Protein AF-A0A3N4IL28-F1 (afdb_monomer)

Sequence (944 aa):
MSFSSTALREEGNKLYKKGNFKDAIFKYNAAISLDPADPAPVRTLSSAQFELGEYSACLATIDKALALEKDETKLPGLKLRKAKCHYHLRQFSEAKEVLEAPGAGDADAINMKKAIEQFGTTSIATNGDEKKQTLEAILRLPRFRSSLHPGSLEYFPRGHDDPRAAFDDETLEKLATTGKGDIDISVLYGGVGDGRHLFQQLSHINGFFTRRIEKHYKAQDAAKEEAAAKGLPEPETKDPYGTLDFYLAAQDAKSHAVARILIMLKLLDDLGLCLTPDKEESIEKRVTIATLCYVYLCDIMPPYCRERLDKAMKDLLDAAKDLEKSNFGLKFLEIDDQSKEAICEVLEWWLSNCKGMPVPGGEPSVELARGLPIDPNSKKVDEMLKILEGIEEENSLFEDTRMLFPFKSLMHEKEPALEALLEKTEGPKKKRKRLTELKTYASINWKVNPTLLQELDWYKFWNKRPSHSVSFLEQASKIFENGYKRYKPEFFFTRPESEWKKNPMESRWSMIQVILPWFSSMAGTLRIPDVDLTINLCVSDITAQLDRIQYTTDRKFDAIYLSNVPDYTGGHLTTVLHALPALKANSANSGTPGYALQNCLANPGAFKEGLPRFYTEYLVIPSEEKVKQYLGLVRSLPVSEKAMEEMQQSMGMPAWLAFTDPQKYIYSPPSLFGPALDKAGVTKWLYSLFFKIAMPTMRDMMHDVIHRVNQPCTLFHWIRVLIYIVEVQKFPPHWVGSVVDSILAGSLVTGCGPAVTAPMHILELKSRDTSPTNKWDLRPFLPELRVLLRKFSPVLPFTLIKQAQIPTEDNIAKWRLQMEFTDWSIGPNGNMLSLAFFRPEVGPKVWAKNGKWFMDYIKERAEFEEGDDVGRSIILGGFQWQLEKYSEEMLASRKRPGVAEWEMERDLMAKMKKEGWKMGIIRTDVYGLVSKVYQTAKVKEVTE

Radius of gyration: 32.7 Å; Cα contacts (8 Å, |Δi|>4): 1568; chains: 1; bounding box: 76×86×107 Å

Organism: NCBI:txid1160509

Secondary structure (DSSP, 8-state):
----HHHHHHHHHHHHHTT-HHHHHHHHHHHHHH-TT-HHHHHHHHHHHHHTT-HHHHHHHHHHHHHH---TTTHHHHHHHHHHHHHHTT-HHHHHHHHHSTT--SHHHHHHHHHHHHHTT-----SHHHHHHHHHHHHTS--BPPPS-TT-----SS--SPP--SS-HHHHHHHHHHSSS-EEEEEEEET-TT-HHHHHHHHHHHHHHHHHHHHHHHHHHHHHHHHHHTTPPPPP---S---EEEEEEEEES-HHHHHHHHHHHHHHHHHHHT-SGGGTT-HHHHHHHHHHHHHHH-SEE-HHHHHHHHHHHHHHHHHHH-GGGTTTT-TTEEE-HHHHHHHHHHHHHHHTTSTT-SSTTSS--HHHHHTSPBPTT-TTHHHHHHHSTT-HHHHHHHHHH--PPPPHHHHHHH-HHHHHHHS----HHHHHHHHHHHHHHHHHH-EE-GGG---HHHHHHHT-----B--HHHHHHHHHHHHHTTS-HHHH--S-TTTTTS-TTS----GGGTTHHHHHHHHHHTT-TT-EEEEEEEES-HHHHHHHHHHH----BSEEE-TTTHHHHTTHHHIIIIIGGGB-SS-TTTSS--EEEE---SSGGG-TT-HHHHHHHHT--S-HHHHHHHH-EEEE--HHHHHHHHHHHHTT--GGGGGGS-EEEEE-PPPTTSPPP-HHHHHHHHHHHHHHHHSPPP--TTT-SS------B-HHHHHHHHHHHHHTT---HHHHHHHHHHHHTSEEEES-----SSS--HHHHHHTTTSPPEEEE-GGGHHHHHHHHHHHGGG-SS--S-GGGSPPGGGEEEEEEEEEB---TT-SS---EEEEEE-TTT-GGGGSTT-HHHHHHHHH--PPPTT-SS-SEEEE---EEEEPPP-HHHHHH---EEEEEEEEEHHHHHHHHHTT-EEEEEETTTTEE-B--EEGGG-EE---

Solvent-accessible surface area (backbone atoms only — not comparable to full-atom values): 50576 Å² total; per-residue (Å²): 133,88,79,49,37,68,56,30,32,53,51,14,50,55,30,43,76,70,43,28,32,71,63,13,38,55,27,14,52,55,13,32,74,69,37,76,72,54,32,64,35,37,48,54,31,25,53,33,30,45,70,60,49,40,34,73,63,17,46,57,34,39,55,56,20,61,75,51,53,82,58,72,87,54,48,43,63,49,47,48,50,46,21,51,32,27,42,68,70,64,37,41,70,63,15,47,55,48,50,69,40,92,72,38,87,51,75,66,47,56,34,42,50,53,27,40,74,76,46,61,81,62,66,56,47,80,51,74,64,56,37,33,55,50,47,56,58,54,71,70,50,44,48,42,17,27,24,73,33,68,89,44,65,87,80,58,59,64,72,87,74,76,63,46,45,93,53,43,37,69,54,49,53,48,27,41,67,73,30,98,28,40,43,81,46,29,37,37,33,30,66,37,43,54,33,49,38,60,53,34,28,38,25,24,52,29,53,38,47,54,53,50,51,54,52,49,53,53,52,47,52,53,49,39,53,50,22,59,76,67,75,44,78,75,74,81,87,70,84,87,54,60,55,37,40,39,39,42,37,40,28,17,68,43,37,58,37,49,40,46,45,50,52,50,52,53,48,28,54,55,40,39,74,28,69,43,82,95,34,64,84,37,65,67,40,55,49,42,55,50,30,52,49,30,73,66,59,37,60,39,34,52,53,71,36,50,52,53,50,52,48,52,49,48,53,34,56,56,21,55,74,33,80,94,23,65,37,44,64,43,90,42,42,41,57,50,70,69,32,48,54,49,24,49,57,47,48,53,39,42,70,56,51,45,66,74,35,92,46,84,93,28,36,82,45,41,63,59,57,57,68,32,48,62,57,87,81,59,79,66,44,69,63,56,58,72,70,45,59,62,31,65,66,54,50,56,47,22,76,75,50,50,53,79,69,66,59,67,73,56,24,55,75,77,34,49,70,58,46,62,60,65,68,61,79,68,63,76,76,50,46,59,49,49,52,51,50,52,43,52,47,44,57,74,60,38,38,56,44,53,77,69,59,72,64,63,65,44,34,62,73,67,72,42,66,93,68,67,43,68,60,54,59,56,63,40,45,52,55,30,64,68,39,64,86,67,52,60,73,65,66,73,42,95,58,62,80,81,63,71,81,74,44,88,84,73,68,48,50,56,74,68,54,61,48,44,52,57,54,54,32,32,13,48,42,81,66,51,81,84,54,50,54,40,37,35,48,42,52,39,52,57,61,62,50,35,43,46,38,57,61,74,45,90,65,51,19,49,34,36,38,32,50,47,54,36,51,65,56,28,32,67,43,45,44,57,72,27,49,48,77,28,33,27,79,56,34,93,42,71,79,44,58,14,35,38,33,34,24,36,68,86,43,36,81,50,26,66,74,15,68,51,33,51,35,21,49,44,60,55,34,79,43,67,70,55,37,32,71,62,66,17,50,38,82,55,72,59,71,68,59,50,52,48,47,53,50,40,49,76,72,69,45,64,54,23,60,65,40,54,45,79,40,40,33,34,71,46,77,74,55,94,88,50,82,66,68,55,66,69,60,52,51,51,38,54,52,32,41,44,28,43,39,76,44,50,45,66,43,60,64,82,80,38,80,60,60,62,74,52,70,13,42,11,63,54,52,54,53,49,48,58,42,43,30,34,76,69,52,60,43,33,33,66,63,57,21,51,52,52,41,40,51,72,64,29,55,38,78,34,35,58,59,62,50,90,46,78,68,36,46,60,67,61,62,60,45,36,78,76,40,73,69,42,66,35,57,40,32,31,44,42,62,50,51,30,50,49,51,48,70,42,51,52,73,51,81,47,52,59,49,58,43,83,74,42,66,56,74,90,39,51,40,46,35,36,37,85,46,41,52,73,61,73,88,65,52,35,86,40,32,34,34,27,43,36,37,33,38,66,86,66,44,72,73,40,32,36,87,73,20,47,48,60,54,49,42,68,74,60,28,47,77,80,60,91,90,63,85,54,65,68,40,37,52,37,37,50,32,49,57,45,62,60,81,90,47,73,68,38,70,74,65,70,57,45,53,26,40,42,36,38,67,42,48,48,68,60,50,52,49,37,33,74,67,54,18,32,34,33,39,26,33,47,34,40,39,15,61,31,32,56,78,43,55,43,73,71,53,38,74,64,76,133

Mean predicted aligned error: 9.32 Å

pLDDT: mean 84.81, std 12.29, range [37.72, 98.56]

InterPro domains:
  IPR011990 Tetratricopeptide-like helical domain superfamily [G3DSA:1.25.40.10] (3-119)
  IPR011990 Tetratricopeptide-like helical domain superfamily [SSF48452] (6-100)
  IPR019734 Tetratricopeptide repeat [PS50005] (5-38)
  IPR019734 Tetratricopeptide repeat [SM00028] (5-38)
  IPR019734 Tetratricopeptide repeat [SM00028] (39-72)
  IPR052097 SET and MYND domain-containing protein [PTHR46165] (5-101)

Nearest PDB structures (foldseek):
  8gck-assembly1_B  TM=8.028E-01  e=1.889E-03  Homo sapiens
  6fd7-assembly1_A  TM=8.047E-01  e=1.585E-03  Homo sapiens
  6i57-assembly1_A  TM=8.376E-01  e=2.804E-03  Homo sapiens
  8fwd-assembly1_C  TM=8.259E-01  e=7.360E-03  synthetic construct
  5a31-assembly1_Y  TM=6.709E-01  e=5.914E-01  Homo sapiens

Foldseek 3Di:
DDQALVNLQVVLVVCVVVLNLLVSLVSLVVSCVRPVLDLSSLLSNLVSCVQLQVLVVSLVSLVSSVVNDPPPVCNLVSLLSNLVSCVFVLVLVSSLVSLPDPNNDDPLSVLSNVQCVVCNVPAFLPDQVSLLVLLVVLLPFFFWFAFPAQLQDDAFQADDDQAAEPAALVNVVQLCVQAPNEDAFAEEEFQCRNVSNVLSNLLRLLLNVVVVVVVLVVVQVVQQVVCVVVVHPRDDDDDSHHAAEYHYEYEHLALLNLLLVLLLVLLLLVLLVQVDPVNLPPLSNLLSLQLSLCLRAFFWDFPSSVVVSLVSLVLQLVLCVDPVSVQSVAPQEDEDPVSSVSSNVLSVCVNVQVAQALDVPRHDALVNSLPAAADPVLPPLVVVCVVFPACPVVLVLCNNQRDQDGDPVNCVVRPVVVVVLVPDDDDDVVVVVSSVVSNVCCRVGMGGNSSSDGDRLNCLVVVHDPHHHYRLSSSLVSQLVSPVVRDDVCLLPPDDPVVVPPDPVVSGDGSSSSCSSSSNSSSSSSVDPSHNHHYYYYNDRQLSVLSCCLSVHPAARLEYEHEQVLQQSQHVLSCLLRVQSRWACADSRNRDTRKYKYAHDQALLQQQVAPQLRCCQRQVDRDQLVCCLQRQKDWDDDPVLVVVLVVCVVVVHGNSVSRRDITIIHGHAADPPDDRDDLPVVLLSLVQVCLCALFPEAAPCLPCSNQNRARTGHCSSSLSSLLCRCVGRVNNQVSSQVSLLQLLVQKHWALHHHAHDGSGDSVVSVCSVVGHTDIAGNLQANFQVLVSCQSCVSPRSGDHSVCVSRDDPVQKFKKKDKWKFADDSRPSSHSFKKKKKFFPVCPQVCQAQAVNVVVCCVVVSQDDDPPDNRGGMHIGSTKDKAWDRDDPVCSVPVITIIMIMDMGGPVVLVVQLVRFMKMAMHGSNRSHGGIDIDTSVRMDTDDD

Structure (mmCIF, N/CA/C/O backbone):
data_AF-A0A3N4IL28-F1
#
_entry.id   AF-A0A3N4IL28-F1
#
loop_
_atom_site.group_PDB
_atom_site.id
_atom_site.type_symbol
_atom_site.label_atom_id
_atom_site.label_alt_id
_atom_site.label_comp_id
_atom_site.label_asym_id
_atom_site.label_entity_id
_atom_site.label_seq_id
_atom_site.pdbx_PDB_ins_code
_atom_site.Cartn_x
_atom_site.Cartn_y
_atom_site.Cartn_z
_atom_site.occupancy
_atom_site.B_iso_or_equiv
_atom_site.auth_seq_id
_atom_site.auth_comp_id
_atom_site.auth_asym_id
_atom_site.auth_atom_id
_atom_site.pdbx_PDB_model_num
ATOM 1 N N . MET A 1 1 ? 27.250 32.866 -39.210 1.00 44.38 1 MET A N 1
ATOM 2 C CA . MET A 1 1 ? 27.978 31.720 -39.797 1.00 44.38 1 MET A CA 1
ATOM 3 C C . MET A 1 1 ? 26.935 30.743 -40.315 1.00 44.38 1 MET A C 1
ATOM 5 O O . MET A 1 1 ? 26.088 30.355 -39.522 1.00 44.38 1 MET A O 1
ATOM 9 N N . SER A 1 2 ? 26.922 30.399 -41.607 1.00 55.69 2 SER A N 1
ATOM 10 C CA . SER A 1 2 ? 26.071 29.308 -42.101 1.00 55.69 2 SER A CA 1
ATOM 11 C C . SER A 1 2 ? 26.719 27.981 -41.711 1.00 55.69 2 SER A C 1
ATOM 13 O O . SER A 1 2 ? 27.831 27.687 -42.150 1.00 55.69 2 SER A O 1
ATOM 15 N N . PHE A 1 3 ? 26.068 27.201 -40.854 1.00 77.44 3 PHE A N 1
ATOM 16 C CA . PHE A 1 3 ? 26.538 25.855 -40.537 1.00 77.44 3 PHE A CA 1
ATOM 17 C C . PHE A 1 3 ? 26.330 24.952 -41.760 1.00 77.44 3 PHE A C 1
ATOM 19 O O . PHE A 1 3 ? 25.286 25.033 -42.400 1.00 77.44 3 PHE A O 1
ATOM 26 N N . SER A 1 4 ? 27.312 24.117 -42.107 1.00 90.62 4 SER A N 1
ATOM 27 C CA . SER A 1 4 ? 27.159 23.100 -43.156 1.00 90.62 4 SER A CA 1
ATOM 28 C C . SER A 1 4 ? 26.424 21.866 -42.616 1.00 90.62 4 SER A C 1
ATOM 30 O O . SER A 1 4 ? 26.460 21.607 -41.409 1.00 90.62 4 SER A O 1
ATOM 32 N N . SER A 1 5 ? 25.799 21.072 -43.498 1.00 92.38 5 SER A N 1
ATOM 33 C CA . SER A 1 5 ? 25.138 19.806 -43.120 1.00 92.38 5 SER A CA 1
ATOM 34 C C . SER A 1 5 ? 26.076 18.894 -42.310 1.00 92.38 5 SER A C 1
ATOM 36 O O . SER A 1 5 ? 25.732 18.435 -41.217 1.00 92.38 5 SER A O 1
ATOM 38 N N . THR A 1 6 ? 27.325 18.738 -42.766 1.00 92.88 6 THR A N 1
ATOM 39 C CA . THR A 1 6 ? 28.366 17.962 -42.074 1.00 92.88 6 THR A CA 1
ATOM 40 C C . THR A 1 6 ? 28.648 18.473 -40.662 1.00 92.88 6 THR A C 1
ATOM 42 O O . THR A 1 6 ? 28.703 17.670 -39.731 1.00 92.88 6 THR A O 1
ATOM 45 N N . ALA A 1 7 ? 28.782 19.791 -40.476 1.00 93.62 7 ALA A N 1
ATOM 46 C CA . ALA A 1 7 ? 29.068 20.376 -39.166 1.00 93.62 7 ALA A CA 1
ATOM 47 C C . ALA A 1 7 ? 27.919 20.145 -38.169 1.00 93.62 7 ALA A C 1
ATOM 49 O O . ALA A 1 7 ? 28.163 19.776 -37.018 1.00 93.62 7 ALA A O 1
ATOM 50 N N . LEU A 1 8 ? 26.665 20.290 -38.614 1.00 95.44 8 LEU A N 1
ATOM 51 C CA . LEU A 1 8 ? 25.485 20.008 -37.789 1.00 95.44 8 LEU A CA 1
ATOM 52 C C . LEU A 1 8 ? 25.380 18.523 -37.429 1.00 95.44 8 LEU A C 1
ATOM 54 O O . LEU A 1 8 ? 25.099 18.188 -36.277 1.00 95.44 8 LEU A O 1
ATOM 58 N N . ARG A 1 9 ? 25.669 17.618 -38.373 1.00 95.75 9 ARG A N 1
ATOM 59 C CA . ARG A 1 9 ? 25.720 16.173 -38.102 1.00 95.75 9 ARG A CA 1
ATOM 60 C C . ARG A 1 9 ? 26.802 15.828 -37.081 1.00 95.75 9 ARG A C 1
ATOM 62 O O . ARG A 1 9 ? 26.574 15.001 -36.203 1.00 95.75 9 ARG A O 1
ATOM 69 N N . GLU A 1 10 ? 27.979 16.439 -37.164 1.00 96.06 10 GLU A N 1
ATOM 70 C CA . GLU A 1 10 ? 29.050 16.231 -36.184 1.00 96.06 10 GLU A CA 1
ATOM 71 C C . GLU A 1 10 ? 28.690 16.760 -34.793 1.00 96.06 10 GLU A C 1
ATOM 73 O O . GLU A 1 10 ? 29.005 16.115 -33.790 1.00 96.06 10 GLU A O 1
ATOM 78 N N . GLU A 1 11 ? 27.995 17.895 -34.714 1.00 95.25 11 GLU A N 1
ATOM 79 C CA . GLU A 1 11 ? 27.442 18.406 -33.460 1.00 95.25 11 GLU A CA 1
ATOM 80 C C . GLU A 1 11 ? 26.394 17.442 -32.881 1.00 95.25 11 GLU A C 1
ATOM 82 O O . GLU A 1 11 ? 26.479 17.071 -31.707 1.00 95.25 11 GLU A O 1
ATOM 87 N N . GLY A 1 12 ? 25.483 16.943 -33.721 1.00 95.50 12 GLY A N 1
ATOM 88 C CA . GLY A 1 12 ? 24.528 15.895 -33.361 1.00 95.50 12 GLY A CA 1
ATOM 89 C C . GLY A 1 12 ? 25.218 14.627 -32.853 1.00 95.50 12 GLY A C 1
ATOM 90 O O . GLY A 1 12 ? 24.846 14.105 -31.807 1.00 95.50 12 GLY A O 1
ATOM 91 N N . ASN A 1 13 ? 26.298 14.180 -33.501 1.00 96.31 13 ASN A N 1
ATOM 92 C CA . ASN A 1 13 ? 27.082 13.021 -33.061 1.00 96.31 13 ASN A CA 1
ATOM 93 C C . ASN A 1 13 ? 27.732 13.245 -31.688 1.00 96.31 13 ASN A C 1
ATOM 95 O O . ASN A 1 13 ? 27.817 12.314 -30.884 1.00 96.31 13 ASN A O 1
ATOM 99 N N . LYS A 1 14 ? 28.203 14.466 -31.400 1.00 95.56 14 LYS A N 1
ATOM 100 C CA . LYS A 1 14 ? 28.734 14.823 -30.074 1.00 95.56 14 LYS A CA 1
ATOM 101 C C . LYS A 1 14 ? 27.635 14.760 -29.012 1.00 95.56 14 LYS A C 1
ATOM 103 O O . LYS A 1 14 ? 27.892 14.245 -27.928 1.00 95.56 14 LYS A O 1
ATOM 108 N N . LEU A 1 15 ? 26.432 15.244 -29.319 1.00 93.19 15 LEU A N 1
ATOM 109 C CA . LEU A 1 15 ? 25.269 15.174 -28.425 1.00 93.19 15 LEU A CA 1
ATOM 110 C C . LEU A 1 15 ? 24.801 13.728 -28.213 1.00 93.19 15 LEU A C 1
ATOM 112 O O . LEU A 1 15 ? 24.605 13.314 -27.073 1.00 93.19 15 LEU A O 1
ATOM 116 N N . TYR A 1 16 ? 24.744 12.930 -29.280 1.00 93.00 16 TYR A N 1
ATOM 117 C CA . TYR A 1 16 ? 24.416 11.505 -29.238 1.00 93.00 16 TYR A CA 1
ATOM 118 C C . TYR A 1 16 ? 25.377 10.730 -28.333 1.00 93.00 16 TYR A C 1
ATOM 120 O O . TYR A 1 16 ? 24.946 9.982 -27.462 1.00 93.00 16 TYR A O 1
ATOM 128 N N . LYS A 1 17 ? 26.691 10.951 -28.477 1.00 91.06 17 LYS A N 1
ATOM 129 C CA . LYS A 1 17 ? 27.711 10.324 -27.615 1.00 91.06 17 LYS A CA 1
ATOM 130 C C . LYS A 1 17 ? 27.589 10.731 -26.143 1.00 91.06 17 LYS A C 1
ATOM 132 O O . LYS A 1 17 ? 28.038 9.987 -25.280 1.00 91.06 17 LYS A O 1
ATOM 137 N N . LYS A 1 18 ? 26.990 11.890 -25.860 1.00 88.69 18 LYS A N 1
ATOM 138 C CA . LYS A 1 18 ? 26.669 12.356 -24.502 1.00 88.69 18 LYS A CA 1
ATOM 139 C C . LYS A 1 18 ? 25.315 11.840 -23.988 1.00 88.69 18 LYS A C 1
ATOM 141 O O . LYS A 1 18 ? 24.931 12.205 -22.885 1.00 88.69 18 LYS A O 1
ATOM 146 N N . GLY A 1 19 ? 24.576 11.049 -24.772 1.00 87.69 19 GLY A N 1
ATOM 147 C CA . GLY A 1 19 ? 23.227 10.577 -24.431 1.00 87.69 19 GLY A CA 1
ATOM 148 C C . GLY A 1 19 ? 22.125 11.630 -24.596 1.00 87.69 19 GLY A C 1
ATOM 149 O O . GLY A 1 19 ? 20.972 11.380 -24.255 1.00 87.69 19 GLY A O 1
ATOM 150 N N . ASN A 1 20 ? 22.442 12.811 -25.136 1.00 89.31 20 ASN A N 1
ATOM 151 C CA . ASN A 1 20 ? 21.458 13.861 -25.382 1.00 89.31 20 ASN A CA 1
ATOM 152 C C . ASN A 1 20 ? 20.797 13.663 -26.752 1.00 89.31 20 ASN A C 1
ATOM 154 O O . ASN A 1 20 ? 21.085 14.361 -27.726 1.00 89.31 20 ASN A O 1
ATOM 158 N N . PHE A 1 21 ? 19.942 12.645 -26.831 1.00 91.06 21 PHE A N 1
ATOM 159 C CA . PHE A 1 21 ? 19.324 12.228 -28.086 1.00 91.06 21 PHE A CA 1
ATOM 160 C C . PHE A 1 21 ? 18.321 13.251 -28.629 1.00 91.06 21 PHE A C 1
ATOM 162 O O . PHE A 1 21 ? 18.272 13.436 -29.840 1.00 91.06 21 PHE A O 1
ATOM 169 N N . LYS A 1 22 ? 17.579 13.962 -27.766 1.00 90.56 22 LYS A N 1
ATOM 170 C CA . LYS A 1 22 ? 16.611 14.995 -28.188 1.00 90.56 22 LYS A CA 1
ATOM 171 C C . LYS A 1 22 ? 17.297 16.136 -28.942 1.00 90.56 22 LYS A C 1
ATOM 173 O O . LYS A 1 22 ? 16.912 16.456 -30.066 1.00 90.56 22 LYS A O 1
ATOM 178 N N . ASP A 1 23 ? 18.372 16.684 -28.377 1.00 91.19 23 ASP A N 1
ATOM 179 C CA . ASP A 1 23 ? 19.120 17.751 -29.046 1.00 91.19 23 ASP A CA 1
ATOM 180 C C . ASP A 1 23 ? 19.878 17.218 -30.269 1.00 91.19 23 ASP A C 1
ATOM 182 O O . ASP A 1 23 ? 19.999 17.913 -31.280 1.00 91.19 23 ASP A O 1
ATOM 186 N N . ALA A 1 24 ? 20.348 15.964 -30.228 1.00 94.31 24 ALA A N 1
ATOM 187 C CA . ALA A 1 24 ? 20.945 15.322 -31.396 1.00 94.31 24 ALA A CA 1
ATOM 188 C C . ALA A 1 24 ? 19.945 15.222 -32.560 1.00 94.31 24 ALA A C 1
ATOM 190 O O . ALA A 1 24 ? 20.302 15.561 -33.686 1.00 94.31 24 ALA A O 1
ATOM 191 N N . ILE A 1 25 ? 18.692 14.830 -32.295 1.00 94.81 25 ILE A N 1
ATOM 192 C CA . ILE A 1 25 ? 17.605 14.791 -33.286 1.00 94.81 25 ILE A CA 1
ATOM 193 C C . ILE A 1 25 ? 17.388 16.173 -33.902 1.00 94.81 25 ILE A C 1
ATOM 195 O O . ILE A 1 25 ? 17.325 16.280 -35.126 1.00 94.81 25 ILE A O 1
ATOM 199 N N . PHE A 1 26 ? 17.342 17.235 -33.089 1.00 94.62 26 PHE A N 1
ATOM 200 C CA . PHE A 1 26 ? 17.210 18.603 -33.598 1.00 94.62 26 PHE A CA 1
ATOM 201 C C . PHE A 1 26 ? 18.343 18.959 -34.574 1.00 94.62 26 PHE A C 1
ATOM 203 O O . PHE A 1 26 ? 18.091 19.461 -35.671 1.00 94.62 26 PHE A O 1
ATOM 210 N N . LYS A 1 27 ? 19.594 18.634 -34.222 1.00 96.31 27 LYS A N 1
ATOM 211 C CA . LYS A 1 27 ? 20.761 18.877 -35.086 1.00 96.31 27 LYS A CA 1
ATOM 212 C C . LYS A 1 27 ? 20.756 18.023 -36.353 1.00 96.31 27 LYS A C 1
ATOM 214 O O . LYS A 1 27 ? 21.087 18.540 -37.419 1.00 96.31 27 LYS A O 1
ATOM 219 N N . TYR A 1 28 ? 20.357 16.754 -36.274 1.00 97.44 28 TYR A N 1
ATOM 220 C CA . TYR A 1 28 ? 20.246 15.895 -37.454 1.00 97.44 28 TYR A CA 1
ATOM 221 C C . TYR A 1 28 ? 19.147 16.366 -38.401 1.00 97.44 28 TYR A C 1
ATOM 223 O O . TYR A 1 28 ? 19.391 16.434 -39.600 1.00 97.44 28 TYR A O 1
ATOM 231 N N . ASN A 1 29 ? 17.981 16.764 -37.887 1.00 97.06 29 ASN A N 1
ATOM 232 C CA . ASN A 1 29 ? 16.918 17.344 -38.709 1.00 97.06 29 ASN A CA 1
ATOM 233 C C . ASN A 1 29 ? 17.386 18.625 -39.411 1.00 97.06 29 ASN A C 1
ATOM 235 O O . ASN A 1 29 ? 17.153 18.784 -40.605 1.00 97.06 29 ASN A O 1
ATOM 239 N N . ALA A 1 30 ? 18.117 19.498 -38.711 1.00 96.12 30 ALA A N 1
ATOM 240 C CA . ALA A 1 30 ? 18.703 20.687 -39.325 1.00 96.12 30 ALA A CA 1
ATOM 241 C C . ALA A 1 30 ? 19.731 20.341 -40.423 1.00 96.12 30 ALA A C 1
ATOM 243 O O . ALA A 1 30 ? 19.743 20.989 -41.466 1.00 96.12 30 ALA A O 1
ATOM 244 N N . ALA A 1 31 ? 20.552 19.300 -40.231 1.00 96.00 31 ALA A N 1
ATOM 245 C CA . ALA A 1 31 ? 21.474 18.809 -41.259 1.00 96.00 31 ALA A CA 1
ATOM 246 C C . ALA A 1 31 ? 20.731 18.257 -42.494 1.00 96.00 31 ALA A C 1
ATOM 248 O O . ALA A 1 31 ? 21.078 18.607 -43.620 1.00 96.00 31 ALA A O 1
ATOM 249 N N . ILE A 1 32 ? 19.669 17.467 -42.285 1.00 96.56 32 ILE A N 1
ATOM 250 C CA . ILE A 1 32 ? 18.814 16.918 -43.356 1.00 96.56 32 ILE A CA 1
ATOM 251 C C . ILE A 1 32 ? 18.155 18.040 -44.168 1.00 96.56 32 ILE A C 1
ATOM 253 O O . ILE A 1 32 ? 18.029 17.918 -45.381 1.00 96.56 32 ILE A O 1
ATOM 257 N N . SER A 1 33 ? 17.747 19.139 -43.528 1.00 96.00 33 SER A N 1
ATOM 258 C CA . SER A 1 33 ? 17.161 20.287 -44.233 1.00 96.00 33 SER A CA 1
ATOM 259 C C . SER A 1 33 ? 18.161 21.028 -45.127 1.00 96.00 33 SER A C 1
ATOM 261 O O . SER A 1 33 ? 17.742 21.673 -46.084 1.00 96.00 33 SER A O 1
ATOM 263 N N . LEU A 1 34 ? 19.464 20.956 -44.829 1.00 95.44 34 LEU A N 1
ATOM 264 C CA . LEU A 1 34 ? 20.514 21.574 -45.647 1.00 95.44 34 LEU A CA 1
ATOM 265 C C . LEU A 1 34 ? 20.965 20.685 -46.808 1.00 95.44 34 LEU A C 1
ATOM 267 O O . LEU A 1 34 ? 21.312 21.208 -47.863 1.00 95.44 34 LEU A O 1
ATOM 271 N N . ASP A 1 35 ? 20.977 19.367 -46.612 1.00 93.62 35 ASP A N 1
ATOM 272 C CA . ASP A 1 35 ? 21.262 18.390 -47.664 1.00 93.62 35 ASP A CA 1
ATOM 273 C C . ASP A 1 35 ? 20.320 17.178 -47.541 1.00 93.62 35 ASP A C 1
ATOM 275 O O . ASP A 1 35 ? 20.632 16.209 -46.841 1.00 93.62 35 ASP A O 1
ATOM 279 N N . PRO A 1 36 ? 19.150 17.216 -48.208 1.00 93.50 36 PRO A N 1
ATOM 280 C CA . PRO A 1 36 ? 18.171 16.133 -48.144 1.00 93.50 36 PRO A CA 1
ATOM 281 C C . PRO A 1 36 ? 18.606 14.835 -48.836 1.00 93.50 36 PRO A C 1
ATOM 283 O O . PRO A 1 36 ? 17.943 13.813 -48.641 1.00 93.50 36 PRO A O 1
ATOM 286 N N . ALA A 1 37 ? 19.656 14.880 -49.667 1.00 92.69 37 ALA A N 1
ATOM 287 C CA . ALA A 1 37 ? 20.142 13.743 -50.443 1.00 92.69 37 ALA A CA 1
ATOM 288 C C . ALA A 1 37 ? 21.254 12.962 -49.723 1.00 92.69 37 ALA A C 1
ATOM 290 O O . ALA A 1 37 ? 21.493 11.807 -50.078 1.00 92.69 37 ALA A O 1
ATOM 291 N N . ASP A 1 38 ? 21.908 13.549 -48.714 1.00 93.25 38 ASP A N 1
ATOM 292 C CA . ASP A 1 38 ? 22.907 12.855 -47.895 1.00 93.25 38 ASP A CA 1
ATOM 293 C C . ASP A 1 38 ? 22.234 11.812 -46.973 1.00 93.25 38 ASP A C 1
ATOM 295 O O . ASP A 1 38 ? 21.479 12.171 -46.059 1.00 93.25 38 ASP A O 1
ATOM 299 N N . PRO A 1 39 ? 22.516 10.502 -47.137 1.00 94.44 39 PRO A N 1
ATOM 300 C CA . PRO A 1 39 ? 21.962 9.477 -46.260 1.00 94.44 39 PRO A CA 1
ATOM 301 C C . PRO A 1 39 ? 22.545 9.530 -44.837 1.00 94.44 39 PRO A C 1
ATOM 303 O O . PRO A 1 39 ? 21.929 9.008 -43.906 1.00 94.44 39 PRO A O 1
ATOM 306 N N . ALA A 1 40 ? 23.718 10.138 -44.611 1.00 94.62 40 ALA A N 1
ATOM 307 C CA . ALA A 1 40 ? 24.414 10.054 -43.327 1.00 94.62 40 ALA A CA 1
ATOM 308 C C . ALA A 1 40 ? 23.656 10.704 -42.149 1.00 94.62 40 ALA A C 1
ATOM 310 O O . ALA A 1 40 ? 23.514 10.022 -41.127 1.00 94.62 40 ALA A O 1
ATOM 311 N N . PRO A 1 41 ? 23.134 11.945 -42.247 1.00 95.25 41 PRO A N 1
ATOM 312 C CA . PRO A 1 41 ? 22.271 12.538 -41.226 1.00 95.25 41 PRO A CA 1
ATOM 313 C C . PRO A 1 41 ? 20.995 11.728 -40.960 1.00 95.25 41 PRO A C 1
ATOM 315 O O . PRO A 1 41 ? 20.577 11.608 -39.808 1.00 95.25 41 PRO A O 1
ATOM 318 N N . VAL A 1 42 ? 20.405 11.127 -42.002 1.00 96.75 42 VAL A N 1
ATOM 319 C CA . VAL A 1 42 ? 19.185 10.305 -41.899 1.00 96.75 42 VAL A CA 1
ATOM 320 C C . VAL A 1 42 ? 19.473 9.004 -41.141 1.00 96.75 42 VAL A C 1
ATOM 322 O O . VAL A 1 42 ? 18.733 8.633 -40.228 1.00 96.75 42 VAL A O 1
ATOM 325 N N . ARG A 1 43 ? 20.609 8.345 -41.422 1.00 95.94 43 ARG A N 1
ATOM 326 C CA . ARG A 1 43 ? 21.061 7.174 -40.652 1.00 95.94 43 ARG A CA 1
ATOM 327 C C . ARG A 1 43 ? 21.253 7.513 -39.177 1.00 95.94 43 ARG A C 1
ATOM 329 O O . ARG A 1 43 ? 20.768 6.772 -38.322 1.00 95.94 43 ARG A O 1
ATOM 336 N N . THR A 1 44 ? 21.949 8.607 -38.861 1.00 96.44 44 THR A N 1
ATOM 337 C CA . THR A 1 44 ? 22.206 9.003 -37.466 1.00 96.44 44 THR A CA 1
ATOM 338 C C . THR A 1 44 ? 20.939 9.448 -36.738 1.00 96.44 44 THR A C 1
ATOM 340 O O . THR A 1 44 ? 20.797 9.141 -35.554 1.00 96.44 44 THR A O 1
ATOM 343 N N . LEU A 1 45 ? 19.988 10.074 -37.443 1.00 97.19 45 LEU A N 1
ATOM 344 C CA . LEU A 1 45 ? 18.655 10.371 -36.921 1.00 97.19 45 LEU A CA 1
ATOM 345 C C . LEU A 1 45 ? 17.919 9.088 -36.520 1.00 97.19 45 LEU A C 1
ATOM 347 O O . LEU A 1 45 ? 17.433 9.009 -35.394 1.00 97.19 45 LEU A O 1
ATOM 351 N N . SER A 1 46 ? 17.915 8.062 -37.384 1.00 97.25 46 SER A N 1
ATOM 352 C CA . SER A 1 46 ? 17.263 6.784 -37.059 1.00 97.25 46 SER A CA 1
ATOM 353 C C . SER A 1 46 ? 17.837 6.148 -35.789 1.00 97.25 46 SER A C 1
ATOM 355 O O . SER A 1 46 ? 17.089 5.637 -34.962 1.00 97.25 46 SER A O 1
ATOM 357 N N . SER A 1 47 ? 19.156 6.229 -35.581 1.00 95.75 47 SER A N 1
ATOM 358 C CA . SER A 1 47 ? 19.790 5.742 -34.352 1.00 95.75 47 SER A CA 1
ATOM 359 C C . SER A 1 47 ? 19.319 6.517 -33.119 1.00 95.75 47 SER A C 1
ATOM 361 O O . SER A 1 47 ? 19.038 5.909 -32.093 1.00 95.75 47 SER A O 1
ATOM 363 N N . ALA A 1 48 ? 19.215 7.847 -33.205 1.00 95.50 48 ALA A N 1
ATOM 364 C CA . ALA A 1 48 ? 18.782 8.682 -32.082 1.00 95.50 48 ALA A CA 1
ATOM 365 C C . ALA A 1 48 ? 17.307 8.468 -31.721 1.00 95.50 48 ALA A C 1
ATOM 367 O O . ALA A 1 48 ? 16.983 8.354 -30.542 1.00 95.50 48 ALA A O 1
ATOM 368 N N . GLN A 1 49 ? 16.436 8.343 -32.726 1.00 96.19 49 GLN A N 1
ATOM 369 C CA . GLN A 1 49 ? 15.021 8.011 -32.530 1.00 96.19 49 GLN A CA 1
ATOM 370 C C . GLN A 1 49 ? 14.853 6.625 -31.895 1.00 96.19 49 GLN A C 1
ATOM 372 O O . GLN A 1 49 ? 14.050 6.460 -30.980 1.00 96.19 49 GLN A O 1
ATOM 377 N N . PHE A 1 50 ? 15.655 5.640 -32.320 1.00 95.69 50 PHE A N 1
ATOM 378 C CA . PHE A 1 50 ? 15.655 4.312 -31.704 1.00 95.69 50 PHE A CA 1
ATOM 379 C C . PHE A 1 50 ? 16.049 4.362 -30.224 1.00 95.69 50 PHE A C 1
ATOM 381 O O . PHE A 1 50 ? 15.351 3.784 -29.395 1.00 95.69 50 PHE A O 1
ATOM 388 N N . GLU A 1 51 ? 17.125 5.078 -29.874 1.00 93.44 51 GLU A N 1
ATOM 389 C CA . GLU A 1 51 ? 17.566 5.198 -28.476 1.00 93.44 51 GLU A CA 1
ATOM 390 C C . GLU A 1 51 ? 16.537 5.911 -27.586 1.00 93.44 51 GLU A C 1
ATOM 392 O O . GLU A 1 51 ? 16.451 5.585 -26.406 1.00 93.44 51 GLU A O 1
ATOM 397 N N . LEU A 1 52 ? 15.711 6.815 -28.129 1.00 91.44 52 LEU A N 1
ATOM 398 C CA . LEU A 1 52 ? 14.577 7.410 -27.405 1.00 91.44 52 LEU A CA 1
ATOM 399 C C . LEU A 1 52 ? 13.336 6.508 -27.323 1.00 91.44 52 LEU A C 1
ATOM 401 O O . LEU A 1 52 ? 12.385 6.852 -26.627 1.00 91.44 52 LEU A O 1
ATOM 405 N N . GLY A 1 53 ? 13.327 5.357 -28.001 1.00 92.94 53 GLY A N 1
ATOM 406 C CA . GLY A 1 53 ? 12.155 4.483 -28.083 1.00 92.94 53 GLY A CA 1
ATOM 407 C C . GLY A 1 53 ? 11.064 4.990 -29.034 1.00 92.94 53 GLY A C 1
ATOM 408 O O . GLY A 1 53 ? 9.945 4.484 -29.004 1.00 92.94 53 GLY A O 1
ATOM 409 N N . GLU A 1 54 ? 11.369 5.957 -29.904 1.00 94.19 54 GLU A N 1
ATOM 410 C CA . GLU A 1 54 ? 10.452 6.490 -30.919 1.00 94.19 54 GLU A CA 1
ATOM 411 C C . GLU A 1 54 ? 10.379 5.546 -32.135 1.00 94.19 54 GLU A C 1
ATOM 413 O O . GLU A 1 54 ? 10.714 5.916 -33.261 1.00 94.19 54 GLU A O 1
ATOM 418 N N . TYR A 1 55 ? 9.983 4.288 -31.917 1.00 96.19 55 TYR A N 1
ATOM 419 C CA . TYR A 1 55 ? 10.116 3.215 -32.911 1.00 96.19 55 TYR A CA 1
ATOM 420 C C . TYR A 1 55 ? 9.363 3.490 -34.218 1.00 96.19 55 TYR A C 1
ATOM 422 O O . TYR A 1 55 ? 9.920 3.273 -35.290 1.00 96.19 55 TYR A O 1
ATOM 430 N N . SER A 1 56 ? 8.139 4.022 -34.158 1.00 96.25 56 SER A N 1
ATOM 431 C CA . SER A 1 56 ? 7.358 4.337 -35.364 1.00 96.25 56 SER A CA 1
ATOM 432 C C . SER A 1 56 ? 7.999 5.450 -36.200 1.00 96.25 56 SER A C 1
ATOM 434 O O . SER A 1 56 ? 8.071 5.344 -37.422 1.00 96.25 56 SER A O 1
ATOM 436 N N . ALA A 1 57 ? 8.526 6.496 -35.551 1.00 96.44 57 ALA A N 1
ATOM 437 C CA . ALA A 1 57 ? 9.266 7.556 -36.239 1.00 96.44 57 ALA A CA 1
ATOM 438 C C . ALA A 1 57 ? 10.601 7.032 -36.791 1.00 96.44 57 ALA A C 1
ATOM 440 O O . ALA A 1 57 ? 10.991 7.365 -37.909 1.00 96.44 57 ALA A O 1
ATOM 441 N N . CYS A 1 58 ? 11.270 6.159 -36.033 1.00 97.88 58 CYS A N 1
ATOM 442 C CA . CYS A 1 58 ? 12.492 5.488 -36.450 1.00 97.88 58 CYS A CA 1
ATOM 443 C C . CYS A 1 58 ? 12.275 4.655 -37.722 1.00 97.88 58 CYS A C 1
ATOM 445 O O . CYS A 1 58 ? 13.076 4.775 -38.644 1.00 97.88 58 CYS A O 1
ATOM 447 N N . LEU A 1 59 ? 11.189 3.875 -37.816 1.00 97.94 59 LEU A N 1
ATOM 448 C CA . LEU A 1 59 ? 10.845 3.089 -39.009 1.00 97.94 59 LEU A CA 1
ATOM 449 C C . LEU A 1 59 ? 10.741 3.967 -40.263 1.00 97.94 59 LEU A C 1
ATOM 451 O O . LEU A 1 59 ? 11.419 3.691 -41.252 1.00 97.94 59 LEU A O 1
ATOM 455 N N . ALA A 1 60 ? 9.987 5.067 -40.190 1.00 97.12 60 ALA A N 1
ATOM 456 C CA . ALA A 1 60 ? 9.853 6.006 -41.305 1.00 97.12 60 ALA A CA 1
ATOM 457 C C . ALA A 1 60 ? 11.211 6.601 -41.730 1.00 97.12 60 ALA A C 1
ATOM 459 O O . ALA A 1 60 ? 11.524 6.697 -42.920 1.00 97.12 60 ALA A O 1
ATOM 460 N N . THR A 1 61 ? 12.058 6.958 -40.760 1.00 97.69 61 THR A N 1
ATOM 461 C CA . THR A 1 61 ? 13.415 7.452 -41.029 1.00 97.69 61 THR A CA 1
ATOM 462 C C . THR A 1 61 ? 14.318 6.373 -41.630 1.00 97.69 61 THR A C 1
ATOM 464 O O . THR A 1 61 ? 15.131 6.681 -42.503 1.00 97.69 61 THR A O 1
ATOM 467 N N . ILE A 1 62 ? 14.197 5.114 -41.197 1.00 97.19 62 ILE A N 1
ATOM 468 C CA . ILE A 1 62 ? 14.962 3.992 -41.754 1.00 97.19 62 ILE A CA 1
ATOM 469 C C . ILE A 1 62 ? 14.575 3.752 -43.210 1.00 97.19 62 ILE A C 1
ATOM 471 O O . ILE A 1 62 ? 15.472 3.593 -44.034 1.00 97.19 62 ILE A O 1
ATOM 475 N N . ASP A 1 63 ? 13.287 3.774 -43.548 1.00 96.06 63 ASP A N 1
ATOM 476 C CA . ASP A 1 63 ? 12.835 3.590 -44.931 1.00 96.06 63 ASP A CA 1
ATOM 477 C C . ASP A 1 63 ? 13.378 4.698 -45.844 1.00 96.06 63 ASP A C 1
ATOM 479 O O . ASP A 1 63 ? 13.890 4.419 -46.931 1.00 96.06 63 ASP A O 1
ATOM 483 N N . LYS A 1 64 ? 13.399 5.949 -45.358 1.00 95.94 64 LYS A N 1
ATOM 484 C CA . LYS A 1 64 ? 14.068 7.057 -46.055 1.00 95.94 64 LYS A CA 1
ATOM 485 C C . LYS A 1 64 ? 15.576 6.821 -46.203 1.00 95.94 64 LYS A C 1
ATOM 487 O O . LYS A 1 64 ? 16.127 7.066 -47.273 1.00 95.94 64 LYS A O 1
ATOM 492 N N . ALA A 1 65 ? 16.253 6.352 -45.153 1.00 95.38 65 ALA A N 1
ATOM 493 C CA . ALA A 1 65 ? 17.685 6.064 -45.205 1.00 95.38 65 ALA A CA 1
ATOM 494 C C . ALA A 1 65 ? 18.008 4.939 -46.200 1.00 95.38 65 ALA A C 1
ATOM 496 O O . ALA A 1 65 ? 18.961 5.071 -46.959 1.00 95.38 65 ALA A O 1
ATOM 497 N N . LEU A 1 66 ? 17.212 3.866 -46.229 1.00 94.00 66 LEU A N 1
ATOM 498 C CA . LEU A 1 66 ? 17.376 2.740 -47.154 1.00 94.00 66 LEU A CA 1
ATOM 499 C C . LEU A 1 66 ? 17.169 3.153 -48.618 1.00 94.00 66 LEU A C 1
ATOM 501 O O . LEU A 1 66 ? 17.849 2.618 -49.485 1.00 94.00 66 LEU A O 1
ATOM 505 N N . ALA A 1 67 ? 16.281 4.113 -48.893 1.00 95.06 67 ALA A N 1
ATOM 506 C CA . ALA A 1 67 ? 16.073 4.641 -50.243 1.00 95.06 67 ALA A CA 1
ATOM 507 C C . ALA A 1 67 ? 17.238 5.517 -50.749 1.00 95.06 67 ALA A C 1
ATOM 509 O O . ALA A 1 67 ? 17.458 5.614 -51.955 1.00 95.06 67 ALA A O 1
ATOM 510 N N . LEU A 1 68 ? 17.971 6.171 -49.840 1.00 94.88 68 LEU A N 1
ATOM 511 C CA . LEU A 1 68 ? 19.094 7.062 -50.164 1.00 94.88 68 LEU A CA 1
ATOM 512 C C . LEU A 1 68 ? 20.460 6.356 -50.120 1.00 94.88 68 LEU A C 1
ATOM 514 O O . LEU A 1 68 ? 21.414 6.817 -50.749 1.00 94.88 68 LEU A O 1
ATOM 518 N N . GLU A 1 69 ? 20.578 5.272 -49.352 1.00 94.19 69 GLU A N 1
ATOM 519 C CA . GLU A 1 69 ? 21.843 4.585 -49.103 1.00 94.19 69 GLU A CA 1
ATOM 520 C C . GLU A 1 69 ? 22.309 3.764 -50.310 1.00 94.19 69 GLU A C 1
ATOM 522 O O . GLU A 1 69 ? 21.621 2.854 -50.767 1.00 94.19 69 GLU A O 1
ATOM 527 N N . LYS A 1 70 ? 23.528 4.049 -50.779 1.00 92.19 70 LYS A N 1
ATOM 528 C CA . LYS A 1 70 ? 24.196 3.300 -51.856 1.00 92.19 70 LYS A CA 1
ATOM 529 C C . LYS A 1 70 ? 25.363 2.450 -51.347 1.00 92.19 70 LYS A C 1
ATOM 531 O O . LYS A 1 70 ? 25.844 1.591 -52.078 1.00 92.19 70 LYS A O 1
ATOM 536 N N . ASP A 1 71 ? 25.834 2.691 -50.122 1.00 91.06 71 ASP A N 1
ATOM 537 C CA . ASP A 1 71 ? 26.902 1.914 -49.493 1.00 91.06 71 ASP A CA 1
ATOM 538 C C . ASP A 1 71 ? 26.330 0.622 -48.887 1.00 91.06 71 ASP A C 1
ATOM 540 O O . ASP A 1 71 ? 25.699 0.627 -47.823 1.00 91.06 71 ASP A O 1
ATOM 544 N N . GLU A 1 72 ? 26.585 -0.507 -49.554 1.00 87.81 72 GLU A N 1
ATOM 545 C CA . GLU A 1 72 ? 26.124 -1.834 -49.128 1.00 87.81 72 GLU A CA 1
ATOM 546 C C . GLU A 1 72 ? 26.572 -2.199 -47.704 1.00 87.81 72 GLU A C 1
ATOM 548 O O . GLU A 1 72 ? 25.871 -2.937 -47.010 1.00 87.81 72 GLU A O 1
ATOM 553 N N . THR A 1 73 ? 27.680 -1.632 -47.208 1.00 88.94 73 THR A N 1
ATOM 554 C CA . THR A 1 73 ? 28.177 -1.906 -45.849 1.00 88.94 73 THR A CA 1
ATOM 555 C C . THR A 1 73 ? 27.286 -1.317 -44.752 1.00 88.94 73 THR A C 1
ATOM 557 O O . THR A 1 73 ? 27.367 -1.739 -43.595 1.00 88.94 73 THR A O 1
ATOM 560 N N . LYS A 1 74 ? 26.423 -0.342 -45.075 1.00 88.94 74 LYS A N 1
ATOM 561 C CA . LYS A 1 74 ? 25.517 0.313 -44.113 1.00 88.94 74 LYS A CA 1
ATOM 562 C C . LYS A 1 74 ? 24.127 -0.314 -44.068 1.00 88.94 74 LYS A C 1
ATOM 564 O O . LYS A 1 74 ? 23.442 -0.182 -43.048 1.00 88.94 74 LYS A O 1
ATOM 569 N N . LEU A 1 75 ? 23.724 -1.022 -45.123 1.00 88.25 75 LEU A N 1
ATOM 570 C CA . LEU A 1 75 ? 22.396 -1.631 -45.242 1.00 88.25 75 LEU A CA 1
ATOM 571 C C . LEU A 1 75 ? 22.084 -2.657 -44.132 1.00 88.25 75 LEU A C 1
ATOM 573 O O . LEU A 1 75 ? 20.979 -2.585 -43.587 1.00 88.25 75 LEU A O 1
ATOM 577 N N . PRO A 1 76 ? 23.005 -3.558 -43.716 1.00 87.12 76 PRO A N 1
ATOM 578 C CA . PRO A 1 76 ? 22.724 -4.527 -42.652 1.00 87.12 76 PRO A CA 1
ATOM 579 C C . PRO A 1 76 ? 22.326 -3.873 -41.325 1.00 87.12 76 PRO A C 1
ATOM 581 O O . PRO A 1 76 ? 21.354 -4.282 -40.694 1.00 87.12 76 PRO A O 1
ATOM 584 N N . GLY A 1 77 ? 23.022 -2.802 -40.926 1.00 87.31 77 GLY A N 1
ATOM 585 C CA . GLY A 1 77 ? 22.732 -2.092 -39.678 1.00 87.31 77 GLY A CA 1
ATOM 586 C C . GLY A 1 77 ? 21.367 -1.395 -39.683 1.00 87.31 77 GLY A C 1
ATOM 587 O O . GLY A 1 77 ? 20.697 -1.349 -38.651 1.00 87.31 77 GLY A O 1
ATOM 588 N N . LEU A 1 78 ? 20.933 -0.881 -40.839 1.00 91.50 78 LEU A N 1
ATOM 589 C CA . LEU A 1 78 ? 19.600 -0.294 -41.012 1.00 91.50 78 LEU A CA 1
ATOM 590 C C . LEU A 1 78 ? 18.503 -1.364 -40.972 1.00 91.50 78 LEU A C 1
ATOM 592 O O . LEU A 1 78 ? 17.525 -1.193 -40.247 1.00 91.50 78 LEU A O 1
ATOM 596 N N . LYS A 1 79 ? 18.691 -2.489 -41.677 1.00 90.19 79 LYS A N 1
ATOM 597 C CA . LYS A 1 79 ? 17.754 -3.627 -41.661 1.00 90.19 79 LYS A CA 1
ATOM 598 C C . LYS A 1 79 ? 17.600 -4.218 -40.258 1.00 90.19 79 LYS A C 1
ATOM 600 O O . LYS A 1 79 ? 16.480 -4.415 -39.800 1.00 90.19 79 LYS A O 1
ATOM 605 N N . LEU A 1 80 ? 18.702 -4.414 -39.532 1.00 88.56 80 LEU A N 1
ATOM 606 C CA . LEU A 1 80 ? 18.650 -4.898 -38.152 1.00 88.56 80 LEU A CA 1
ATOM 607 C C . LEU A 1 80 ? 17.906 -3.919 -37.233 1.00 88.56 80 LEU A C 1
ATOM 609 O O . LEU A 1 80 ? 17.086 -4.342 -36.420 1.00 88.56 80 LEU A O 1
ATOM 613 N N . ARG A 1 81 ? 18.144 -2.606 -37.366 1.00 92.19 81 ARG A N 1
ATOM 614 C CA . ARG A 1 81 ? 17.396 -1.601 -36.593 1.00 92.19 81 ARG A CA 1
ATOM 615 C C . ARG A 1 81 ? 15.906 -1.618 -36.943 1.00 92.19 81 ARG A C 1
ATOM 617 O O . ARG A 1 81 ? 15.092 -1.494 -36.033 1.00 92.19 81 ARG A O 1
ATOM 624 N N . LYS A 1 82 ? 15.549 -1.826 -38.217 1.00 94.12 82 LYS A N 1
ATOM 625 C CA . LYS A 1 82 ? 14.156 -1.983 -38.667 1.00 94.12 82 LYS A CA 1
ATOM 626 C C . LYS A 1 82 ? 13.490 -3.184 -37.994 1.00 94.12 82 LYS A C 1
ATOM 628 O O . LYS A 1 82 ? 12.432 -3.025 -37.393 1.00 94.12 82 LYS A O 1
ATOM 633 N N . ALA A 1 83 ? 14.154 -4.342 -37.996 1.00 91.81 83 ALA A N 1
ATOM 634 C CA . ALA A 1 83 ? 13.684 -5.530 -37.285 1.00 91.81 83 ALA A CA 1
ATOM 635 C C . ALA A 1 83 ? 13.501 -5.273 -35.782 1.00 91.81 83 ALA A C 1
ATOM 637 O O . ALA A 1 83 ? 12.460 -5.617 -35.230 1.00 91.81 83 ALA A O 1
ATOM 638 N N . LYS A 1 84 ? 14.466 -4.611 -35.124 1.00 91.69 84 LYS A N 1
ATOM 639 C CA . LYS A 1 84 ? 14.363 -4.238 -33.702 1.00 91.69 84 LYS A CA 1
ATOM 640 C C . LYS A 1 84 ? 13.173 -3.308 -33.434 1.00 91.69 84 LYS A C 1
ATOM 642 O O . LYS A 1 84 ? 12.492 -3.482 -32.430 1.00 91.69 84 LYS A O 1
ATOM 647 N N . CYS A 1 85 ? 12.893 -2.347 -34.318 1.00 94.75 85 CYS A N 1
ATOM 648 C CA . CYS A 1 85 ? 11.721 -1.476 -34.186 1.00 94.75 85 CYS A CA 1
ATOM 649 C C . CYS A 1 85 ? 10.417 -2.273 -34.269 1.00 94.75 85 CYS A C 1
ATOM 651 O O . CYS A 1 85 ? 9.599 -2.162 -33.361 1.00 94.75 85 CYS A O 1
ATOM 653 N N . HIS A 1 86 ? 10.249 -3.109 -35.300 1.00 93.25 86 HIS A N 1
ATOM 654 C CA . HIS A 1 86 ? 9.080 -3.987 -35.416 1.00 93.25 86 HIS A CA 1
ATOM 655 C C . HIS A 1 86 ? 8.950 -4.911 -34.198 1.00 93.25 86 HIS A C 1
ATOM 657 O O . HIS A 1 86 ? 7.870 -5.031 -33.628 1.00 93.25 86 HIS A O 1
ATOM 663 N N . TYR A 1 87 ? 10.062 -5.481 -33.722 1.00 89.50 87 TYR A N 1
ATOM 664 C CA . TYR A 1 87 ? 10.086 -6.336 -32.538 1.00 89.50 87 TYR A CA 1
ATOM 665 C C . TYR A 1 87 ? 9.586 -5.611 -31.283 1.00 89.50 87 TYR A C 1
ATOM 667 O O . TYR A 1 87 ? 8.691 -6.106 -30.605 1.00 89.50 87 TYR A O 1
ATOM 675 N N . HIS A 1 88 ? 10.106 -4.416 -30.991 1.00 89.69 88 HIS A N 1
ATOM 676 C CA . HIS A 1 88 ? 9.681 -3.630 -29.828 1.00 89.69 88 HIS A CA 1
ATOM 677 C C . HIS A 1 88 ? 8.255 -3.077 -29.955 1.00 89.69 88 HIS A C 1
ATOM 679 O O . HIS A 1 88 ? 7.580 -2.909 -28.942 1.00 89.69 88 HIS A O 1
ATOM 685 N N . LEU A 1 89 ? 7.780 -2.852 -31.182 1.00 90.62 89 LEU A N 1
ATOM 686 C CA . LEU A 1 89 ? 6.374 -2.567 -31.484 1.00 90.62 89 LEU A CA 1
ATOM 687 C C . LEU A 1 89 ? 5.487 -3.823 -31.445 1.00 90.62 89 LEU A C 1
ATOM 689 O O . LEU A 1 89 ? 4.281 -3.710 -31.642 1.00 90.62 89 LEU A O 1
ATOM 693 N N . ARG A 1 90 ? 6.069 -5.006 -31.194 1.00 87.69 90 ARG A N 1
ATOM 694 C CA . ARG A 1 90 ? 5.406 -6.322 -31.206 1.00 87.69 90 ARG A CA 1
ATOM 695 C C . ARG A 1 90 ? 4.743 -6.668 -32.548 1.00 87.69 90 ARG A C 1
ATOM 697 O O . ARG A 1 90 ? 3.854 -7.509 -32.621 1.00 87.69 90 ARG A O 1
ATOM 704 N N . GLN A 1 91 ? 5.229 -6.057 -33.623 1.00 90.31 91 GLN A N 1
ATOM 705 C CA . GLN A 1 91 ? 4.929 -6.375 -35.018 1.00 90.31 91 GLN A CA 1
ATOM 706 C C . GLN A 1 91 ? 5.791 -7.575 -35.432 1.00 90.31 91 GLN A C 1
ATOM 708 O O . GLN A 1 91 ? 6.806 -7.447 -36.119 1.00 90.31 91 GLN A O 1
ATOM 713 N N . PHE A 1 92 ? 5.480 -8.746 -34.867 1.00 88.69 92 PHE A N 1
ATOM 714 C CA . PHE A 1 92 ? 6.358 -9.916 -34.938 1.00 88.69 92 PHE A CA 1
ATOM 715 C C . PHE A 1 92 ? 6.454 -10.523 -36.341 1.00 88.69 92 PHE A C 1
ATOM 717 O O . PHE A 1 92 ? 7.517 -11.028 -36.702 1.00 88.69 92 PHE A O 1
ATOM 724 N N . SER A 1 93 ? 5.386 -10.440 -37.136 1.00 88.75 93 SER A N 1
ATOM 725 C CA . SER A 1 93 ? 5.369 -10.907 -38.526 1.00 88.75 93 SER A CA 1
ATOM 726 C C . SER A 1 93 ? 6.349 -10.104 -39.383 1.00 88.75 93 SER A C 1
ATOM 728 O O . SER A 1 93 ? 7.209 -10.670 -40.054 1.00 88.75 93 SER A O 1
ATOM 730 N N . GLU A 1 94 ? 6.286 -8.781 -39.273 1.00 91.06 94 GLU A N 1
ATOM 731 C CA . GLU A 1 94 ? 7.149 -7.832 -39.969 1.00 91.06 94 GLU A CA 1
ATOM 732 C C . GLU A 1 94 ? 8.595 -7.938 -39.474 1.00 91.06 94 GLU A C 1
ATOM 734 O O . GLU A 1 94 ? 9.540 -7.930 -40.263 1.00 91.06 94 GLU A O 1
ATOM 739 N N . ALA A 1 95 ? 8.794 -8.097 -38.160 1.00 90.12 95 ALA A N 1
ATOM 740 C CA . ALA A 1 95 ? 10.118 -8.337 -37.596 1.00 90.12 95 ALA A CA 1
ATOM 741 C C . ALA A 1 95 ? 10.741 -9.619 -38.169 1.00 90.12 95 ALA A C 1
ATOM 743 O O . ALA A 1 95 ? 11.910 -9.607 -38.557 1.00 90.12 95 ALA A O 1
ATOM 744 N N . LYS A 1 96 ? 9.969 -10.711 -38.255 1.00 88.44 96 LYS A N 1
ATOM 745 C CA . LYS A 1 96 ? 10.428 -11.995 -38.795 1.00 88.44 96 LYS A CA 1
ATOM 746 C C . LYS A 1 96 ? 10.828 -11.882 -40.264 1.00 88.44 96 LYS A C 1
ATOM 748 O O . LYS A 1 96 ? 11.929 -12.308 -40.606 1.00 88.44 96 LYS A O 1
ATOM 753 N N . GLU A 1 97 ? 10.001 -11.243 -41.090 1.00 89.25 97 GLU A N 1
ATOM 754 C CA . GLU A 1 97 ? 10.290 -11.013 -42.512 1.00 89.25 97 GLU A CA 1
ATOM 755 C C . GLU A 1 97 ? 11.629 -10.280 -42.705 1.00 89.25 97 GLU A C 1
ATOM 757 O O . GLU A 1 97 ? 12.492 -10.716 -43.471 1.00 89.25 97 GLU A O 1
ATOM 762 N N . VAL A 1 98 ? 11.863 -9.206 -41.941 1.00 87.94 98 VAL A N 1
ATOM 763 C CA . VAL A 1 98 ? 13.119 -8.441 -42.021 1.00 87.94 98 VAL A CA 1
ATOM 764 C C . VAL A 1 98 ? 14.323 -9.269 -41.555 1.00 87.94 98 VAL A C 1
ATOM 766 O O . VAL A 1 98 ? 15.410 -9.143 -42.123 1.00 87.94 98 VAL A O 1
ATOM 769 N N . LEU A 1 99 ? 14.157 -10.116 -40.535 1.00 86.06 99 LEU A N 1
ATOM 770 C CA . LEU A 1 99 ? 15.226 -10.963 -39.996 1.00 86.06 99 LEU A CA 1
ATOM 771 C C . LEU A 1 99 ? 15.575 -12.150 -40.912 1.00 86.06 99 LEU A C 1
ATOM 773 O O . LEU A 1 99 ? 16.683 -12.687 -40.826 1.00 86.06 99 LEU A O 1
ATOM 777 N N . GLU A 1 100 ? 14.649 -12.611 -41.751 1.00 83.75 100 GLU A N 1
ATOM 778 C CA . GLU A 1 100 ? 14.863 -13.695 -42.722 1.00 83.75 100 GLU A CA 1
ATOM 779 C C . GLU A 1 100 ? 15.531 -13.222 -44.021 1.00 83.75 100 GLU A C 1
ATOM 781 O O . GLU A 1 100 ? 16.118 -14.033 -44.738 1.00 83.75 100 GLU A O 1
ATOM 786 N N . ALA A 1 101 ? 15.536 -11.913 -44.286 1.00 77.00 101 ALA A N 1
ATOM 787 C CA . ALA A 1 101 ? 16.206 -11.343 -45.447 1.00 77.00 101 ALA A C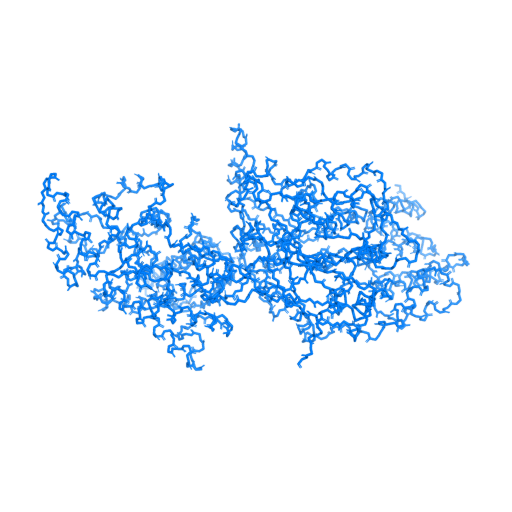A 1
ATOM 788 C C . ALA A 1 101 ? 17.744 -11.568 -45.426 1.00 77.00 101 ALA A C 1
ATOM 790 O O . ALA A 1 101 ? 18.377 -11.497 -44.364 1.00 77.00 101 ALA A O 1
ATOM 791 N N . PRO A 1 102 ? 18.395 -11.768 -46.594 1.00 65.31 102 PRO A N 1
ATOM 792 C CA . PRO A 1 102 ? 19.847 -11.936 -46.681 1.00 65.31 102 PRO A CA 1
ATOM 793 C C . PRO A 1 102 ? 20.621 -10.759 -46.058 1.00 65.31 102 PRO A C 1
ATOM 795 O O . PRO A 1 102 ? 20.337 -9.591 -46.346 1.00 65.31 102 PRO A O 1
ATOM 798 N N . GLY A 1 103 ? 21.627 -11.073 -45.229 1.00 61.25 103 GLY A N 1
ATOM 799 C CA . GLY A 1 103 ? 22.529 -10.092 -44.604 1.00 61.25 103 GLY A CA 1
ATOM 800 C C . GLY A 1 103 ? 22.203 -9.675 -43.159 1.00 61.25 103 GLY A C 1
ATOM 801 O O . GLY A 1 103 ? 22.845 -8.758 -42.656 1.00 61.25 103 GLY A O 1
ATOM 802 N N . ALA A 1 104 ? 21.252 -10.327 -42.477 1.00 54.59 104 ALA A N 1
ATOM 803 C CA . ALA A 1 104 ? 20.813 -10.000 -41.106 1.00 54.59 104 ALA A CA 1
ATOM 804 C C . ALA A 1 104 ? 21.376 -10.932 -39.997 1.00 54.59 104 ALA A C 1
ATOM 806 O O . ALA A 1 104 ? 20.709 -11.189 -39.000 1.00 54.59 104 ALA A O 1
ATOM 807 N N . GLY A 1 105 ? 22.573 -11.500 -40.175 1.00 57.03 105 GLY A N 1
ATOM 808 C CA . GLY A 1 105 ? 23.082 -12.600 -39.340 1.00 57.03 105 GLY A CA 1
ATOM 809 C C . GLY A 1 105 ? 23.977 -12.193 -38.167 1.00 57.03 105 GLY A C 1
ATOM 810 O O . GLY A 1 105 ? 25.173 -12.468 -38.213 1.00 57.03 105 GLY A O 1
ATOM 811 N N . ASP A 1 106 ? 23.421 -11.601 -37.107 1.00 69.00 106 ASP A N 1
ATOM 812 C CA . ASP A 1 106 ? 24.101 -11.502 -35.805 1.00 69.00 106 ASP A CA 1
ATOM 813 C C . ASP A 1 106 ? 23.385 -12.309 -34.701 1.00 69.00 106 ASP A C 1
ATOM 815 O O . ASP A 1 106 ? 22.313 -12.888 -34.905 1.00 69.00 106 ASP A O 1
ATOM 819 N N . ALA A 1 107 ? 24.010 -12.411 -33.523 1.00 73.25 107 ALA A N 1
ATOM 820 C CA . ALA A 1 107 ? 23.471 -13.184 -32.401 1.00 73.25 107 ALA A CA 1
ATOM 821 C C . ALA A 1 107 ? 22.125 -12.634 -31.889 1.00 73.25 107 ALA A C 1
ATOM 823 O O . ALA A 1 107 ? 21.269 -13.411 -31.457 1.00 73.25 107 ALA A O 1
ATOM 824 N N . ASP A 1 108 ? 21.914 -11.316 -31.969 1.00 69.50 108 ASP A N 1
ATOM 825 C CA . ASP A 1 108 ? 20.654 -10.673 -31.590 1.00 69.50 108 ASP A CA 1
ATOM 826 C C . ASP A 1 108 ? 19.527 -11.104 -32.533 1.00 69.50 108 ASP A C 1
ATOM 828 O O . ASP A 1 108 ? 18.437 -11.439 -32.070 1.00 69.50 108 ASP A O 1
ATOM 832 N N . ALA A 1 109 ? 19.785 -11.151 -33.842 1.00 78.12 109 ALA A N 1
ATOM 833 C CA . ALA A 1 109 ? 18.819 -11.598 -34.839 1.00 78.12 109 ALA A CA 1
ATOM 834 C C . ALA A 1 109 ? 18.362 -13.044 -34.604 1.00 78.12 109 ALA A C 1
ATOM 836 O O . ALA A 1 109 ? 17.167 -13.330 -34.675 1.00 78.12 109 ALA A O 1
ATOM 837 N N . ILE A 1 110 ? 19.287 -13.950 -34.268 1.00 80.50 110 ILE A N 1
ATOM 838 C CA . ILE A 1 110 ? 18.962 -15.351 -33.951 1.00 80.50 110 ILE A CA 1
ATOM 839 C C . ILE A 1 110 ? 18.078 -15.435 -32.703 1.00 80.50 110 ILE A C 1
ATOM 841 O O . ILE A 1 110 ? 17.078 -16.154 -32.700 1.00 80.50 110 ILE A O 1
ATOM 845 N N . ASN A 1 111 ? 18.426 -14.702 -31.645 1.00 80.06 111 ASN A N 1
ATOM 846 C CA . ASN A 1 111 ? 17.652 -14.731 -30.407 1.00 80.06 111 ASN A CA 1
ATOM 847 C C . ASN A 1 111 ? 16.268 -14.085 -30.579 1.00 80.06 111 ASN A C 1
ATOM 849 O O . ASN A 1 111 ? 15.290 -14.626 -30.072 1.00 80.06 111 ASN A O 1
ATOM 853 N N . MET A 1 112 ? 16.156 -12.994 -31.348 1.00 82.88 112 MET A N 1
ATOM 854 C CA . MET A 1 112 ? 14.864 -12.387 -31.687 1.00 82.88 112 MET A CA 1
ATOM 855 C C . MET A 1 112 ? 13.978 -13.344 -32.489 1.00 82.88 112 MET A C 1
ATOM 857 O O . MET A 1 112 ? 12.798 -13.456 -32.177 1.00 82.88 112 MET A O 1
ATOM 861 N N . LYS A 1 113 ? 14.527 -14.087 -33.464 1.00 83.25 113 LYS A N 1
ATOM 862 C CA . LYS A 1 113 ? 13.765 -15.120 -34.192 1.00 83.25 113 LYS A CA 1
ATOM 863 C C . LYS A 1 113 ? 13.206 -16.182 -33.247 1.00 83.25 113 LYS A C 1
ATOM 865 O O . LYS A 1 113 ? 12.009 -16.443 -33.279 1.00 83.25 113 LYS A O 1
ATOM 870 N N . LYS A 1 114 ? 14.044 -16.722 -32.355 1.00 80.19 114 LYS A N 1
ATOM 871 C CA . LYS A 1 114 ? 13.611 -17.701 -31.343 1.00 80.19 114 LYS A CA 1
ATOM 872 C C . LYS A 1 114 ? 12.520 -17.141 -30.428 1.00 80.19 114 LYS A C 1
ATOM 874 O O . LYS A 1 114 ? 11.549 -17.831 -30.137 1.00 80.19 114 LYS A O 1
ATOM 879 N N . ALA A 1 115 ? 12.663 -15.890 -29.990 1.00 80.31 115 ALA A N 1
ATOM 880 C CA . ALA A 1 115 ? 11.662 -15.233 -29.156 1.00 80.31 115 ALA A CA 1
ATOM 881 C C . ALA A 1 115 ? 10.323 -15.048 -29.900 1.00 80.31 115 ALA A C 1
ATOM 883 O O . ALA A 1 115 ? 9.267 -15.335 -29.337 1.00 80.31 115 ALA A O 1
ATOM 884 N N . ILE A 1 116 ? 10.364 -14.656 -31.182 1.00 83.69 116 ILE A N 1
ATOM 885 C CA . ILE A 1 116 ? 9.178 -14.565 -32.050 1.00 83.69 116 ILE A CA 1
ATOM 886 C C . ILE A 1 116 ? 8.504 -15.934 -32.210 1.00 83.69 116 ILE A C 1
ATOM 888 O O . ILE A 1 116 ? 7.285 -16.024 -32.111 1.00 83.69 116 ILE A O 1
ATOM 892 N N . GLU A 1 117 ? 9.264 -17.003 -32.444 1.00 78.31 117 GLU A N 1
ATOM 893 C CA . GLU A 1 117 ? 8.712 -18.355 -32.619 1.00 78.31 117 GLU A CA 1
ATOM 894 C C . GLU A 1 117 ? 7.982 -18.862 -31.370 1.00 78.31 117 GLU A C 1
ATOM 896 O O . GLU A 1 117 ? 6.956 -19.528 -31.485 1.00 78.31 117 GLU A O 1
ATOM 901 N N . GLN A 1 118 ? 8.483 -18.527 -30.180 1.00 68.44 118 GLN A N 1
ATOM 902 C CA . GLN A 1 118 ? 7.932 -19.017 -28.920 1.00 68.44 118 GLN A CA 1
ATOM 903 C C . GLN A 1 118 ? 6.738 -18.197 -28.406 1.00 68.44 118 GLN A C 1
ATOM 905 O O . GLN A 1 118 ? 5.814 -18.766 -27.829 1.00 68.44 118 GLN A O 1
ATOM 910 N N . PHE A 1 119 ? 6.745 -16.872 -28.590 1.00 64.56 119 PHE A N 1
ATOM 911 C CA . PHE A 1 119 ? 5.741 -15.975 -27.999 1.00 64.56 119 PHE A CA 1
ATOM 912 C C . PHE A 1 119 ? 5.073 -15.027 -29.001 1.00 64.56 119 PHE A C 1
ATOM 914 O O . PHE A 1 119 ? 4.249 -14.213 -28.592 1.00 64.56 119 PHE A O 1
ATOM 921 N N . GLY A 1 120 ? 5.346 -15.140 -30.305 1.00 61.16 120 GLY A N 1
ATOM 922 C CA . GLY A 1 120 ? 4.688 -14.332 -31.340 1.00 61.16 120 GLY A CA 1
ATOM 923 C C . GLY A 1 120 ? 3.161 -14.480 -31.361 1.00 61.16 120 GLY A C 1
ATOM 924 O O . GLY A 1 120 ? 2.466 -13.599 -31.855 1.00 61.16 120 GLY A O 1
ATOM 925 N N . THR A 1 121 ? 2.642 -15.562 -30.773 1.00 56.25 121 THR A N 1
ATOM 926 C CA . THR A 1 121 ? 1.212 -15.851 -30.575 1.00 56.25 121 THR A CA 1
ATOM 927 C C . THR A 1 121 ? 0.684 -15.469 -29.190 1.00 56.25 121 THR A C 1
ATOM 929 O O . THR A 1 121 ? -0.514 -15.593 -28.943 1.00 56.25 121 THR A O 1
ATOM 932 N N . THR A 1 122 ? 1.541 -15.022 -28.263 1.00 61.16 122 THR A N 1
ATOM 933 C CA . THR A 1 122 ? 1.096 -14.565 -26.939 1.00 61.16 122 THR A CA 1
ATOM 934 C C . THR A 1 122 ? 0.370 -13.246 -27.109 1.00 61.16 122 THR A C 1
ATOM 936 O O . THR A 1 122 ? 0.994 -12.194 -27.266 1.00 61.16 122 THR A O 1
ATOM 939 N N . SER A 1 123 ? -0.960 -13.327 -27.104 1.00 53.56 123 SER A N 1
ATOM 940 C CA . SER A 1 123 ? -1.823 -12.158 -27.157 1.00 53.56 123 SER A CA 1
ATOM 941 C C . SER A 1 123 ? -1.474 -11.238 -25.991 1.00 53.56 123 SER A C 1
ATOM 943 O O . SER A 1 123 ? -1.468 -11.654 -24.831 1.00 53.56 123 SER A O 1
ATOM 945 N N . ILE A 1 124 ? -1.153 -9.982 -26.298 1.00 61.69 124 ILE A N 1
ATOM 946 C CA . ILE A 1 124 ? -1.235 -8.924 -25.293 1.00 61.69 124 ILE A CA 1
ATOM 947 C C . ILE A 1 124 ? -2.702 -8.871 -24.886 1.00 61.69 124 ILE A C 1
ATOM 949 O O . ILE A 1 124 ? -3.583 -9.046 -25.729 1.00 61.69 124 ILE A O 1
ATOM 953 N N . ALA A 1 125 ? -2.975 -8.591 -23.622 1.00 58.19 125 ALA A N 1
ATOM 954 C CA . ALA A 1 125 ? -4.318 -8.196 -23.254 1.00 58.19 125 ALA A CA 1
ATOM 955 C C . ALA A 1 125 ? -4.649 -6.869 -23.971 1.00 58.19 125 ALA A C 1
ATOM 957 O O . ALA A 1 125 ? -4.195 -5.796 -23.564 1.00 58.19 125 ALA A O 1
ATOM 958 N N . THR A 1 126 ? -5.320 -6.966 -25.122 1.00 49.06 126 THR A N 1
ATOM 959 C CA . THR A 1 126 ? -5.506 -5.855 -26.074 1.00 49.06 126 THR A CA 1
ATOM 960 C C . THR A 1 126 ? -6.818 -5.120 -25.845 1.00 49.06 126 THR A C 1
ATOM 962 O O . THR A 1 126 ? -6.897 -3.924 -26.125 1.00 49.06 126 THR A O 1
ATOM 965 N N . ASN A 1 127 ? -7.828 -5.804 -25.303 1.00 59.94 127 ASN A N 1
ATOM 966 C CA . ASN A 1 127 ? -9.064 -5.189 -24.832 1.00 59.94 127 ASN A CA 1
ATOM 967 C C . ASN A 1 127 ? -8.996 -4.917 -23.314 1.00 59.94 127 ASN A C 1
ATOM 969 O O . ASN A 1 127 ? -8.181 -5.493 -22.587 1.00 59.94 127 ASN A O 1
ATOM 973 N N . GLY A 1 128 ? -9.821 -3.978 -22.839 1.00 65.56 128 GLY A N 1
ATOM 974 C CA . GLY A 1 128 ? -9.797 -3.523 -21.444 1.00 65.56 128 GLY A CA 1
ATOM 975 C C . GLY A 1 128 ? -10.085 -4.634 -20.428 1.00 65.56 128 GLY A C 1
ATOM 976 O O . GLY A 1 128 ? -9.448 -4.671 -19.375 1.00 65.56 128 GLY A O 1
ATOM 977 N N . ASP A 1 129 ? -10.973 -5.571 -20.769 1.00 69.81 129 ASP A N 1
ATOM 978 C CA . ASP A 1 129 ? -11.429 -6.631 -19.864 1.00 69.81 129 ASP A CA 1
ATOM 979 C C . ASP A 1 129 ? -10.382 -7.733 -19.662 1.00 69.81 129 ASP A C 1
ATOM 981 O O . ASP A 1 129 ? -10.091 -8.098 -18.522 1.00 69.81 129 ASP A O 1
ATOM 985 N N . GLU A 1 130 ? -9.735 -8.217 -20.728 1.00 70.56 130 GLU A N 1
ATOM 986 C CA . GLU A 1 130 ? -8.622 -9.177 -20.621 1.00 70.56 130 GLU A CA 1
ATOM 987 C C . GLU A 1 130 ? -7.461 -8.590 -19.815 1.00 70.56 130 GLU A C 1
ATOM 989 O O . GLU A 1 130 ? -6.803 -9.288 -19.032 1.00 70.56 130 GLU A O 1
ATOM 994 N N . LYS A 1 131 ? -7.211 -7.284 -19.980 1.00 71.19 131 LYS A N 1
ATOM 995 C CA . LYS A 1 131 ? -6.139 -6.591 -19.261 1.00 71.19 131 LYS A CA 1
ATOM 996 C C . LYS A 1 131 ? -6.477 -6.524 -17.781 1.00 71.19 131 LYS A C 1
ATOM 998 O O . LYS A 1 131 ? -5.622 -6.840 -16.955 1.00 71.19 131 LYS A O 1
ATOM 1003 N N . LYS A 1 132 ? -7.725 -6.190 -17.452 1.00 72.75 132 LYS A N 1
ATOM 1004 C CA . LYS A 1 132 ? -8.238 -6.174 -16.082 1.00 72.75 132 LYS A CA 1
ATOM 1005 C C . LYS A 1 132 ? -8.146 -7.552 -15.420 1.00 72.75 132 LYS A C 1
ATOM 1007 O O . LYS A 1 132 ? -7.571 -7.646 -14.341 1.00 72.75 132 LYS A O 1
ATOM 1012 N N . GLN A 1 133 ? -8.596 -8.619 -16.082 1.00 78.50 133 GLN A N 1
ATOM 1013 C CA . GLN A 1 133 ? -8.512 -9.991 -15.557 1.00 78.50 133 GLN A CA 1
ATOM 1014 C C . GLN A 1 133 ? -7.063 -10.440 -15.321 1.00 78.50 133 GLN A C 1
ATOM 1016 O O . GLN A 1 133 ? -6.736 -10.996 -14.270 1.00 78.50 133 GLN A O 1
ATOM 1021 N N . THR A 1 134 ? -6.168 -10.151 -16.272 1.00 80.62 134 THR A N 1
ATOM 1022 C CA . THR A 1 134 ? -4.736 -10.447 -16.124 1.00 80.62 134 THR A CA 1
ATOM 1023 C C . THR A 1 134 ? -4.145 -9.711 -14.923 1.00 80.62 134 THR A C 1
ATOM 1025 O O . THR A 1 134 ? -3.405 -10.292 -14.128 1.00 80.62 134 THR A O 1
ATOM 1028 N N . LEU A 1 135 ? -4.475 -8.427 -14.772 1.00 77.94 135 LEU A N 1
ATOM 1029 C CA . LEU A 1 135 ? -4.008 -7.618 -13.654 1.00 77.94 135 LEU A CA 1
ATOM 1030 C C . LEU A 1 135 ? -4.549 -8.155 -12.330 1.00 77.94 135 LEU A C 1
ATOM 1032 O O . LEU A 1 135 ? -3.764 -8.339 -11.408 1.00 77.94 135 LEU A O 1
ATOM 1036 N N . GLU A 1 136 ? -5.831 -8.504 -12.240 1.00 80.69 136 GLU A N 1
ATOM 1037 C CA . GLU A 1 136 ? -6.414 -9.120 -11.043 1.00 80.69 136 GLU A CA 1
ATOM 1038 C C . GLU A 1 136 ? -5.686 -10.409 -10.631 1.00 80.69 136 GLU A C 1
ATOM 1040 O O . GLU A 1 136 ? -5.409 -10.598 -9.445 1.00 80.69 136 GLU A O 1
ATOM 1045 N N . ALA A 1 137 ? -5.305 -11.262 -11.587 1.00 84.44 137 ALA A N 1
ATOM 1046 C CA . ALA A 1 137 ? -4.499 -12.451 -11.307 1.00 84.44 137 ALA A CA 1
ATOM 1047 C C . ALA A 1 137 ? -3.103 -12.089 -10.764 1.00 84.44 137 ALA A C 1
ATOM 1049 O O . ALA A 1 137 ? -2.654 -12.667 -9.773 1.00 84.44 137 ALA A O 1
ATOM 1050 N N . ILE A 1 138 ? -2.440 -11.090 -11.356 1.00 87.62 138 ILE A N 1
ATOM 1051 C CA . ILE A 1 138 ? -1.147 -10.572 -10.884 1.00 87.62 138 ILE A CA 1
ATOM 1052 C C . ILE A 1 138 ? -1.258 -10.016 -9.457 1.00 87.62 138 ILE A C 1
ATOM 1054 O O . ILE A 1 138 ? -0.360 -10.236 -8.645 1.00 87.62 138 ILE A O 1
ATOM 1058 N N . LEU A 1 139 ? -2.354 -9.332 -9.114 1.00 84.06 139 LEU A N 1
ATOM 1059 C CA . LEU A 1 139 ? -2.554 -8.744 -7.784 1.00 84.06 139 LEU A CA 1
ATOM 1060 C C . LEU A 1 139 ? -2.705 -9.783 -6.662 1.00 84.06 139 LEU A C 1
ATOM 1062 O O . LEU A 1 139 ? -2.519 -9.435 -5.492 1.00 84.06 139 LEU A O 1
ATOM 1066 N N . ARG A 1 140 ? -2.994 -11.046 -7.000 1.00 84.69 140 ARG A N 1
ATOM 1067 C CA . ARG A 1 140 ? -3.042 -12.171 -6.048 1.00 84.69 140 ARG A CA 1
ATOM 1068 C C . ARG A 1 140 ? -1.661 -12.754 -5.733 1.00 84.69 140 ARG A C 1
ATOM 1070 O O . ARG A 1 140 ? -1.533 -13.533 -4.786 1.00 84.69 140 ARG A O 1
ATOM 1077 N N . LEU A 1 141 ? -0.629 -12.395 -6.502 1.00 89.31 141 LEU A N 1
ATOM 1078 C CA . LEU A 1 141 ? 0.733 -12.871 -6.271 1.00 89.31 141 LEU A CA 1
ATOM 1079 C C . LEU A 1 141 ? 1.310 -12.295 -4.962 1.00 89.31 141 LEU A C 1
ATOM 1081 O O . LEU A 1 141 ? 0.996 -11.160 -4.588 1.00 89.31 141 LEU A O 1
ATOM 1085 N N . PRO A 1 142 ? 2.196 -13.031 -4.262 1.00 89.50 142 PRO A N 1
ATOM 1086 C CA . PRO A 1 142 ? 2.847 -12.532 -3.053 1.00 89.50 142 PRO A CA 1
ATOM 1087 C C . PRO A 1 142 ? 3.739 -11.307 -3.321 1.00 89.50 142 PRO A C 1
ATOM 1089 O O . PRO A 1 142 ? 4.878 -11.411 -3.787 1.00 89.50 142 PRO A O 1
ATOM 1092 N N . ARG A 1 143 ? 3.220 -10.124 -2.985 1.00 89.56 143 ARG A N 1
ATOM 1093 C CA . ARG A 1 143 ? 3.923 -8.837 -3.117 1.00 89.56 143 ARG A CA 1
ATOM 1094 C C . ARG A 1 143 ? 5.005 -8.637 -2.048 1.00 89.56 143 ARG A C 1
ATOM 1096 O O . ARG A 1 143 ? 6.094 -8.142 -2.342 1.00 89.56 143 ARG A O 1
ATOM 1103 N N . PHE A 1 144 ? 4.725 -9.049 -0.814 1.00 92.19 144 PHE A N 1
ATOM 1104 C CA . PHE A 1 144 ? 5.646 -8.953 0.316 1.00 92.19 144 PHE A CA 1
ATOM 1105 C C . PHE A 1 144 ? 6.132 -10.336 0.731 1.00 92.19 144 PHE A C 1
ATOM 1107 O O . PHE A 1 144 ? 5.415 -11.327 0.597 1.00 92.19 144 PHE A O 1
ATOM 1114 N N . ARG A 1 145 ? 7.340 -10.387 1.293 1.00 93.12 145 ARG A N 1
ATOM 1115 C CA . ARG A 1 145 ? 7.815 -11.543 2.049 1.00 93.12 145 ARG A CA 1
ATOM 1116 C C . ARG A 1 145 ? 6.807 -11.862 3.139 1.00 93.12 145 ARG A C 1
ATOM 1118 O O . ARG A 1 145 ? 6.319 -10.959 3.819 1.00 93.12 145 ARG A O 1
ATOM 1125 N N . SER A 1 146 ? 6.533 -13.142 3.335 1.00 90.44 146 SER A N 1
ATOM 1126 C CA . SER A 1 146 ? 5.661 -13.575 4.421 1.00 90.44 146 SER A CA 1
ATOM 1127 C C . SER A 1 146 ? 6.261 -13.217 5.788 1.00 90.44 146 SER A C 1
ATOM 1129 O O . SER A 1 146 ? 7.484 -13.157 5.956 1.00 90.44 146 SER A O 1
ATOM 1131 N N . SER A 1 147 ? 5.397 -12.980 6.772 1.00 87.12 147 SER A N 1
ATOM 1132 C CA . SER A 1 147 ? 5.772 -12.950 8.187 1.00 87.12 147 SER A CA 1
ATOM 1133 C C . SER A 1 147 ? 5.417 -14.279 8.855 1.00 87.12 147 SER A C 1
ATOM 1135 O O . SER A 1 147 ? 4.784 -15.138 8.243 1.00 87.12 147 SER A O 1
ATOM 1137 N N . LEU A 1 148 ? 5.829 -14.478 10.110 1.00 80.94 148 LEU A N 1
ATOM 1138 C CA . LEU A 1 148 ? 5.525 -15.710 10.849 1.00 80.94 148 LEU A CA 1
ATOM 1139 C C . LEU A 1 148 ? 4.015 -15.940 11.022 1.00 80.94 148 LEU A C 1
ATOM 1141 O O . LEU A 1 148 ? 3.563 -17.084 11.056 1.00 80.94 148 LEU A O 1
ATOM 1145 N N . HIS A 1 149 ? 3.248 -14.857 11.149 1.00 78.12 149 HIS A N 1
ATOM 1146 C CA . HIS A 1 149 ? 1.807 -14.910 11.360 1.00 78.12 149 HIS A CA 1
ATOM 1147 C C . HIS A 1 149 ? 1.114 -13.724 10.671 1.00 78.12 149 HIS A C 1
ATOM 1149 O O . HIS A 1 149 ? 0.707 -12.772 11.342 1.00 78.12 149 HIS A O 1
ATOM 1155 N N . PRO A 1 150 ? 0.958 -13.767 9.337 1.00 68.69 150 PRO A N 1
ATOM 1156 C CA . PRO A 1 150 ? 0.469 -12.628 8.557 1.00 68.69 150 PRO A CA 1
ATOM 1157 C C . PRO A 1 150 ? -0.944 -12.170 8.957 1.00 68.69 150 PRO A C 1
ATOM 1159 O O . PRO A 1 150 ? -1.257 -10.995 8.815 1.00 68.69 150 PRO A O 1
ATOM 1162 N N . GLY A 1 151 ? -1.770 -13.056 9.532 1.00 67.38 151 GLY A N 1
ATOM 1163 C CA . GLY A 1 151 ? -3.112 -12.712 10.028 1.00 67.38 151 GLY A CA 1
ATOM 1164 C C . GLY A 1 151 ? -3.173 -12.014 11.398 1.00 67.38 151 GLY A C 1
ATOM 1165 O O . GLY A 1 151 ? -4.214 -11.464 11.736 1.00 67.38 151 GLY A O 1
ATOM 1166 N N . SER A 1 152 ? -2.081 -11.982 12.177 1.00 70.44 152 SER A N 1
ATOM 1167 C CA . SER A 1 152 ? -2.082 -11.478 13.571 1.00 70.44 152 SER A CA 1
ATOM 1168 C C . SER A 1 152 ? -1.225 -10.225 13.725 1.00 70.44 152 SER A C 1
ATOM 1170 O O . SER A 1 152 ? -0.314 -10.169 14.553 1.00 70.44 152 SER A O 1
ATOM 1172 N N . LEU A 1 153 ? -1.505 -9.208 12.907 1.00 75.12 153 LEU A N 1
ATOM 1173 C CA . LEU A 1 153 ? -0.969 -7.856 13.104 1.00 75.12 153 LEU A CA 1
ATOM 1174 C C . LEU A 1 153 ? -1.454 -7.264 14.449 1.00 75.12 153 LEU A C 1
ATOM 1176 O O . LEU A 1 153 ? -2.419 -7.740 15.045 1.00 75.12 153 LEU A O 1
ATOM 1180 N N . GLU A 1 154 ? -0.786 -6.245 14.971 1.00 74.00 154 GLU A N 1
ATOM 1181 C CA . GLU A 1 154 ? -1.236 -5.562 16.192 1.00 74.00 154 GLU A CA 1
ATOM 1182 C C . GLU A 1 154 ? -2.385 -4.592 15.875 1.00 74.00 154 GLU A C 1
ATOM 1184 O O . GLU A 1 154 ? -2.418 -4.004 14.794 1.00 74.00 154 GLU A O 1
ATOM 1189 N N . TYR A 1 155 ? -3.352 -4.463 16.784 1.00 80.19 155 TYR A N 1
ATOM 1190 C CA . TYR A 1 155 ? -4.462 -3.520 16.654 1.00 80.19 155 TYR A CA 1
ATOM 1191 C C . TYR A 1 155 ? -4.266 -2.373 17.643 1.00 80.19 155 TYR A C 1
ATOM 1193 O O . TYR A 1 155 ? -4.220 -2.591 18.853 1.00 80.19 155 TYR A O 1
ATOM 1201 N N . PHE A 1 156 ? -4.183 -1.149 17.129 1.00 78.81 156 PHE A N 1
ATOM 1202 C CA . PHE A 1 156 ? -4.090 0.061 17.940 1.00 78.81 156 PHE A CA 1
ATOM 1203 C C . PHE A 1 156 ? -5.434 0.798 17.889 1.00 78.81 156 PHE A C 1
ATOM 1205 O O . PHE A 1 156 ? -5.664 1.588 16.975 1.00 78.81 156 PHE A O 1
ATOM 1212 N N . PRO A 1 157 ? -6.350 0.566 18.850 1.00 81.69 157 PRO A N 1
ATOM 1213 C CA . PRO A 1 157 ? -7.682 1.171 18.828 1.00 81.69 157 PRO A CA 1
ATOM 1214 C C . PRO A 1 157 ? -7.667 2.683 19.088 1.00 81.69 157 PRO A C 1
ATOM 1216 O O . PRO A 1 157 ? -8.706 3.330 19.014 1.00 81.69 157 PRO A O 1
ATOM 1219 N N . ARG A 1 158 ? -6.526 3.270 19.452 1.00 83.81 158 ARG A N 1
ATOM 1220 C CA . ARG A 1 158 ? -6.379 4.709 19.678 1.00 83.81 158 ARG A CA 1
ATOM 1221 C C . ARG A 1 158 ? -5.104 5.159 18.984 1.00 83.81 158 ARG A C 1
ATOM 1223 O O . ARG A 1 158 ? -4.025 4.681 19.325 1.00 83.81 158 ARG A O 1
ATOM 1230 N N . GLY A 1 159 ? -5.239 6.046 18.009 1.00 77.88 159 GLY A N 1
ATOM 1231 C CA . GLY A 1 159 ? -4.099 6.631 17.316 1.00 77.88 159 GLY A CA 1
ATOM 1232 C C . GLY A 1 159 ? -3.287 7.565 18.221 1.00 77.88 159 GLY A C 1
ATOM 1233 O O . GLY A 1 159 ? -3.728 7.994 19.292 1.00 77.88 159 GLY A O 1
ATOM 1234 N N . HIS A 1 160 ? -2.091 7.913 17.764 1.00 74.62 160 HIS A N 1
ATOM 1235 C CA . HIS A 1 160 ? -1.216 8.897 18.411 1.00 74.62 160 HIS A CA 1
ATOM 1236 C C . HIS A 1 160 ? -1.147 10.227 17.643 1.00 74.62 160 HIS A C 1
ATOM 1238 O O . HIS A 1 160 ? -0.750 11.244 18.214 1.00 74.62 160 HIS A O 1
ATOM 1244 N N . ASP A 1 161 ? -1.561 10.245 16.373 1.00 77.69 161 ASP A N 1
ATOM 1245 C CA . ASP A 1 161 ? -1.407 11.391 15.468 1.00 77.69 161 ASP A CA 1
ATOM 1246 C C . ASP A 1 161 ? -2.353 12.549 15.798 1.00 77.69 161 ASP A C 1
ATOM 1248 O O . ASP A 1 161 ? -3.438 12.355 16.336 1.00 77.69 161 ASP A O 1
ATOM 1252 N N . ASP A 1 162 ? -1.987 13.779 15.459 1.00 79.69 162 ASP A N 1
ATOM 1253 C CA . ASP A 1 162 ? -2.942 14.885 15.565 1.00 79.69 162 ASP A CA 1
ATOM 1254 C C . ASP A 1 162 ? -4.016 14.733 14.470 1.00 79.69 162 ASP A C 1
ATOM 1256 O O . ASP A 1 162 ? -3.655 14.523 13.308 1.00 79.69 162 ASP A O 1
ATOM 1260 N N . PRO A 1 163 ? -5.324 14.829 14.784 1.00 85.50 163 PRO A N 1
ATOM 1261 C CA . PRO A 1 163 ? -6.367 14.758 13.768 1.00 85.50 163 PRO A CA 1
ATOM 1262 C C . PRO A 1 163 ? -6.177 15.887 12.750 1.00 85.50 163 PRO A C 1
ATOM 1264 O O . PRO A 1 163 ? -5.982 17.045 13.111 1.00 85.50 163 PRO A O 1
ATOM 1267 N N . ARG A 1 164 ? -6.222 15.548 11.461 1.00 85.56 164 ARG A N 1
ATOM 1268 C CA . ARG A 1 164 ? -5.992 16.482 10.344 1.00 85.56 164 ARG A CA 1
ATOM 1269 C C . ARG A 1 164 ? -6.935 16.160 9.194 1.00 85.56 164 ARG A C 1
ATOM 1271 O O . ARG A 1 164 ? -7.056 14.989 8.842 1.00 85.56 164 ARG A O 1
ATOM 1278 N N . ALA A 1 165 ? -7.548 17.189 8.614 1.00 88.62 165 ALA A N 1
ATOM 1279 C CA . ALA A 1 165 ? -8.262 17.092 7.345 1.00 88.62 165 ALA A CA 1
ATOM 1280 C C . ALA A 1 165 ? -7.283 17.202 6.163 1.00 88.62 165 ALA A C 1
ATOM 1282 O O . ALA A 1 165 ? -6.230 17.832 6.279 1.00 88.62 165 ALA A O 1
ATOM 1283 N N . ALA A 1 166 ? -7.642 16.592 5.035 1.00 88.94 166 ALA A N 1
ATOM 1284 C CA . ALA A 1 166 ? -6.966 16.772 3.749 1.00 88.94 166 ALA A CA 1
ATOM 1285 C C . ALA A 1 166 ? -7.235 18.151 3.160 1.00 88.94 166 ALA A C 1
ATOM 1287 O O . ALA A 1 166 ? -6.337 18.783 2.599 1.00 88.94 166 ALA A O 1
ATOM 1288 N N . PHE A 1 167 ? -8.467 18.613 3.343 1.00 87.81 167 PHE A N 1
ATOM 1289 C CA . PHE A 1 167 ? -8.942 19.916 2.926 1.00 87.81 167 PHE A CA 1
ATOM 1290 C C . PHE A 1 167 ? -9.677 20.531 4.109 1.00 87.81 167 PHE A C 1
ATOM 1292 O O . PHE A 1 167 ? -10.763 20.080 4.480 1.00 87.81 167 PHE A O 1
ATOM 1299 N N . ASP A 1 168 ? -9.040 21.514 4.742 1.00 86.44 168 ASP A N 1
ATOM 1300 C CA . ASP A 1 168 ? -9.684 22.310 5.779 1.00 86.44 168 ASP A CA 1
ATOM 1301 C C . ASP A 1 168 ? -10.729 23.256 5.173 1.00 86.44 168 ASP A C 1
ATOM 1303 O O . ASP A 1 168 ? -10.826 23.429 3.956 1.00 86.44 168 ASP A O 1
ATOM 1307 N N . ASP A 1 169 ? -11.534 23.876 6.031 1.00 81.44 169 ASP A N 1
ATOM 1308 C CA . ASP A 1 169 ? -12.656 24.674 5.561 1.00 81.44 169 ASP A CA 1
ATOM 1309 C C . ASP A 1 169 ? -12.216 25.901 4.736 1.00 81.44 169 ASP A C 1
ATOM 1311 O O . ASP A 1 169 ? -12.957 26.348 3.864 1.00 81.44 169 ASP A O 1
ATOM 1315 N N . GLU A 1 170 ? -11.047 26.484 5.036 1.00 79.38 170 GLU A N 1
ATOM 1316 C CA . GLU A 1 170 ? -10.511 27.634 4.294 1.00 79.38 170 GLU A CA 1
ATOM 1317 C C . GLU A 1 170 ? -10.080 27.204 2.892 1.00 79.38 170 GLU A C 1
ATOM 1319 O O . GLU A 1 170 ? -10.338 27.905 1.912 1.00 79.38 170 GLU A O 1
ATOM 1324 N N . THR A 1 171 ? -9.456 26.033 2.786 1.00 83.00 171 THR A N 1
ATOM 1325 C CA . THR A 1 171 ? -9.096 25.430 1.507 1.00 83.00 171 THR A CA 1
ATOM 1326 C C . THR A 1 171 ? -10.351 25.123 0.700 1.00 83.00 171 THR A C 1
ATOM 1328 O O . THR A 1 171 ? -10.414 25.521 -0.458 1.00 83.00 171 THR A O 1
ATOM 1331 N N . LEU A 1 172 ? -11.376 24.510 1.300 1.00 83.00 172 LEU A N 1
ATOM 1332 C CA . LEU A 1 172 ? -12.656 24.249 0.629 1.00 83.00 172 LEU A CA 1
ATOM 1333 C C . LEU A 1 172 ? -13.323 25.543 0.129 1.00 83.00 172 LEU A C 1
ATOM 1335 O O . LEU A 1 172 ? -13.764 25.595 -1.016 1.00 83.00 172 LEU A O 1
ATOM 1339 N N . GLU A 1 173 ? -13.324 26.615 0.928 1.00 79.00 173 GLU A N 1
ATOM 1340 C CA . GLU A 1 173 ? -13.871 27.919 0.515 1.00 79.00 173 GLU A CA 1
ATOM 1341 C C . GLU A 1 173 ? -13.077 28.549 -0.637 1.00 79.00 173 GLU A C 1
ATOM 1343 O O . GLU A 1 173 ? -13.664 29.110 -1.567 1.00 79.00 173 GLU A O 1
ATOM 1348 N N . LYS A 1 174 ? -11.745 28.419 -0.633 1.00 78.81 174 LYS A N 1
ATOM 1349 C CA . LYS A 1 174 ? -10.911 28.843 -1.767 1.00 78.81 174 LYS A CA 1
ATOM 1350 C C . LYS A 1 174 ? -11.268 28.064 -3.031 1.00 78.81 174 LYS A C 1
ATOM 1352 O O . LYS A 1 174 ? -11.547 28.691 -4.044 1.00 78.81 174 LYS A O 1
ATOM 1357 N N . LEU A 1 175 ? -11.346 26.734 -2.963 1.00 77.12 175 LEU A N 1
ATOM 1358 C CA . LEU A 1 175 ? -11.716 25.889 -4.109 1.00 77.12 175 LEU A CA 1
ATOM 1359 C C . LEU A 1 175 ? -13.086 26.271 -4.677 1.00 77.12 175 LEU A C 1
ATOM 1361 O O . LEU A 1 175 ? -13.233 26.458 -5.884 1.00 77.12 175 LEU A O 1
ATOM 1365 N N . ALA A 1 176 ? -14.062 26.476 -3.794 1.00 73.06 176 ALA A N 1
ATOM 1366 C CA . ALA A 1 176 ? -15.423 26.829 -4.170 1.00 73.06 176 ALA A CA 1
ATOM 1367 C C . ALA A 1 176 ? -15.549 28.230 -4.794 1.00 73.06 176 ALA A C 1
ATOM 1369 O O . ALA A 1 176 ? -16.527 28.505 -5.485 1.00 73.06 176 ALA A O 1
ATOM 1370 N N . THR A 1 177 ? -14.605 29.138 -4.518 1.00 70.38 177 THR A N 1
ATOM 1371 C CA . THR A 1 177 ? -14.593 30.507 -5.066 1.00 70.38 177 THR A CA 1
ATOM 1372 C C . THR A 1 177 ? -13.735 30.641 -6.321 1.00 70.38 177 THR A C 1
ATOM 1374 O O . THR A 1 177 ? -14.019 31.501 -7.152 1.00 70.38 177 THR A O 1
ATOM 1377 N N . THR A 1 178 ? -12.705 29.805 -6.485 1.00 64.81 178 THR A N 1
ATOM 1378 C CA . THR A 1 178 ? -11.843 29.794 -7.678 1.00 64.81 178 THR A CA 1
ATOM 1379 C C . THR A 1 178 ? -12.359 28.881 -8.794 1.00 64.81 178 THR A C 1
ATOM 1381 O O . THR A 1 178 ? -11.985 29.080 -9.950 1.00 64.81 178 THR A O 1
ATOM 1384 N N . GLY A 1 179 ? -13.191 27.885 -8.471 1.00 58.59 179 GLY A N 1
ATOM 1385 C CA . GLY A 1 179 ? -13.836 26.985 -9.432 1.00 58.59 179 GLY A CA 1
ATOM 1386 C C . GLY A 1 179 ? -15.125 27.553 -10.044 1.00 58.59 179 GLY A C 1
ATOM 1387 O O . GLY A 1 179 ? -15.573 28.645 -9.705 1.00 58.59 179 GLY A O 1
ATOM 1388 N N . LYS A 1 180 ? -15.776 26.782 -10.928 1.00 59.59 180 LYS A N 1
ATOM 1389 C CA . LYS A 1 180 ? -17.123 27.099 -11.461 1.00 59.59 180 LYS A CA 1
ATOM 1390 C C . LYS A 1 180 ? -18.248 26.974 -10.412 1.00 59.59 180 LYS A C 1
ATOM 1392 O O . LYS A 1 180 ? -19.410 27.139 -10.766 1.00 59.59 180 LYS A O 1
ATOM 1397 N N . GLY A 1 181 ? -17.908 26.694 -9.152 1.00 60.44 181 GLY A N 1
ATOM 1398 C CA . GLY A 1 181 ? -18.836 26.393 -8.061 1.00 60.44 181 GLY A CA 1
ATOM 1399 C C . GLY A 1 181 ? -18.854 24.915 -7.659 1.00 60.44 181 GLY A C 1
ATOM 1400 O O . GLY A 1 181 ? -19.219 24.630 -6.528 1.00 60.44 181 GLY A O 1
ATOM 1401 N N . ASP A 1 182 ? -18.397 24.010 -8.530 1.00 71.50 182 ASP A N 1
ATOM 1402 C CA . ASP A 1 182 ? -18.368 22.564 -8.272 1.00 71.50 182 ASP A CA 1
ATOM 1403 C C . ASP A 1 182 ? -17.164 22.140 -7.403 1.00 71.50 182 ASP A C 1
ATOM 1405 O O . ASP A 1 182 ? -16.061 22.681 -7.539 1.00 71.50 182 ASP A O 1
ATOM 1409 N N . ILE A 1 183 ? -17.361 21.146 -6.533 1.00 77.75 183 ILE A N 1
ATOM 1410 C CA . ILE A 1 183 ? -16.315 20.467 -5.755 1.00 77.75 183 ILE A CA 1
ATOM 1411 C C . ILE A 1 183 ? -16.426 18.964 -6.017 1.00 77.75 183 ILE A C 1
ATOM 1413 O O . ILE A 1 183 ? -17.464 18.367 -5.785 1.00 77.75 183 ILE A O 1
ATOM 1417 N N . ASP A 1 184 ? -15.322 18.357 -6.439 1.00 85.50 184 ASP A N 1
ATOM 1418 C CA . ASP A 1 184 ? -15.101 16.905 -6.503 1.00 85.50 184 ASP A CA 1
ATOM 1419 C C . ASP A 1 184 ? -13.785 16.630 -5.776 1.00 85.50 184 ASP A C 1
ATOM 1421 O O . ASP A 1 184 ? -12.703 16.979 -6.272 1.00 85.50 184 ASP A O 1
ATOM 1425 N N . ILE A 1 185 ? -13.890 16.060 -4.576 1.00 89.50 185 ILE A N 1
ATOM 1426 C CA . ILE A 1 185 ? -12.748 15.721 -3.730 1.00 89.50 185 ILE A CA 1
ATOM 1427 C C . ILE A 1 185 ? -12.779 14.233 -3.415 1.00 89.50 185 ILE A C 1
ATOM 1429 O O . ILE A 1 185 ? -13.686 13.723 -2.762 1.00 89.50 185 ILE A O 1
ATOM 1433 N N . SER A 1 186 ? -11.709 13.549 -3.808 1.00 93.62 186 SER A N 1
ATOM 1434 C CA . SER A 1 186 ? -11.479 12.150 -3.466 1.00 93.62 186 SER A CA 1
ATOM 1435 C C . SER A 1 186 ? -10.284 12.030 -2.521 1.00 93.62 186 SER A C 1
ATOM 1437 O O . SER A 1 186 ? -9.162 12.398 -2.878 1.00 93.62 186 SER A O 1
ATOM 1439 N N . VAL A 1 187 ? -10.494 11.474 -1.327 1.00 95.69 187 VAL A N 1
ATOM 1440 C CA . VAL A 1 187 ? -9.443 11.241 -0.323 1.00 95.69 187 VAL A CA 1
ATOM 1441 C C . VAL A 1 187 ? -9.391 9.769 0.051 1.00 95.69 187 VAL A C 1
ATOM 1443 O O . VAL A 1 187 ? -10.425 9.138 0.254 1.00 95.69 187 VAL A O 1
ATOM 1446 N N . LEU A 1 188 ? -8.183 9.226 0.175 1.00 97.19 188 LEU A N 1
ATOM 1447 C CA . LEU A 1 188 ? -7.953 7.885 0.696 1.00 97.19 188 LEU A CA 1
ATOM 1448 C C . LEU A 1 188 ? -7.150 7.948 1.999 1.00 97.19 188 LEU A C 1
ATOM 1450 O O . LEU A 1 188 ? -6.087 8.565 2.049 1.00 97.19 188 LEU A O 1
ATOM 1454 N N . TYR A 1 189 ? -7.624 7.255 3.031 1.00 96.25 189 TYR A N 1
ATOM 1455 C CA . TYR A 1 189 ? -6.961 7.048 4.316 1.00 96.25 189 TYR A CA 1
ATOM 1456 C C . TYR A 1 189 ? -6.518 5.589 4.435 1.00 96.25 189 TYR A C 1
ATOM 1458 O O . TYR A 1 189 ? -7.336 4.711 4.700 1.00 96.25 189 TYR A O 1
ATOM 1466 N N . GLY A 1 190 ? -5.230 5.334 4.220 1.00 93.94 190 GLY A N 1
ATOM 1467 C CA . GLY A 1 190 ? -4.616 4.020 4.355 1.00 93.94 190 GLY A CA 1
ATOM 1468 C C . GLY A 1 190 ? -3.996 3.811 5.731 1.00 93.94 190 GLY A C 1
ATOM 1469 O O . GLY A 1 190 ? -3.309 4.694 6.243 1.00 93.94 190 GLY A O 1
ATOM 1470 N N . GLY A 1 191 ? -4.240 2.644 6.332 1.00 90.12 191 GLY A N 1
ATOM 1471 C CA . GLY A 1 191 ? -3.910 2.409 7.743 1.00 90.12 191 GLY A CA 1
ATOM 1472 C C . GLY A 1 191 ? -4.707 3.342 8.657 1.00 90.12 191 GLY A C 1
ATOM 1473 O O . GLY A 1 191 ? -4.141 4.022 9.510 1.00 90.12 191 GLY A O 1
ATOM 1474 N N . VAL A 1 192 ? -6.015 3.444 8.403 1.00 91.50 192 VAL A N 1
ATOM 1475 C CA . VAL A 1 192 ? -6.898 4.465 8.984 1.00 91.50 192 VAL A CA 1
ATOM 1476 C C . VAL A 1 192 ? -6.988 4.415 10.518 1.00 91.50 192 VAL A C 1
ATOM 1478 O O . VAL A 1 192 ? -7.311 5.433 11.139 1.00 91.50 192 VAL A O 1
ATOM 1481 N N . GLY A 1 193 ? -6.693 3.268 11.143 1.00 91.44 193 GLY A N 1
ATOM 1482 C CA . GLY A 1 193 ? -6.645 3.131 12.596 1.00 91.44 193 GLY A CA 1
ATOM 1483 C C . GLY A 1 193 ? -7.981 3.466 13.260 1.00 91.44 193 GLY A C 1
ATOM 1484 O O . GLY A 1 193 ? -8.993 2.812 13.020 1.00 91.44 193 GLY A O 1
ATOM 1485 N N . ASP A 1 194 ? -8.001 4.491 14.113 1.00 91.00 194 ASP A N 1
ATOM 1486 C CA . ASP A 1 194 ? -9.223 4.934 14.791 1.00 91.00 194 ASP A CA 1
ATOM 1487 C C . ASP A 1 194 ? -10.080 5.920 13.987 1.00 91.00 194 ASP A C 1
ATOM 1489 O O . ASP A 1 194 ? -11.100 6.379 14.491 1.00 91.00 194 ASP A O 1
ATOM 1493 N N . GLY A 1 195 ? -9.704 6.243 12.748 1.00 93.62 195 GLY A N 1
ATOM 1494 C CA . GLY A 1 195 ? -10.496 7.111 11.881 1.00 93.62 195 GLY A CA 1
ATOM 1495 C C . GLY A 1 195 ? -10.342 8.603 12.148 1.00 93.62 195 GLY A C 1
ATOM 1496 O O . GLY A 1 195 ? -11.019 9.387 11.490 1.00 93.62 195 GLY A O 1
ATOM 1497 N N . ARG A 1 196 ? -9.447 9.043 13.044 1.00 91.19 196 ARG A N 1
ATOM 1498 C CA . ARG A 1 196 ? -9.345 10.463 13.439 1.00 91.19 196 ARG A CA 1
ATOM 1499 C C . ARG A 1 196 ? -9.203 11.447 12.274 1.00 91.19 196 ARG A C 1
ATOM 1501 O O . ARG A 1 196 ? -9.772 12.531 12.337 1.00 91.19 196 ARG A O 1
ATOM 1508 N N . HIS A 1 197 ? -8.483 11.089 11.210 1.00 92.31 197 HIS A N 1
ATOM 1509 C CA . HIS A 1 197 ? -8.320 11.944 10.027 1.00 92.31 197 HIS A CA 1
ATOM 1510 C C . HIS A 1 197 ? -9.583 11.995 9.156 1.00 92.31 197 HIS A C 1
ATOM 1512 O O . HIS A 1 197 ? -9.981 13.076 8.725 1.00 92.31 197 HIS A O 1
ATOM 1518 N N . LEU A 1 198 ? -10.246 10.849 8.961 1.00 95.50 198 LEU A N 1
ATOM 1519 C CA . LEU A 1 198 ? -11.546 10.752 8.290 1.00 95.50 198 LEU A CA 1
ATOM 1520 C C . LEU A 1 198 ? -12.596 11.588 9.034 1.00 95.50 198 LEU A C 1
ATOM 1522 O O . LEU A 1 198 ? -13.257 12.442 8.452 1.00 95.50 198 LEU A O 1
ATOM 1526 N N . PHE A 1 199 ? -12.700 11.382 10.345 1.00 94.94 199 PHE A N 1
ATOM 1527 C CA . PHE A 1 199 ? -13.605 12.102 11.234 1.00 94.94 199 PHE A CA 1
ATOM 1528 C C . PHE A 1 199 ? -13.313 13.607 11.261 1.00 94.94 199 PHE A C 1
ATOM 1530 O O . PHE A 1 199 ? -14.228 14.430 11.177 1.00 94.94 199 PHE A O 1
ATOM 1537 N N . GLN A 1 200 ? -12.035 13.993 11.262 1.00 92.06 200 GLN A N 1
ATOM 1538 C CA . GLN A 1 200 ? -11.654 15.394 11.126 1.00 92.06 200 GLN A CA 1
ATOM 1539 C C . GLN A 1 200 ? -12.123 15.969 9.782 1.00 92.06 200 GLN A C 1
ATOM 1541 O O . GLN A 1 200 ? -12.711 17.048 9.771 1.00 92.06 200 GLN A O 1
ATOM 1546 N N . GLN A 1 201 ? -11.942 15.258 8.666 1.00 93.31 201 GLN A N 1
ATOM 1547 C CA . GLN A 1 201 ? -12.422 15.708 7.356 1.00 93.31 201 GLN A CA 1
ATOM 1548 C C . GLN A 1 201 ? -13.943 15.876 7.316 1.00 93.31 201 GLN A C 1
ATOM 1550 O O . GLN A 1 201 ? -14.406 16.920 6.861 1.00 93.31 201 GLN A O 1
ATOM 1555 N N . LEU A 1 202 ? -14.712 14.916 7.846 1.00 93.94 202 LEU A N 1
ATOM 1556 C CA . LEU A 1 202 ? -16.170 15.041 7.964 1.00 93.94 202 LEU A CA 1
ATOM 1557 C C . LEU A 1 202 ? -16.546 16.298 8.738 1.00 93.94 202 LEU A C 1
ATOM 1559 O O . LEU A 1 202 ? -17.379 17.080 8.281 1.00 93.94 202 LEU A O 1
ATOM 1563 N N . SER A 1 203 ? -15.886 16.537 9.872 1.00 90.44 203 SER A N 1
ATOM 1564 C CA . SER A 1 203 ? -16.102 17.758 10.630 1.00 90.44 203 SER A CA 1
ATOM 1565 C C . SER A 1 203 ? -15.827 18.997 9.771 1.00 90.44 203 SER A C 1
ATOM 1567 O O . SER A 1 203 ? -16.673 19.885 9.748 1.00 90.44 203 SER A O 1
ATOM 1569 N N . HIS A 1 204 ? -14.693 19.082 9.065 1.00 88.81 204 HIS A N 1
ATOM 1570 C CA . HIS A 1 204 ? -14.334 20.244 8.234 1.00 88.81 204 HIS A CA 1
ATOM 1571 C C . HIS A 1 204 ? -15.333 20.513 7.099 1.00 88.81 204 HIS A C 1
ATOM 1573 O O . HIS A 1 204 ? -15.713 21.664 6.875 1.00 88.81 204 HIS A O 1
ATOM 1579 N N . ILE A 1 205 ? -15.852 19.458 6.467 1.00 88.81 205 ILE A N 1
ATOM 1580 C CA . ILE A 1 205 ? -16.925 19.566 5.471 1.00 88.81 205 ILE A CA 1
ATOM 1581 C C . ILE A 1 205 ? -18.122 20.322 6.078 1.00 88.81 205 ILE A C 1
ATOM 1583 O O . ILE A 1 205 ? -18.518 21.366 5.561 1.00 88.81 205 ILE A O 1
ATOM 1587 N N . ASN A 1 206 ? -18.623 19.908 7.245 1.00 86.75 206 ASN A N 1
ATOM 1588 C CA . ASN A 1 206 ? -19.747 20.589 7.900 1.00 86.75 206 ASN A CA 1
ATOM 1589 C C . ASN A 1 206 ? -19.457 22.050 8.293 1.00 86.75 206 ASN A C 1
ATOM 1591 O O . ASN A 1 206 ? -20.350 22.896 8.238 1.00 86.75 206 ASN A O 1
ATOM 1595 N N . GLY A 1 207 ? -18.212 22.384 8.650 1.00 82.56 207 GLY A N 1
ATOM 1596 C CA . GLY A 1 207 ? -17.819 23.766 8.958 1.00 82.56 207 GLY A CA 1
ATOM 1597 C C . GLY A 1 207 ? -17.837 24.683 7.749 1.00 82.56 207 GLY A C 1
ATOM 1598 O O . GLY A 1 207 ? -18.330 25.809 7.841 1.00 82.56 207 GLY A O 1
ATOM 1599 N N . PHE A 1 208 ? -17.314 24.186 6.629 1.00 83.31 208 PHE A N 1
ATOM 1600 C CA . PHE A 1 208 ? -17.394 24.855 5.337 1.00 83.31 208 PHE A CA 1
ATOM 1601 C C . PHE A 1 208 ? -18.859 25.140 4.971 1.00 83.31 208 PHE A C 1
ATOM 1603 O O . PHE A 1 208 ? -19.224 26.298 4.755 1.00 83.31 208 PHE A O 1
ATOM 1610 N N . PHE A 1 209 ? -19.721 24.122 5.029 1.00 79.31 209 PHE A N 1
ATOM 1611 C CA . PHE A 1 209 ? -21.133 24.262 4.671 1.00 79.31 209 PHE A CA 1
ATOM 1612 C C . PHE A 1 209 ? -21.912 25.188 5.593 1.00 79.31 209 PHE A C 1
ATOM 1614 O O . PHE A 1 209 ? -22.574 26.103 5.109 1.00 79.31 209 PHE A O 1
ATOM 1621 N N . THR A 1 210 ? -21.794 25.014 6.911 1.00 77.12 210 THR A N 1
ATOM 1622 C CA . THR A 1 210 ? -22.501 25.861 7.884 1.00 77.12 210 THR A CA 1
ATOM 1623 C C . THR A 1 210 ? -22.207 27.343 7.640 1.00 77.12 210 THR A C 1
ATOM 1625 O O . THR A 1 210 ? -23.123 28.161 7.608 1.00 77.12 210 THR A O 1
ATOM 1628 N N . ARG A 1 211 ? -20.941 27.713 7.392 1.00 76.25 211 ARG A N 1
ATOM 1629 C CA . ARG A 1 211 ? -20.580 29.118 7.138 1.00 76.25 211 ARG A CA 1
ATOM 1630 C C . ARG A 1 211 ? -21.059 29.631 5.787 1.00 76.25 211 ARG A C 1
ATOM 1632 O O . ARG A 1 211 ? -21.447 30.797 5.696 1.00 76.25 211 ARG A O 1
ATOM 1639 N N . ARG A 1 212 ? -21.045 28.791 4.751 1.00 75.44 212 ARG A N 1
ATOM 1640 C CA . ARG A 1 212 ? -21.530 29.163 3.417 1.00 75.44 212 ARG A CA 1
ATOM 1641 C C . ARG A 1 212 ? -23.046 29.357 3.412 1.00 75.44 212 ARG A C 1
ATOM 1643 O O . ARG A 1 212 ? -23.505 30.377 2.906 1.00 75.44 212 ARG A O 1
ATOM 1650 N N . ILE A 1 213 ? -23.787 28.458 4.062 1.00 72.38 213 ILE A N 1
ATOM 1651 C CA . ILE A 1 213 ? -25.232 28.560 4.310 1.00 72.38 213 ILE A CA 1
ATOM 1652 C C . ILE A 1 213 ? -25.550 29.845 5.084 1.00 72.38 213 ILE A C 1
ATOM 1654 O O . ILE A 1 213 ? -26.350 30.654 4.617 1.00 72.38 213 ILE A O 1
ATOM 1658 N N . GLU A 1 214 ? -24.881 30.088 6.221 1.00 71.31 214 GLU A N 1
ATOM 1659 C CA . GLU A 1 214 ? -25.078 31.311 7.017 1.00 71.31 214 GLU A CA 1
ATOM 1660 C C . GLU A 1 214 ? -24.827 32.581 6.183 1.00 71.31 214 GLU A C 1
ATOM 1662 O O . GLU A 1 214 ? -25.578 33.550 6.289 1.00 71.31 214 GLU A O 1
ATOM 1667 N N . LYS A 1 215 ? -23.778 32.596 5.351 1.00 74.94 215 LYS A N 1
ATOM 1668 C CA . LYS A 1 215 ? -23.437 33.740 4.492 1.00 74.94 215 LYS A CA 1
ATOM 1669 C C . LYS A 1 215 ? -24.443 33.927 3.355 1.00 74.94 215 LYS A C 1
ATOM 1671 O O . LYS A 1 215 ? -24.801 35.066 3.067 1.00 74.94 215 LYS A O 1
ATOM 1676 N N . HIS A 1 216 ? -24.889 32.839 2.727 1.00 72.12 216 HIS A N 1
ATOM 1677 C CA . HIS A 1 216 ? -25.859 32.875 1.636 1.00 72.12 216 HIS A CA 1
ATOM 1678 C C . HIS A 1 216 ? -27.218 33.390 2.113 1.00 72.12 216 HIS A C 1
ATOM 1680 O O . HIS A 1 216 ? -27.703 34.371 1.558 1.00 72.12 216 HIS A O 1
ATOM 1686 N N . TYR A 1 217 ? -27.783 32.812 3.179 1.00 67.88 217 TYR A N 1
ATOM 1687 C CA . TYR A 1 217 ? -29.078 33.254 3.705 1.00 67.88 217 TYR A CA 1
ATOM 1688 C C . TYR A 1 217 ? -29.026 34.688 4.240 1.00 67.88 217 TYR A C 1
ATOM 1690 O O . TYR A 1 217 ? -29.913 35.469 3.927 1.00 67.88 217 TYR A O 1
ATOM 1698 N N . LYS A 1 218 ? -27.944 35.106 4.919 1.00 77.25 218 LYS A N 1
ATOM 1699 C CA . LYS A 1 218 ? -27.777 36.519 5.319 1.00 77.25 218 LYS A CA 1
ATOM 1700 C C . LYS A 1 218 ? -27.731 37.475 4.127 1.00 77.25 218 LYS A C 1
ATOM 1702 O O . LYS A 1 218 ? -28.299 38.560 4.193 1.00 77.25 218 LYS A O 1
ATOM 1707 N N . ALA A 1 219 ? -27.035 37.101 3.052 1.00 76.00 219 ALA A N 1
ATOM 1708 C CA . ALA A 1 219 ? -26.990 37.907 1.835 1.00 76.00 219 ALA A CA 1
ATOM 1709 C C . ALA A 1 219 ? -28.354 37.941 1.131 1.00 76.00 219 ALA A C 1
ATOM 1711 O O . ALA A 1 219 ? -28.737 38.977 0.592 1.00 76.00 219 ALA A O 1
ATOM 1712 N N . GLN A 1 220 ? -29.091 36.830 1.164 1.00 74.62 220 GLN A N 1
ATOM 1713 C CA . GLN A 1 220 ? -30.433 36.736 0.608 1.00 74.62 220 GLN A CA 1
ATOM 1714 C C . GLN A 1 220 ? -31.432 37.582 1.403 1.00 74.62 220 GLN A C 1
ATOM 1716 O O . GLN A 1 220 ? -32.157 38.358 0.794 1.00 74.62 220 GLN A O 1
ATOM 1721 N N . ASP A 1 221 ? -31.442 37.493 2.733 1.00 79.31 221 ASP A N 1
ATOM 1722 C CA . ASP A 1 221 ? -32.312 38.295 3.600 1.00 79.31 221 ASP A CA 1
ATOM 1723 C C . ASP A 1 221 ? -32.050 39.792 3.399 1.00 79.31 221 ASP A C 1
ATOM 1725 O O . ASP A 1 221 ? -32.986 40.554 3.166 1.00 79.31 221 ASP A O 1
ATOM 1729 N N . ALA A 1 222 ? -30.778 40.202 3.347 1.00 81.75 222 ALA A N 1
ATOM 1730 C CA . ALA A 1 222 ? -30.408 41.582 3.037 1.00 81.75 222 ALA A CA 1
ATOM 1731 C C . ALA A 1 222 ? -30.886 42.020 1.637 1.00 81.75 222 ALA A C 1
ATOM 1733 O O . ALA A 1 222 ? -31.387 43.132 1.472 1.00 81.75 222 ALA A O 1
ATOM 1734 N N . ALA A 1 223 ? -30.778 41.149 0.627 1.00 80.44 223 ALA A N 1
ATOM 1735 C CA . ALA A 1 223 ? -31.257 41.434 -0.725 1.00 80.44 223 ALA A CA 1
ATOM 1736 C C . ALA A 1 223 ? -32.794 41.501 -0.807 1.00 80.44 223 ALA A C 1
ATOM 1738 O O . ALA A 1 223 ? -33.329 42.313 -1.562 1.00 80.44 223 ALA A O 1
ATOM 1739 N N . LYS A 1 224 ? -33.512 40.682 -0.027 1.00 83.38 224 LYS A N 1
ATOM 1740 C CA . LYS A 1 224 ? -34.977 40.727 0.100 1.00 83.38 224 LYS A CA 1
ATOM 1741 C C . LYS A 1 224 ? -35.434 42.007 0.791 1.00 83.38 224 LYS A C 1
ATOM 1743 O O . LYS A 1 224 ? -36.357 42.653 0.302 1.00 83.38 224 LYS A O 1
ATOM 1748 N N . GLU A 1 225 ? -34.771 42.403 1.877 1.00 84.88 225 GLU A N 1
ATOM 1749 C CA . GLU A 1 225 ? -35.026 43.672 2.567 1.00 84.88 225 GLU A CA 1
ATOM 1750 C C . GLU A 1 225 ? -34.777 44.871 1.642 1.00 84.88 225 GLU A C 1
ATOM 1752 O O . GLU A 1 225 ? -35.596 45.789 1.578 1.00 84.88 225 GLU A O 1
ATOM 1757 N N . GLU A 1 226 ? -33.693 44.848 0.861 1.00 85.50 226 GLU A N 1
ATOM 1758 C CA . GLU A 1 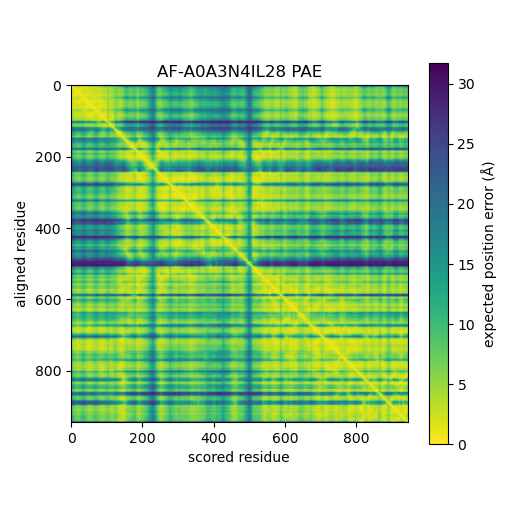226 ? -33.380 45.897 -0.111 1.00 85.50 226 GLU A CA 1
ATOM 1759 C C . GLU A 1 226 ? -34.387 45.940 -1.273 1.00 85.50 226 GLU A C 1
ATOM 1761 O O . GLU A 1 226 ? -34.818 47.025 -1.677 1.00 85.50 226 GLU A O 1
ATOM 1766 N N . ALA A 1 227 ? -34.796 44.781 -1.801 1.00 83.56 227 ALA A N 1
ATOM 1767 C CA . ALA A 1 227 ? -35.821 44.690 -2.839 1.00 83.56 227 ALA A CA 1
ATOM 1768 C C . ALA A 1 227 ? -37.174 45.213 -2.332 1.00 83.56 227 ALA A C 1
ATOM 1770 O O . ALA A 1 227 ? -37.798 46.037 -3.004 1.00 83.56 227 ALA A O 1
ATOM 1771 N N . ALA A 1 228 ? -37.573 44.832 -1.113 1.00 84.69 228 ALA A N 1
ATOM 1772 C CA . ALA A 1 228 ? -38.778 45.329 -0.455 1.00 84.69 228 ALA A CA 1
ATOM 1773 C C . ALA A 1 228 ? -38.725 46.850 -0.233 1.00 84.69 228 ALA A C 1
ATOM 1775 O O . ALA A 1 228 ? -39.688 47.551 -0.547 1.00 84.69 228 ALA A O 1
ATOM 1776 N N . ALA A 1 229 ? -37.586 47.384 0.219 1.00 85.19 229 ALA A N 1
ATOM 1777 C CA . ALA A 1 229 ? -37.387 48.822 0.409 1.00 85.19 229 ALA A CA 1
ATOM 1778 C C . ALA A 1 229 ? -37.455 49.624 -0.906 1.00 85.19 229 ALA A C 1
ATOM 1780 O O . ALA A 1 229 ? -37.809 50.803 -0.891 1.00 85.19 229 ALA A O 1
ATOM 1781 N N . LYS A 1 230 ? -37.135 48.998 -2.047 1.00 89.31 230 LYS A N 1
ATOM 1782 C CA . LYS A 1 230 ? -37.161 49.616 -3.385 1.00 89.31 230 LYS A CA 1
ATOM 1783 C C . LYS A 1 230 ? -38.416 49.288 -4.203 1.00 89.31 230 LYS A C 1
ATOM 1785 O O . LYS A 1 230 ? -38.513 49.738 -5.343 1.00 89.31 230 LYS A O 1
ATOM 1790 N N . GLY A 1 231 ? -39.364 48.520 -3.657 1.00 84.50 231 GLY A N 1
ATOM 1791 C CA . GLY A 1 231 ? -40.560 48.067 -4.381 1.00 84.50 231 GLY A CA 1
ATOM 1792 C C . GLY A 1 231 ? -40.254 47.152 -5.574 1.00 84.50 231 GLY A C 1
ATOM 1793 O O . GLY A 1 231 ? -41.019 47.117 -6.537 1.00 84.50 231 GLY A O 1
ATOM 1794 N N . LEU A 1 232 ? -39.116 46.456 -5.542 1.00 86.62 232 LEU A N 1
ATOM 1795 C CA . LEU A 1 232 ? -38.696 45.505 -6.567 1.00 86.62 232 LEU A CA 1
ATOM 1796 C C . LEU A 1 232 ? -39.232 44.100 -6.241 1.00 86.62 232 LEU A C 1
ATOM 1798 O O . LEU A 1 232 ? -39.427 43.780 -5.067 1.00 86.62 232 LEU A O 1
ATOM 1802 N N . PRO A 1 233 ? -39.467 43.248 -7.257 1.00 79.56 233 PRO A N 1
ATOM 1803 C CA . PRO A 1 233 ? -39.810 41.849 -7.031 1.00 79.56 233 PRO A CA 1
ATOM 1804 C C . PRO A 1 233 ? -38.701 41.125 -6.260 1.00 79.56 233 PRO A C 1
ATOM 1806 O O . PRO A 1 233 ? -37.519 41.454 -6.386 1.00 79.56 233 PRO A O 1
ATOM 1809 N N . GLU A 1 234 ? -39.105 40.139 -5.461 1.00 79.38 234 GLU A N 1
ATOM 1810 C CA . GLU A 1 234 ? -38.192 39.349 -4.639 1.00 79.38 234 GLU A CA 1
ATOM 1811 C C . GLU A 1 234 ? -37.153 38.639 -5.530 1.00 79.38 234 GLU A C 1
ATOM 1813 O O . GLU A 1 234 ? -37.530 38.040 -6.544 1.00 79.38 234 GLU A O 1
ATOM 1818 N N . PRO A 1 235 ? -35.848 38.725 -5.211 1.00 75.12 235 PRO A N 1
ATOM 1819 C CA . PRO A 1 235 ? -34.810 38.118 -6.036 1.00 75.12 235 PRO A CA 1
ATOM 1820 C C . PRO A 1 235 ? -34.938 36.588 -6.067 1.00 75.12 235 PRO A C 1
ATOM 1822 O O . PRO A 1 235 ? -35.170 35.955 -5.037 1.00 75.12 235 PRO A O 1
ATOM 1825 N N . GLU A 1 236 ? -34.747 35.992 -7.251 1.00 68.88 236 GLU A N 1
ATOM 1826 C CA . GLU A 1 236 ? -34.752 34.535 -7.432 1.00 68.88 236 GLU A CA 1
ATOM 1827 C C . GLU A 1 236 ? -33.698 33.853 -6.550 1.00 68.88 236 GLU A C 1
ATOM 1829 O O . GLU A 1 236 ? -32.518 34.223 -6.550 1.00 68.88 236 GLU A O 1
ATOM 1834 N N . THR A 1 237 ? -34.114 32.802 -5.842 1.00 61.97 237 THR A N 1
ATOM 1835 C CA . THR A 1 237 ? -33.221 31.941 -5.064 1.00 61.97 237 THR A CA 1
ATOM 1836 C C . THR A 1 237 ? -32.419 31.060 -6.017 1.00 61.97 237 THR A C 1
ATOM 1838 O O . THR A 1 237 ? -32.919 30.053 -6.515 1.00 61.97 237 THR A O 1
ATOM 1841 N N . LYS A 1 238 ? -31.172 31.440 -6.305 1.00 58.56 238 LYS A N 1
ATOM 1842 C CA . LYS A 1 238 ? -30.232 30.556 -7.003 1.00 58.56 238 LYS A CA 1
ATOM 1843 C C . LYS A 1 238 ? -29.540 29.651 -6.001 1.00 58.56 238 LYS A C 1
ATOM 1845 O O . LYS A 1 238 ? -29.069 30.138 -4.977 1.00 58.56 238 LYS A O 1
ATOM 1850 N N . ASP A 1 239 ? -29.431 28.375 -6.349 1.00 58.22 239 ASP A N 1
ATOM 1851 C CA . ASP A 1 239 ? -28.594 27.424 -5.632 1.00 58.22 239 ASP A CA 1
ATOM 1852 C C . ASP A 1 239 ? -27.127 27.917 -5.633 1.00 58.22 239 ASP A C 1
ATOM 1854 O O . ASP A 1 239 ? -26.532 28.079 -6.706 1.00 58.22 239 ASP A O 1
ATOM 1858 N N . PRO A 1 240 ? -26.537 28.227 -4.464 1.00 58.00 240 PRO A N 1
ATOM 1859 C CA . PRO A 1 240 ? -25.156 28.694 -4.366 1.00 58.00 240 PRO A CA 1
ATOM 1860 C C . PRO A 1 240 ? -24.117 27.557 -4.374 1.00 58.00 240 PRO A C 1
ATOM 1862 O O . PRO A 1 240 ? -22.920 27.842 -4.192 1.00 58.00 240 PRO A O 1
ATOM 1865 N N . TYR A 1 241 ? -24.548 26.296 -4.490 1.00 59.38 241 TYR A N 1
ATOM 1866 C CA . TYR A 1 241 ? -23.740 25.132 -4.131 1.00 59.38 241 TYR A CA 1
ATOM 1867 C C . TYR A 1 241 ? -23.099 24.402 -5.312 1.00 59.38 241 TYR A C 1
ATOM 1869 O O . TYR A 1 241 ? -22.072 23.772 -5.092 1.00 59.38 241 TYR A O 1
ATOM 1877 N N . GLY A 1 242 ? -23.580 24.545 -6.552 1.00 64.12 242 GLY A N 1
ATOM 1878 C CA . GLY A 1 242 ? -23.043 23.733 -7.657 1.00 64.12 242 GLY A CA 1
ATOM 1879 C C . GLY A 1 242 ? -23.149 22.229 -7.353 1.00 64.12 242 GLY A C 1
ATOM 1880 O O . GLY A 1 242 ? -23.936 21.818 -6.506 1.00 64.12 242 GLY A O 1
ATOM 1881 N N . THR A 1 243 ? -22.366 21.390 -8.029 1.00 67.94 243 THR A N 1
ATOM 1882 C CA . THR A 1 243 ? -22.251 19.958 -7.691 1.00 67.94 243 THR A CA 1
ATOM 1883 C C . THR A 1 243 ? -21.136 19.721 -6.675 1.00 67.94 243 THR A C 1
ATOM 1885 O O . THR A 1 243 ? -20.000 20.139 -6.893 1.00 67.94 243 THR A O 1
ATOM 1888 N N . LEU A 1 244 ? -21.457 19.066 -5.553 1.00 76.81 244 LEU A N 1
ATOM 1889 C CA . LEU A 1 244 ? -20.541 18.841 -4.429 1.00 76.81 244 LEU A CA 1
ATOM 1890 C C . LEU A 1 244 ? -20.447 17.344 -4.116 1.00 76.81 244 LEU A C 1
ATOM 1892 O O . LEU A 1 244 ? -21.341 16.785 -3.484 1.00 76.81 244 LEU A O 1
ATOM 1896 N N . ASP A 1 245 ? -19.356 16.725 -4.559 1.00 87.44 245 ASP A N 1
ATOM 1897 C CA . ASP A 1 245 ? -19.056 15.298 -4.434 1.00 87.44 245 ASP A CA 1
ATOM 1898 C C . ASP A 1 245 ? -17.808 15.086 -3.560 1.00 87.44 245 ASP A C 1
ATOM 1900 O O . ASP A 1 245 ? -16.709 15.592 -3.834 1.00 87.44 245 ASP A O 1
ATOM 1904 N N . PHE A 1 246 ? -17.991 14.344 -2.471 1.00 92.19 246 PHE A N 1
ATOM 1905 C CA . PHE A 1 246 ? -16.936 13.919 -1.566 1.00 92.19 246 PHE A CA 1
ATOM 1906 C C . PHE A 1 246 ? -16.870 12.396 -1.515 1.00 92.19 246 PHE A C 1
ATOM 1908 O O . PHE A 1 246 ? -17.733 11.733 -0.939 1.00 92.19 246 PHE A O 1
ATOM 1915 N N . TYR A 1 247 ? -15.758 11.844 -1.994 1.00 94.75 247 TYR A N 1
ATOM 1916 C CA . TYR A 1 247 ? -15.452 10.424 -1.873 1.00 94.75 247 TYR A CA 1
ATOM 1917 C C . TYR A 1 247 ? -14.323 10.199 -0.863 1.00 94.75 247 TYR A C 1
ATOM 1919 O O . TYR A 1 247 ? -13.169 10.565 -1.097 1.00 94.75 247 TYR A O 1
ATOM 1927 N N . LEU A 1 248 ? -14.637 9.571 0.267 1.00 97.19 248 LEU A N 1
ATOM 1928 C CA . LEU A 1 248 ? -13.708 9.306 1.364 1.00 97.19 248 LEU A CA 1
ATOM 1929 C C . LEU A 1 248 ? -13.507 7.794 1.523 1.00 97.19 248 LEU A C 1
ATOM 1931 O O . LEU A 1 248 ? -14.338 7.101 2.103 1.00 97.19 248 LEU A O 1
ATOM 1935 N N . ALA A 1 249 ? -12.387 7.265 1.039 1.00 96.75 249 ALA A N 1
ATOM 1936 C CA . ALA A 1 249 ? -12.016 5.870 1.252 1.00 96.75 249 ALA A CA 1
ATOM 1937 C C . ALA A 1 249 ? -11.213 5.711 2.545 1.00 96.75 249 ALA A C 1
ATOM 1939 O O . ALA A 1 249 ? -10.219 6.402 2.747 1.00 96.75 249 ALA A O 1
ATOM 1940 N N . ALA A 1 250 ? -11.601 4.777 3.403 1.00 96.69 250 ALA A N 1
ATOM 1941 C CA . ALA A 1 250 ? -10.898 4.417 4.624 1.00 96.69 250 ALA A CA 1
ATOM 1942 C C . ALA A 1 250 ? -10.577 2.922 4.619 1.00 96.69 250 ALA A C 1
ATOM 1944 O O . ALA A 1 250 ? -11.465 2.069 4.559 1.00 96.69 250 ALA A O 1
ATOM 1945 N N . GLN A 1 251 ? -9.286 2.613 4.686 1.00 94.88 251 GLN A N 1
ATOM 1946 C CA . GLN A 1 251 ? -8.772 1.258 4.611 1.00 94.88 251 GLN A CA 1
ATOM 1947 C C . GLN A 1 251 ? -7.883 0.936 5.802 1.00 94.88 251 GLN A C 1
ATOM 1949 O O . GLN A 1 251 ? -7.022 1.724 6.201 1.00 94.88 251 GLN A O 1
ATOM 1954 N N . ASP A 1 252 ? -8.046 -0.278 6.318 1.00 94.06 252 ASP A N 1
ATOM 1955 C CA . ASP A 1 252 ? -7.114 -0.875 7.265 1.00 94.06 252 ASP A CA 1
ATOM 1956 C C . ASP A 1 252 ? -6.902 -2.360 6.957 1.00 94.06 252 ASP A C 1
ATOM 1958 O O . ASP A 1 252 ? -7.802 -3.038 6.464 1.00 94.06 252 ASP A O 1
ATOM 1962 N N . ALA A 1 253 ? -5.719 -2.887 7.280 1.00 90.25 253 ALA A N 1
ATOM 1963 C CA . ALA A 1 253 ? -5.476 -4.328 7.222 1.00 90.25 253 ALA A CA 1
ATOM 1964 C C . ALA A 1 253 ? -6.210 -5.069 8.354 1.00 90.25 253 ALA A C 1
ATOM 1966 O O . ALA A 1 253 ? -6.356 -6.292 8.309 1.00 90.25 253 ALA A O 1
ATOM 1967 N N . LYS A 1 254 ? -6.669 -4.341 9.382 1.00 90.69 254 LYS A N 1
ATOM 1968 C CA . LYS A 1 254 ? -7.428 -4.869 10.511 1.00 90.69 254 LYS A CA 1
ATOM 1969 C C . LYS A 1 254 ? -8.924 -4.645 10.360 1.00 90.69 254 LYS A C 1
ATOM 1971 O O . LYS A 1 254 ? -9.415 -3.528 10.507 1.00 90.69 254 LYS A O 1
ATOM 1976 N N . SER A 1 255 ? -9.667 -5.746 10.255 1.00 93.50 255 SER A N 1
ATOM 1977 C CA . SER A 1 255 ? -11.134 -5.742 10.335 1.00 93.50 255 SER A CA 1
ATOM 1978 C C . SER A 1 255 ? -11.657 -5.045 11.596 1.00 93.50 255 SER A C 1
ATOM 1980 O O . SER A 1 255 ? -12.646 -4.329 11.523 1.00 93.50 255 SER A O 1
ATOM 1982 N N . HIS A 1 256 ? -10.956 -5.161 12.729 1.00 93.94 256 HIS A N 1
ATOM 1983 C CA . HIS A 1 256 ? -11.320 -4.506 13.992 1.00 93.94 256 HIS A CA 1
ATOM 1984 C C . HIS A 1 256 ? -11.279 -2.971 13.912 1.00 93.94 256 HIS A C 1
ATOM 1986 O O . HIS A 1 256 ? -12.141 -2.300 14.479 1.00 93.94 256 HIS A O 1
ATOM 1992 N N . ALA A 1 257 ? -10.315 -2.399 13.183 1.00 93.88 257 ALA A N 1
ATOM 1993 C CA . ALA A 1 257 ? -10.245 -0.955 12.958 1.00 93.88 257 ALA A CA 1
ATOM 1994 C C . ALA A 1 257 ? -11.451 -0.477 12.141 1.00 93.88 257 ALA A C 1
ATOM 1996 O O . ALA A 1 257 ? -12.181 0.422 12.563 1.00 93.88 257 ALA A O 1
ATOM 1997 N N . VAL A 1 258 ? -11.720 -1.156 11.024 1.00 96.25 258 VAL A N 1
ATOM 1998 C CA . VAL A 1 258 ? -12.812 -0.809 10.106 1.00 96.25 258 VAL A CA 1
ATOM 1999 C C . VAL A 1 258 ? -14.188 -1.028 10.749 1.00 96.25 258 VAL A C 1
ATOM 2001 O O . VAL A 1 258 ? -15.050 -0.156 10.656 1.00 96.25 258 VAL A O 1
ATOM 2004 N N . ALA A 1 259 ? -14.387 -2.130 11.480 1.00 97.12 259 ALA A N 1
ATOM 2005 C CA . ALA A 1 259 ? -15.619 -2.413 12.218 1.00 97.12 259 ALA A CA 1
ATOM 2006 C C . ALA A 1 259 ? -15.926 -1.326 13.258 1.00 97.12 259 ALA A C 1
ATOM 2008 O O . ALA A 1 259 ? -17.074 -0.906 13.411 1.00 97.12 259 ALA A O 1
ATOM 2009 N N . ARG A 1 260 ? -14.900 -0.813 13.949 1.00 96.81 260 ARG A N 1
ATOM 2010 C CA . ARG A 1 260 ? -15.074 0.287 14.900 1.00 96.81 260 ARG A CA 1
ATOM 2011 C C . ARG A 1 260 ? -15.459 1.592 14.207 1.00 96.81 260 ARG A C 1
ATOM 2013 O O . ARG A 1 260 ? -16.340 2.289 14.705 1.00 96.81 260 ARG A O 1
ATOM 2020 N N . ILE A 1 261 ? -14.858 1.909 13.059 1.00 97.44 261 ILE A N 1
ATOM 2021 C CA . ILE A 1 261 ? -15.252 3.074 12.249 1.00 97.44 261 ILE A CA 1
ATOM 2022 C C . ILE A 1 261 ? -16.708 2.940 11.792 1.00 97.44 261 ILE A C 1
ATOM 2024 O O . ILE A 1 261 ? -17.466 3.897 11.926 1.00 97.44 261 ILE A O 1
ATOM 2028 N N . LEU A 1 262 ? -17.133 1.755 11.343 1.00 98.38 262 LEU A N 1
ATOM 2029 C CA . LEU A 1 262 ? -18.525 1.489 10.968 1.00 98.38 262 LEU A CA 1
ATOM 2030 C C . LEU A 1 262 ? -19.498 1.740 12.133 1.00 98.38 262 LEU A C 1
ATOM 2032 O O . LEU A 1 262 ? -20.516 2.405 11.946 1.00 98.38 262 LEU A O 1
ATOM 2036 N N . ILE A 1 263 ? -19.173 1.270 13.344 1.00 98.31 263 ILE A N 1
ATOM 2037 C CA . ILE A 1 263 ? -19.971 1.544 14.553 1.00 98.31 263 ILE A CA 1
ATOM 2038 C C . ILE A 1 263 ? -20.063 3.052 14.812 1.00 98.31 263 ILE A C 1
ATOM 2040 O O . ILE A 1 263 ? -21.150 3.565 15.079 1.00 98.31 263 ILE A O 1
ATOM 2044 N N . MET A 1 264 ? -18.943 3.772 14.716 1.00 97.69 264 MET A N 1
ATOM 2045 C CA . MET A 1 264 ? -18.924 5.225 14.901 1.00 97.69 264 MET A CA 1
ATOM 2046 C C . MET A 1 264 ? -19.794 5.937 13.857 1.00 97.69 264 MET A C 1
ATOM 2048 O O . MET A 1 264 ? -20.590 6.793 14.230 1.00 97.69 264 MET A O 1
ATOM 2052 N N . LEU A 1 265 ? -19.712 5.553 12.579 1.00 98.06 265 LEU A N 1
ATOM 2053 C CA . LEU A 1 265 ? -20.554 6.104 11.509 1.00 98.06 265 LEU A CA 1
ATOM 2054 C C . LEU A 1 265 ? -22.042 5.825 11.747 1.00 98.06 265 LEU A C 1
ATOM 2056 O O . LEU A 1 265 ? -22.857 6.728 11.581 1.00 98.06 265 LEU A O 1
ATOM 2060 N N . LYS A 1 266 ? -22.401 4.620 12.206 1.00 97.69 266 LYS A N 1
ATOM 2061 C CA . LYS A 1 266 ? -23.785 4.282 12.573 1.00 97.69 266 LYS A CA 1
ATOM 2062 C C . LYS A 1 266 ? -24.304 5.153 13.717 1.00 97.69 266 LYS A C 1
ATOM 2064 O O . LYS A 1 266 ? -25.424 5.652 13.652 1.00 97.69 266 LYS A O 1
ATOM 2069 N N . LEU A 1 267 ? -23.500 5.342 14.763 1.00 97.62 267 LEU A N 1
ATOM 2070 C CA . LEU A 1 267 ? -23.868 6.182 15.905 1.00 97.62 267 LEU A CA 1
ATOM 2071 C C . LEU A 1 267 ? -23.942 7.673 15.530 1.00 97.62 267 LEU A C 1
ATOM 2073 O O . LEU A 1 267 ? -24.786 8.386 16.068 1.00 97.62 267 LEU A O 1
ATOM 2077 N N . LEU A 1 268 ? -23.099 8.142 14.604 1.00 96.88 268 LEU A N 1
ATOM 2078 C CA . LEU A 1 268 ? -23.165 9.496 14.044 1.00 96.88 268 LEU A CA 1
ATOM 2079 C C . LEU A 1 268 ? -24.416 9.701 13.180 1.00 96.88 268 LEU A C 1
ATOM 2081 O O . LEU A 1 268 ? -25.064 10.739 13.295 1.00 96.88 268 LEU A O 1
ATOM 2085 N N . ASP A 1 269 ? -24.782 8.715 12.359 1.00 95.44 269 ASP A N 1
ATOM 2086 C CA . ASP A 1 269 ? -26.010 8.736 11.557 1.00 95.44 269 ASP A CA 1
ATOM 2087 C C . ASP A 1 269 ? -27.256 8.822 12.456 1.00 95.44 269 ASP A C 1
ATOM 2089 O O . ASP A 1 269 ? -28.133 9.668 12.240 1.00 95.44 269 ASP A O 1
ATOM 2093 N N . ASP A 1 270 ? -27.276 8.027 13.532 1.00 93.94 270 ASP A N 1
ATOM 2094 C CA . ASP A 1 270 ? -28.328 8.067 14.549 1.00 93.94 270 ASP A CA 1
ATOM 2095 C C . ASP A 1 270 ? -28.364 9.415 15.284 1.00 93.94 270 ASP A C 1
ATOM 2097 O O . ASP A 1 270 ? -29.438 9.979 15.488 1.00 93.94 270 ASP A O 1
ATOM 2101 N N . LEU A 1 271 ? -27.200 9.974 15.642 1.00 92.12 271 LEU A N 1
ATOM 2102 C CA . LEU A 1 271 ? -27.117 11.302 16.252 1.00 92.12 271 LEU A CA 1
ATOM 2103 C C . LEU A 1 271 ? -27.690 12.375 15.320 1.00 92.12 271 LEU A C 1
ATOM 2105 O O . LEU A 1 271 ? -28.432 13.240 15.782 1.00 92.12 271 LEU A O 1
ATOM 2109 N N . GLY A 1 272 ? -27.403 12.294 14.018 1.00 89.06 272 GLY A N 1
ATOM 2110 C CA . GLY A 1 272 ? -27.936 13.207 13.007 1.00 89.06 272 GLY A CA 1
ATOM 2111 C C . GLY A 1 272 ? -29.468 13.230 12.965 1.00 89.06 272 GLY A C 1
ATOM 2112 O O . GLY A 1 272 ? -30.054 14.291 12.769 1.00 89.06 272 GLY A O 1
ATOM 2113 N N . LEU A 1 273 ? -30.139 12.098 13.228 1.00 86.56 273 LEU A N 1
ATOM 2114 C CA . LEU A 1 273 ? -31.610 12.020 13.331 1.00 86.56 273 LEU A CA 1
ATOM 2115 C C . LEU A 1 273 ? -32.176 12.706 14.586 1.00 86.56 273 LEU A C 1
ATOM 2117 O O . LEU A 1 273 ? -33.378 12.970 14.659 1.00 86.56 273 LEU A O 1
ATOM 2121 N N . CYS A 1 274 ? -31.330 12.980 15.578 1.00 82.25 274 CYS A N 1
ATOM 2122 C CA . CYS A 1 274 ? -31.692 13.648 16.825 1.00 82.25 274 CYS A CA 1
ATOM 2123 C C . CYS A 1 274 ? -31.322 15.142 16.847 1.00 82.25 274 CYS A C 1
ATOM 2125 O O . CYS A 1 274 ? -31.598 15.809 17.845 1.00 82.25 274 CYS A O 1
ATOM 2127 N N . LEU A 1 275 ? -30.691 15.680 15.794 1.00 74.62 275 LEU A N 1
ATOM 2128 C CA . LEU A 1 275 ? -30.307 17.099 15.711 1.00 74.62 275 LEU A CA 1
ATOM 2129 C C . LEU A 1 275 ? -31.469 18.035 15.321 1.00 74.62 275 LEU A C 1
ATOM 2131 O O . LEU A 1 275 ? -31.263 19.237 15.196 1.00 74.62 275 LEU A O 1
ATOM 2135 N N . THR A 1 276 ? -32.687 17.516 15.156 1.00 71.12 276 THR A N 1
ATOM 2136 C CA . THR A 1 276 ? -33.884 18.329 14.895 1.00 71.12 276 THR A CA 1
ATOM 2137 C C . THR A 1 276 ? -34.295 19.136 16.138 1.00 71.12 276 THR A C 1
ATOM 2139 O O . THR A 1 276 ? -34.197 18.587 17.241 1.00 71.12 276 THR A O 1
ATOM 2142 N N . PRO A 1 277 ? -34.839 20.363 15.992 1.00 62.91 277 PRO A N 1
ATOM 2143 C CA . PRO A 1 277 ? -35.271 21.200 17.123 1.00 62.91 277 PRO A CA 1
ATOM 2144 C C . PRO A 1 277 ? -36.172 20.462 18.130 1.00 62.91 277 PRO A C 1
ATOM 2146 O O . PRO A 1 277 ? -35.960 20.531 19.336 1.00 62.91 277 PRO A O 1
ATOM 2149 N N . ASP A 1 278 ? -37.098 19.632 17.644 1.00 61.28 278 ASP A N 1
ATOM 2150 C CA . ASP A 1 278 ? -38.060 18.891 18.480 1.00 61.28 278 ASP A CA 1
ATOM 2151 C C . ASP A 1 278 ? -37.422 17.800 19.360 1.00 61.28 278 ASP A C 1
ATOM 2153 O O . ASP A 1 278 ? -38.017 17.326 20.328 1.00 61.28 278 ASP A O 1
ATOM 2157 N N . LYS A 1 279 ? -36.208 17.359 19.010 1.00 62.09 279 LYS A N 1
ATOM 2158 C CA . LYS A 1 279 ? -35.461 16.297 19.704 1.00 62.09 279 LYS A CA 1
ATOM 2159 C C . LYS A 1 279 ? -34.205 16.823 20.390 1.00 62.09 279 LYS A C 1
ATOM 2161 O O . LYS A 1 279 ? -33.426 16.026 20.927 1.00 62.09 279 LYS A O 1
ATOM 2166 N N . GLU A 1 280 ? -34.018 18.140 20.403 1.00 57.34 280 GLU A N 1
ATOM 2167 C CA . GLU A 1 280 ? -32.784 18.791 20.827 1.00 57.34 280 GLU A CA 1
ATOM 2168 C C . GLU A 1 280 ? -32.412 18.478 22.285 1.00 57.34 280 GLU A C 1
ATOM 2170 O O . GLU A 1 280 ? -31.225 18.318 22.592 1.00 57.34 280 GLU A O 1
ATOM 2175 N N . GLU A 1 281 ? -33.416 18.279 23.144 1.00 66.06 281 GLU A N 1
ATOM 2176 C CA . GLU A 1 281 ? -33.263 17.922 24.559 1.00 66.06 281 GLU A CA 1
ATOM 2177 C C . GLU A 1 281 ? -33.493 16.433 24.869 1.00 66.06 281 GLU A C 1
ATOM 2179 O O . GLU A 1 281 ? -33.448 16.032 26.034 1.00 66.06 281 GLU A O 1
ATOM 2184 N N . SER A 1 282 ? -33.711 15.591 23.855 1.00 78.25 282 SER A N 1
ATOM 2185 C CA . SER A 1 282 ? -34.061 14.185 24.073 1.00 78.25 282 SER A CA 1
ATOM 2186 C C . SER A 1 282 ? -32.964 13.403 24.808 1.00 78.25 282 SER A C 1
ATOM 2188 O O . SER A 1 282 ? -31.760 13.547 24.567 1.00 78.25 282 SER A O 1
ATOM 2190 N N . ILE A 1 283 ? -33.395 12.506 25.696 1.00 81.44 283 ILE A N 1
ATOM 2191 C CA . ILE A 1 283 ? -32.512 11.581 26.421 1.00 81.44 283 ILE A CA 1
ATOM 2192 C C . ILE A 1 283 ? -31.761 10.676 25.438 1.00 81.44 283 ILE A C 1
ATOM 2194 O O . ILE A 1 283 ? -30.579 10.402 25.628 1.00 81.44 283 ILE A O 1
ATOM 2198 N N . GLU A 1 284 ? -32.413 10.275 24.346 1.00 84.50 284 GLU A N 1
ATOM 2199 C CA . GLU A 1 284 ? -31.825 9.457 23.281 1.00 84.50 284 GLU A CA 1
ATOM 2200 C C . GLU A 1 284 ? -30.607 10.127 22.625 1.00 84.50 284 GLU A C 1
ATOM 2202 O O . GLU A 1 284 ? -29.570 9.479 22.442 1.00 84.50 284 GLU A O 1
ATOM 2207 N N . LYS A 1 285 ? -30.684 11.437 22.349 1.00 84.75 285 LYS A N 1
ATOM 2208 C CA . LYS A 1 285 ? -29.546 12.229 21.859 1.00 84.75 285 LYS A CA 1
ATOM 2209 C C . LYS A 1 285 ? -28.383 12.182 22.848 1.00 84.75 285 LYS A C 1
ATOM 2211 O O . LYS A 1 285 ? -27.253 11.891 22.460 1.00 84.75 285 LYS A O 1
ATOM 2216 N N . ARG A 1 286 ? -28.656 12.418 24.138 1.00 85.06 286 ARG A N 1
ATOM 2217 C CA . ARG A 1 286 ? -27.632 12.424 25.202 1.00 85.06 286 ARG A CA 1
ATOM 2218 C C . ARG A 1 286 ? -26.988 11.048 25.381 1.00 85.06 286 ARG A C 1
ATOM 2220 O O . ARG A 1 286 ? -25.768 10.974 25.499 1.00 85.06 286 ARG A O 1
ATOM 2227 N N . VAL A 1 287 ? -27.776 9.971 25.330 1.00 91.38 287 VAL A N 1
ATOM 2228 C CA . VAL A 1 287 ? -27.283 8.583 25.352 1.00 91.38 287 VAL A CA 1
ATOM 2229 C C . VAL A 1 287 ? -26.410 8.290 24.133 1.00 91.38 287 VAL A C 1
ATOM 2231 O O . VAL A 1 287 ? -25.344 7.695 24.281 1.00 91.38 287 VAL A O 1
ATOM 2234 N N . THR A 1 288 ? -26.817 8.720 22.937 1.00 92.12 288 THR A N 1
ATOM 2235 C CA . THR A 1 288 ? -26.059 8.471 21.700 1.00 92.12 288 THR A CA 1
ATOM 2236 C C . THR A 1 288 ? -24.717 9.209 21.708 1.00 92.12 288 THR A C 1
ATOM 2238 O O . THR A 1 288 ? -23.687 8.591 21.439 1.00 92.12 288 THR A O 1
ATOM 2241 N N . ILE A 1 289 ? -24.693 10.484 22.117 1.00 88.38 289 ILE A N 1
ATOM 2242 C CA . ILE A 1 289 ? -23.447 11.255 22.289 1.00 88.38 289 ILE A CA 1
ATOM 2243 C C . ILE A 1 289 ? -22.545 10.606 23.340 1.00 88.38 289 ILE A C 1
ATOM 2245 O O . ILE A 1 289 ? -21.355 10.418 23.098 1.00 88.38 289 ILE A O 1
ATOM 2249 N N . ALA A 1 290 ? -23.101 10.231 24.495 1.00 91.12 290 ALA A N 1
ATOM 2250 C CA . ALA A 1 290 ? -22.332 9.557 25.531 1.00 91.12 290 ALA A CA 1
ATOM 2251 C C . ALA A 1 290 ? -21.715 8.257 24.987 1.00 91.12 290 ALA A C 1
ATOM 2253 O O . ALA A 1 290 ? -20.519 8.028 25.150 1.00 91.12 290 ALA A O 1
ATOM 2254 N N . THR A 1 291 ? -22.499 7.452 24.265 1.00 95.75 291 THR A N 1
ATOM 2255 C CA . THR A 1 291 ? -22.039 6.197 23.650 1.00 95.75 291 THR A CA 1
ATOM 2256 C C . THR A 1 291 ? -20.885 6.436 22.670 1.00 95.75 291 THR A C 1
ATOM 2258 O O . THR A 1 291 ? -19.886 5.727 22.759 1.00 95.75 291 THR A O 1
ATOM 2261 N N . LEU A 1 292 ? -20.958 7.460 21.807 1.00 95.06 292 LEU A N 1
ATOM 2262 C CA . LEU A 1 292 ? -19.850 7.863 20.922 1.00 95.06 292 LEU A CA 1
ATOM 2263 C C . LEU A 1 292 ? -18.564 8.149 21.714 1.00 95.06 292 LEU A C 1
ATOM 2265 O O . LEU A 1 292 ? -17.506 7.615 21.379 1.00 95.06 292 LEU A O 1
ATOM 2269 N N . CYS A 1 293 ? -18.655 8.926 22.799 1.00 92.06 293 CYS A N 1
ATOM 2270 C CA . CYS A 1 293 ? -17.508 9.228 23.659 1.00 92.06 293 CYS A CA 1
ATOM 2271 C C . CYS A 1 293 ? -16.910 7.962 24.287 1.00 92.06 293 CYS A C 1
ATOM 2273 O O . CYS A 1 293 ? -15.694 7.766 24.233 1.00 92.06 293 CYS A O 1
ATOM 2275 N N . TYR A 1 294 ? -17.748 7.085 24.850 1.00 94.56 294 TYR A N 1
ATOM 2276 C CA . TYR A 1 294 ? -17.270 5.865 25.501 1.00 94.56 294 TYR A CA 1
ATOM 2277 C C . TYR A 1 294 ? -16.638 4.887 24.506 1.00 94.56 294 TYR A C 1
ATOM 2279 O O . TYR A 1 294 ? -15.569 4.347 24.789 1.00 94.56 294 TYR A O 1
ATOM 2287 N N . VAL A 1 295 ? -17.252 4.689 23.335 1.00 95.19 295 VAL A N 1
ATOM 2288 C CA . VAL A 1 295 ? -16.717 3.817 22.277 1.00 95.19 295 VAL A CA 1
ATOM 2289 C C . VAL A 1 295 ? -15.372 4.343 21.773 1.00 95.19 295 VAL A C 1
ATOM 2291 O O . VAL A 1 295 ? -14.429 3.563 21.598 1.00 95.19 295 VAL A O 1
ATOM 2294 N N . TYR A 1 296 ? -15.256 5.661 21.581 1.00 92.06 296 TYR A N 1
ATOM 2295 C CA . TYR A 1 296 ? -14.065 6.287 21.012 1.00 92.06 296 TYR A CA 1
ATOM 2296 C C . TYR A 1 296 ? -12.899 6.421 22.012 1.00 92.06 296 TYR A C 1
ATOM 2298 O O . TYR A 1 296 ? -11.751 6.164 21.643 1.00 92.06 296 TYR A O 1
ATOM 2306 N N . LEU A 1 297 ? -13.159 6.766 23.280 1.00 88.50 297 LEU A N 1
ATOM 2307 C CA . LEU A 1 297 ? -12.108 7.185 24.225 1.00 88.50 297 LEU A CA 1
ATOM 2308 C C . LEU A 1 297 ? -11.991 6.361 25.513 1.00 88.50 297 LEU A C 1
ATOM 2310 O O . LEU A 1 297 ? -10.974 6.484 26.193 1.00 88.50 297 LEU A O 1
ATOM 2314 N N . CYS A 1 298 ? -12.971 5.527 25.875 1.00 91.56 298 CYS A N 1
ATOM 2315 C CA . CYS A 1 298 ? -13.027 4.931 27.218 1.00 91.56 298 CYS A CA 1
ATOM 2316 C C . CYS A 1 298 ? -12.894 3.406 27.220 1.00 91.56 298 CYS A C 1
ATOM 2318 O O . CYS A 1 298 ? -13.388 2.725 26.324 1.00 91.56 298 CYS A O 1
ATOM 2320 N N . ASP A 1 299 ? -12.254 2.865 28.265 1.00 92.12 299 ASP A N 1
ATOM 2321 C CA . ASP A 1 299 ? -12.073 1.414 28.454 1.00 92.12 299 ASP A CA 1
ATOM 2322 C C . ASP A 1 299 ? -13.321 0.716 28.999 1.00 92.12 299 ASP A C 1
ATOM 2324 O O . ASP A 1 299 ? -13.547 -0.470 28.757 1.00 92.12 299 ASP A O 1
ATOM 2328 N N . ILE A 1 300 ? -14.115 1.456 29.767 1.00 95.12 300 ILE A N 1
ATOM 2329 C CA . ILE A 1 300 ? -15.341 0.995 30.407 1.00 95.12 300 ILE A CA 1
ATOM 2330 C C . ILE A 1 300 ? -16.463 1.992 30.132 1.00 95.12 300 ILE A C 1
ATOM 2332 O O . ILE A 1 300 ? -16.210 3.164 29.845 1.00 95.12 300 ILE A O 1
ATOM 2336 N N . MET A 1 301 ? -17.701 1.522 30.216 1.00 96.56 301 MET A N 1
ATOM 2337 C CA . MET A 1 301 ? -18.889 2.316 29.930 1.00 96.56 301 MET A CA 1
ATOM 2338 C C . MET A 1 301 ? -20.075 1.924 30.823 1.00 96.56 301 MET A C 1
ATOM 2340 O O . MET A 1 301 ? -20.150 0.774 31.273 1.00 96.56 301 MET A O 1
ATOM 2344 N N . PRO A 1 302 ? -21.024 2.848 31.049 1.00 96.88 302 PRO A N 1
ATOM 2345 C CA . PRO A 1 302 ? -22.293 2.548 31.704 1.00 96.88 302 PRO A CA 1
ATOM 2346 C C . PRO A 1 302 ? -23.120 1.474 30.968 1.00 96.88 302 PRO A C 1
ATOM 2348 O O . PRO A 1 302 ? -23.024 1.373 29.738 1.00 96.88 302 PRO A O 1
ATOM 2351 N N . PRO A 1 303 ? -23.991 0.717 31.666 1.00 96.00 303 PRO A N 1
ATOM 2352 C CA . PRO A 1 303 ? -24.876 -0.284 31.061 1.00 96.00 303 PRO A CA 1
ATOM 2353 C C . PRO A 1 303 ? -25.705 0.231 29.892 1.00 96.00 303 PRO A C 1
ATOM 2355 O O . PRO A 1 303 ? -25.738 -0.407 28.849 1.00 96.00 303 PRO A O 1
ATOM 2358 N N . TYR A 1 304 ? -26.310 1.411 30.023 1.00 95.56 304 TYR A N 1
ATOM 2359 C CA . TYR A 1 304 ? -27.166 1.967 28.974 1.00 95.56 304 TYR A CA 1
ATOM 2360 C C . TYR A 1 304 ? -26.371 2.334 27.705 1.00 95.56 304 TYR A C 1
ATOM 2362 O O . TYR A 1 304 ? -26.882 2.202 26.594 1.00 95.56 304 TYR A O 1
ATOM 2370 N N . CYS A 1 305 ? -25.102 2.742 27.842 1.00 96.94 305 CYS A N 1
ATOM 2371 C CA . CYS A 1 305 ? -24.199 2.934 26.702 1.00 96.94 305 CYS A CA 1
ATOM 2372 C C . CYS A 1 305 ? -23.828 1.590 26.068 1.00 96.94 305 CYS A C 1
ATOM 2374 O O . CYS A 1 305 ? -23.775 1.482 24.843 1.00 96.94 305 CYS A O 1
ATOM 2376 N N . ARG A 1 306 ? -23.608 0.551 26.886 1.00 97.19 306 ARG A N 1
ATOM 2377 C CA . ARG A 1 306 ? -23.336 -0.801 26.387 1.00 97.19 306 ARG A CA 1
ATOM 2378 C C . ARG A 1 306 ? -24.531 -1.372 25.626 1.00 97.19 306 ARG A C 1
ATOM 2380 O O . ARG A 1 306 ? -24.348 -1.892 24.533 1.00 97.19 306 ARG A O 1
ATOM 2387 N N . GLU A 1 307 ? -25.742 -1.220 26.151 1.00 97.62 307 GLU A N 1
ATOM 2388 C CA . GLU A 1 307 ? -26.982 -1.619 25.477 1.00 97.62 307 GLU A CA 1
ATOM 2389 C C . GLU A 1 307 ? -27.156 -0.884 24.145 1.00 97.62 307 GLU A C 1
ATOM 2391 O O . GLU A 1 307 ? -27.513 -1.493 23.135 1.00 97.62 307 GLU A O 1
ATOM 2396 N N . ARG A 1 308 ? -26.847 0.419 24.114 1.00 97.56 308 ARG A N 1
ATOM 2397 C CA . ARG A 1 308 ? -26.900 1.225 22.892 1.00 97.56 308 ARG A CA 1
ATOM 2398 C C . ARG A 1 308 ? -25.882 0.775 21.841 1.00 97.56 308 ARG A C 1
ATOM 2400 O O . ARG A 1 308 ? -26.229 0.728 20.657 1.00 97.56 308 ARG A O 1
ATOM 2407 N N . LEU A 1 309 ? -24.661 0.444 22.265 1.00 98.44 309 LEU A N 1
ATOM 2408 C CA . LEU A 1 309 ? -23.608 -0.127 21.422 1.00 98.44 309 LEU A CA 1
ATOM 2409 C C . LEU A 1 309 ? -24.018 -1.504 20.878 1.00 98.44 309 LEU A C 1
ATOM 2411 O O . LEU A 1 309 ? -23.950 -1.729 19.672 1.00 98.44 309 LEU A O 1
ATOM 2415 N N . ASP A 1 310 ? -24.500 -2.400 21.740 1.00 98.50 310 ASP A N 1
ATOM 2416 C CA . ASP A 1 310 ? -24.961 -3.734 21.341 1.00 98.50 310 ASP A CA 1
ATOM 2417 C C . ASP A 1 310 ? -26.129 -3.641 20.352 1.00 98.50 310 ASP A C 1
ATOM 2419 O O . ASP A 1 310 ? -26.177 -4.396 19.380 1.00 98.50 310 ASP A O 1
ATOM 2423 N N . LYS A 1 311 ? -27.053 -2.691 20.554 1.00 98.19 311 LYS A N 1
ATOM 2424 C CA . LYS A 1 311 ? -28.125 -2.413 19.594 1.00 98.19 311 LYS A CA 1
ATOM 2425 C C . LYS A 1 311 ? -27.561 -1.963 18.244 1.00 98.19 311 LYS A C 1
ATOM 2427 O O . LYS A 1 311 ? -27.979 -2.497 17.226 1.00 98.19 311 LYS A O 1
ATOM 2432 N N . ALA A 1 312 ? -26.604 -1.032 18.224 1.00 98.25 312 ALA A N 1
ATOM 2433 C CA . ALA A 1 312 ? -25.992 -0.572 16.976 1.00 98.25 312 ALA A CA 1
ATOM 2434 C C . ALA A 1 312 ? -25.320 -1.725 16.208 1.00 98.25 312 ALA A C 1
ATOM 2436 O O . ALA A 1 312 ? -25.519 -1.847 15.004 1.00 98.25 312 ALA A O 1
ATOM 2437 N N . MET A 1 313 ? -24.583 -2.605 16.897 1.00 98.56 313 MET A N 1
ATOM 2438 C CA . MET A 1 313 ? -23.956 -3.778 16.272 1.00 98.56 313 MET A CA 1
ATOM 2439 C C . MET A 1 313 ? -24.988 -4.776 15.731 1.00 98.56 313 MET A C 1
ATOM 2441 O O . MET A 1 313 ? -24.807 -5.298 14.634 1.00 98.56 313 MET A O 1
ATOM 2445 N N . LYS A 1 314 ? -26.084 -5.020 16.461 1.00 98.31 314 LYS A N 1
ATOM 2446 C CA . LYS A 1 314 ? -27.187 -5.880 15.997 1.00 98.31 314 LYS A CA 1
ATOM 2447 C C . LYS A 1 314 ? -27.884 -5.302 14.769 1.00 98.31 314 LYS A C 1
ATOM 2449 O O . LYS A 1 314 ? -28.033 -6.015 13.788 1.00 98.31 314 LYS A O 1
ATOM 2454 N N . ASP A 1 315 ? -28.223 -4.012 14.793 1.00 97.38 315 ASP A N 1
ATOM 2455 C CA . ASP A 1 315 ? -28.848 -3.329 13.654 1.00 97.38 315 ASP A CA 1
ATOM 2456 C C . ASP A 1 315 ? -27.958 -3.431 12.396 1.00 97.38 315 ASP A C 1
ATOM 2458 O O . ASP A 1 315 ? -28.457 -3.685 11.301 1.00 97.38 315 ASP A O 1
ATOM 2462 N N . LEU A 1 316 ? -26.636 -3.272 12.554 1.00 98.00 316 LEU A N 1
ATOM 2463 C CA . LEU A 1 316 ? -25.659 -3.443 11.473 1.00 98.00 316 LEU A CA 1
ATOM 2464 C C . LEU A 1 316 ? -25.645 -4.888 10.944 1.00 98.00 316 LEU A C 1
ATOM 2466 O O . LEU A 1 316 ? -25.730 -5.097 9.737 1.00 98.00 316 LEU A O 1
ATOM 2470 N N . LEU A 1 317 ? -25.571 -5.891 11.823 1.00 97.38 317 LEU A N 1
ATOM 2471 C CA . LEU A 1 317 ? -25.591 -7.306 11.429 1.00 97.38 317 LEU A CA 1
ATOM 2472 C C . LEU A 1 317 ? -26.895 -7.712 10.734 1.00 97.38 317 LEU A C 1
ATOM 2474 O O . LEU A 1 317 ? -26.869 -8.500 9.789 1.00 97.38 317 LEU A O 1
ATOM 2478 N N . ASP A 1 318 ? -28.028 -7.182 11.184 1.00 95.88 318 ASP A N 1
ATOM 2479 C CA . ASP A 1 318 ? -29.324 -7.442 10.564 1.00 95.88 318 ASP A CA 1
ATOM 2480 C C . ASP A 1 318 ? -29.405 -6.789 9.181 1.00 95.88 318 ASP A C 1
ATOM 2482 O O . ASP A 1 318 ? -29.823 -7.435 8.221 1.00 95.88 318 ASP A O 1
ATOM 2486 N N . ALA A 1 319 ? -28.918 -5.552 9.040 1.00 95.50 319 ALA A N 1
ATOM 2487 C CA . ALA A 1 319 ? -28.827 -4.888 7.743 1.00 95.50 319 ALA A CA 1
ATOM 2488 C C . ALA A 1 319 ? -27.853 -5.594 6.785 1.00 95.50 319 ALA A C 1
ATOM 2490 O O . ALA A 1 319 ? -28.122 -5.666 5.592 1.00 95.50 319 ALA A O 1
ATOM 2491 N N . ALA A 1 320 ? -26.761 -6.182 7.283 1.00 93.69 320 ALA A N 1
ATOM 2492 C CA . ALA A 1 320 ? -25.810 -6.929 6.460 1.00 93.69 320 ALA A CA 1
ATOM 2493 C C . ALA A 1 320 ? -26.430 -8.166 5.779 1.00 93.69 320 ALA A C 1
ATOM 2495 O O . ALA A 1 320 ? -25.959 -8.580 4.718 1.00 93.69 320 ALA A O 1
ATOM 2496 N N . LYS A 1 321 ? -27.481 -8.757 6.359 1.00 89.31 321 LYS A N 1
ATOM 2497 C CA . LYS A 1 321 ? -28.185 -9.924 5.794 1.00 89.31 321 LYS A CA 1
ATOM 2498 C C . LYS A 1 321 ? -29.213 -9.548 4.727 1.00 89.31 321 LYS A C 1
ATOM 2500 O O . LYS A 1 321 ? -29.652 -10.411 3.972 1.00 89.31 321 LYS A O 1
ATOM 2505 N N . ASP A 1 322 ? -29.608 -8.283 4.684 1.00 85.94 322 ASP A N 1
ATOM 2506 C CA . ASP A 1 322 ? -30.623 -7.759 3.781 1.00 85.94 322 ASP A CA 1
ATOM 2507 C C . ASP A 1 322 ? -29.963 -7.312 2.465 1.00 85.94 322 ASP A C 1
ATOM 2509 O O . ASP A 1 322 ? -29.126 -6.407 2.444 1.00 85.94 322 ASP A O 1
ATOM 2513 N N . LEU A 1 323 ? -30.318 -7.972 1.356 1.00 73.94 323 LEU A N 1
ATOM 2514 C CA . LEU A 1 323 ? -29.760 -7.682 0.029 1.00 73.94 323 LEU A CA 1
ATOM 2515 C C . LEU A 1 323 ? -30.103 -6.263 -0.448 1.00 73.94 323 LEU A C 1
ATOM 2517 O O . LEU A 1 323 ? -29.312 -5.671 -1.179 1.00 73.94 323 LEU A O 1
ATOM 2521 N N . GLU A 1 324 ? -31.229 -5.692 -0.004 1.00 74.62 324 GLU A N 1
ATOM 2522 C CA . GLU A 1 324 ? -31.605 -4.305 -0.312 1.00 74.62 324 GLU A CA 1
ATOM 2523 C C . GLU A 1 324 ? -30.809 -3.287 0.525 1.00 74.62 324 GLU A C 1
ATOM 2525 O O . GLU A 1 324 ? -30.781 -2.098 0.207 1.00 74.62 324 GLU A O 1
ATOM 2530 N N . LYS A 1 325 ? -30.118 -3.742 1.581 1.00 76.31 325 LYS A N 1
ATOM 2531 C CA . LYS A 1 325 ? -29.278 -2.932 2.479 1.00 76.31 325 LYS A CA 1
ATOM 2532 C C . LYS A 1 325 ? -27.819 -3.380 2.436 1.00 76.31 325 LYS A C 1
ATOM 2534 O O . LYS A 1 325 ? -27.155 -3.450 3.473 1.00 76.31 325 LYS A O 1
ATOM 2539 N N . SER A 1 326 ? -27.305 -3.631 1.231 1.00 75.19 326 SER A N 1
ATOM 2540 C CA . SER A 1 326 ? -25.963 -4.183 0.984 1.00 75.19 326 SER A CA 1
ATOM 2541 C C . SER A 1 326 ? -24.838 -3.487 1.767 1.00 75.19 326 SER A C 1
ATOM 2543 O O . SER A 1 326 ? -23.915 -4.165 2.217 1.00 75.19 326 SER A O 1
ATOM 2545 N N . ASN A 1 327 ? -24.970 -2.180 2.024 1.00 90.88 327 ASN A N 1
ATOM 2546 C CA . ASN A 1 327 ? -24.020 -1.346 2.764 1.00 90.88 327 ASN A CA 1
ATOM 2547 C C . ASN A 1 327 ? -24.449 -1.095 4.223 1.00 90.88 327 ASN A C 1
ATOM 2549 O O . ASN A 1 327 ? -24.495 0.046 4.686 1.00 90.88 327 ASN A O 1
ATOM 2553 N N . PHE A 1 328 ? -24.824 -2.150 4.953 1.00 95.31 328 PHE A N 1
ATOM 2554 C CA . PHE A 1 328 ? -25.235 -2.072 6.367 1.00 95.31 328 PHE A CA 1
ATOM 2555 C C . PHE A 1 328 ? -26.395 -1.085 6.642 1.00 95.31 328 PHE A C 1
ATOM 2557 O O . PHE A 1 328 ? -26.565 -0.596 7.760 1.00 95.31 328 PHE A O 1
ATOM 2564 N N . GLY A 1 329 ? -27.206 -0.782 5.624 1.00 93.06 329 GLY A N 1
ATOM 2565 C CA . GLY A 1 329 ? -28.328 0.159 5.719 1.00 93.06 329 GLY A CA 1
ATOM 2566 C C . GLY A 1 329 ? -27.943 1.642 5.812 1.00 93.06 329 GLY A C 1
ATOM 2567 O O . GLY A 1 329 ? -28.819 2.464 6.080 1.00 93.06 329 GLY A O 1
ATOM 2568 N N . LEU A 1 330 ? -26.675 2.003 5.588 1.00 94.50 330 LEU A N 1
ATOM 2569 C CA . LEU A 1 330 ? -26.202 3.391 5.586 1.00 94.50 330 LEU A CA 1
ATOM 2570 C C . LEU A 1 330 ? -26.092 3.916 4.148 1.00 94.50 330 LEU A C 1
ATOM 2572 O O . LEU A 1 330 ? -25.353 3.366 3.338 1.00 94.50 330 LEU A O 1
ATOM 2576 N N . LYS A 1 331 ? -26.813 5.001 3.830 1.00 92.06 331 LYS A N 1
ATOM 2577 C CA . LYS A 1 331 ? -26.923 5.528 2.452 1.00 92.06 331 LYS A CA 1
ATOM 2578 C C . LYS A 1 331 ? -25.606 6.044 1.871 1.00 92.06 331 LYS A C 1
ATOM 2580 O O . LYS A 1 331 ? -25.390 5.918 0.678 1.00 92.06 331 LYS A O 1
ATOM 2585 N N . PHE A 1 332 ? -24.762 6.627 2.716 1.00 93.88 332 PHE A N 1
ATOM 2586 C CA . PHE A 1 332 ? -23.471 7.200 2.332 1.00 93.88 332 PHE A CA 1
ATOM 2587 C C . PHE A 1 332 ? -22.336 6.164 2.338 1.00 93.88 332 PHE A C 1
ATOM 2589 O O . PHE A 1 332 ? -21.187 6.530 2.124 1.00 93.88 332 PHE A O 1
ATOM 2596 N N . LEU A 1 333 ? -22.602 4.900 2.686 1.00 96.69 333 LEU A N 1
ATOM 2597 C CA . LEU A 1 333 ? -21.564 3.886 2.857 1.00 96.69 333 LEU A CA 1
ATOM 2598 C C . LEU A 1 333 ? -21.425 3.035 1.593 1.00 96.69 333 LEU A C 1
ATOM 2600 O O . LEU A 1 333 ? -22.424 2.592 1.038 1.00 96.69 333 LEU A O 1
ATOM 2604 N N . GLU A 1 334 ? -20.189 2.714 1.223 1.00 95.44 334 GLU A N 1
ATOM 2605 C CA . GLU A 1 334 ? -19.842 1.645 0.288 1.00 95.44 334 GLU A CA 1
ATOM 2606 C C . GLU A 1 334 ? -18.909 0.636 0.963 1.00 95.44 334 GLU A C 1
ATOM 2608 O O . GLU A 1 334 ? -17.963 1.014 1.660 1.00 95.44 334 GLU A O 1
ATOM 2613 N N . ILE A 1 335 ? -19.149 -0.656 0.742 1.00 94.31 335 ILE A N 1
ATOM 2614 C CA . ILE A 1 335 ? -18.286 -1.724 1.249 1.00 94.31 335 ILE A CA 1
ATOM 2615 C C . ILE A 1 335 ? -18.346 -2.954 0.341 1.00 94.31 335 ILE A C 1
ATOM 2617 O O . ILE A 1 335 ? -19.407 -3.307 -0.168 1.00 94.31 335 ILE A O 1
ATOM 2621 N N . ASP A 1 336 ? -17.202 -3.605 0.125 1.00 91.56 336 ASP A N 1
ATOM 2622 C CA . ASP A 1 336 ? -17.135 -4.854 -0.635 1.00 91.56 336 ASP A CA 1
ATOM 2623 C C . ASP A 1 336 ? -17.473 -6.084 0.229 1.00 91.56 336 ASP A C 1
ATOM 2625 O O . ASP A 1 336 ? -17.334 -6.060 1.455 1.00 91.56 336 ASP A O 1
ATOM 2629 N N . ASP A 1 337 ? -17.883 -7.179 -0.415 1.00 91.62 337 ASP A N 1
ATOM 2630 C CA . ASP A 1 337 ? -18.363 -8.388 0.268 1.00 91.62 337 ASP A CA 1
ATOM 2631 C C . ASP A 1 337 ? -17.322 -9.025 1.200 1.00 91.62 337 ASP A C 1
ATOM 2633 O O . ASP A 1 337 ? -17.670 -9.474 2.292 1.00 91.62 337 ASP A O 1
ATOM 2637 N N . GLN A 1 338 ? -16.041 -9.020 0.813 1.00 91.81 338 GLN A N 1
ATOM 2638 C CA . GLN A 1 338 ? -14.971 -9.591 1.634 1.00 91.81 338 GLN A CA 1
ATOM 2639 C C . GLN A 1 338 ? -14.769 -8.764 2.909 1.00 91.81 338 GLN A C 1
ATOM 2641 O O . GLN A 1 338 ? -14.661 -9.310 4.009 1.00 91.81 338 GLN A O 1
ATOM 2646 N N . SER A 1 339 ? -14.748 -7.436 2.772 1.00 95.12 339 SER A N 1
ATOM 2647 C CA . SER A 1 339 ? -14.675 -6.522 3.914 1.00 95.12 339 SER A CA 1
ATOM 2648 C C . SER A 1 339 ? -15.893 -6.660 4.827 1.00 95.12 339 SER A C 1
ATOM 2650 O O . SER A 1 339 ? -15.752 -6.670 6.050 1.00 95.12 339 SER A O 1
ATOM 2652 N N . LYS A 1 340 ? -17.086 -6.801 4.244 1.00 95.38 340 LYS A N 1
ATOM 2653 C CA . LYS A 1 340 ? -18.344 -6.992 4.969 1.00 95.38 340 LYS A CA 1
ATOM 2654 C C . LYS A 1 340 ? -18.327 -8.270 5.808 1.00 95.38 340 LYS A C 1
ATOM 2656 O O . LYS A 1 340 ? -18.628 -8.195 6.997 1.00 95.38 340 LYS A O 1
ATOM 2661 N N . GLU A 1 341 ? -17.930 -9.405 5.232 1.00 94.94 341 GLU A N 1
ATOM 2662 C CA . GLU A 1 341 ? -17.808 -10.683 5.949 1.00 94.94 341 GLU A CA 1
ATOM 2663 C C . GLU A 1 341 ? -16.836 -10.564 7.133 1.00 94.94 341 GLU A C 1
ATOM 2665 O O . GLU A 1 341 ? -17.197 -10.867 8.271 1.00 94.94 341 GLU A O 1
ATOM 2670 N N . ALA A 1 342 ? -15.645 -10.005 6.894 1.00 94.00 342 ALA A N 1
ATOM 2671 C CA . ALA A 1 342 ? -14.632 -9.819 7.932 1.00 94.00 342 ALA A CA 1
ATOM 2672 C C . ALA A 1 342 ? -15.096 -8.892 9.072 1.00 94.00 342 ALA A C 1
ATOM 2674 O O . ALA A 1 342 ? -14.709 -9.084 10.225 1.00 94.00 342 ALA A O 1
ATOM 2675 N N . ILE A 1 343 ? -15.908 -7.874 8.773 1.00 96.38 343 ILE A N 1
ATOM 2676 C CA . ILE A 1 343 ? -16.496 -6.992 9.790 1.00 96.38 343 ILE A CA 1
ATOM 2677 C C . ILE A 1 343 ? -17.583 -7.720 10.581 1.00 96.38 343 ILE A C 1
ATOM 2679 O O . ILE A 1 343 ? -17.612 -7.594 11.805 1.00 96.38 343 ILE A O 1
ATOM 2683 N N . CYS A 1 344 ? -18.454 -8.490 9.922 1.00 96.75 344 CYS A N 1
ATOM 2684 C CA . CYS A 1 344 ? -19.502 -9.258 10.595 1.00 96.75 344 CYS A CA 1
ATOM 2685 C C . CYS A 1 344 ? -18.919 -10.206 11.654 1.00 96.75 344 CYS A C 1
ATOM 2687 O O . CYS A 1 344 ? -19.406 -10.198 12.785 1.00 96.75 344 CYS A O 1
ATOM 2689 N N . GLU A 1 345 ? -17.829 -10.919 11.345 1.00 95.06 345 GLU A N 1
ATOM 2690 C CA . GLU A 1 345 ? -17.134 -11.781 12.315 1.00 95.06 345 GLU A CA 1
ATOM 2691 C C . GLU A 1 345 ? -16.680 -11.010 13.570 1.00 95.06 345 GLU A C 1
ATOM 2693 O O . GLU A 1 345 ? -16.816 -11.490 14.699 1.00 95.06 345 GLU A O 1
ATOM 2698 N N . VAL A 1 346 ? -16.171 -9.784 13.394 1.00 95.88 346 VAL A N 1
ATOM 2699 C CA . VAL A 1 346 ? -15.743 -8.926 14.511 1.00 95.88 346 VAL A CA 1
ATOM 2700 C C . VAL A 1 346 ? -16.937 -8.479 15.354 1.00 95.88 346 VAL A C 1
ATOM 2702 O O . VAL A 1 346 ? -16.884 -8.564 16.584 1.00 95.88 346 VAL A O 1
ATOM 2705 N N . LEU A 1 347 ? -18.016 -8.017 14.714 1.00 97.81 347 LEU A N 1
ATOM 2706 C CA . LEU A 1 347 ? -19.222 -7.557 15.409 1.00 97.81 347 LEU A CA 1
ATOM 2707 C C . LEU A 1 347 ? -19.849 -8.683 16.243 1.00 97.81 347 LEU A C 1
ATOM 2709 O O . LEU A 1 347 ? -20.215 -8.466 17.400 1.00 97.81 347 LEU A O 1
ATOM 2713 N N . GLU A 1 348 ? -19.931 -9.894 15.689 1.00 96.94 348 GLU A N 1
ATOM 2714 C CA . GLU A 1 348 ? -20.429 -11.079 16.395 1.00 96.94 348 GLU A CA 1
ATOM 2715 C C . GLU A 1 348 ? -19.550 -11.437 17.599 1.00 96.94 348 GLU A C 1
ATOM 2717 O O . GLU A 1 348 ? -20.058 -11.711 18.693 1.00 96.94 348 GLU A O 1
ATOM 2722 N N . TRP A 1 349 ? -18.226 -11.375 17.442 1.00 94.69 349 TRP A N 1
ATOM 2723 C CA . TRP A 1 349 ? -17.306 -11.659 18.538 1.00 94.69 349 TRP A CA 1
ATOM 2724 C C . TRP A 1 349 ? -17.395 -10.618 19.666 1.00 94.69 349 TRP A C 1
ATOM 2726 O O . TRP A 1 349 ? -17.460 -10.995 20.842 1.00 94.69 349 TRP A O 1
ATOM 2736 N N . TRP A 1 350 ? -17.491 -9.324 19.350 1.00 96.31 350 TRP A N 1
ATOM 2737 C CA . TRP A 1 350 ? -17.706 -8.273 20.354 1.00 96.31 350 TRP A CA 1
ATOM 2738 C C . TRP A 1 350 ? -19.063 -8.397 21.064 1.00 96.31 350 TRP A C 1
ATOM 2740 O O . TRP A 1 350 ? -19.133 -8.221 22.287 1.00 96.31 350 TRP A O 1
ATOM 2750 N N . LEU A 1 351 ? -20.125 -8.778 20.344 1.00 96.81 351 LEU A N 1
ATOM 2751 C CA . LEU A 1 351 ? -21.439 -9.087 20.926 1.00 96.81 351 LEU A CA 1
ATOM 2752 C C . LEU A 1 351 ? -21.398 -10.298 21.866 1.00 96.81 351 LEU A C 1
ATOM 2754 O O . LEU A 1 351 ? -22.119 -10.321 22.861 1.00 96.81 351 LEU A O 1
ATOM 2758 N N . SER A 1 352 ? -20.515 -11.266 21.608 1.00 94.38 352 SER A N 1
ATOM 2759 C CA . SER A 1 352 ? -20.273 -12.408 22.503 1.00 94.38 352 SER A CA 1
ATOM 2760 C C . SER A 1 352 ? -19.494 -12.053 23.780 1.00 94.38 352 SER A C 1
ATOM 2762 O O . SER A 1 352 ? -19.099 -12.949 24.522 1.00 94.38 352 SER A O 1
ATOM 2764 N N . ASN A 1 353 ? -19.239 -10.761 24.022 1.00 90.75 353 ASN A N 1
ATOM 2765 C CA . ASN A 1 353 ? -18.358 -10.263 25.077 1.00 90.75 353 ASN A CA 1
ATOM 2766 C C . ASN A 1 353 ? -16.926 -10.816 24.964 1.00 90.75 353 ASN A C 1
ATOM 2768 O O . ASN A 1 353 ? -16.275 -11.105 25.966 1.00 90.75 353 ASN A O 1
ATOM 2772 N N . CYS A 1 354 ? -16.430 -10.964 23.732 1.00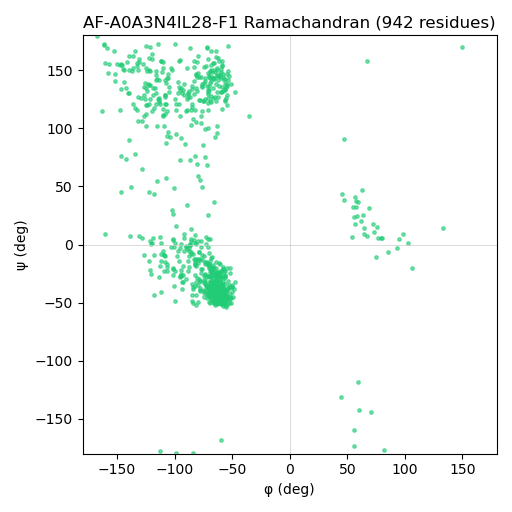 91.50 354 CYS A N 1
ATOM 2773 C CA . CYS A 1 354 ? -15.078 -11.444 23.450 1.00 91.50 354 CYS A CA 1
ATOM 2774 C C . CYS A 1 354 ? -14.789 -12.824 24.072 1.00 91.50 354 CYS A C 1
ATOM 2776 O O . CYS A 1 354 ? -13.707 -13.067 24.616 1.00 91.50 354 CYS A O 1
ATOM 2778 N N . LYS A 1 355 ? -15.766 -13.737 24.020 1.00 88.62 355 LYS A N 1
ATOM 2779 C CA . LYS A 1 355 ? -15.670 -15.059 24.645 1.00 88.62 355 LYS A CA 1
ATOM 2780 C C . LYS A 1 355 ? -14.423 -15.823 24.187 1.00 88.62 355 LYS A C 1
ATOM 2782 O O . LYS A 1 355 ? -14.102 -15.880 22.998 1.00 88.62 355 LYS A O 1
ATOM 2787 N N . GLY A 1 356 ? -13.746 -16.456 25.145 1.00 84.62 356 GLY A N 1
ATOM 2788 C CA . GLY A 1 356 ? -12.574 -17.303 24.910 1.00 84.62 356 GLY A CA 1
ATOM 2789 C C . GLY A 1 356 ? -11.229 -16.593 25.075 1.00 84.62 356 GLY A C 1
ATOM 2790 O O . GLY A 1 356 ? -10.198 -17.217 24.821 1.00 84.62 356 GLY A O 1
ATOM 2791 N N . MET A 1 357 ? -11.215 -15.326 25.506 1.00 84.44 357 MET A N 1
ATOM 2792 C CA . MET A 1 357 ? -9.987 -14.579 25.793 1.00 84.44 357 MET A CA 1
ATOM 2793 C C . MET A 1 357 ? -9.111 -15.260 26.866 1.00 84.44 357 MET A C 1
ATOM 2795 O O . MET A 1 357 ? -9.642 -15.831 27.820 1.00 84.44 357 MET A O 1
ATOM 2799 N N . PRO A 1 358 ? -7.766 -15.150 26.784 1.00 79.81 358 PRO A N 1
ATOM 2800 C CA . PRO A 1 358 ? -6.829 -15.749 27.744 1.00 79.81 358 PRO A CA 1
ATOM 2801 C C . PRO A 1 358 ? -6.721 -14.941 29.057 1.00 79.81 358 PRO A C 1
ATOM 2803 O O . PRO A 1 358 ? -5.645 -14.518 29.501 1.00 79.81 358 PRO A O 1
ATOM 2806 N N . VAL A 1 359 ? -7.867 -14.717 29.695 1.00 80.38 359 VAL A N 1
ATOM 2807 C CA . VAL A 1 359 ? -8.043 -13.998 30.962 1.00 80.38 359 VAL A CA 1
ATOM 2808 C C . VAL A 1 359 ? -8.838 -14.869 31.946 1.00 80.38 359 VAL A C 1
ATOM 2810 O O . VAL A 1 359 ? -9.560 -15.770 31.513 1.00 80.38 359 VAL A O 1
ATOM 2813 N N . PRO A 1 360 ? -8.707 -14.662 33.272 1.00 76.62 360 PRO A N 1
ATOM 2814 C CA . PRO A 1 360 ? -9.492 -15.413 34.252 1.00 76.62 360 PRO A CA 1
ATOM 2815 C C . PRO A 1 360 ? -10.996 -15.307 33.964 1.00 76.62 360 PRO A C 1
ATOM 2817 O O . PRO A 1 360 ? -11.504 -14.207 33.787 1.00 76.62 360 PRO A O 1
ATOM 2820 N N . GLY A 1 361 ? -11.694 -16.443 33.899 1.00 79.00 361 GLY A N 1
ATOM 2821 C CA . GLY A 1 361 ? -13.123 -16.494 33.558 1.00 79.00 361 GLY A CA 1
ATOM 2822 C C . GLY A 1 361 ? -13.440 -16.523 32.056 1.00 79.00 361 GLY A C 1
ATOM 2823 O O . GLY A 1 361 ? -14.589 -16.752 31.703 1.00 79.00 361 GLY A O 1
ATOM 2824 N N . GLY A 1 362 ? -12.446 -16.365 31.172 1.00 82.19 362 GLY A N 1
ATOM 2825 C CA . GLY A 1 362 ? -12.614 -16.486 29.716 1.00 82.19 362 GLY A CA 1
ATOM 2826 C C . GLY A 1 362 ? -13.212 -15.261 29.013 1.00 82.19 362 GLY A C 1
ATOM 2827 O O . GLY A 1 362 ? -13.453 -15.323 27.806 1.00 82.19 362 GLY A O 1
ATOM 2828 N N . GLU A 1 363 ? -13.430 -14.162 29.741 1.00 85.94 363 GLU A N 1
ATOM 2829 C CA . GLU A 1 363 ? -14.044 -12.916 29.263 1.00 85.94 363 GLU A CA 1
ATOM 2830 C C . GLU A 1 363 ? -13.390 -11.687 29.935 1.00 85.94 363 GLU A C 1
ATOM 2832 O O . GLU A 1 363 ? -12.916 -11.787 31.073 1.00 85.94 363 GLU A O 1
ATOM 2837 N N . PRO A 1 364 ? -13.330 -10.520 29.266 1.00 88.06 364 PRO A N 1
ATOM 2838 C CA . PRO A 1 364 ? -12.768 -9.301 29.842 1.00 88.06 364 PRO A CA 1
ATOM 2839 C C . PRO A 1 364 ? -13.653 -8.745 30.971 1.00 88.06 364 PRO A C 1
ATOM 2841 O O . PRO A 1 364 ? -14.880 -8.761 30.884 1.00 88.06 364 PRO A O 1
ATOM 2844 N N . SER A 1 365 ? -13.028 -8.191 32.018 1.00 90.56 365 SER A N 1
ATOM 2845 C CA . SER A 1 365 ? -13.727 -7.607 33.173 1.00 90.56 365 SER A CA 1
ATOM 2846 C C . SER A 1 365 ? -13.365 -6.137 33.405 1.00 90.56 365 SER A C 1
ATOM 2848 O O . SER A 1 365 ? -12.326 -5.648 32.949 1.00 90.56 365 SER A O 1
ATOM 2850 N N . VAL A 1 366 ? -14.218 -5.420 34.143 1.00 92.69 366 VAL A N 1
ATOM 2851 C CA . VAL A 1 366 ? -13.974 -4.018 34.520 1.00 92.69 366 VAL A CA 1
ATOM 2852 C C . VAL A 1 366 ? -12.725 -3.895 35.395 1.00 92.69 366 VAL A C 1
ATOM 2854 O O . VAL A 1 366 ? -11.961 -2.943 35.248 1.00 92.69 366 VAL A O 1
ATOM 2857 N N . GLU A 1 367 ? -12.461 -4.871 36.264 1.00 90.00 367 GLU A N 1
ATOM 2858 C CA . GLU A 1 367 ? -11.243 -4.932 37.080 1.00 90.00 367 GLU A CA 1
ATOM 2859 C C . GLU A 1 367 ? -9.997 -5.017 36.205 1.00 90.00 367 GLU A C 1
ATOM 2861 O O . GLU A 1 367 ? -9.022 -4.315 36.470 1.00 90.00 367 GLU A O 1
ATOM 2866 N N . LEU A 1 368 ? -10.038 -5.846 35.155 1.00 87.81 368 LEU A N 1
ATOM 2867 C CA . LEU A 1 368 ? -8.932 -5.974 34.214 1.00 87.81 368 LEU A CA 1
ATOM 2868 C C . LEU A 1 368 ? -8.673 -4.646 33.499 1.00 87.81 368 LEU A C 1
ATOM 2870 O O . LEU A 1 368 ? -7.539 -4.178 33.504 1.00 87.81 368 LEU A O 1
ATOM 2874 N N . ALA A 1 369 ? -9.715 -4.025 32.937 1.00 88.19 369 ALA A N 1
ATOM 2875 C CA . ALA A 1 369 ? -9.605 -2.749 32.228 1.00 88.19 369 ALA A CA 1
ATOM 2876 C C . ALA A 1 369 ? -9.058 -1.629 33.131 1.00 88.19 369 ALA A C 1
ATOM 2878 O O . ALA A 1 369 ? -8.168 -0.876 32.741 1.00 88.19 369 ALA A O 1
ATOM 2879 N N . ARG A 1 370 ? -9.534 -1.558 34.379 1.00 89.38 370 ARG A N 1
ATOM 2880 C CA . ARG A 1 370 ? -9.080 -0.576 35.375 1.00 89.38 370 ARG A CA 1
ATOM 2881 C C . ARG A 1 370 ? -7.658 -0.822 35.871 1.00 89.38 370 ARG A C 1
ATOM 2883 O O . ARG A 1 370 ? -7.002 0.121 36.301 1.00 89.38 370 ARG A O 1
ATOM 2890 N N . GLY A 1 371 ? -7.203 -2.072 35.838 1.00 86.12 371 GLY A N 1
ATOM 2891 C CA . GLY A 1 371 ? -5.846 -2.460 36.214 1.00 86.12 371 GLY A CA 1
ATOM 2892 C C . GLY A 1 371 ? -4.785 -2.120 35.166 1.00 86.12 371 GLY A C 1
ATOM 2893 O O . GLY A 1 371 ? -3.598 -2.251 35.463 1.00 86.12 371 GLY A O 1
ATOM 2894 N N . LEU A 1 372 ? -5.179 -1.692 33.961 1.00 85.88 372 LEU A N 1
ATOM 2895 C CA . LEU A 1 372 ? -4.233 -1.316 32.914 1.00 85.88 372 LEU A CA 1
ATOM 2896 C C . LEU A 1 372 ? -3.532 0.008 33.271 1.00 85.88 372 LEU A C 1
ATOM 2898 O O . LEU A 1 372 ? -4.213 0.970 33.640 1.00 85.88 372 LEU A O 1
ATOM 2902 N N . PRO A 1 373 ? -2.198 0.104 33.148 1.00 84.38 373 PRO A N 1
ATOM 2903 C CA . PRO A 1 373 ? -1.482 1.367 33.307 1.00 84.38 373 PRO A CA 1
ATOM 2904 C C . PRO A 1 373 ? -1.891 2.383 32.227 1.00 84.38 373 PRO A C 1
ATOM 2906 O O . PRO A 1 373 ? -2.166 2.009 31.085 1.00 84.38 373 PRO A O 1
ATOM 2909 N N . ILE A 1 374 ? -1.937 3.670 32.592 1.00 79.75 374 ILE A N 1
ATOM 2910 C CA . ILE A 1 374 ? -1.991 4.787 31.629 1.00 79.75 374 ILE A CA 1
ATOM 2911 C C . ILE A 1 374 ? -0.594 4.979 31.053 1.00 79.75 374 ILE A C 1
ATOM 2913 O O . ILE A 1 374 ? 0.376 4.933 31.812 1.00 79.75 374 ILE A O 1
ATOM 2917 N N . ASP A 1 375 ? -0.489 5.210 29.746 1.00 72.00 375 ASP A N 1
ATOM 2918 C CA . ASP A 1 375 ? 0.784 5.567 29.118 1.00 72.00 375 ASP A CA 1
ATOM 2919 C C . ASP A 1 375 ? 1.417 6.807 29.803 1.00 72.00 375 ASP A C 1
ATOM 2921 O O . ASP A 1 375 ? 0.814 7.888 29.820 1.00 72.00 375 ASP A O 1
ATOM 2925 N N . PRO A 1 376 ? 2.633 6.690 30.374 1.00 59.38 376 PRO A N 1
ATOM 2926 C CA . PRO A 1 376 ? 3.306 7.789 31.066 1.00 59.38 376 PRO A CA 1
ATOM 2927 C C . PRO A 1 376 ? 3.745 8.941 30.144 1.00 59.38 376 PRO A C 1
ATOM 2929 O O . PRO A 1 376 ? 4.133 9.999 30.644 1.00 59.38 376 PRO A O 1
ATOM 2932 N N . ASN A 1 377 ? 3.694 8.781 28.816 1.00 57.19 377 ASN A N 1
ATOM 2933 C CA . ASN A 1 377 ? 4.040 9.835 27.856 1.00 57.19 377 ASN A CA 1
ATOM 2934 C C . ASN A 1 377 ? 2.952 10.911 27.674 1.00 57.19 377 ASN A C 1
ATOM 2936 O O . ASN A 1 377 ? 3.172 11.856 26.917 1.00 57.19 377 ASN A O 1
ATOM 2940 N N . SER A 1 378 ? 1.844 10.834 28.422 1.00 56.53 378 SER A N 1
ATOM 2941 C CA . SER A 1 378 ? 0.674 11.736 28.397 1.00 56.53 378 SER A CA 1
ATOM 2942 C C . SER A 1 378 ? 0.939 13.196 28.858 1.00 56.53 378 SER A C 1
ATOM 2944 O O . SER A 1 378 ? 0.102 13.822 29.505 1.00 56.53 378 SER A O 1
ATOM 2946 N N . LYS A 1 379 ? 2.103 13.790 28.559 1.00 51.44 379 LYS A N 1
ATOM 2947 C CA . LYS A 1 379 ? 2.615 15.059 29.131 1.00 51.44 379 LYS A CA 1
ATOM 2948 C C . LYS A 1 379 ? 1.902 16.354 28.689 1.00 51.44 379 LYS A C 1
ATOM 2950 O O . LYS A 1 379 ? 2.361 17.432 29.050 1.00 51.44 379 LYS A O 1
ATOM 2955 N N . LYS A 1 380 ? 0.814 16.293 27.910 1.00 54.50 380 LYS A N 1
ATOM 2956 C CA . LYS A 1 380 ? 0.124 17.484 27.353 1.00 54.50 380 LYS A CA 1
ATOM 2957 C C . LYS A 1 380 ? -1.165 17.904 28.080 1.00 54.50 380 LYS A C 1
ATOM 2959 O O . LYS A 1 380 ? -1.819 18.846 27.650 1.00 54.50 380 LYS A O 1
ATOM 2964 N N . VAL A 1 381 ? -1.542 17.245 29.177 1.00 61.50 381 VAL A N 1
ATOM 2965 C CA . VAL A 1 381 ? -2.807 17.539 29.886 1.00 61.50 381 VAL A CA 1
ATOM 2966 C C . VAL A 1 381 ? -2.808 18.935 30.546 1.00 61.50 381 VAL A C 1
ATOM 2968 O O . VAL A 1 381 ? -3.854 19.577 30.630 1.00 61.50 381 VAL A O 1
ATOM 2971 N N . ASP A 1 382 ? -1.636 19.457 30.926 1.00 60.41 382 ASP A N 1
ATOM 2972 C CA . ASP A 1 382 ? -1.493 20.702 31.698 1.00 60.41 382 ASP A CA 1
ATOM 2973 C C . ASP A 1 382 ? -2.010 21.969 30.997 1.00 60.41 382 ASP A C 1
ATOM 2975 O O . ASP A 1 382 ? -2.386 22.923 31.672 1.00 60.41 382 ASP A O 1
ATOM 2979 N N . GLU A 1 383 ? -2.010 22.035 29.662 1.00 61.31 383 GLU A N 1
ATOM 2980 C CA . GLU A 1 383 ? -2.501 23.222 28.942 1.00 61.31 383 GLU A CA 1
ATOM 2981 C C . GLU A 1 383 ? -4.028 23.278 28.893 1.00 61.31 383 GLU A C 1
ATOM 2983 O O . GLU A 1 383 ? -4.606 24.338 29.122 1.00 61.31 383 GLU A O 1
ATOM 2988 N N . MET A 1 384 ? -4.695 22.138 28.703 1.00 65.06 384 MET A N 1
ATOM 2989 C CA . MET A 1 384 ? -6.157 22.053 28.763 1.00 65.06 384 MET A CA 1
ATOM 2990 C C . MET A 1 384 ? -6.705 22.374 30.153 1.00 65.06 384 MET A C 1
ATOM 2992 O O . MET A 1 384 ? -7.687 23.108 30.261 1.00 65.06 384 MET A O 1
ATOM 2996 N N . LEU A 1 385 ? -6.061 21.862 31.209 1.00 62.91 385 LEU A N 1
ATOM 2997 C CA . LEU A 1 385 ? -6.452 22.145 32.595 1.00 62.91 385 LEU A CA 1
ATOM 2998 C C . LEU A 1 385 ? -6.317 23.638 32.945 1.00 62.91 385 LEU A C 1
ATOM 3000 O O . LEU A 1 385 ? -7.015 24.120 33.825 1.00 62.91 385 LEU A O 1
ATOM 3004 N N . LYS A 1 386 ? -5.465 24.396 32.240 1.00 64.38 386 LYS A N 1
ATOM 3005 C CA . LYS A 1 386 ? -5.381 25.861 32.399 1.00 64.38 386 LYS A CA 1
ATOM 3006 C C . LYS A 1 386 ? -6.526 26.610 31.712 1.00 64.38 386 LYS A C 1
ATOM 3008 O O . LYS A 1 386 ? -6.792 27.749 32.080 1.00 64.38 386 LYS A O 1
ATOM 3013 N N . ILE A 1 387 ? -7.142 26.017 30.685 1.00 63.28 387 ILE A N 1
ATOM 3014 C CA . ILE A 1 387 ? -8.188 26.651 29.865 1.00 63.28 387 ILE A CA 1
ATOM 3015 C C . ILE A 1 387 ? -9.585 26.313 30.399 1.00 63.28 387 ILE A C 1
ATOM 3017 O O . ILE A 1 387 ? -10.472 27.164 30.378 1.00 63.28 387 ILE A O 1
ATOM 3021 N N . LEU A 1 388 ? -9.793 25.079 30.866 1.00 68.50 388 LEU A N 1
ATOM 3022 C CA . LEU A 1 388 ? -11.093 24.578 31.304 1.00 68.50 388 LEU A CA 1
ATOM 3023 C C . LEU A 1 388 ? -11.151 24.498 32.831 1.00 68.50 388 LEU A C 1
ATOM 3025 O O . LEU A 1 388 ? -10.709 23.524 33.432 1.00 68.50 388 LEU A O 1
ATOM 3029 N N . GLU A 1 389 ? -11.721 25.522 33.460 1.00 66.75 389 GLU A N 1
ATOM 3030 C CA . GLU A 1 389 ? -11.884 25.557 34.914 1.00 66.75 389 GLU A CA 1
ATOM 3031 C C . GLU A 1 389 ? -12.871 24.468 35.388 1.00 66.75 389 GLU A C 1
ATOM 3033 O O . GLU A 1 389 ? -14.019 24.392 34.929 1.00 66.75 389 GLU A O 1
ATOM 3038 N N . GLY A 1 390 ? -12.439 23.627 36.334 1.00 67.00 390 GLY A N 1
ATOM 3039 C CA . GLY A 1 390 ? -13.307 22.696 37.059 1.00 67.00 390 GLY A CA 1
ATOM 3040 C C . GLY A 1 390 ? -13.259 21.227 36.627 1.00 67.00 390 GLY A C 1
ATOM 3041 O O . GLY A 1 390 ? -13.967 20.428 37.243 1.00 67.00 390 GLY A O 1
ATOM 3042 N N . ILE A 1 391 ? -12.432 20.851 35.641 1.00 76.81 391 ILE A N 1
ATOM 3043 C CA . ILE A 1 391 ? -12.254 19.447 35.201 1.00 76.81 391 ILE A CA 1
ATOM 3044 C C . ILE A 1 391 ? -11.108 18.711 35.912 1.00 76.81 391 ILE A C 1
ATOM 3046 O O . ILE A 1 391 ? -10.946 17.508 35.723 1.00 76.81 391 ILE A O 1
ATOM 3050 N N . GLU A 1 392 ? -10.310 19.385 36.743 1.00 80.19 392 GLU A N 1
ATOM 3051 C CA . GLU A 1 392 ? -9.133 18.806 37.407 1.00 80.19 392 GLU A CA 1
ATOM 3052 C C . GLU A 1 392 ? -9.514 17.649 38.339 1.00 80.19 392 GLU A C 1
ATOM 3054 O O . GLU A 1 392 ? -8.862 16.601 38.359 1.00 80.19 392 GLU A O 1
ATOM 3059 N N . GLU A 1 393 ? -10.591 17.828 39.111 1.00 79.81 393 GLU A N 1
ATOM 3060 C CA . GLU A 1 393 ? -11.106 16.783 39.998 1.00 79.81 393 GLU A CA 1
ATOM 3061 C C . GLU A 1 393 ? -11.645 15.597 39.191 1.00 79.81 393 GLU A C 1
ATOM 3063 O O . GLU A 1 393 ? -11.385 14.447 39.550 1.00 79.81 393 GLU A O 1
ATOM 3068 N N . GLU A 1 394 ? -12.349 15.868 38.090 1.00 83.75 394 GLU A N 1
ATOM 3069 C CA . GLU A 1 394 ? -12.880 14.830 37.207 1.00 83.75 394 GLU A CA 1
ATOM 3070 C C . GLU A 1 394 ? -11.754 14.024 36.551 1.00 83.75 394 GLU A C 1
ATOM 3072 O O . GLU A 1 394 ? -11.802 12.796 36.580 1.00 83.75 394 GLU A O 1
ATOM 3077 N N . ASN A 1 395 ? -10.695 14.680 36.060 1.00 85.25 395 ASN A N 1
ATOM 3078 C CA . ASN A 1 395 ? -9.551 13.994 35.458 1.00 85.25 395 ASN A CA 1
ATOM 3079 C C . ASN A 1 395 ? -8.812 13.125 36.476 1.00 85.25 395 ASN A C 1
ATOM 3081 O O . ASN A 1 395 ? -8.523 11.963 36.199 1.00 85.25 395 ASN A O 1
ATOM 3085 N N . SER A 1 396 ? -8.571 13.645 37.684 1.00 84.44 396 SER A N 1
ATOM 3086 C CA . SER A 1 396 ? -7.962 12.856 38.761 1.00 84.44 396 SER A CA 1
ATOM 3087 C C . SER A 1 396 ? -8.801 11.619 39.098 1.00 84.44 396 SER A C 1
ATOM 3089 O O . SER A 1 396 ? -8.254 10.533 39.290 1.00 84.44 396 SER A O 1
ATOM 3091 N N . LEU A 1 397 ? -10.131 11.752 39.142 1.00 87.75 397 LEU A N 1
ATOM 3092 C CA . LEU A 1 397 ? -11.021 10.614 39.359 1.00 87.75 397 LEU A CA 1
ATOM 3093 C C . LEU A 1 397 ? -11.010 9.645 38.171 1.00 87.75 397 LEU A C 1
ATOM 3095 O O . LEU A 1 397 ? -11.019 8.435 38.400 1.00 87.75 397 LEU A O 1
ATOM 3099 N N . PHE A 1 398 ? -10.956 10.133 36.931 1.00 88.88 398 PHE A N 1
ATOM 3100 C CA . PHE A 1 398 ? -10.839 9.296 35.737 1.00 88.88 398 PHE A CA 1
ATOM 3101 C C . PHE A 1 398 ? -9.548 8.471 35.757 1.00 88.88 398 PHE A C 1
ATOM 3103 O O . PHE A 1 398 ? -9.602 7.261 35.544 1.00 88.88 398 PHE A O 1
ATOM 3110 N N . GLU A 1 399 ? -8.400 9.076 36.061 1.00 85.56 399 GLU A N 1
ATOM 3111 C CA . GLU A 1 399 ? -7.115 8.369 36.123 1.00 85.56 399 GLU A CA 1
ATOM 3112 C C . GLU A 1 399 ? -7.131 7.247 37.172 1.00 85.56 399 GLU A C 1
ATOM 3114 O O . GLU A 1 399 ? -6.645 6.143 36.917 1.00 85.56 399 GLU A O 1
ATOM 3119 N N . ASP A 1 400 ? -7.774 7.485 38.320 1.00 86.19 400 ASP A N 1
ATOM 3120 C CA . ASP A 1 400 ? -7.861 6.498 39.395 1.00 86.19 400 ASP A CA 1
ATOM 3121 C C . ASP A 1 400 ? -8.934 5.416 39.175 1.00 86.19 400 ASP A C 1
ATOM 3123 O O . ASP A 1 400 ? -8.776 4.279 39.639 1.00 86.19 400 ASP A O 1
ATOM 3127 N N . THR A 1 401 ? -10.072 5.757 38.561 1.00 89.88 401 THR A N 1
ATOM 3128 C CA . THR A 1 401 ? -11.264 4.883 38.485 1.00 89.88 401 THR A CA 1
ATOM 3129 C C . THR A 1 401 ? -11.544 4.328 37.094 1.00 89.88 401 THR A C 1
ATOM 3131 O O . THR A 1 401 ? -12.192 3.287 36.996 1.00 89.88 401 THR A O 1
ATOM 3134 N N . ARG A 1 402 ? -11.043 4.990 36.047 1.00 90.31 402 ARG A N 1
ATOM 3135 C CA . ARG A 1 402 ? -11.399 4.849 34.621 1.00 90.31 402 ARG A CA 1
ATOM 3136 C C . ARG A 1 402 ? -12.826 5.240 34.263 1.00 90.31 402 ARG A C 1
ATOM 3138 O O . ARG A 1 402 ? -13.293 4.934 33.169 1.00 90.31 402 ARG A O 1
ATOM 3145 N N . MET A 1 403 ? -13.520 5.922 35.168 1.00 92.06 403 MET A N 1
ATOM 3146 C CA . MET A 1 403 ? -14.872 6.404 34.929 1.00 92.06 403 MET A CA 1
ATOM 3147 C C . MET A 1 403 ? -14.830 7.804 34.321 1.00 92.06 403 MET A C 1
ATOM 3149 O O . MET A 1 403 ? -14.397 8.744 34.978 1.00 92.06 403 MET A O 1
ATOM 3153 N N . LEU A 1 404 ? -15.298 7.944 33.078 1.00 91.44 404 LEU A N 1
ATOM 3154 C CA . LEU A 1 404 ? -15.697 9.242 32.526 1.00 91.44 404 LEU A CA 1
ATOM 3155 C C . LEU A 1 404 ? -17.142 9.489 32.955 1.00 91.44 404 LEU A C 1
ATOM 3157 O O . LEU A 1 404 ? -18.006 8.675 32.616 1.00 91.44 404 LEU A O 1
ATOM 3161 N N . PHE A 1 405 ? -17.424 10.546 33.717 1.00 88.94 405 PHE A N 1
ATOM 3162 C CA . PHE A 1 405 ? -18.770 10.730 34.254 1.00 88.94 405 PHE A CA 1
ATOM 3163 C C . PHE A 1 405 ? -19.751 11.200 33.164 1.00 88.94 405 PHE A C 1
ATOM 3165 O O . PHE A 1 405 ? -19.397 12.029 32.324 1.00 88.94 405 PHE A O 1
ATOM 3172 N N . PRO A 1 406 ? -20.990 10.668 33.140 1.00 84.62 406 PRO A N 1
ATOM 3173 C CA . PRO A 1 406 ? -22.017 11.143 32.218 1.00 84.62 406 PRO A CA 1
ATOM 3174 C C . PRO A 1 406 ? -22.409 12.600 32.484 1.00 84.62 406 PRO A C 1
ATOM 3176 O O . PRO A 1 406 ? -22.179 13.133 33.571 1.00 84.62 406 PRO A O 1
ATOM 3179 N N . PHE A 1 407 ? -23.121 13.215 31.534 1.00 78.69 407 PHE A N 1
ATOM 3180 C CA . PHE A 1 407 ? -23.804 14.491 31.774 1.00 78.69 407 PHE A CA 1
ATOM 3181 C C . PHE A 1 407 ? -24.657 14.408 33.044 1.00 78.69 407 PHE A C 1
ATOM 3183 O O . PHE A 1 407 ? -25.363 13.419 33.224 1.00 78.69 407 PHE A O 1
ATOM 3190 N N . LYS A 1 408 ? -24.663 15.454 33.882 1.00 77.00 408 LYS A N 1
ATOM 3191 C CA . LYS A 1 408 ? -25.416 15.471 35.154 1.00 77.00 408 LYS A CA 1
ATOM 3192 C C . LYS A 1 408 ? -26.870 15.020 34.990 1.00 77.00 408 LYS A C 1
ATOM 3194 O O . LYS A 1 408 ? -27.342 14.172 35.726 1.00 77.00 408 LYS A O 1
ATOM 3199 N N . SER A 1 409 ? -27.551 15.518 33.964 1.00 77.56 409 SER A N 1
ATOM 3200 C CA . SER A 1 409 ? -28.928 15.131 33.641 1.00 77.56 409 SER A CA 1
ATOM 3201 C C . SER A 1 409 ? -29.090 13.650 33.284 1.00 77.56 409 SER A C 1
ATOM 3203 O O . SER A 1 409 ? -30.051 13.018 33.705 1.00 77.56 409 SER A O 1
ATOM 3205 N N . LEU A 1 410 ? -28.146 13.087 32.529 1.00 83.62 410 LEU A N 1
ATOM 3206 C CA . LEU A 1 410 ? -28.155 11.672 32.167 1.00 83.62 410 LEU A CA 1
ATOM 3207 C C . LEU A 1 410 ? -27.788 10.790 33.365 1.00 83.62 410 LEU A C 1
ATOM 3209 O O . LEU A 1 410 ? -28.340 9.707 33.531 1.00 83.62 410 LEU A O 1
ATOM 3213 N N . MET A 1 411 ? -26.879 11.269 34.213 1.00 85.94 411 MET A N 1
ATOM 3214 C CA . MET A 1 411 ? -26.495 10.619 35.458 1.00 85.94 411 MET A CA 1
ATOM 3215 C C . MET A 1 411 ? -27.663 10.574 36.443 1.00 85.94 411 MET A C 1
ATOM 3217 O O . MET A 1 411 ? -27.937 9.511 36.984 1.00 85.94 411 MET A O 1
ATOM 3221 N N . HIS A 1 412 ? -28.394 11.678 36.601 1.00 85.00 412 HIS A N 1
ATOM 3222 C CA . HIS A 1 412 ? -29.587 11.749 37.442 1.00 85.00 412 HIS A CA 1
ATOM 3223 C C . HIS A 1 412 ? -30.635 10.703 37.051 1.00 85.00 412 HIS A C 1
ATOM 3225 O O . HIS A 1 412 ? -31.201 10.016 37.898 1.00 85.00 412 HIS A O 1
ATOM 3231 N N . GLU A 1 413 ? -30.866 10.543 35.748 1.00 87.31 413 GLU A N 1
ATOM 3232 C CA . GLU A 1 413 ? -31.897 9.639 35.247 1.00 87.31 413 GLU A CA 1
ATOM 3233 C C . GLU A 1 413 ? -31.453 8.170 35.192 1.00 87.31 413 GLU A C 1
ATOM 3235 O O . GLU A 1 413 ? -32.227 7.274 35.529 1.00 87.31 413 GLU A O 1
ATOM 3240 N N . LYS A 1 414 ? -30.228 7.895 34.726 1.00 91.81 414 LYS A N 1
ATOM 3241 C CA . LYS A 1 414 ? -29.758 6.526 34.442 1.00 91.81 414 LYS A CA 1
ATOM 3242 C C . LYS A 1 414 ? -28.849 5.949 35.522 1.00 91.81 414 LYS A C 1
ATOM 3244 O O . LYS A 1 414 ? -28.704 4.734 35.598 1.00 91.81 414 LYS A O 1
ATOM 3249 N N . GLU A 1 415 ? -28.231 6.791 36.343 1.00 92.69 415 GLU A N 1
ATOM 3250 C CA . GLU A 1 415 ? -27.213 6.411 37.331 1.00 92.69 415 GLU A CA 1
ATOM 3251 C C . GLU A 1 415 ? -27.411 7.146 38.686 1.00 92.69 415 GLU A C 1
ATOM 3253 O O . GLU A 1 415 ? -26.446 7.685 39.237 1.00 92.69 415 GLU A O 1
ATOM 3258 N N . PRO A 1 416 ? -28.622 7.171 39.287 1.00 92.38 416 PRO A N 1
ATOM 3259 C CA . PRO A 1 416 ? -28.891 7.960 40.501 1.00 92.38 416 PRO A CA 1
ATOM 3260 C C . PRO A 1 416 ? -28.025 7.543 41.705 1.00 92.38 416 PRO A C 1
ATOM 3262 O O . PRO A 1 416 ? -27.691 8.354 42.567 1.00 92.38 416 PRO A O 1
ATOM 3265 N N . ALA A 1 417 ? -27.606 6.274 41.760 1.00 91.62 417 ALA A N 1
ATOM 3266 C CA . ALA A 1 417 ? -26.681 5.785 42.780 1.00 91.62 417 ALA A CA 1
ATOM 3267 C C . ALA A 1 417 ? -25.259 6.357 42.616 1.00 91.62 417 ALA A C 1
ATOM 3269 O O . ALA A 1 417 ? -24.590 6.621 43.618 1.00 91.62 417 ALA A O 1
ATOM 3270 N N . LEU A 1 418 ? -24.805 6.566 41.374 1.00 91.06 418 LEU A N 1
ATOM 3271 C CA . LEU A 1 418 ? -23.535 7.230 41.080 1.00 91.06 418 LEU A CA 1
ATOM 3272 C C . LEU A 1 418 ? -23.604 8.717 41.431 1.00 91.06 418 LEU A C 1
ATOM 3274 O O . LEU A 1 418 ? -22.674 9.231 42.050 1.00 91.06 418 LEU A O 1
ATOM 3278 N N . GLU A 1 419 ? -24.708 9.387 41.095 1.00 87.62 419 GLU A N 1
ATOM 3279 C CA . GLU A 1 419 ? -24.923 10.794 41.450 1.00 87.62 419 GLU A CA 1
ATOM 3280 C C . GLU A 1 419 ? -24.838 10.989 42.973 1.00 87.62 419 GLU A C 1
ATOM 3282 O O . GLU A 1 419 ? -24.005 11.758 43.456 1.00 87.62 419 GLU A O 1
ATOM 3287 N N . ALA A 1 420 ? -25.565 10.175 43.746 1.00 87.62 420 ALA A N 1
ATOM 3288 C CA . ALA A 1 420 ? -25.516 10.202 45.210 1.00 87.62 420 ALA A CA 1
ATOM 3289 C C . ALA A 1 420 ? -24.120 9.885 45.795 1.00 87.62 420 ALA A C 1
ATOM 3291 O O . ALA A 1 420 ? -23.787 10.317 46.902 1.00 87.62 420 ALA A O 1
ATOM 3292 N N . LEU A 1 421 ? -23.284 9.112 45.090 1.00 87.12 421 LEU A N 1
ATOM 3293 C CA . LEU A 1 421 ? -21.887 8.859 45.472 1.00 87.12 421 LEU A CA 1
ATOM 3294 C C . LEU A 1 421 ? -20.981 10.072 45.215 1.00 87.12 421 LEU A C 1
ATOM 3296 O O . LEU A 1 421 ? -20.021 10.282 45.962 1.00 87.12 421 LEU A O 1
ATOM 3300 N N . LEU A 1 422 ? -21.264 10.861 44.176 1.00 81.75 422 LEU A N 1
ATOM 3301 C CA . LEU A 1 422 ? -20.490 12.049 43.815 1.00 81.75 422 LEU A CA 1
ATOM 3302 C C . LEU A 1 422 ? -20.867 13.281 44.649 1.00 81.75 422 LEU A C 1
ATOM 3304 O O . LEU A 1 422 ? -19.976 14.070 44.953 1.00 81.75 422 LEU A O 1
ATOM 3308 N N . GLU A 1 423 ? -22.128 13.417 45.070 1.00 78.31 423 GLU A N 1
ATOM 3309 C CA . GLU A 1 423 ? -22.619 14.548 45.883 1.00 78.31 423 GLU A CA 1
ATOM 3310 C C . GLU A 1 423 ? -22.106 14.557 47.331 1.00 78.31 423 GLU A C 1
ATOM 3312 O O . GLU A 1 423 ? -22.143 15.588 48.009 1.00 78.31 423 GLU A O 1
ATOM 3317 N N . LYS A 1 424 ? -21.579 13.428 47.817 1.00 73.50 424 LYS A N 1
ATOM 3318 C CA . LYS A 1 424 ? -20.910 13.351 49.121 1.00 73.50 424 LYS A CA 1
ATOM 3319 C C . LYS A 1 424 ? -19.632 14.207 49.097 1.00 73.50 424 LYS A C 1
ATOM 3321 O O . LYS A 1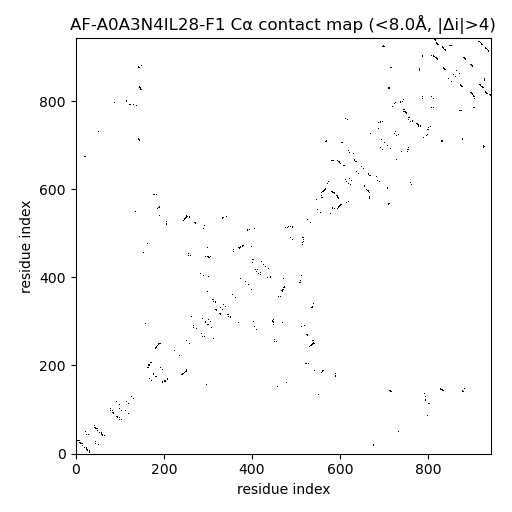 424 ? -18.559 13.728 48.728 1.00 73.50 424 LYS A O 1
ATOM 3326 N N . THR A 1 425 ? -19.731 15.473 49.505 1.00 56.75 425 THR A N 1
ATOM 3327 C CA . THR A 1 425 ? -18.567 16.332 49.790 1.00 56.75 425 THR A CA 1
ATOM 3328 C C . THR A 1 425 ? -17.759 15.761 50.959 1.00 56.75 425 THR A C 1
ATOM 3330 O O . THR A 1 425 ? -18.341 15.076 51.793 1.00 56.75 425 THR A O 1
ATOM 3333 N N . GLU A 1 426 ? -16.434 16.025 51.011 1.00 60.09 426 GLU A N 1
ATOM 3334 C CA . GLU A 1 426 ? -15.605 16.267 52.226 1.00 60.09 426 GLU A CA 1
ATOM 3335 C C . GLU A 1 426 ? -14.114 15.831 52.114 1.00 60.09 426 GLU A C 1
ATOM 3337 O O . GLU A 1 426 ? -13.692 15.147 51.185 1.00 60.09 426 GLU A O 1
ATOM 3342 N N . GLY A 1 427 ? -13.317 16.237 53.121 1.00 56.66 427 GLY A N 1
ATOM 3343 C CA . GLY A 1 427 ? -11.850 16.161 53.242 1.00 56.66 427 GLY A CA 1
ATOM 3344 C C . GLY A 1 427 ? -11.130 14.786 53.188 1.00 56.66 427 GLY A C 1
ATOM 3345 O O . GLY A 1 427 ? -11.701 13.755 52.831 1.00 56.66 427 GLY A O 1
ATOM 3346 N N . PRO A 1 428 ? -9.825 14.726 53.548 1.00 57.78 428 PRO A N 1
ATOM 3347 C CA . PRO A 1 428 ? -8.874 13.727 53.027 1.00 57.78 428 PRO A CA 1
ATOM 3348 C C . PRO A 1 428 ? -9.221 12.245 53.269 1.00 57.78 428 PRO A C 1
ATOM 3350 O O . PRO A 1 428 ? -9.079 11.417 52.369 1.00 57.78 428 PRO A O 1
ATOM 3353 N N . LYS A 1 429 ? -9.701 11.878 54.470 1.00 61.03 429 LYS A N 1
ATOM 3354 C CA . LYS A 1 429 ? -10.094 10.486 54.787 1.00 61.03 429 LYS A CA 1
ATOM 3355 C C . LYS A 1 429 ? -11.341 10.041 54.013 1.00 61.03 429 LYS A C 1
ATOM 3357 O O . LYS A 1 429 ? -11.460 8.865 53.673 1.00 61.03 429 LYS A O 1
ATOM 3362 N N . LYS A 1 430 ? -12.250 10.974 53.716 1.00 70.31 430 LYS A N 1
ATOM 3363 C CA . LYS A 1 430 ? -13.483 10.717 52.963 1.00 70.31 430 LYS A CA 1
ATOM 3364 C C . LYS A 1 430 ? -13.198 10.616 51.459 1.00 70.31 430 LYS A C 1
ATOM 3366 O O . LYS A 1 430 ? -13.778 9.747 50.818 1.00 70.31 430 LYS A O 1
ATOM 3371 N N . LYS A 1 431 ? -12.187 11.332 50.938 1.00 74.06 431 LYS A N 1
ATOM 3372 C CA . LYS A 1 431 ? -11.692 11.183 49.551 1.00 74.06 431 LYS A CA 1
ATOM 3373 C C . LYS A 1 431 ? -11.232 9.752 49.221 1.00 74.06 431 LYS A C 1
ATOM 3375 O O . LYS A 1 431 ? -11.664 9.188 48.221 1.00 74.06 431 LYS A O 1
ATOM 3380 N N . ARG A 1 432 ? -10.426 9.112 50.083 1.00 81.50 432 ARG A N 1
ATOM 3381 C CA . ARG A 1 432 ? -9.981 7.711 49.875 1.00 81.50 432 ARG A CA 1
ATOM 3382 C C . ARG A 1 432 ? -11.143 6.710 49.923 1.00 81.50 432 ARG A C 1
ATOM 3384 O O . ARG A 1 432 ? -11.168 5.752 49.149 1.00 81.50 432 ARG A O 1
ATOM 3391 N N . LYS A 1 433 ? -12.101 6.935 50.829 1.00 85.00 433 LYS A N 1
ATOM 3392 C CA . LYS A 1 433 ? -13.316 6.118 50.935 1.00 85.00 433 LYS A CA 1
ATOM 3393 C C . LYS A 1 433 ? -14.173 6.252 49.673 1.00 85.00 433 LYS A C 1
ATOM 3395 O O . LYS A 1 433 ? -14.474 5.232 49.067 1.00 85.00 433 LYS A O 1
ATOM 3400 N N . ARG A 1 434 ? -14.454 7.485 49.230 1.00 84.56 434 ARG A N 1
ATOM 3401 C CA . ARG A 1 434 ? -15.178 7.791 47.983 1.00 84.56 434 ARG A CA 1
ATOM 3402 C C . ARG A 1 434 ? -14.531 7.108 46.784 1.00 84.56 434 ARG A C 1
ATOM 3404 O O . ARG A 1 434 ? -15.219 6.444 46.024 1.00 84.56 434 ARG A O 1
ATOM 3411 N N . LEU A 1 435 ? -13.204 7.184 46.660 1.00 88.50 435 LEU A N 1
ATOM 3412 C CA . LEU A 1 435 ? -12.496 6.506 45.577 1.00 88.50 435 LEU A CA 1
ATOM 3413 C C . LEU A 1 435 ? -12.716 4.987 45.600 1.00 88.50 435 LEU A C 1
ATOM 3415 O O . LEU A 1 435 ? -12.948 4.377 44.563 1.00 88.50 435 LEU A O 1
ATOM 3419 N N . THR A 1 436 ? -12.663 4.374 46.781 1.00 90.50 436 THR A N 1
ATOM 3420 C CA . THR A 1 436 ? -12.916 2.934 46.935 1.00 90.50 436 THR A CA 1
ATOM 3421 C C . THR A 1 436 ? -14.361 2.585 46.567 1.00 90.50 436 THR A C 1
ATOM 3423 O O . THR A 1 436 ? -14.585 1.616 45.850 1.00 90.50 436 THR A O 1
ATOM 3426 N N . GLU A 1 437 ? -15.333 3.395 46.997 1.00 92.19 437 GLU A N 1
ATOM 3427 C CA . GLU A 1 437 ? -16.752 3.219 46.662 1.00 92.19 437 GLU A CA 1
ATOM 3428 C C . GLU A 1 437 ? -17.008 3.353 45.151 1.00 92.19 437 GLU A C 1
ATOM 3430 O O . GLU A 1 437 ? -17.695 2.506 44.588 1.00 92.19 437 GLU A O 1
ATOM 3435 N N . LEU A 1 438 ? -16.399 4.335 44.475 1.00 92.75 438 LEU A N 1
ATOM 3436 C CA . LEU A 1 438 ? -16.492 4.506 43.017 1.00 92.75 438 LEU A CA 1
ATOM 3437 C C . LEU A 1 438 ? -15.889 3.319 42.259 1.00 92.75 438 LEU A C 1
ATOM 3439 O O . LEU A 1 438 ? -16.484 2.807 41.314 1.00 92.75 438 LEU A O 1
ATOM 3443 N N . LYS A 1 439 ? -14.728 2.828 42.706 1.00 93.44 439 LYS A N 1
ATOM 3444 C CA . LYS A 1 439 ? -14.091 1.630 42.144 1.00 93.44 439 LYS A CA 1
ATOM 3445 C C . LYS A 1 439 ? -15.008 0.410 42.254 1.00 93.44 439 LYS A C 1
ATOM 3447 O O . LYS A 1 439 ? -15.199 -0.300 41.270 1.00 93.44 439 LYS A O 1
ATOM 3452 N N . THR A 1 440 ? -15.595 0.187 43.427 1.00 94.69 440 THR A N 1
ATOM 3453 C CA . THR A 1 440 ? -16.560 -0.899 43.649 1.00 94.69 440 THR A CA 1
ATOM 3454 C C . THR A 1 440 ? -17.813 -0.719 42.794 1.00 94.69 440 THR A C 1
ATOM 3456 O O . THR A 1 440 ? -18.284 -1.681 42.192 1.00 94.69 440 THR A O 1
ATOM 3459 N N . TYR A 1 441 ? -18.324 0.510 42.689 1.00 95.12 441 TYR A N 1
ATOM 3460 C CA . TYR A 1 441 ? -19.484 0.827 41.864 1.00 95.12 441 TYR A CA 1
ATOM 3461 C C . TYR A 1 441 ? -19.247 0.474 40.393 1.00 95.12 441 TYR A C 1
ATOM 3463 O O . TYR A 1 441 ? -20.062 -0.235 39.807 1.00 95.12 441 TYR A O 1
ATOM 3471 N N . ALA A 1 442 ? -18.125 0.914 39.814 1.00 94.94 442 ALA A N 1
ATOM 3472 C CA . ALA A 1 442 ? -17.768 0.599 38.433 1.00 94.94 442 ALA A CA 1
ATOM 3473 C C . ALA A 1 442 ? -17.667 -0.914 38.207 1.00 94.94 442 ALA A C 1
ATOM 3475 O O . ALA A 1 442 ? -18.224 -1.429 37.246 1.00 94.94 442 ALA A O 1
ATOM 3476 N N . SER A 1 443 ? -16.995 -1.627 39.113 1.00 94.00 443 SER A N 1
ATOM 3477 C CA . SER A 1 443 ? -16.824 -3.083 39.051 1.00 94.00 443 SER A CA 1
ATOM 3478 C C . SER A 1 443 ? -18.141 -3.861 39.010 1.00 94.00 443 SER A C 1
ATOM 3480 O O . SER A 1 443 ? -18.241 -4.871 38.321 1.00 94.00 443 SER A O 1
ATOM 3482 N N . ILE A 1 444 ? -19.157 -3.395 39.738 1.00 94.62 444 ILE A N 1
ATOM 3483 C CA . ILE A 1 444 ? -20.458 -4.071 39.809 1.00 94.62 444 ILE A CA 1
ATOM 3484 C C . ILE A 1 444 ? -21.357 -3.668 38.639 1.00 94.62 444 ILE A C 1
ATOM 3486 O O . ILE A 1 444 ? -22.028 -4.516 38.051 1.00 94.62 444 ILE A O 1
ATOM 3490 N N . ASN A 1 445 ? -21.393 -2.373 38.318 1.00 95.56 445 ASN A N 1
ATOM 3491 C CA . ASN A 1 445 ? -22.428 -1.820 37.453 1.00 95.56 445 ASN A CA 1
ATOM 3492 C C . ASN A 1 445 ? -21.958 -1.605 36.016 1.00 95.56 445 ASN A C 1
ATOM 3494 O O . ASN A 1 445 ? -22.749 -1.783 35.102 1.00 95.56 445 ASN A O 1
ATOM 3498 N N . TRP A 1 446 ? -20.704 -1.225 35.777 1.00 96.94 446 TRP A N 1
ATOM 3499 C CA . TRP A 1 446 ? -20.248 -0.851 34.436 1.00 96.94 446 TRP A CA 1
ATOM 3500 C C . TRP A 1 446 ? -19.778 -2.057 33.619 1.00 96.94 446 TRP A C 1
ATOM 3502 O O . TRP A 1 446 ? -19.652 -3.177 34.115 1.00 96.94 446 TRP A O 1
ATOM 3512 N N . LYS A 1 447 ? -19.559 -1.835 32.321 1.00 96.25 447 LYS A N 1
ATOM 3513 C CA . LYS A 1 447 ? -19.170 -2.861 31.347 1.00 96.25 447 LYS A CA 1
ATOM 3514 C C . LYS A 1 447 ? -17.885 -2.467 30.634 1.00 96.25 447 LYS A C 1
ATOM 3516 O O . LYS A 1 447 ? -17.591 -1.285 30.479 1.00 96.25 447 LYS A O 1
ATOM 3521 N N . VAL A 1 448 ? -17.125 -3.461 30.185 1.00 94.62 448 VAL A N 1
ATOM 3522 C CA . VAL A 1 448 ? -15.944 -3.239 29.340 1.00 94.62 448 VAL A CA 1
ATOM 3523 C C . VAL A 1 448 ? -16.387 -2.772 27.958 1.00 94.62 448 VAL A C 1
ATOM 3525 O O . VAL A 1 448 ? -17.405 -3.241 27.442 1.00 94.62 448 VAL A O 1
ATOM 3528 N N . ASN A 1 449 ? -15.608 -1.871 27.364 1.00 95.25 449 ASN A N 1
ATOM 3529 C CA . ASN A 1 449 ? -15.700 -1.524 25.957 1.00 95.25 449 ASN A CA 1
ATOM 3530 C C . ASN A 1 449 ? -15.046 -2.627 25.099 1.00 95.25 449 ASN A C 1
ATOM 3532 O O . ASN A 1 449 ? -13.814 -2.700 25.051 1.00 95.25 449 ASN A O 1
ATOM 3536 N N . PRO A 1 450 ? -15.825 -3.491 24.417 1.00 94.06 450 PRO A N 1
ATOM 3537 C CA . PRO A 1 450 ? -15.250 -4.587 23.646 1.00 94.06 450 PRO A CA 1
ATOM 3538 C C . PRO A 1 450 ? -14.504 -4.086 22.402 1.00 94.06 450 PRO A C 1
ATOM 3540 O O . PRO A 1 450 ? -13.574 -4.749 21.955 1.00 94.06 450 PRO A O 1
ATOM 3543 N N . THR A 1 451 ? -14.828 -2.890 21.886 1.00 94.19 451 THR A N 1
ATOM 3544 C CA . THR A 1 451 ? -14.272 -2.377 20.621 1.00 94.19 451 THR A CA 1
ATOM 3545 C C . THR A 1 451 ? -12.798 -1.975 20.709 1.00 94.19 451 THR A C 1
ATOM 3547 O O . THR A 1 451 ? -12.226 -1.509 19.732 1.00 94.19 451 THR A O 1
ATOM 3550 N N . LEU A 1 452 ? -12.182 -2.074 21.888 1.00 90.69 452 LEU A N 1
ATOM 3551 C CA . LEU A 1 452 ? -10.749 -1.836 22.094 1.00 90.69 452 LEU A CA 1
ATOM 3552 C C . LEU A 1 452 ? -9.926 -3.129 22.043 1.00 90.69 452 LEU A C 1
ATOM 3554 O O . LEU A 1 452 ? -8.708 -3.096 22.203 1.00 90.69 452 LEU A O 1
ATOM 3558 N N . LEU A 1 453 ? -10.594 -4.270 21.881 1.00 88.75 453 LEU A N 1
ATOM 3559 C CA . LEU A 1 453 ? -9.987 -5.591 21.877 1.00 88.75 453 LEU A CA 1
ATOM 3560 C C . LEU A 1 453 ? -9.849 -6.110 20.445 1.00 88.75 453 LEU A C 1
ATOM 3562 O O . LEU A 1 453 ? -10.655 -5.780 19.576 1.00 88.75 453 LEU A O 1
ATOM 3566 N N . GLN A 1 454 ? -8.832 -6.940 20.226 1.00 86.31 454 GLN A N 1
ATOM 3567 C CA . GLN A 1 454 ? -8.496 -7.529 18.924 1.00 86.31 454 GLN A CA 1
ATOM 3568 C C . GLN A 1 454 ? -8.699 -9.043 18.871 1.00 86.31 454 GLN A C 1
ATOM 3570 O O . GLN A 1 454 ? -9.105 -9.643 19.862 1.00 86.31 454 GLN A O 1
ATOM 3575 N N . GLU A 1 455 ? -8.369 -9.678 17.745 1.00 83.25 455 GLU A N 1
ATOM 3576 C CA . GLU A 1 455 ? -8.657 -11.090 17.526 1.00 83.25 455 GLU A CA 1
ATOM 3577 C C . GLU A 1 455 ? -8.044 -12.017 18.587 1.00 83.25 455 GLU A C 1
ATOM 3579 O O . GLU A 1 455 ? -6.920 -11.835 19.070 1.00 83.25 455 GLU A O 1
ATOM 3584 N N . LEU A 1 456 ? -8.786 -13.076 18.910 1.00 81.94 456 LEU A N 1
ATOM 3585 C CA . LEU A 1 456 ? -8.393 -14.052 19.919 1.00 81.94 456 LEU A CA 1
ATOM 3586 C C . LEU A 1 456 ? -7.035 -14.708 19.619 1.00 81.94 456 LEU A C 1
ATOM 3588 O O . LEU A 1 456 ? -6.238 -14.938 20.534 1.00 81.94 456 LEU A O 1
ATOM 3592 N N . ASP A 1 457 ? -6.768 -14.989 18.344 1.00 78.12 457 ASP A N 1
ATOM 3593 C CA . ASP A 1 457 ? -5.530 -15.629 17.905 1.00 78.12 457 ASP A CA 1
ATOM 3594 C C . ASP A 1 457 ? -4.299 -14.782 18.231 1.00 78.12 457 ASP A C 1
ATOM 3596 O O . ASP A 1 457 ? -3.278 -15.341 18.629 1.00 78.12 457 ASP A O 1
ATOM 3600 N N . TRP A 1 458 ? -4.388 -13.449 18.187 1.00 79.50 458 TRP A N 1
ATOM 3601 C CA . TRP A 1 458 ? -3.277 -12.582 18.582 1.00 79.50 458 TRP A CA 1
ATOM 3602 C C . TRP A 1 458 ? -2.960 -12.692 20.075 1.00 79.50 458 TRP A C 1
ATOM 3604 O O . TRP A 1 458 ? -1.795 -12.856 20.455 1.00 79.50 458 TRP A O 1
ATOM 3614 N N . TYR A 1 459 ? -3.983 -12.656 20.938 1.00 79.75 459 TYR A N 1
ATOM 3615 C CA . TYR A 1 459 ? -3.778 -12.781 22.385 1.00 79.75 459 TYR A CA 1
ATOM 3616 C C . TYR A 1 459 ? -3.199 -14.154 22.743 1.00 79.75 459 TYR A C 1
ATOM 3618 O O . TYR A 1 459 ? -2.258 -14.241 23.537 1.00 79.75 459 TYR A O 1
ATOM 3626 N N . LYS A 1 460 ? -3.716 -15.222 22.121 1.00 75.94 460 LYS A N 1
ATOM 3627 C CA . LYS A 1 460 ? -3.217 -16.593 22.302 1.00 75.94 460 LYS A CA 1
ATOM 3628 C C . LYS A 1 460 ? -1.786 -16.754 21.797 1.00 75.94 460 LYS A C 1
ATOM 3630 O O . LYS A 1 460 ? -0.961 -17.318 22.514 1.00 75.94 460 LYS A O 1
ATOM 3635 N N . PHE A 1 461 ? -1.482 -16.237 20.604 1.00 71.44 461 PHE A N 1
ATOM 3636 C CA . PHE A 1 461 ? -0.159 -16.312 19.979 1.00 71.44 461 PHE A CA 1
ATOM 3637 C C . PHE A 1 461 ? 0.926 -15.792 20.915 1.00 71.44 461 PHE A C 1
ATOM 3639 O O . PHE A 1 461 ? 1.938 -16.453 21.153 1.00 71.44 461 PHE A O 1
ATOM 3646 N N . TRP A 1 462 ? 0.701 -14.601 21.463 1.00 69.19 462 TRP A N 1
ATOM 3647 C CA . TRP A 1 462 ? 1.678 -13.927 22.302 1.00 69.19 462 TRP A CA 1
ATOM 3648 C C . TRP A 1 462 ? 1.598 -14.308 23.774 1.00 69.19 462 TRP A C 1
ATOM 3650 O O . TRP A 1 462 ? 2.420 -13.835 24.561 1.00 69.19 462 TRP A O 1
ATOM 3660 N N . ASN A 1 463 ? 0.596 -15.104 24.158 1.00 71.62 463 ASN A N 1
ATOM 3661 C CA . ASN A 1 463 ? 0.191 -15.262 25.551 1.00 71.62 463 ASN A CA 1
ATOM 3662 C C . ASN A 1 463 ? 0.056 -13.887 26.249 1.00 71.62 463 ASN A C 1
ATOM 3664 O O . ASN A 1 463 ? 0.487 -13.696 27.388 1.00 71.62 463 ASN A O 1
ATOM 3668 N N . LYS A 1 464 ? -0.468 -12.897 25.511 1.00 71.31 464 LYS A N 1
ATOM 3669 C CA . LYS A 1 464 ? -0.629 -11.508 25.954 1.00 71.31 464 LYS A CA 1
ATOM 3670 C C . LYS A 1 464 ? -2.032 -11.289 26.500 1.00 71.31 464 LYS A C 1
ATOM 3672 O O . LYS A 1 464 ? -2.986 -11.986 26.165 1.00 71.31 464 LYS A O 1
ATOM 3677 N N . ARG A 1 465 ? -2.148 -10.246 27.311 1.00 73.75 465 ARG A N 1
ATOM 3678 C CA . ARG A 1 465 ? -3.410 -9.628 27.724 1.00 73.75 465 ARG A CA 1
ATOM 3679 C C . ARG A 1 465 ? -3.398 -8.171 27.257 1.00 73.75 465 ARG A C 1
ATOM 3681 O O . ARG A 1 465 ? -2.312 -7.668 26.949 1.00 73.75 465 ARG A O 1
ATOM 3688 N N . PRO A 1 466 ? -4.554 -7.486 27.214 1.00 75.94 466 PRO A N 1
ATOM 3689 C CA . PRO A 1 466 ? -4.567 -6.029 27.134 1.00 75.94 466 PRO A CA 1
ATOM 3690 C C . PRO A 1 466 ? -3.594 -5.468 28.175 1.00 75.94 466 PRO A C 1
ATOM 3692 O O . PRO A 1 466 ? -3.568 -5.956 29.306 1.00 75.94 466 PRO A O 1
ATOM 3695 N N . SER A 1 467 ? -2.726 -4.544 27.770 1.00 69.50 467 SER A N 1
ATOM 3696 C CA . SER A 1 467 ? -1.548 -4.181 28.568 1.00 69.50 467 SER A CA 1
ATOM 3697 C C . SER A 1 467 ? -1.487 -2.711 28.951 1.00 69.50 467 SER A C 1
ATOM 3699 O O . SER A 1 467 ? -0.826 -2.396 29.932 1.00 69.50 467 SER A O 1
ATOM 3701 N N . HIS A 1 468 ? -2.172 -1.828 28.223 1.00 75.38 468 HIS A N 1
ATOM 3702 C CA . HIS A 1 468 ? -2.140 -0.387 28.460 1.00 75.38 468 HIS A CA 1
ATOM 3703 C C . HIS A 1 468 ? -3.491 0.245 28.128 1.00 75.38 468 HIS A C 1
ATOM 3705 O O . HIS A 1 468 ? -4.263 -0.279 27.325 1.00 75.38 468 HIS A O 1
ATOM 3711 N N . SER A 1 469 ? -3.744 1.386 28.754 1.00 81.44 469 SER A N 1
ATOM 3712 C CA . SER A 1 469 ? -4.829 2.311 28.450 1.00 81.44 469 SER A CA 1
ATOM 3713 C C . SER A 1 469 ? -4.235 3.704 28.197 1.00 81.44 469 SER A C 1
ATOM 3715 O O . SER A 1 469 ? -3.048 3.942 28.415 1.00 81.44 469 SER A O 1
ATOM 3717 N N . VAL A 1 470 ? -5.061 4.630 27.723 1.00 78.50 470 VAL A N 1
ATOM 3718 C CA . VAL A 1 470 ? -4.676 5.995 27.347 1.00 78.50 470 VAL A CA 1
ATOM 3719 C C . VAL A 1 470 ? -5.502 6.987 28.159 1.00 78.50 470 VAL A C 1
ATOM 3721 O O . VAL A 1 470 ? -6.634 6.675 28.540 1.00 78.50 470 VAL A O 1
ATOM 3724 N N . SER A 1 471 ? -4.945 8.164 28.443 1.00 82.81 471 SER A N 1
ATOM 3725 C CA . SER A 1 471 ? -5.683 9.238 29.111 1.00 82.81 471 SER A CA 1
ATOM 3726 C C . SER A 1 471 ? -6.782 9.795 28.197 1.00 82.81 471 SER A C 1
ATOM 3728 O O . SER A 1 471 ? -6.581 9.957 26.992 1.00 82.81 471 SER A O 1
ATOM 3730 N N . PHE A 1 472 ? -7.950 10.113 28.765 1.00 86.25 472 PHE A N 1
ATOM 3731 C CA . PHE A 1 472 ? -9.035 10.746 28.012 1.00 86.25 472 PHE A CA 1
ATOM 3732 C C . PHE A 1 472 ? -8.621 12.137 27.518 1.00 86.25 472 PHE A C 1
ATOM 3734 O O . PHE A 1 472 ? -8.774 12.432 26.334 1.00 86.25 472 PHE A O 1
ATOM 3741 N N . LEU A 1 473 ? -8.082 12.984 28.408 1.00 80.88 473 LEU A N 1
ATOM 3742 C CA . LEU A 1 473 ? -7.742 14.368 28.060 1.00 80.88 473 LEU A CA 1
ATOM 3743 C C . LEU A 1 473 ? -6.618 14.445 27.034 1.00 80.88 473 LEU A C 1
ATOM 3745 O O . LEU A 1 473 ? -6.639 15.339 26.203 1.00 80.88 473 LEU A O 1
ATOM 3749 N N . GLU A 1 474 ? -5.676 13.504 27.039 1.00 78.62 474 GLU A N 1
ATOM 3750 C CA . GLU A 1 474 ? -4.618 13.455 26.026 1.00 78.62 474 GLU A CA 1
ATOM 3751 C C . GLU A 1 474 ? -5.180 13.275 24.607 1.00 78.62 474 GLU A C 1
ATOM 3753 O O . GLU A 1 474 ? -4.730 13.923 23.663 1.00 78.62 474 GLU A O 1
ATOM 3758 N N . GLN A 1 475 ? -6.175 12.401 24.447 1.00 78.94 475 GLN A N 1
ATOM 3759 C CA . GLN A 1 475 ? -6.804 12.162 23.149 1.00 78.94 475 GLN A CA 1
ATOM 3760 C C . GLN A 1 475 ? -7.797 13.275 22.790 1.00 78.94 475 GLN A C 1
ATOM 3762 O O . GLN A 1 475 ? -7.892 13.680 21.631 1.00 78.94 475 GLN A O 1
ATOM 3767 N N . ALA A 1 476 ? -8.526 13.792 23.783 1.00 81.38 476 ALA A N 1
ATOM 3768 C CA . ALA A 1 476 ? -9.511 14.846 23.586 1.00 81.38 476 ALA A CA 1
ATOM 3769 C C . ALA A 1 476 ? -8.874 16.222 23.331 1.00 81.38 476 ALA A C 1
ATOM 3771 O O . ALA A 1 476 ? -9.452 17.008 22.584 1.00 81.38 476 ALA A O 1
ATOM 3772 N N . SER A 1 477 ? -7.693 16.517 23.887 1.00 75.38 477 SER A N 1
ATOM 3773 C CA . SER A 1 477 ? -7.042 17.830 23.764 1.00 75.38 477 SER A CA 1
ATOM 3774 C C . SER A 1 477 ? -6.729 18.198 22.329 1.00 75.38 477 SER A C 1
ATOM 3776 O O . SER A 1 477 ? -7.082 19.284 21.882 1.00 75.38 477 SER A O 1
ATOM 3778 N N . LYS A 1 478 ? -6.168 17.261 21.567 1.00 73.94 478 LYS A N 1
ATOM 3779 C CA . LYS A 1 478 ? -5.836 17.460 20.153 1.00 73.94 478 LYS A CA 1
ATOM 3780 C C . LYS A 1 478 ? -7.082 17.744 19.308 1.00 73.94 478 LYS A C 1
ATOM 3782 O O . LYS A 1 478 ? -7.052 18.551 18.383 1.00 73.94 478 LYS A O 1
ATOM 3787 N N . ILE A 1 479 ? -8.195 17.087 19.636 1.00 78.44 479 ILE A N 1
ATOM 3788 C CA . ILE A 1 479 ? -9.491 17.316 18.985 1.00 78.44 479 ILE A CA 1
ATOM 3789 C C . ILE A 1 479 ? -10.049 18.687 19.390 1.00 78.44 479 ILE A C 1
ATOM 3791 O O . ILE A 1 479 ? -10.523 19.442 18.538 1.00 78.44 479 ILE A O 1
ATOM 3795 N N . PHE A 1 480 ? -9.957 19.024 20.677 1.00 75.69 480 PHE A N 1
ATOM 3796 C CA . PHE A 1 480 ? -10.412 20.293 21.227 1.00 75.69 480 PHE A CA 1
ATOM 3797 C C . PHE A 1 480 ? -9.640 21.477 20.647 1.00 75.69 480 PHE A C 1
ATOM 3799 O O . PHE A 1 480 ? -10.270 22.422 20.199 1.00 75.69 480 PHE A O 1
ATOM 3806 N N . GLU A 1 481 ? -8.311 21.432 20.574 1.00 70.19 481 GLU A N 1
ATOM 3807 C CA . GLU A 1 481 ? -7.482 22.506 20.007 1.00 70.19 481 GLU A CA 1
ATOM 3808 C C . GLU A 1 481 ? -7.856 22.821 18.550 1.00 70.19 481 GLU A C 1
ATOM 3810 O O . GLU A 1 481 ? -7.984 23.992 18.178 1.00 70.19 481 GLU A O 1
ATOM 3815 N N . ASN A 1 482 ? -8.107 21.783 17.744 1.00 70.00 482 ASN A N 1
ATOM 3816 C CA . ASN A 1 482 ? -8.593 21.927 16.370 1.00 70.00 482 ASN A CA 1
ATOM 3817 C C . ASN A 1 482 ? -10.016 22.509 16.300 1.00 70.00 482 ASN A C 1
ATOM 3819 O O . ASN A 1 482 ? -10.351 23.224 15.354 1.00 70.00 482 ASN A O 1
ATOM 3823 N N . GLY A 1 483 ? -10.867 22.196 17.280 1.00 67.06 483 GLY A N 1
ATOM 3824 C CA . GLY A 1 483 ? -12.255 22.650 17.341 1.00 67.06 483 GLY A CA 1
ATOM 3825 C C . GLY A 1 483 ? -12.450 24.040 17.952 1.00 67.06 483 GLY A C 1
ATOM 3826 O O . GLY A 1 483 ? -13.277 24.808 17.472 1.00 67.06 483 GLY A O 1
ATOM 3827 N N . TYR A 1 484 ? -11.695 24.393 18.991 1.00 63.69 484 TYR A N 1
ATOM 3828 C CA . TYR A 1 484 ? -11.898 25.581 19.829 1.00 63.69 484 TYR A CA 1
ATOM 3829 C C . TYR A 1 484 ? -11.755 26.890 19.054 1.00 63.69 484 TYR A C 1
ATOM 3831 O O . TYR A 1 484 ? -12.510 27.830 19.271 1.00 63.69 484 TYR A O 1
ATOM 3839 N N . LYS A 1 485 ? -10.835 26.941 18.087 1.00 62.53 485 LYS A N 1
ATOM 3840 C CA . LYS A 1 485 ? -10.680 28.107 17.202 1.00 62.53 485 LYS A CA 1
ATOM 3841 C C . LYS A 1 485 ? -11.796 28.228 16.156 1.00 62.53 485 LYS A C 1
ATOM 3843 O O . LYS A 1 485 ? -11.901 29.262 15.505 1.00 62.53 485 LYS A O 1
ATOM 3848 N N . ARG A 1 486 ? -12.571 27.161 15.943 1.00 66.25 486 ARG A N 1
ATOM 3849 C CA . ARG A 1 486 ? -13.460 26.987 14.787 1.00 66.25 486 ARG A CA 1
ATOM 3850 C C . ARG A 1 486 ? -14.938 27.031 15.152 1.00 66.25 486 ARG A C 1
ATOM 3852 O O . ARG A 1 486 ? -15.728 27.593 14.395 1.00 66.25 486 ARG A O 1
ATOM 3859 N N . TYR A 1 487 ? -15.324 26.414 16.261 1.00 63.69 487 TYR A N 1
ATOM 3860 C CA . TYR A 1 487 ? -16.704 26.439 16.725 1.00 63.69 487 TYR A CA 1
ATOM 3861 C C . TYR A 1 487 ? -16.961 27.725 17.500 1.00 63.69 487 TYR A C 1
ATOM 3863 O O . TYR A 1 487 ? -16.106 28.178 18.263 1.00 63.69 487 TYR A O 1
ATOM 3871 N N . LYS A 1 488 ? -18.145 28.317 17.305 1.00 55.12 488 LYS A N 1
ATOM 3872 C CA . LYS A 1 488 ? -18.551 29.457 18.128 1.00 55.12 488 LYS A CA 1
ATOM 3873 C C . LYS A 1 488 ? -18.584 29.000 19.598 1.00 55.12 488 LYS A C 1
ATOM 3875 O O . LYS A 1 488 ? -18.949 27.843 19.832 1.00 55.12 488 LYS A O 1
ATOM 3880 N N . PRO A 1 489 ? -18.203 29.840 20.576 1.00 50.78 489 PRO A N 1
ATOM 3881 C CA . PRO A 1 489 ? -18.189 29.446 21.982 1.00 50.78 489 PRO A CA 1
ATOM 3882 C C . PRO A 1 489 ? -19.499 28.761 22.414 1.00 50.78 489 PRO A C 1
ATOM 3884 O O . PRO A 1 489 ? -19.458 27.732 23.080 1.00 50.78 489 PRO A O 1
ATOM 3887 N N . GLU A 1 490 ? -20.647 29.226 21.911 1.00 50.53 490 GLU A N 1
ATOM 3888 C CA . GLU A 1 490 ? -22.000 28.700 22.153 1.00 50.53 490 GLU A CA 1
ATOM 3889 C C . GLU A 1 490 ? -22.169 27.210 21.812 1.00 50.53 490 GLU A C 1
ATOM 3891 O O . GLU A 1 490 ? -22.958 26.531 22.458 1.00 50.53 490 GLU A O 1
ATOM 3896 N N . PHE A 1 491 ? -21.391 26.651 20.877 1.00 52.16 491 PHE A N 1
ATOM 3897 C CA . PHE A 1 491 ? -21.408 25.211 20.571 1.00 52.16 491 PHE A CA 1
ATOM 3898 C C . PHE A 1 491 ? -20.796 24.345 21.675 1.00 52.16 491 PHE A C 1
ATOM 3900 O O . PHE A 1 491 ? -21.156 23.176 21.814 1.00 52.16 491 PHE A O 1
ATOM 3907 N N . PHE A 1 492 ? -19.873 24.900 22.459 1.00 51.28 492 PHE A N 1
ATOM 3908 C CA . PHE A 1 492 ? -19.368 24.246 23.664 1.00 51.28 492 PHE A CA 1
ATOM 3909 C C . PHE A 1 492 ? -20.342 24.388 24.839 1.00 51.28 492 PHE A C 1
ATOM 3911 O O . PHE A 1 492 ? -20.224 23.687 25.845 1.00 51.28 492 PHE A O 1
ATOM 3918 N N . PHE A 1 493 ? -21.325 25.276 24.708 1.00 47.38 493 PHE A N 1
ATOM 3919 C CA . PHE A 1 493 ? -22.242 25.652 25.762 1.00 47.38 493 PHE A CA 1
ATOM 3920 C C . PHE A 1 493 ? -23.621 25.056 25.489 1.00 47.38 493 PHE A C 1
ATOM 3922 O O . PHE A 1 493 ? -24.514 25.693 24.950 1.00 47.38 493 PHE A O 1
ATOM 3929 N N . THR A 1 494 ? -23.848 23.823 25.943 1.00 44.19 494 THR A N 1
ATOM 3930 C CA . THR A 1 494 ? -25.181 23.190 25.916 1.00 44.19 494 THR A CA 1
ATOM 3931 C C . THR A 1 494 ? -26.161 23.802 26.933 1.00 44.19 494 THR A C 1
ATOM 3933 O O . THR A 1 494 ? -27.045 23.101 27.420 1.00 44.19 494 THR A O 1
ATOM 3936 N N . ARG A 1 495 ? -25.975 25.065 27.339 1.00 47.88 495 ARG A N 1
ATOM 3937 C CA . ARG A 1 495 ? -26.821 25.755 28.317 1.00 47.88 495 ARG A CA 1
ATOM 3938 C C . ARG A 1 495 ? -27.316 27.084 27.749 1.00 47.88 495 ARG A C 1
ATOM 3940 O O . ARG A 1 495 ? -26.478 27.887 27.330 1.00 47.88 495 ARG A O 1
ATOM 3947 N N . PRO A 1 496 ? -28.632 27.357 27.793 1.00 42.62 496 PRO A N 1
ATOM 3948 C CA . PRO A 1 496 ? -29.174 28.676 27.490 1.00 42.62 496 PRO A CA 1
ATOM 3949 C C . PRO A 1 496 ? -28.482 29.760 28.327 1.00 42.62 496 PRO A C 1
ATOM 3951 O O . PRO A 1 496 ? -28.177 29.541 29.500 1.00 42.62 496 PRO A O 1
ATOM 3954 N N . GLU A 1 497 ? -28.284 30.956 27.765 1.00 40.00 497 GLU A N 1
ATOM 3955 C CA . GLU A 1 497 ? -27.638 32.109 28.427 1.00 40.00 497 GLU A CA 1
ATOM 3956 C C . GLU A 1 497 ? -28.262 32.454 29.804 1.00 40.00 497 GLU A C 1
ATOM 3958 O O . GLU A 1 497 ? -27.609 32.994 30.700 1.00 40.00 497 GLU A O 1
ATOM 3963 N N . SER A 1 498 ? -29.528 32.082 30.014 1.00 43.72 498 SER A N 1
ATOM 3964 C CA . SER A 1 498 ? -30.271 32.243 31.268 1.00 43.72 498 SER A CA 1
ATOM 3965 C C . SER A 1 498 ? -29.775 31.361 32.427 1.00 43.72 498 SER A C 1
ATOM 3967 O O . SER A 1 498 ? -29.994 31.715 33.590 1.00 43.72 498 SER A O 1
ATOM 3969 N N . GLU A 1 499 ? -29.087 30.251 32.149 1.00 40.91 499 GLU A N 1
ATOM 3970 C CA . GLU A 1 499 ? -28.546 29.330 33.161 1.00 40.91 499 GLU A CA 1
ATOM 3971 C C . GLU A 1 499 ? -27.143 29.722 33.645 1.00 40.91 499 GLU A C 1
ATOM 3973 O O . GLU A 1 499 ? -26.733 29.343 34.741 1.00 40.91 499 GLU A O 1
ATOM 3978 N N . TRP A 1 500 ? -26.425 30.549 32.882 1.00 43.25 500 TRP A N 1
ATOM 3979 C CA . TRP A 1 500 ? -25.071 31.009 33.215 1.00 43.25 500 TRP A CA 1
ATOM 3980 C C . TRP A 1 500 ? -25.011 31.879 34.467 1.00 43.25 500 TRP A C 1
ATOM 3982 O O . TRP A 1 500 ? -24.010 31.905 35.177 1.00 43.25 500 TRP A O 1
ATOM 3992 N N . LYS A 1 501 ? -26.087 32.621 34.741 1.00 39.22 501 LYS A N 1
ATOM 3993 C CA . LYS A 1 501 ? -26.094 33.682 35.756 1.00 39.22 501 LYS A CA 1
ATOM 3994 C C . LYS A 1 501 ? -26.501 33.207 37.153 1.00 39.22 501 LYS A C 1
ATOM 3996 O O . LYS A 1 501 ? -26.527 34.029 38.065 1.00 39.22 501 LYS A O 1
ATOM 4001 N N . LYS A 1 502 ? -26.847 31.925 37.345 1.00 39.44 502 LYS A N 1
ATOM 4002 C CA . LYS A 1 502 ? -27.488 31.465 38.592 1.00 39.44 502 LYS A CA 1
ATOM 4003 C C . LYS A 1 502 ? -26.567 30.790 39.615 1.00 39.44 502 LYS A C 1
ATOM 4005 O O . LYS A 1 502 ? -26.924 30.834 40.789 1.00 39.44 502 LYS A O 1
ATOM 4010 N N . ASN A 1 503 ? -25.403 30.230 39.256 1.00 39.97 503 ASN A N 1
ATOM 4011 C CA . ASN A 1 503 ? -24.504 29.639 40.264 1.00 39.97 503 ASN A CA 1
ATOM 4012 C C . ASN A 1 503 ? -23.043 29.408 39.779 1.00 39.97 503 ASN A C 1
ATOM 4014 O O . ASN A 1 503 ? -22.821 28.535 38.940 1.00 39.97 503 ASN A O 1
ATOM 4018 N N . PRO A 1 504 ? -22.022 30.092 40.340 1.00 38.53 504 PRO A N 1
ATOM 4019 C CA . PRO A 1 504 ? -20.605 29.900 39.983 1.00 38.53 504 PRO A CA 1
ATOM 4020 C C . PRO A 1 504 ? -20.000 28.542 40.391 1.00 38.53 504 PRO A C 1
ATOM 4022 O O . PRO A 1 504 ? -18.895 28.212 39.982 1.00 38.53 504 PRO A O 1
ATOM 4025 N N . MET A 1 505 ? -20.680 27.733 41.215 1.00 37.72 505 MET A N 1
ATOM 4026 C CA . MET A 1 505 ? -20.260 26.340 41.464 1.00 37.72 505 MET A CA 1
ATOM 4027 C C . MET A 1 505 ? -20.858 25.345 40.453 1.00 37.72 505 MET A C 1
ATOM 4029 O O . MET A 1 505 ? -20.353 24.231 40.339 1.00 37.72 505 MET A O 1
ATOM 4033 N N . GLU A 1 506 ? -21.879 25.741 39.681 1.00 43.81 506 GLU A N 1
ATOM 4034 C CA . GLU A 1 506 ? -22.450 24.949 38.576 1.00 43.81 506 GLU A CA 1
ATOM 4035 C C . GLU A 1 506 ? -21.849 25.306 37.206 1.00 43.81 506 GLU A C 1
ATOM 4037 O O . GLU A 1 506 ? -22.236 24.708 36.202 1.00 43.81 506 GLU A O 1
ATOM 4042 N N . SER A 1 507 ? -20.907 26.254 37.153 1.00 45.25 507 SER A N 1
ATOM 4043 C CA . SER A 1 507 ? -20.206 26.720 35.947 1.00 45.25 507 SER A CA 1
ATOM 4044 C C . SER A 1 507 ? -18.969 25.887 35.576 1.00 45.25 507 SER A C 1
ATOM 4046 O O . SER A 1 507 ? -18.159 26.328 34.767 1.00 45.25 507 SER A O 1
ATOM 4048 N N . ARG A 1 508 ? -18.792 24.704 36.180 1.00 57.16 508 ARG A N 1
ATOM 4049 C CA . ARG A 1 508 ? -17.652 23.815 35.912 1.00 57.16 508 ARG A CA 1
ATOM 4050 C C . ARG A 1 508 ? -17.886 22.996 34.647 1.00 57.16 508 ARG A C 1
ATOM 4052 O O . ARG A 1 508 ? -18.966 22.432 34.465 1.00 57.16 508 ARG A O 1
ATOM 4059 N N . TRP A 1 509 ? -16.864 22.917 33.802 1.00 65.31 509 TRP A N 1
ATOM 4060 C CA . TRP A 1 509 ? -16.846 22.025 32.644 1.00 65.31 509 TRP A CA 1
ATOM 4061 C C . TRP A 1 509 ? -16.868 20.561 33.093 1.00 65.31 509 TRP A C 1
ATOM 4063 O O . TRP A 1 509 ? -16.313 20.230 34.139 1.00 65.31 509 TRP A O 1
ATOM 4073 N N . SER A 1 510 ? -17.472 19.682 32.289 1.00 76.25 510 SER A N 1
ATOM 4074 C CA . SER A 1 510 ? -17.247 18.236 32.393 1.00 76.25 510 SER A CA 1
ATOM 4075 C C . SER A 1 510 ? -16.393 17.740 31.230 1.00 76.25 510 SER A C 1
ATOM 4077 O O . SER A 1 510 ? -16.548 18.184 30.089 1.00 76.25 510 SER A O 1
ATOM 4079 N N . MET A 1 511 ? -15.518 16.773 31.498 1.00 82.12 511 MET A N 1
ATOM 4080 C CA . MET A 1 511 ? -14.629 16.159 30.513 1.00 82.12 511 MET A CA 1
ATOM 4081 C C . MET A 1 511 ? -15.383 15.629 29.288 1.00 82.12 511 MET A C 1
ATOM 4083 O O . MET A 1 511 ? -14.914 15.795 28.163 1.00 82.12 511 MET A O 1
ATOM 4087 N N . ILE A 1 512 ? -16.579 15.055 29.461 1.00 82.94 512 ILE A N 1
ATOM 4088 C CA . ILE A 1 512 ? -17.365 14.512 28.340 1.00 82.94 512 ILE A CA 1
ATOM 4089 C C . ILE A 1 512 ? -17.833 15.598 27.351 1.00 82.94 512 ILE A C 1
ATOM 4091 O O . ILE A 1 512 ? -18.066 15.303 26.179 1.00 82.94 512 ILE A O 1
ATOM 4095 N N . GLN A 1 513 ? -17.933 16.861 27.787 1.00 78.75 513 GLN A N 1
ATOM 4096 C CA . GLN A 1 513 ? -18.363 17.982 26.941 1.00 78.75 513 GLN A CA 1
ATOM 4097 C C . GLN A 1 513 ? -17.260 18.471 25.991 1.00 78.75 513 GLN A C 1
ATOM 4099 O O . GLN A 1 513 ? -17.573 19.054 24.956 1.00 78.75 513 GLN A O 1
ATOM 4104 N N . VAL A 1 514 ? -15.987 18.190 26.292 1.00 78.12 514 VAL A N 1
ATOM 4105 C CA . VAL A 1 514 ? -14.819 18.658 25.520 1.00 78.12 514 VAL A CA 1
ATOM 4106 C C . VAL A 1 514 ? -14.876 18.225 24.051 1.00 78.12 514 VAL A C 1
ATOM 4108 O O . VAL A 1 514 ? -14.510 18.988 23.161 1.00 78.12 514 VAL A O 1
ATOM 4111 N N . ILE A 1 515 ? -15.344 17.003 23.787 1.00 80.38 515 ILE A N 1
ATOM 4112 C CA . ILE A 1 515 ? -15.351 16.400 22.445 1.00 80.38 515 ILE A CA 1
ATOM 4113 C C . ILE A 1 515 ? -16.704 16.522 21.726 1.00 80.38 515 ILE A C 1
ATOM 4115 O O . ILE A 1 515 ? -16.804 16.258 20.528 1.00 80.38 515 ILE A O 1
ATOM 4119 N N . LEU A 1 516 ? -17.756 16.948 22.430 1.00 81.44 516 LEU A N 1
ATOM 4120 C CA . LEU A 1 516 ? -19.125 16.970 21.909 1.00 81.44 516 LEU A CA 1
ATOM 4121 C C . LEU A 1 516 ? -19.271 17.764 20.598 1.00 81.44 516 LEU A C 1
ATOM 4123 O O . LEU A 1 516 ? -19.878 17.224 19.668 1.00 81.44 516 LEU A O 1
ATOM 4127 N N . PRO A 1 517 ? -18.703 18.981 20.449 1.00 79.38 517 PRO A N 1
ATOM 4128 C CA . PRO A 1 517 ? -18.846 19.749 19.209 1.00 79.38 517 PRO A CA 1
ATOM 4129 C C . PRO A 1 517 ? -18.275 19.028 17.989 1.00 79.38 517 PRO A C 1
ATOM 4131 O O . PRO A 1 517 ? -18.786 19.178 16.882 1.00 79.38 517 PRO A O 1
ATOM 4134 N N . TRP A 1 518 ? -17.243 18.206 18.188 1.00 85.50 518 TRP A N 1
ATOM 4135 C CA . TRP A 1 518 ? -16.647 17.423 17.115 1.00 85.50 518 TRP A CA 1
ATOM 4136 C C . TRP A 1 518 ? -17.615 16.355 16.600 1.00 85.50 518 TRP A C 1
ATOM 4138 O O . TRP A 1 518 ? -17.870 16.309 15.397 1.00 85.50 518 TRP A O 1
ATOM 4148 N N . PHE A 1 519 ? -18.227 15.567 17.494 1.00 89.62 519 PHE A N 1
ATOM 4149 C CA . PHE A 1 519 ? -19.231 14.563 17.114 1.00 89.62 519 PHE A CA 1
ATOM 4150 C C . PHE A 1 519 ? -20.481 15.182 16.491 1.00 89.62 519 PHE A C 1
ATOM 4152 O O . PHE A 1 519 ? -20.934 14.712 15.448 1.00 89.62 519 PHE A O 1
ATOM 4159 N N . SER A 1 520 ? -21.002 16.263 17.074 1.00 85.44 520 SER A N 1
ATOM 4160 C CA . SER A 1 520 ? -22.161 16.972 16.522 1.00 85.44 520 SER A CA 1
ATOM 4161 C C . SER A 1 520 ? -21.877 17.524 15.124 1.00 85.44 520 SER A C 1
ATOM 4163 O O . SER A 1 520 ? -22.721 17.401 14.241 1.00 85.44 520 SER A O 1
ATOM 4165 N N . SER A 1 521 ? -20.678 18.074 14.899 1.00 86.12 521 SER A N 1
ATOM 4166 C CA . SER A 1 521 ? -20.266 18.566 13.580 1.00 86.12 521 SER A CA 1
ATOM 4167 C C . SER A 1 521 ? -20.248 17.445 12.538 1.00 86.12 521 SER A C 1
ATOM 4169 O O . SER A 1 521 ? -20.802 17.609 11.458 1.00 86.12 521 SER A O 1
ATOM 4171 N N . MET A 1 522 ? -19.680 16.282 12.876 1.00 91.50 522 MET A N 1
ATOM 4172 C CA . MET A 1 522 ? -19.640 15.127 11.969 1.00 91.50 522 MET A CA 1
ATOM 4173 C C . MET A 1 522 ? -21.024 14.545 11.673 1.00 91.50 522 MET A C 1
ATOM 4175 O O . MET A 1 522 ? -21.298 14.170 10.537 1.00 91.50 522 MET A O 1
ATOM 4179 N N . ALA A 1 523 ? -21.898 14.470 12.679 1.00 91.81 523 ALA A N 1
ATOM 4180 C CA . ALA A 1 523 ? -23.274 14.018 12.492 1.00 91.81 523 ALA A CA 1
ATOM 4181 C C . ALA A 1 523 ? -24.063 14.972 11.579 1.00 91.81 523 ALA A C 1
ATOM 4183 O O . ALA A 1 523 ? -24.862 14.514 10.763 1.00 91.81 523 ALA A O 1
ATOM 4184 N N . GLY A 1 524 ? -23.795 16.282 11.673 1.00 87.44 524 GLY A N 1
ATOM 4185 C CA . GLY A 1 524 ? -24.327 17.292 10.757 1.00 87.44 524 GLY A CA 1
ATOM 4186 C C . GLY A 1 524 ? -23.914 17.048 9.304 1.00 87.44 524 GLY A C 1
ATOM 4187 O O . GLY A 1 524 ? -24.761 17.123 8.417 1.00 87.44 524 GLY A O 1
ATOM 4188 N N . THR A 1 525 ? -22.659 16.648 9.063 1.00 89.56 525 THR A N 1
ATOM 4189 C CA . THR A 1 525 ? -22.141 16.329 7.719 1.00 89.56 525 THR A CA 1
ATOM 4190 C C . THR A 1 525 ? -22.979 15.283 6.989 1.00 89.56 525 THR A C 1
ATOM 4192 O O . THR A 1 525 ? -23.242 15.427 5.802 1.00 89.56 525 THR A O 1
ATOM 4195 N N . LEU A 1 526 ? -23.441 14.249 7.699 1.00 91.06 526 LEU A N 1
ATOM 4196 C CA . LEU A 1 526 ? -24.216 13.134 7.131 1.00 91.06 526 LEU A CA 1
ATOM 4197 C C . LEU A 1 526 ? -25.665 13.515 6.759 1.00 91.06 526 LEU A C 1
ATOM 4199 O O . LEU A 1 526 ? -26.457 12.654 6.360 1.00 91.06 526 LEU A O 1
ATOM 4203 N N . ARG A 1 527 ? -26.047 14.780 6.969 1.00 85.25 527 ARG A N 1
ATOM 4204 C CA . ARG A 1 527 ? -27.404 15.311 6.788 1.00 85.25 527 ARG A CA 1
ATOM 4205 C C . ARG A 1 527 ? -27.442 16.596 5.961 1.00 85.25 527 ARG A C 1
ATOM 4207 O O . ARG A 1 527 ? -28.506 17.204 5.874 1.00 85.25 527 ARG A O 1
ATOM 4214 N N . ILE A 1 528 ? -26.320 17.019 5.376 1.00 80.75 528 ILE A N 1
ATOM 4215 C CA . ILE A 1 528 ? -26.287 18.220 4.538 1.00 80.75 528 ILE A CA 1
ATOM 4216 C C . ILE A 1 528 ? -27.091 17.936 3.258 1.00 80.75 528 ILE A C 1
ATOM 4218 O O . ILE A 1 528 ? -26.779 16.966 2.565 1.00 80.75 528 ILE A O 1
ATOM 4222 N N . PRO A 1 529 ? -28.134 18.729 2.949 1.00 74.31 529 PRO A N 1
ATOM 4223 C CA . PRO A 1 529 ? -28.853 18.604 1.686 1.00 74.31 529 PRO A CA 1
ATOM 4224 C C . PRO A 1 529 ? -27.916 18.854 0.503 1.00 74.31 529 PRO A C 1
ATOM 4226 O O . PRO A 1 529 ? -27.005 19.672 0.608 1.00 74.31 529 PRO A O 1
ATOM 4229 N N . ASP A 1 530 ? -28.157 18.162 -0.609 1.00 70.75 530 ASP A N 1
ATOM 4230 C CA . ASP A 1 530 ? -27.482 18.420 -1.890 1.00 70.75 530 ASP A CA 1
ATOM 4231 C C . ASP A 1 530 ? -25.946 18.220 -1.872 1.00 70.75 530 ASP A C 1
ATOM 4233 O O . ASP A 1 530 ? -25.233 18.708 -2.747 1.00 70.75 530 ASP A O 1
ATOM 4237 N N . VAL A 1 531 ? -25.433 17.455 -0.897 1.00 80.31 531 VAL A N 1
ATOM 4238 C CA . VAL A 1 531 ? -24.045 16.966 -0.850 1.00 80.31 531 VAL A CA 1
ATOM 4239 C C . VAL A 1 531 ? -24.026 15.474 -1.132 1.00 80.31 531 VAL A C 1
ATOM 4241 O O . VAL A 1 531 ? -24.615 14.694 -0.380 1.00 80.31 531 VAL A O 1
ATOM 4244 N N . ASP A 1 532 ? -23.308 15.074 -2.179 1.00 87.88 532 ASP A N 1
ATOM 4245 C CA . ASP A 1 532 ? -23.020 13.668 -2.430 1.00 87.88 532 ASP A CA 1
ATOM 4246 C C . ASP A 1 532 ? -21.799 13.262 -1.596 1.00 87.88 532 ASP A C 1
ATOM 4248 O O . ASP A 1 532 ? -20.678 13.722 -1.818 1.00 87.88 532 ASP A O 1
ATOM 4252 N N . LEU A 1 533 ? -22.034 12.467 -0.554 1.00 93.00 533 LEU A N 1
ATOM 4253 C CA . LEU A 1 533 ? -20.993 11.959 0.329 1.00 93.00 533 LEU A CA 1
ATOM 4254 C C . LEU A 1 533 ? -20.966 10.441 0.231 1.00 93.00 533 LEU A C 1
ATOM 4256 O O . LEU A 1 533 ? -21.894 9.764 0.674 1.00 93.00 533 LEU A O 1
ATOM 4260 N N . THR A 1 534 ? -19.840 9.918 -0.240 1.00 96.12 534 THR A N 1
ATOM 4261 C CA . THR A 1 534 ? -19.547 8.489 -0.242 1.00 96.12 534 THR A CA 1
ATOM 4262 C C . THR A 1 534 ? -18.383 8.191 0.695 1.00 96.12 534 THR A C 1
ATOM 4264 O O . THR A 1 534 ? -17.287 8.732 0.549 1.00 96.12 534 THR A O 1
ATOM 4267 N N . ILE A 1 535 ? -18.597 7.294 1.653 1.00 97.69 535 ILE A N 1
ATOM 4268 C CA . ILE A 1 535 ? -17.574 6.746 2.540 1.00 97.69 535 ILE A CA 1
ATOM 4269 C C . ILE A 1 535 ? -17.364 5.280 2.168 1.00 97.69 535 ILE A C 1
ATOM 4271 O O . ILE A 1 535 ? -18.233 4.445 2.401 1.00 97.69 535 ILE A O 1
ATOM 4275 N N . ASN A 1 536 ? -16.198 4.955 1.618 1.00 96.62 536 ASN A N 1
ATOM 4276 C CA . ASN A 1 536 ? -15.839 3.588 1.255 1.00 96.62 536 ASN A CA 1
ATOM 4277 C C . ASN A 1 536 ? -15.007 2.947 2.375 1.00 96.62 536 ASN A C 1
ATOM 4279 O O . ASN A 1 536 ? -13.942 3.461 2.713 1.00 96.62 536 ASN A O 1
ATOM 4283 N N . LEU A 1 537 ? -15.471 1.838 2.952 1.00 97.56 537 LEU A N 1
ATOM 4284 C CA . LEU A 1 537 ? -14.734 1.080 3.969 1.00 97.56 537 LEU A CA 1
ATOM 4285 C C . LEU A 1 537 ? -14.148 -0.202 3.372 1.00 97.56 537 LEU A C 1
ATOM 4287 O O . LEU A 1 537 ? -14.866 -0.969 2.733 1.00 97.56 537 LEU A O 1
ATOM 4291 N N . CYS A 1 538 ? -12.860 -0.465 3.617 1.00 95.44 538 CYS A N 1
ATOM 4292 C CA . CYS A 1 538 ? -12.173 -1.631 3.056 1.00 95.44 538 CYS A CA 1
ATOM 4293 C C . CYS A 1 538 ? -11.212 -2.304 4.053 1.00 95.44 538 CYS A C 1
ATOM 4295 O O . CYS A 1 538 ? -10.356 -1.651 4.654 1.00 95.44 538 CYS A O 1
ATOM 4297 N N . VAL A 1 539 ? -11.323 -3.629 4.189 1.00 94.31 539 VAL A N 1
ATOM 4298 C CA . VAL A 1 539 ? -10.402 -4.494 4.936 1.00 94.31 539 VAL A CA 1
ATOM 4299 C C . VAL A 1 539 ? -9.430 -5.144 3.950 1.00 94.31 539 VAL A C 1
ATOM 4301 O O . VAL A 1 539 ? -9.717 -6.162 3.330 1.00 94.31 539 VAL A O 1
ATOM 4304 N N . SER A 1 540 ? -8.261 -4.539 3.786 1.00 90.44 540 SER A N 1
ATOM 4305 C CA . SER A 1 540 ? -7.204 -4.981 2.863 1.00 90.44 540 SER A CA 1
ATOM 4306 C C . SER A 1 540 ? -5.878 -4.398 3.333 1.00 90.44 540 SER A C 1
ATOM 4308 O O . SER A 1 540 ? -5.894 -3.506 4.163 1.00 90.44 540 SER A O 1
ATOM 4310 N N . ASP A 1 541 ? -4.720 -4.810 2.817 1.00 88.75 541 ASP A N 1
ATOM 4311 C CA . ASP A 1 541 ? -3.540 -3.942 2.914 1.00 88.75 541 ASP A CA 1
ATOM 4312 C C . ASP A 1 541 ? -3.649 -2.766 1.923 1.00 88.75 541 ASP A C 1
ATOM 4314 O O . ASP A 1 541 ? -4.299 -2.880 0.875 1.00 88.75 541 ASP A O 1
ATOM 4318 N N . ILE A 1 542 ? -3.008 -1.637 2.247 1.00 91.75 542 ILE A N 1
ATOM 4319 C CA . ILE A 1 542 ? -3.127 -0.405 1.456 1.00 91.75 542 ILE A CA 1
ATOM 4320 C C . ILE A 1 542 ? -2.563 -0.554 0.041 1.00 91.75 542 ILE A C 1
ATOM 4322 O O . ILE A 1 542 ? -3.100 0.003 -0.914 1.00 91.75 542 ILE A O 1
ATOM 4326 N N . THR A 1 543 ? -1.486 -1.324 -0.127 1.00 90.94 543 THR A N 1
ATOM 4327 C CA . THR A 1 543 ? -0.854 -1.478 -1.442 1.00 90.94 543 THR A CA 1
ATOM 4328 C C . THR A 1 543 ? -1.724 -2.317 -2.370 1.00 90.94 543 THR A C 1
ATOM 4330 O O . THR A 1 543 ? -1.835 -1.995 -3.552 1.00 90.94 543 THR A O 1
ATOM 4333 N N . ALA A 1 544 ? -2.404 -3.339 -1.838 1.00 89.12 544 ALA A N 1
ATOM 4334 C CA . ALA A 1 544 ? -3.391 -4.121 -2.572 1.00 89.12 544 ALA A CA 1
ATOM 4335 C C . ALA A 1 544 ? -4.608 -3.294 -2.966 1.00 89.12 544 ALA A C 1
ATOM 4337 O O . ALA A 1 544 ? -5.049 -3.385 -4.113 1.00 89.12 544 ALA A O 1
ATOM 4338 N N . GLN A 1 545 ? -5.113 -2.454 -2.062 1.00 90.44 545 GLN A N 1
ATOM 4339 C CA . GLN A 1 545 ? -6.245 -1.591 -2.374 1.00 90.44 545 GLN A CA 1
ATOM 4340 C C . GLN A 1 545 ? -5.883 -0.563 -3.456 1.00 90.44 545 GLN A C 1
ATOM 4342 O O . GLN A 1 545 ? -6.617 -0.428 -4.433 1.00 90.44 545 GLN A O 1
ATOM 4347 N N . LEU A 1 546 ? -4.741 0.119 -3.327 1.00 92.88 546 LEU A N 1
ATOM 4348 C CA . LEU A 1 546 ? -4.279 1.105 -4.310 1.00 92.88 546 LEU A CA 1
ATOM 4349 C C . LEU A 1 546 ? -4.046 0.484 -5.688 1.00 92.88 546 LEU A C 1
ATOM 4351 O O . LEU A 1 546 ? -4.468 1.054 -6.691 1.00 92.88 546 LEU A O 1
ATOM 4355 N N . ASP A 1 547 ? -3.444 -0.705 -5.743 1.00 88.75 547 ASP A N 1
ATOM 4356 C CA . ASP A 1 547 ? -3.313 -1.449 -6.993 1.00 88.75 547 ASP A CA 1
ATOM 4357 C C . ASP A 1 547 ? -4.681 -1.797 -7.590 1.00 88.75 547 ASP A C 1
ATOM 4359 O O . ASP A 1 547 ? -4.922 -1.560 -8.773 1.00 88.75 547 ASP A O 1
ATOM 4363 N N . ARG A 1 548 ? -5.601 -2.344 -6.785 1.00 85.69 548 ARG A N 1
ATOM 4364 C CA . ARG A 1 548 ? -6.952 -2.679 -7.251 1.00 85.69 548 ARG A CA 1
ATOM 4365 C C . ARG A 1 548 ? -7.625 -1.441 -7.831 1.00 85.69 548 ARG A C 1
ATOM 4367 O O . ARG A 1 548 ? -8.142 -1.512 -8.941 1.00 85.69 548 ARG A O 1
ATOM 4374 N N . ILE A 1 549 ? -7.566 -0.307 -7.139 1.00 86.62 549 ILE A N 1
ATOM 4375 C CA . ILE A 1 549 ? -8.125 0.957 -7.627 1.00 86.62 549 ILE A CA 1
ATOM 4376 C C . ILE A 1 549 ? -7.467 1.361 -8.949 1.00 86.62 549 ILE A C 1
ATOM 4378 O O . ILE A 1 549 ? -8.181 1.625 -9.910 1.00 86.62 549 ILE A O 1
ATOM 4382 N N . GLN A 1 550 ? -6.134 1.337 -9.025 1.00 84.88 550 GLN A N 1
ATOM 4383 C CA . GLN A 1 550 ? -5.376 1.724 -10.216 1.00 84.88 550 GLN A CA 1
ATOM 4384 C C . GLN A 1 550 ? -5.718 0.889 -11.460 1.00 84.88 550 GLN A C 1
ATOM 4386 O O . GLN A 1 550 ? -5.652 1.418 -12.569 1.00 84.88 550 GLN A O 1
ATOM 4391 N N . TYR A 1 551 ? -6.023 -0.401 -11.296 1.00 80.81 551 TYR A N 1
ATOM 4392 C CA . TYR A 1 551 ? -6.175 -1.333 -12.419 1.00 80.81 551 TYR A CA 1
ATOM 4393 C C . TYR A 1 551 ? -7.607 -1.746 -12.729 1.00 80.81 551 TYR A C 1
ATOM 4395 O O . TYR A 1 551 ? -7.879 -2.191 -13.842 1.00 80.81 551 TYR A O 1
ATOM 4403 N N . THR A 1 552 ? -8.511 -1.650 -11.757 1.00 80.62 552 THR A N 1
ATOM 4404 C CA . THR A 1 552 ? -9.893 -2.128 -11.907 1.00 80.62 552 THR A CA 1
ATOM 4405 C C . THR A 1 552 ? -10.912 -0.997 -11.989 1.00 80.62 552 THR A C 1
ATOM 4407 O O . THR A 1 552 ? -12.070 -1.274 -12.316 1.00 80.62 552 THR A O 1
ATOM 4410 N N . THR A 1 553 ? -10.485 0.245 -11.726 1.00 84.06 553 THR A N 1
ATOM 4411 C CA . THR A 1 553 ? -11.322 1.450 -11.707 1.00 84.06 553 THR A CA 1
ATOM 4412 C C . THR A 1 553 ? -10.597 2.635 -12.355 1.00 84.06 553 THR A C 1
ATOM 4414 O O . THR A 1 553 ? -9.371 2.642 -12.439 1.00 84.06 553 THR A O 1
ATOM 4417 N N . ASP A 1 554 ? -11.341 3.677 -12.728 1.00 85.25 554 ASP A N 1
ATOM 4418 C CA . ASP A 1 554 ? -10.778 4.948 -13.210 1.00 85.25 554 ASP A CA 1
ATOM 4419 C C . ASP A 1 554 ? -10.561 5.980 -12.087 1.00 85.25 554 ASP A C 1
ATOM 4421 O O . ASP A 1 554 ? -10.191 7.130 -12.340 1.00 85.25 554 ASP A O 1
ATOM 4425 N N . ARG A 1 555 ? -10.784 5.592 -10.823 1.00 89.25 555 ARG A N 1
ATOM 4426 C CA . ARG A 1 555 ? -10.765 6.525 -9.694 1.00 89.25 555 ARG A CA 1
ATOM 4427 C C . ARG A 1 555 ? -9.348 7.034 -9.412 1.00 89.25 555 ARG A C 1
ATOM 4429 O O . ARG A 1 555 ? -8.371 6.281 -9.418 1.00 89.25 555 ARG A O 1
ATOM 4436 N N . LYS A 1 556 ? -9.250 8.333 -9.121 1.00 92.44 556 LYS A N 1
ATOM 4437 C CA . LYS A 1 556 ? -8.027 9.033 -8.706 1.00 92.44 556 LYS A CA 1
ATOM 4438 C C . LYS A 1 556 ? -8.306 9.901 -7.486 1.00 92.44 556 LYS A C 1
ATOM 4440 O O . LYS A 1 556 ? -9.428 10.359 -7.300 1.00 92.44 556 LYS A O 1
ATOM 4445 N N . PHE A 1 557 ? -7.275 10.160 -6.691 1.00 94.06 557 PHE A N 1
ATOM 4446 C CA . PHE A 1 557 ? -7.391 10.872 -5.422 1.00 94.06 557 PHE A CA 1
ATOM 4447 C C . PHE A 1 557 ? -6.684 12.224 -5.446 1.00 94.06 557 PHE A C 1
ATOM 4449 O O . PHE A 1 557 ? -5.590 12.368 -5.996 1.00 94.06 557 PHE A O 1
ATOM 4456 N N . ASP A 1 558 ? -7.301 13.208 -4.804 1.00 93.19 558 ASP A N 1
ATOM 4457 C CA . ASP A 1 558 ? -6.694 14.497 -4.494 1.00 93.19 558 ASP A CA 1
ATOM 4458 C C . ASP A 1 558 ? -5.691 14.361 -3.334 1.00 93.19 558 ASP A C 1
ATOM 4460 O O . ASP A 1 558 ? -4.655 15.029 -3.328 1.00 93.19 558 ASP A O 1
ATOM 4464 N N . ALA A 1 559 ? -5.957 13.456 -2.384 1.00 94.06 559 ALA A N 1
ATOM 4465 C CA . ALA A 1 559 ? -5.048 13.156 -1.281 1.00 94.06 559 ALA A CA 1
ATOM 4466 C C . ALA A 1 559 ? -5.054 11.669 -0.887 1.00 94.06 559 ALA A C 1
ATOM 4468 O O . ALA A 1 559 ? -6.108 11.040 -0.802 1.00 94.06 559 ALA A O 1
ATOM 4469 N N . ILE A 1 560 ? -3.874 11.120 -0.591 1.00 96.06 560 ILE A N 1
ATOM 4470 C CA . ILE A 1 560 ? -3.691 9.765 -0.049 1.00 96.06 560 ILE A CA 1
ATOM 4471 C C . ILE A 1 560 ? -2.888 9.859 1.250 1.00 96.06 560 ILE A C 1
ATOM 4473 O O . ILE A 1 560 ? -1.751 10.318 1.243 1.00 96.06 560 ILE A O 1
ATOM 4477 N N . TYR A 1 561 ? -3.448 9.407 2.364 1.00 94.44 561 TYR A N 1
ATOM 4478 C CA . TYR A 1 561 ? -2.797 9.369 3.672 1.00 94.44 561 TYR A CA 1
ATOM 4479 C C . TYR A 1 561 ? -2.285 7.958 3.937 1.00 94.44 561 TYR A C 1
ATOM 4481 O O . TYR A 1 561 ? -3.060 7.014 3.870 1.00 94.44 561 TYR A O 1
ATOM 4489 N N . LEU A 1 562 ? -0.997 7.814 4.239 1.00 92.38 562 LEU A N 1
ATOM 4490 C CA . LEU A 1 562 ? -0.359 6.519 4.495 1.00 92.38 562 LEU A CA 1
ATOM 4491 C C . LEU A 1 562 ? 0.213 6.396 5.914 1.00 92.38 562 LEU A C 1
ATOM 4493 O O . LEU A 1 562 ? 0.657 5.313 6.283 1.00 92.38 562 LEU A O 1
ATOM 4497 N N . SER A 1 563 ? 0.246 7.488 6.693 1.00 88.06 563 SER A N 1
ATOM 4498 C CA . SER A 1 563 ? 0.912 7.542 8.007 1.00 88.06 563 SER A CA 1
ATOM 4499 C C . SER A 1 563 ? 2.305 6.876 7.941 1.00 88.06 563 SER A C 1
ATOM 4501 O O . SER A 1 563 ? 3.069 7.147 7.005 1.00 88.06 563 SER A O 1
ATOM 4503 N N . ASN A 1 564 ? 2.621 5.987 8.883 1.00 88.12 564 ASN A N 1
ATOM 4504 C CA . ASN A 1 564 ? 3.861 5.217 8.947 1.00 88.12 564 ASN A CA 1
ATOM 4505 C C . ASN A 1 564 ? 3.787 3.848 8.244 1.00 88.12 564 ASN A C 1
ATOM 4507 O O . ASN A 1 564 ? 4.730 3.065 8.353 1.00 88.12 564 ASN A O 1
ATOM 4511 N N . VAL A 1 565 ? 2.716 3.536 7.499 1.00 89.88 565 VAL A N 1
ATOM 4512 C CA . VAL A 1 565 ? 2.592 2.273 6.741 1.00 89.88 565 VAL A CA 1
ATOM 4513 C C . VAL A 1 565 ? 3.784 2.015 5.801 1.00 89.88 565 VAL A C 1
ATOM 4515 O O . VAL A 1 565 ? 4.240 0.866 5.700 1.00 89.88 565 VAL A O 1
ATOM 4518 N N . PRO A 1 566 ? 4.364 3.034 5.134 1.00 91.56 566 PRO A N 1
ATOM 4519 C CA . PRO A 1 566 ? 5.562 2.848 4.321 1.00 91.56 566 PRO A CA 1
ATOM 4520 C C . PRO A 1 566 ? 6.758 2.274 5.096 1.00 91.56 566 PRO A C 1
ATOM 4522 O O . PRO A 1 566 ? 7.504 1.484 4.518 1.00 91.56 566 PRO A O 1
ATOM 4525 N N . ASP A 1 567 ? 6.918 2.549 6.398 1.00 87.31 567 ASP A N 1
ATOM 4526 C CA . ASP A 1 567 ? 8.065 2.075 7.200 1.00 87.31 567 ASP A CA 1
ATOM 4527 C C . ASP A 1 567 ? 8.223 0.547 7.195 1.00 87.31 567 ASP A C 1
ATOM 4529 O O . ASP A 1 567 ? 9.333 0.026 7.329 1.00 87.31 567 ASP A O 1
ATOM 4533 N N . TYR A 1 568 ? 7.117 -0.183 7.034 1.00 85.12 568 TYR A N 1
ATOM 4534 C CA . TYR A 1 568 ? 7.097 -1.645 7.047 1.00 85.12 568 TYR A CA 1
ATOM 4535 C C . TYR A 1 568 ? 6.589 -2.281 5.751 1.00 85.12 568 TYR A C 1
ATOM 4537 O O . TYR A 1 568 ? 6.585 -3.508 5.661 1.00 85.12 568 TYR A O 1
ATOM 4545 N N . THR A 1 569 ? 6.245 -1.484 4.732 1.00 89.44 569 THR A N 1
ATOM 4546 C CA . THR A 1 569 ? 5.838 -1.977 3.401 1.00 89.44 569 THR A CA 1
ATOM 4547 C C . THR A 1 569 ? 6.870 -1.720 2.301 1.00 89.44 569 THR A C 1
ATOM 4549 O O . THR A 1 569 ? 6.763 -2.318 1.241 1.00 89.44 569 THR A O 1
ATOM 4552 N N . GLY A 1 570 ? 7.930 -0.942 2.543 1.00 91.00 570 GLY A N 1
ATOM 4553 C CA . GLY A 1 570 ? 9.014 -0.738 1.561 1.00 91.00 570 GLY A CA 1
ATOM 4554 C C . GLY A 1 570 ? 9.436 0.717 1.350 1.00 91.00 570 GLY A C 1
ATOM 4555 O O . GLY A 1 570 ? 10.137 1.021 0.384 1.00 91.00 570 GLY A O 1
ATOM 4556 N N . GLY A 1 571 ? 9.020 1.612 2.243 1.00 92.25 571 GLY A N 1
ATOM 4557 C CA . GLY A 1 571 ? 9.322 3.036 2.237 1.00 92.25 571 GLY A CA 1
ATOM 4558 C C . GLY A 1 571 ? 8.817 3.730 0.980 1.00 92.25 571 GLY A C 1
ATOM 4559 O O . GLY A 1 571 ? 7.773 3.393 0.430 1.00 92.25 571 GLY A O 1
ATOM 4560 N N . HIS A 1 572 ? 9.592 4.689 0.475 1.00 94.19 572 HIS A N 1
ATOM 4561 C CA . HIS A 1 572 ? 9.222 5.442 -0.727 1.00 94.19 572 HIS A CA 1
ATOM 4562 C C . HIS A 1 572 ? 9.001 4.568 -1.966 1.00 94.19 572 HIS A C 1
ATOM 4564 O O . HIS A 1 572 ? 8.333 5.022 -2.892 1.00 94.19 572 HIS A O 1
ATOM 4570 N N . LEU A 1 573 ? 9.535 3.341 -2.011 1.00 96.50 573 LEU A N 1
ATOM 4571 C CA . LEU A 1 573 ? 9.337 2.451 -3.153 1.00 96.50 573 LEU A CA 1
ATOM 4572 C C . LEU A 1 573 ? 7.857 2.095 -3.334 1.00 96.50 573 LEU A C 1
ATOM 4574 O O . LEU A 1 573 ? 7.343 2.198 -4.445 1.00 96.50 573 LEU A O 1
ATOM 4578 N N . THR A 1 574 ? 7.153 1.725 -2.261 1.00 94.50 574 THR A N 1
ATOM 4579 C CA . THR A 1 574 ? 5.719 1.411 -2.345 1.00 94.50 574 THR A CA 1
ATOM 4580 C C . THR A 1 574 ? 4.882 2.659 -2.591 1.00 94.50 574 THR A C 1
ATOM 4582 O O . THR A 1 574 ? 3.941 2.618 -3.382 1.00 94.50 574 THR A O 1
ATOM 4585 N N . THR A 1 575 ? 5.268 3.799 -2.020 1.00 95.38 575 THR A N 1
ATOM 4586 C CA . THR A 1 575 ? 4.619 5.091 -2.291 1.00 95.38 575 THR A CA 1
ATOM 4587 C C . THR A 1 575 ? 4.675 5.444 -3.777 1.00 95.38 575 THR A C 1
ATOM 4589 O O . THR A 1 575 ? 3.660 5.815 -4.364 1.00 95.38 575 THR A O 1
ATOM 4592 N N . VAL A 1 576 ? 5.831 5.255 -4.420 1.00 96.50 576 VAL A N 1
ATOM 4593 C CA . VAL A 1 576 ? 6.007 5.477 -5.863 1.00 96.50 576 VAL A CA 1
ATOM 4594 C C . VAL A 1 576 ? 5.188 4.502 -6.703 1.00 96.50 576 VAL A C 1
ATOM 4596 O O . VAL A 1 576 ? 4.605 4.908 -7.703 1.00 96.50 576 VAL A O 1
ATOM 4599 N N . LEU A 1 577 ? 5.154 3.224 -6.329 1.00 95.19 577 LEU A N 1
ATOM 4600 C CA . LEU A 1 577 ? 4.530 2.188 -7.152 1.00 95.19 577 LEU A CA 1
ATOM 4601 C C . LEU A 1 577 ? 3.009 2.124 -7.034 1.00 95.19 577 LEU A C 1
ATOM 4603 O O . LEU A 1 577 ? 2.374 1.694 -7.997 1.00 95.19 577 LEU A O 1
ATOM 4607 N N . HIS A 1 578 ? 2.453 2.508 -5.882 1.00 93.81 578 HIS A N 1
ATOM 4608 C CA . HIS A 1 578 ? 1.039 2.304 -5.562 1.00 93.81 578 HIS A CA 1
ATOM 4609 C C . HIS A 1 578 ? 0.285 3.621 -5.342 1.00 93.81 578 HIS A C 1
ATOM 4611 O O . HIS A 1 578 ? -0.813 3.786 -5.861 1.00 93.81 578 HIS A O 1
ATOM 4617 N N . ALA A 1 579 ? 0.858 4.583 -4.609 1.00 95.31 579 ALA A N 1
ATOM 4618 C CA . ALA A 1 579 ? 0.147 5.821 -4.277 1.00 95.31 579 ALA A CA 1
ATOM 4619 C C . ALA A 1 579 ? 0.244 6.863 -5.397 1.00 95.31 579 ALA A C 1
ATOM 4621 O O . ALA A 1 579 ? -0.776 7.377 -5.843 1.00 95.31 579 ALA A O 1
ATOM 4622 N N . LEU A 1 580 ? 1.452 7.146 -5.898 1.00 94.12 580 LEU A N 1
ATOM 4623 C CA . LEU A 1 580 ? 1.675 8.177 -6.923 1.00 94.12 580 LEU A CA 1
ATOM 4624 C C . LEU A 1 580 ? 0.801 7.999 -8.184 1.00 94.12 580 LEU A C 1
ATOM 4626 O O . LEU A 1 580 ? 0.184 8.977 -8.604 1.00 94.12 580 LEU A O 1
ATOM 4630 N N . PRO A 1 581 ? 0.678 6.791 -8.775 1.00 91.75 581 PRO A N 1
ATOM 4631 C CA . PRO A 1 581 ? -0.181 6.567 -9.938 1.00 91.75 581 PRO A CA 1
ATOM 4632 C C . PRO A 1 581 ? -1.677 6.747 -9.666 1.00 91.75 581 PRO A C 1
ATOM 4634 O O . PRO A 1 581 ? -2.447 6.910 -10.613 1.00 91.75 581 PRO A O 1
ATOM 4637 N N . ALA A 1 582 ? -2.104 6.670 -8.405 1.00 93.75 582 ALA A N 1
ATOM 4638 C CA . ALA A 1 582 ? -3.494 6.831 -7.992 1.00 93.75 582 ALA A CA 1
ATOM 4639 C C . ALA A 1 582 ? -3.871 8.301 -7.725 1.00 93.75 582 ALA A C 1
ATOM 4641 O O . ALA A 1 582 ? -5.037 8.586 -7.462 1.00 93.75 582 ALA A O 1
ATOM 4642 N N . LEU A 1 583 ? -2.928 9.243 -7.828 1.00 93.44 583 LEU A N 1
ATOM 4643 C CA . LEU A 1 583 ? -3.186 10.671 -7.634 1.00 93.44 583 LEU A CA 1
ATOM 4644 C C . LEU A 1 583 ? -3.776 11.329 -8.890 1.00 93.44 583 LEU A C 1
ATOM 4646 O O . LEU A 1 583 ? -3.422 10.987 -10.022 1.00 93.44 583 LEU A O 1
ATOM 4650 N N . LYS A 1 584 ? -4.651 12.322 -8.695 1.00 89.81 584 LYS A N 1
ATOM 4651 C CA . LYS A 1 584 ? -5.104 13.219 -9.768 1.00 89.81 584 LYS A CA 1
ATOM 4652 C C . LYS A 1 584 ? -3.903 14.041 -10.262 1.00 89.81 584 LYS A C 1
ATOM 4654 O O . LYS A 1 584 ? -3.218 14.688 -9.469 1.00 89.81 584 LYS A O 1
ATOM 4659 N N . ALA A 1 585 ? -3.646 14.023 -11.574 1.00 82.31 585 ALA A N 1
ATOM 4660 C CA . ALA A 1 585 ? -2.513 14.739 -12.177 1.00 82.31 585 ALA A CA 1
ATOM 4661 C C . ALA A 1 585 ? -2.604 16.257 -11.950 1.00 82.31 585 ALA A C 1
ATOM 4663 O O . ALA A 1 585 ? -1.608 16.887 -11.616 1.00 82.31 585 ALA A O 1
ATOM 4664 N N . ASN A 1 586 ? -3.813 16.804 -12.080 1.00 73.12 586 ASN A N 1
ATOM 4665 C CA . ASN A 1 586 ? -4.211 18.130 -11.624 1.00 73.12 586 ASN A CA 1
ATOM 4666 C C . ASN A 1 586 ? -5.616 17.985 -11.036 1.00 73.12 586 ASN A C 1
ATOM 4668 O O . ASN A 1 586 ? -6.480 17.398 -11.692 1.00 73.12 586 ASN A O 1
ATOM 4672 N N . SER A 1 587 ? -5.860 18.502 -9.834 1.00 62.62 587 SER A N 1
ATOM 4673 C CA . SER A 1 587 ? -7.235 18.631 -9.356 1.00 62.62 587 SER A CA 1
ATOM 4674 C C . SER A 1 587 ? -7.939 19.700 -10.192 1.00 62.62 587 SER A C 1
ATOM 4676 O O . SER A 1 587 ? -7.424 20.815 -10.332 1.00 62.62 587 SER A O 1
ATOM 4678 N N . ALA A 1 588 ? -9.105 19.368 -10.753 1.00 51.75 588 ALA A N 1
ATOM 4679 C CA . ALA A 1 588 ? -9.911 20.297 -11.548 1.00 51.75 588 ALA A CA 1
ATOM 4680 C C . ALA A 1 588 ? -10.305 21.562 -10.756 1.00 51.75 588 ALA A C 1
ATOM 4682 O O . ALA A 1 588 ? -10.566 22.601 -11.359 1.00 51.75 588 ALA A O 1
ATOM 4683 N N . ASN A 1 589 ? -10.278 21.484 -9.420 1.00 52.00 589 ASN A N 1
ATOM 4684 C CA . ASN A 1 589 ? -10.805 22.508 -8.520 1.00 52.00 589 ASN A CA 1
ATOM 4685 C C . ASN A 1 589 ? -9.718 23.413 -7.913 1.00 52.00 589 ASN A C 1
ATOM 4687 O O . ASN A 1 589 ? -10.002 24.559 -7.573 1.00 52.00 589 ASN A O 1
ATOM 4691 N N . SER A 1 590 ? -8.470 22.935 -7.788 1.00 56.03 590 SER A N 1
ATOM 4692 C CA . SER A 1 590 ? -7.383 23.669 -7.111 1.00 56.03 590 SER A CA 1
ATOM 4693 C C . SER A 1 590 ? -6.255 24.141 -8.028 1.00 56.03 590 SER A C 1
ATOM 4695 O O . SER A 1 590 ? -5.443 24.973 -7.623 1.00 56.03 590 SER A O 1
ATOM 4697 N N . GLY A 1 591 ? -6.132 23.564 -9.230 1.00 63.38 591 GLY A N 1
ATOM 4698 C CA . GLY A 1 591 ? -4.950 23.753 -10.076 1.00 63.38 591 GLY A CA 1
ATOM 4699 C C . GLY A 1 591 ? -3.652 23.191 -9.472 1.00 63.38 591 GLY A C 1
ATOM 4700 O O . GLY A 1 591 ? -2.577 23.434 -10.018 1.00 63.38 591 GLY A O 1
ATOM 4701 N N . THR A 1 592 ? -3.729 22.440 -8.366 1.00 69.62 592 THR A N 1
ATOM 4702 C CA . THR A 1 592 ? -2.592 21.755 -7.735 1.00 69.62 592 THR A CA 1
ATOM 4703 C C . THR A 1 592 ? -2.654 20.249 -8.001 1.00 69.62 592 THR A C 1
ATOM 4705 O O . THR A 1 592 ? -3.746 19.677 -8.063 1.00 69.62 592 THR A O 1
ATOM 4708 N N . PRO A 1 593 ? -1.502 19.573 -8.139 1.00 84.56 593 PRO A N 1
ATOM 4709 C CA . PRO A 1 593 ? -1.462 18.119 -8.248 1.00 84.56 593 PRO A CA 1
ATOM 4710 C C . PRO A 1 593 ? -1.935 17.465 -6.945 1.00 84.56 593 PRO A C 1
ATOM 4712 O O . PRO A 1 593 ? -1.740 18.022 -5.858 1.00 84.56 593 PRO A O 1
ATOM 4715 N N . GLY A 1 594 ? -2.528 16.273 -7.054 1.00 91.56 594 GLY A N 1
ATOM 4716 C CA . GLY A 1 594 ? -2.815 15.444 -5.887 1.00 91.56 594 GLY A CA 1
ATOM 4717 C C . GLY A 1 594 ? -1.530 15.053 -5.150 1.00 91.56 594 GLY A C 1
ATOM 4718 O O . GLY A 1 594 ? -0.436 15.073 -5.727 1.00 91.56 594 GLY A O 1
ATOM 4719 N N . TYR A 1 595 ? -1.648 14.696 -3.871 1.00 94.00 595 TYR A N 1
ATOM 4720 C CA . TYR A 1 595 ? -0.491 14.389 -3.025 1.00 94.00 595 TYR A CA 1
ATOM 4721 C C . TYR A 1 595 ? -0.676 13.140 -2.154 1.00 94.00 595 TYR A C 1
ATOM 4723 O O . TYR A 1 595 ? -1.778 12.799 -1.731 1.00 94.00 595 TYR A O 1
ATOM 4731 N N . ALA A 1 596 ? 0.435 12.479 -1.837 1.00 95.00 596 ALA A N 1
ATOM 4732 C CA . ALA A 1 596 ? 0.515 11.427 -0.831 1.00 95.00 596 ALA A CA 1
ATOM 4733 C C . ALA A 1 596 ? 1.197 11.956 0.441 1.00 95.00 596 ALA A C 1
ATOM 4735 O O . ALA A 1 596 ? 2.223 12.631 0.361 1.00 95.00 596 ALA A O 1
ATOM 4736 N N . LEU A 1 597 ? 0.643 11.644 1.610 1.00 92.69 597 LEU A N 1
ATOM 4737 C CA . LEU A 1 597 ? 1.172 11.982 2.928 1.00 92.69 597 LEU A CA 1
ATOM 4738 C C . LEU A 1 597 ? 1.705 10.734 3.626 1.00 92.69 597 LEU A C 1
ATOM 4740 O O . LEU A 1 597 ? 0.990 9.745 3.759 1.00 92.69 597 LEU A O 1
ATOM 4744 N N . GLN A 1 598 ? 2.936 10.805 4.121 1.00 91.38 598 GLN A N 1
ATOM 4745 C CA . GLN A 1 598 ? 3.563 9.731 4.898 1.00 91.38 598 GLN A CA 1
ATOM 4746 C C . GLN A 1 598 ? 4.564 10.295 5.908 1.00 91.38 598 GLN A C 1
ATOM 4748 O O . GLN A 1 598 ? 5.139 11.355 5.672 1.00 91.38 598 GLN A O 1
ATOM 4753 N N . ASN A 1 599 ? 4.834 9.577 6.990 1.00 88.44 599 ASN A N 1
ATOM 4754 C CA . ASN A 1 599 ? 5.891 9.887 7.954 1.00 88.44 599 ASN A CA 1
ATOM 4755 C C . ASN A 1 599 ? 6.687 8.629 8.321 1.00 88.44 599 ASN A C 1
ATOM 4757 O O . ASN A 1 599 ? 6.293 7.511 8.000 1.00 88.44 599 ASN A O 1
ATOM 4761 N N . CYS A 1 600 ? 7.835 8.826 8.966 1.00 87.75 600 CYS A N 1
ATOM 4762 C CA . CYS A 1 600 ? 8.651 7.756 9.520 1.00 87.75 600 CYS A CA 1
ATOM 4763 C C . CYS A 1 600 ? 8.582 7.803 11.045 1.00 87.75 600 CYS A C 1
ATOM 4765 O O . CYS A 1 600 ? 9.127 8.713 11.670 1.00 87.75 600 CYS A O 1
ATOM 4767 N N . LEU A 1 601 ? 7.923 6.814 11.643 1.00 84.50 601 LEU A N 1
ATOM 4768 C CA . LEU A 1 601 ? 7.731 6.723 13.093 1.00 84.50 601 LEU A CA 1
ATOM 4769 C C . LEU A 1 601 ? 8.331 5.450 13.683 1.00 84.50 601 LEU A C 1
ATOM 4771 O O . LEU A 1 601 ? 8.700 5.443 14.854 1.00 84.50 601 LEU A O 1
ATOM 4775 N N . ALA A 1 602 ? 8.474 4.387 12.889 1.00 80.19 602 ALA A N 1
ATOM 4776 C CA . ALA A 1 602 ? 8.971 3.115 13.393 1.00 80.19 602 ALA A CA 1
ATOM 4777 C C . ALA A 1 602 ? 10.467 3.178 13.729 1.00 80.19 602 ALA A C 1
ATOM 4779 O O . ALA A 1 602 ? 10.884 2.655 14.757 1.00 80.19 602 ALA A O 1
ATOM 4780 N N . ASN A 1 603 ? 11.283 3.804 12.867 1.00 81.12 603 ASN A N 1
ATOM 4781 C CA . ASN A 1 603 ? 12.745 3.829 13.023 1.00 81.12 603 ASN A CA 1
ATOM 4782 C C . ASN A 1 603 ? 13.414 5.127 12.527 1.00 81.12 603 ASN A C 1
ATOM 4784 O O . ASN A 1 603 ? 14.441 5.050 11.844 1.00 81.12 603 ASN A O 1
ATOM 4788 N N . PRO A 1 604 ? 12.895 6.328 12.842 1.00 83.00 604 PRO A N 1
ATOM 4789 C CA . PRO A 1 604 ? 13.447 7.566 12.290 1.00 83.00 604 PRO A CA 1
ATOM 4790 C C . PRO A 1 604 ? 14.924 7.764 12.674 1.00 83.00 604 PRO A C 1
ATOM 4792 O O . PRO A 1 604 ? 15.733 8.180 11.844 1.00 83.00 604 PRO A O 1
ATOM 4795 N N . GLY A 1 605 ? 15.321 7.340 13.881 1.00 83.00 605 GLY A N 1
ATOM 4796 C CA . GLY A 1 605 ? 16.708 7.397 14.360 1.00 83.00 605 GLY A CA 1
ATOM 4797 C C . GLY A 1 605 ? 17.722 6.591 13.534 1.00 83.00 605 GLY A C 1
ATOM 4798 O O . GLY A 1 605 ? 18.923 6.862 13.619 1.00 83.00 605 GLY A O 1
ATOM 4799 N N . ALA A 1 606 ? 17.267 5.652 12.696 1.00 84.62 606 ALA A N 1
ATOM 4800 C CA . ALA A 1 606 ? 18.129 4.896 11.790 1.00 84.62 606 ALA A CA 1
ATOM 4801 C C . ALA A 1 606 ? 18.624 5.729 10.589 1.00 84.62 606 ALA A C 1
ATOM 4803 O O . ALA A 1 606 ? 19.599 5.354 9.934 1.00 84.62 606 ALA A O 1
ATOM 4804 N N . PHE A 1 607 ? 17.982 6.867 10.303 1.00 87.44 607 PHE A N 1
ATOM 4805 C CA . PHE A 1 607 ? 18.223 7.693 9.118 1.00 87.44 607 PHE A CA 1
ATOM 4806 C C . PHE A 1 607 ? 18.963 8.992 9.464 1.00 87.44 607 PHE A C 1
ATOM 4808 O O . PHE A 1 607 ? 18.484 10.087 9.189 1.00 87.44 607 PHE A O 1
ATOM 4815 N N . LYS A 1 608 ? 20.148 8.885 10.076 1.00 83.94 608 LYS A N 1
ATOM 4816 C CA . LYS A 1 608 ? 20.916 10.031 10.609 1.00 83.94 608 LYS A CA 1
ATOM 4817 C C . LYS A 1 608 ? 21.113 11.182 9.618 1.00 83.94 608 LYS A C 1
ATOM 4819 O O . LYS A 1 608 ? 21.054 12.338 10.024 1.00 83.94 608 LYS A O 1
ATOM 4824 N N . GLU A 1 609 ? 21.306 10.876 8.338 1.00 85.31 609 GLU A N 1
ATOM 4825 C CA . GLU A 1 609 ? 21.521 11.864 7.277 1.00 85.31 609 GLU A CA 1
ATOM 4826 C C . GLU A 1 609 ? 20.219 12.428 6.672 1.00 85.31 609 GLU A C 1
ATOM 4828 O O . GLU A 1 609 ? 20.281 13.186 5.709 1.00 85.31 609 GLU A O 1
ATOM 4833 N N . GLY A 1 610 ? 19.044 12.076 7.205 1.00 86.88 610 GLY A N 1
ATOM 4834 C CA . GLY A 1 610 ? 17.745 12.556 6.727 1.00 86.88 610 GLY A CA 1
ATOM 4835 C C . GLY A 1 610 ? 17.352 11.976 5.364 1.00 86.88 610 GLY A C 1
ATOM 4836 O O . GLY A 1 610 ? 17.641 10.817 5.056 1.00 86.88 610 GLY A O 1
ATOM 4837 N N . LEU A 1 611 ? 16.683 12.779 4.528 1.00 87.25 611 LEU A N 1
ATOM 4838 C CA . LEU A 1 611 ? 16.093 12.349 3.249 1.00 87.25 611 LEU A CA 1
ATOM 4839 C C . LEU A 1 611 ? 17.049 11.598 2.301 1.00 87.25 611 LEU A C 1
ATOM 4841 O O . LEU A 1 611 ? 16.642 10.564 1.764 1.00 87.25 611 LEU A O 1
ATOM 4845 N N . PRO A 1 612 ? 18.323 12.011 2.120 1.00 88.44 612 PRO A N 1
ATOM 4846 C CA . PRO A 1 612 ? 19.272 11.246 1.312 1.00 88.44 612 PRO A CA 1
ATOM 4847 C C . PRO A 1 612 ? 19.438 9.795 1.782 1.00 88.44 612 PRO A C 1
ATOM 4849 O O . PRO A 1 612 ? 19.614 8.893 0.956 1.00 88.44 612 PRO A O 1
ATOM 4852 N N . ARG A 1 613 ? 19.353 9.541 3.097 1.00 88.31 613 ARG A N 1
ATOM 4853 C CA . ARG A 1 613 ? 19.439 8.189 3.659 1.00 88.31 613 ARG A CA 1
ATOM 4854 C C . ARG A 1 613 ? 18.190 7.371 3.369 1.00 88.31 613 ARG A C 1
ATOM 4856 O O . ARG A 1 613 ? 18.323 6.205 3.004 1.00 88.31 613 ARG A O 1
ATOM 4863 N N . PHE A 1 614 ? 17.008 7.980 3.471 1.00 90.06 614 PHE A N 1
ATOM 4864 C CA . PHE A 1 614 ? 15.741 7.348 3.093 1.00 90.06 614 PHE A CA 1
ATOM 4865 C C . PHE A 1 614 ? 15.751 6.910 1.625 1.00 90.06 614 PHE A C 1
ATOM 4867 O O . PHE A 1 614 ? 15.494 5.744 1.323 1.00 90.06 614 PHE A O 1
ATOM 4874 N N . TYR A 1 615 ? 16.117 7.814 0.711 1.00 93.00 615 TYR A N 1
ATOM 4875 C CA . TYR A 1 615 ? 16.187 7.503 -0.718 1.00 93.00 615 TYR A CA 1
ATOM 4876 C C . TYR A 1 615 ? 17.254 6.456 -1.042 1.00 93.00 615 TYR A C 1
ATOM 4878 O O . TYR A 1 615 ? 17.008 5.562 -1.851 1.00 93.00 615 TYR A O 1
ATOM 4886 N N . THR A 1 616 ? 18.411 6.497 -0.378 1.00 92.88 616 THR A N 1
ATOM 4887 C CA . THR A 1 616 ? 19.440 5.468 -0.577 1.00 92.88 616 THR A CA 1
ATOM 4888 C C . THR A 1 616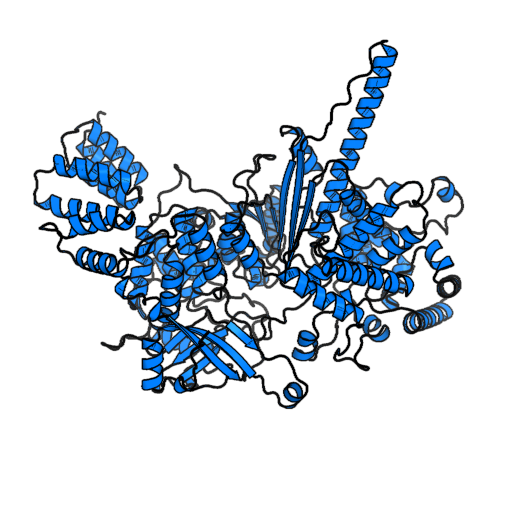 ? 18.953 4.094 -0.107 1.00 92.88 616 THR A C 1
ATOM 4890 O O . THR A 1 616 ? 19.163 3.104 -0.802 1.00 92.88 616 THR A O 1
ATOM 4893 N N . GLU A 1 617 ? 18.277 4.018 1.041 1.00 92.44 617 GLU A N 1
ATOM 4894 C CA . GLU A 1 617 ? 17.801 2.752 1.601 1.00 92.44 617 GLU A CA 1
ATOM 4895 C C . GLU A 1 617 ? 16.661 2.125 0.792 1.00 92.44 617 GLU A C 1
ATOM 4897 O O . GLU A 1 617 ? 16.736 0.938 0.466 1.00 92.44 617 GLU A O 1
ATOM 4902 N N . TYR A 1 618 ? 15.622 2.902 0.478 1.00 93.69 618 TYR A N 1
ATOM 4903 C CA . TYR A 1 618 ? 14.393 2.374 -0.119 1.00 93.69 618 TYR A CA 1
ATOM 4904 C C . TYR A 1 618 ? 14.387 2.419 -1.647 1.00 93.69 618 TYR A C 1
ATOM 4906 O O . TYR A 1 618 ? 13.802 1.545 -2.281 1.00 93.69 618 TYR A O 1
ATOM 4914 N N . LEU A 1 619 ? 15.040 3.416 -2.252 1.00 95.50 619 LEU A N 1
ATOM 4915 C CA . LEU A 1 619 ? 15.036 3.609 -3.707 1.00 95.50 619 LEU A CA 1
ATOM 4916 C C . LEU A 1 619 ? 16.369 3.232 -4.356 1.00 95.50 619 LEU A C 1
ATOM 4918 O O . LEU A 1 619 ? 16.403 2.995 -5.560 1.00 95.50 619 LEU A O 1
ATOM 4922 N N . VAL A 1 620 ? 17.461 3.160 -3.587 1.00 95.19 620 VAL A N 1
ATOM 4923 C CA . VAL A 1 620 ? 18.829 2.973 -4.103 1.00 95.19 620 VAL A CA 1
ATOM 4924 C C . VAL A 1 620 ? 19.227 4.112 -5.058 1.00 95.19 620 VAL A C 1
ATOM 4926 O O . VAL A 1 620 ? 19.913 3.910 -6.060 1.00 95.19 620 VAL A O 1
ATOM 4929 N N . ILE A 1 621 ? 18.782 5.337 -4.749 1.00 93.00 621 ILE A N 1
ATOM 4930 C CA . ILE A 1 621 ? 19.053 6.556 -5.527 1.00 93.00 621 ILE A CA 1
ATOM 4931 C C . ILE A 1 621 ? 19.710 7.602 -4.605 1.00 93.00 621 ILE A C 1
ATOM 4933 O O . ILE A 1 621 ? 19.208 7.832 -3.506 1.00 93.00 621 ILE A O 1
ATOM 4937 N N . PRO A 1 622 ? 20.818 8.254 -5.018 1.00 84.69 622 PRO A N 1
ATOM 4938 C CA . PRO A 1 622 ? 21.646 9.049 -4.106 1.00 84.69 622 PRO A CA 1
ATOM 4939 C C . PRO A 1 622 ? 21.190 10.505 -3.914 1.00 84.69 622 PRO A C 1
ATOM 4941 O O . PRO A 1 622 ? 21.816 11.226 -3.140 1.00 84.69 622 PRO A O 1
ATOM 4944 N N . SER A 1 623 ? 20.189 10.981 -4.660 1.00 88.31 623 SER A N 1
ATOM 4945 C CA . SER A 1 623 ? 19.853 12.411 -4.735 1.00 88.31 623 SER A CA 1
ATOM 4946 C C . SER A 1 623 ? 18.411 12.643 -5.180 1.00 88.31 623 SER A C 1
ATOM 4948 O O . SER A 1 623 ? 17.908 11.901 -6.029 1.00 88.31 623 SER A O 1
ATOM 4950 N N . GLU A 1 624 ? 17.783 13.710 -4.690 1.00 90.94 624 GLU A N 1
ATOM 4951 C CA . GLU A 1 624 ? 16.392 14.059 -5.007 1.00 90.94 624 GLU A CA 1
ATOM 4952 C C . GLU A 1 624 ? 16.179 14.337 -6.499 1.00 90.94 624 GLU A C 1
ATOM 4954 O O . GLU A 1 624 ? 15.159 13.952 -7.065 1.00 90.94 624 GLU A O 1
ATOM 4959 N N . GLU A 1 625 ? 17.163 14.933 -7.177 1.00 90.38 625 GLU A N 1
ATOM 4960 C CA . GLU A 1 625 ? 17.090 15.244 -8.607 1.00 90.38 625 GLU A CA 1
ATOM 4961 C C . GLU A 1 625 ? 16.955 13.969 -9.442 1.00 90.38 625 GLU A C 1
ATOM 4963 O O . GLU A 1 625 ? 16.146 13.908 -10.367 1.00 90.38 625 GLU A O 1
ATOM 4968 N N . LYS A 1 626 ? 17.712 12.926 -9.080 1.00 91.00 626 LYS A N 1
ATOM 4969 C CA . LYS A 1 626 ? 17.618 11.606 -9.715 1.00 91.00 626 LYS A CA 1
ATOM 4970 C C . LYS A 1 626 ? 16.339 10.877 -9.321 1.00 91.00 626 LYS A C 1
ATOM 4972 O O . LYS A 1 626 ? 15.776 10.188 -10.160 1.00 91.00 626 LYS A O 1
ATOM 4977 N N . VAL A 1 627 ? 15.851 11.043 -8.090 1.00 94.81 627 VAL A N 1
ATOM 4978 C CA . VAL A 1 627 ? 14.551 10.491 -7.671 1.00 94.81 627 VAL A CA 1
ATOM 4979 C C . VAL A 1 627 ? 13.423 11.105 -8.505 1.00 94.81 627 VAL A C 1
ATOM 4981 O O . VAL A 1 627 ? 12.614 10.372 -9.071 1.00 94.81 627 VAL A O 1
ATOM 4984 N N . LYS A 1 628 ? 13.431 12.427 -8.696 1.00 93.44 628 LYS A N 1
ATOM 4985 C CA . LYS A 1 628 ? 12.513 13.117 -9.606 1.00 93.44 628 LYS A CA 1
ATOM 4986 C C . LYS A 1 628 ? 12.679 12.633 -11.047 1.00 93.44 628 LYS A C 1
ATOM 4988 O O . LYS A 1 628 ? 11.684 12.365 -11.706 1.00 93.44 628 LYS A O 1
ATOM 4993 N N . GLN A 1 629 ? 13.911 12.505 -11.539 1.00 90.81 629 GLN A N 1
ATOM 4994 C CA . GLN A 1 629 ? 14.173 12.097 -12.922 1.00 90.81 629 GLN A CA 1
ATOM 4995 C C . GLN A 1 629 ? 13.756 10.647 -13.212 1.00 90.81 629 GLN A C 1
ATOM 4997 O O . GLN A 1 629 ? 13.243 10.369 -14.290 1.00 90.81 629 GLN A O 1
ATOM 5002 N N . TYR A 1 630 ? 14.026 9.716 -12.295 1.00 93.94 630 TYR A N 1
ATOM 5003 C CA . TYR A 1 630 ? 13.805 8.284 -12.518 1.00 93.94 630 TYR A CA 1
ATOM 5004 C C . TYR A 1 630 ? 12.410 7.840 -12.104 1.00 93.94 630 TYR A C 1
ATOM 5006 O O . TYR A 1 630 ? 11.899 6.880 -12.673 1.00 93.94 630 TYR A O 1
ATOM 5014 N N . LEU A 1 631 ? 11.809 8.501 -11.109 1.00 95.56 631 LEU A N 1
ATOM 5015 C CA . LEU A 1 631 ? 10.560 8.063 -10.491 1.00 95.56 631 LEU A CA 1
ATOM 5016 C C . LEU A 1 631 ? 9.461 9.131 -10.474 1.00 95.56 631 LEU A C 1
ATOM 5018 O O . LEU A 1 631 ? 8.330 8.806 -10.123 1.00 95.56 631 LEU A O 1
ATOM 5022 N N . GLY A 1 632 ? 9.749 10.386 -10.830 1.00 94.19 632 GLY A N 1
ATOM 5023 C CA . GLY A 1 632 ? 8.785 11.489 -10.748 1.00 94.19 632 GLY A CA 1
ATOM 5024 C C . GLY A 1 632 ? 8.390 11.868 -9.322 1.00 94.19 632 GLY A C 1
ATOM 5025 O O . GLY A 1 632 ? 7.494 12.682 -9.141 1.00 94.19 632 GLY A O 1
ATOM 5026 N N . LEU A 1 633 ? 9.027 11.298 -8.301 1.00 95.31 633 LEU A N 1
ATOM 5027 C CA . LEU A 1 633 ? 8.708 11.583 -6.909 1.00 95.31 633 LEU A CA 1
ATOM 5028 C C . LEU A 1 633 ? 9.320 12.923 -6.500 1.00 95.31 633 LEU A C 1
ATOM 5030 O O . LEU A 1 633 ? 10.530 13.120 -6.614 1.00 95.31 633 LEU A O 1
ATOM 5034 N N . VAL A 1 634 ? 8.483 13.832 -6.003 1.00 93.62 634 VAL A N 1
ATOM 5035 C CA . VAL A 1 634 ? 8.913 15.140 -5.503 1.00 93.62 634 VAL A CA 1
ATOM 5036 C C . VAL A 1 634 ? 8.325 15.365 -4.121 1.00 93.62 634 VAL A C 1
ATOM 5038 O O . VAL A 1 634 ? 7.111 15.290 -3.940 1.00 93.62 634 VAL A O 1
ATOM 5041 N N . ARG A 1 635 ? 9.183 15.672 -3.147 1.00 91.50 635 ARG A N 1
ATOM 5042 C CA . ARG A 1 635 ? 8.748 16.149 -1.834 1.00 91.50 635 ARG A CA 1
ATOM 5043 C C . ARG A 1 635 ? 8.265 17.593 -1.973 1.00 91.50 635 ARG A C 1
ATOM 5045 O O . ARG A 1 635 ? 8.988 18.446 -2.485 1.00 91.50 635 ARG A O 1
ATOM 5052 N N . SER A 1 636 ? 7.038 17.856 -1.544 1.00 88.00 636 SER A N 1
ATOM 5053 C CA . SER A 1 636 ? 6.428 19.182 -1.536 1.00 88.00 636 SER A CA 1
ATOM 5054 C C . SER A 1 636 ? 6.294 19.640 -0.089 1.00 88.00 636 SER A C 1
ATOM 5056 O O . SER A 1 636 ? 5.596 19.006 0.690 1.00 88.00 636 SER A O 1
ATOM 5058 N N . LEU A 1 637 ? 6.976 20.717 0.291 1.00 76.38 637 LEU A N 1
ATOM 5059 C CA . LEU A 1 637 ? 6.868 21.289 1.632 1.00 76.38 637 LEU A CA 1
ATOM 5060 C C . LEU A 1 637 ? 6.295 22.707 1.550 1.00 76.38 637 LEU A C 1
ATOM 5062 O O . LEU A 1 637 ? 6.776 23.501 0.733 1.00 76.38 637 LEU A O 1
ATOM 5066 N N . PRO A 1 638 ? 5.321 23.065 2.405 1.00 73.12 638 PRO A N 1
ATOM 5067 C CA . PRO A 1 638 ? 5.000 24.457 2.686 1.00 73.12 638 PRO A CA 1
ATOM 5068 C C . PRO A 1 638 ? 6.246 25.239 3.126 1.00 73.12 638 PRO A C 1
ATOM 5070 O O . PRO A 1 638 ? 7.140 24.705 3.785 1.00 73.12 638 PRO A O 1
ATOM 5073 N N . VAL A 1 639 ? 6.285 26.536 2.810 1.00 72.38 639 VAL A N 1
ATOM 5074 C CA . VAL A 1 639 ? 7.411 27.424 3.160 1.00 72.38 639 VAL A CA 1
ATOM 5075 C C . VAL A 1 639 ? 7.676 27.439 4.670 1.00 72.38 639 VAL A C 1
ATOM 5077 O O . VAL A 1 639 ? 8.831 27.444 5.086 1.00 72.38 639 VAL A O 1
ATOM 5080 N N . SER A 1 640 ? 6.620 27.400 5.487 1.00 70.75 640 SER A N 1
ATOM 5081 C CA . SER A 1 640 ? 6.721 27.355 6.948 1.00 70.75 640 SER A CA 1
ATOM 5082 C C . SER A 1 640 ? 7.414 26.089 7.453 1.00 70.75 640 SER A C 1
ATOM 5084 O O . SER A 1 640 ? 8.290 26.182 8.303 1.00 70.75 640 SER A O 1
ATOM 5086 N N . GLU A 1 641 ? 7.067 24.919 6.915 1.00 75.31 641 GLU A N 1
ATOM 5087 C CA . GLU A 1 641 ? 7.674 23.639 7.306 1.00 75.31 641 GLU A CA 1
ATOM 5088 C C . GLU A 1 641 ? 9.146 23.583 6.894 1.00 75.31 641 GLU A C 1
ATOM 5090 O O . GLU A 1 641 ? 9.998 23.192 7.687 1.00 75.31 641 GLU A O 1
ATOM 5095 N N . LYS A 1 642 ? 9.476 24.089 5.700 1.00 78.25 642 LYS A N 1
ATOM 5096 C CA . LYS A 1 642 ? 10.871 24.209 5.266 1.00 78.25 642 LYS A CA 1
ATOM 5097 C C . LYS A 1 642 ? 11.684 25.127 6.188 1.00 78.25 642 LYS A C 1
ATOM 5099 O O . LYS A 1 642 ? 12.793 24.770 6.575 1.00 78.25 642 LYS A O 1
ATOM 5104 N N . ALA A 1 643 ? 11.126 26.273 6.580 1.00 79.19 643 ALA A N 1
ATOM 5105 C CA . ALA A 1 643 ? 11.773 27.181 7.526 1.00 79.19 643 ALA A CA 1
ATOM 5106 C C . ALA A 1 643 ? 11.963 26.533 8.910 1.00 79.19 643 ALA A C 1
ATOM 5108 O O . ALA A 1 643 ? 12.996 26.735 9.546 1.00 79.19 643 ALA A O 1
ATOM 5109 N N . MET A 1 644 ? 11.001 25.720 9.362 1.00 78.00 644 MET A N 1
ATOM 5110 C CA . MET A 1 644 ? 11.128 24.950 10.602 1.00 78.00 644 MET A CA 1
ATOM 5111 C C . MET A 1 644 ? 12.239 23.902 10.516 1.00 78.00 644 MET A C 1
ATOM 5113 O O . MET A 1 644 ? 13.016 23.785 11.460 1.00 78.00 644 MET A O 1
ATOM 5117 N N . GLU A 1 645 ? 12.371 23.186 9.397 1.00 80.31 645 GLU A N 1
ATOM 5118 C CA . GLU A 1 645 ? 13.482 22.247 9.181 1.00 80.31 645 GLU A CA 1
ATOM 5119 C C . GLU A 1 645 ? 14.837 22.956 9.197 1.00 80.31 645 GLU A C 1
ATOM 5121 O O . GLU A 1 645 ? 15.765 22.503 9.865 1.00 80.31 645 GLU A O 1
ATOM 5126 N N . GLU A 1 646 ? 14.951 24.090 8.504 1.00 83.62 646 GLU A N 1
ATOM 5127 C CA . GLU A 1 646 ? 16.168 24.910 8.485 1.00 83.62 646 GLU A CA 1
ATOM 5128 C C . GLU A 1 646 ? 16.516 25.422 9.894 1.00 83.62 646 GLU A C 1
ATOM 5130 O O . GLU A 1 646 ? 17.673 25.360 10.321 1.00 83.62 646 GLU A O 1
ATOM 5135 N N . MET A 1 647 ? 15.512 25.849 10.664 1.00 84.12 647 MET A N 1
ATOM 5136 C CA . MET A 1 647 ? 15.679 26.265 12.056 1.00 84.12 647 MET A CA 1
ATOM 5137 C C . MET A 1 647 ? 16.125 25.095 12.944 1.00 84.12 647 MET A C 1
ATOM 5139 O O . MET A 1 647 ? 17.104 25.230 13.678 1.00 84.12 647 MET A O 1
ATOM 5143 N N . GLN A 1 648 ? 15.467 23.936 12.863 1.00 84.81 648 GLN A N 1
ATOM 5144 C CA . GLN A 1 648 ? 15.841 22.722 13.600 1.00 84.81 648 GLN A CA 1
ATOM 5145 C C . GLN A 1 648 ? 17.287 22.313 13.300 1.00 84.81 648 GLN A C 1
ATOM 5147 O O . GLN A 1 648 ? 18.057 22.033 14.222 1.00 84.81 648 GLN A O 1
ATOM 5152 N N . GLN A 1 649 ? 17.687 22.355 12.028 1.00 83.81 649 GLN A N 1
ATOM 5153 C CA . GLN A 1 649 ? 19.061 22.084 11.609 1.00 83.81 649 GLN A CA 1
ATOM 5154 C C . GLN A 1 649 ? 20.049 23.108 12.181 1.00 83.81 649 GLN A C 1
ATOM 5156 O O . GLN A 1 649 ? 21.098 22.713 12.688 1.00 83.81 649 GLN A O 1
ATOM 5161 N N . SER A 1 650 ? 19.714 24.404 12.181 1.00 87.56 650 SER A N 1
ATOM 5162 C CA . SER A 1 650 ? 20.569 25.435 12.793 1.00 87.56 650 SER A CA 1
ATOM 5163 C C . SER A 1 650 ? 20.735 25.265 14.310 1.00 87.56 650 SER A C 1
ATOM 5165 O O . SER A 1 650 ? 21.773 25.623 14.861 1.00 87.56 650 SER A O 1
ATOM 5167 N N . MET A 1 651 ? 19.745 24.661 14.978 1.00 90.31 651 MET A N 1
ATOM 5168 C CA . MET A 1 651 ? 19.789 24.308 16.401 1.00 90.31 651 MET A CA 1
ATOM 5169 C C . MET A 1 651 ? 20.515 22.977 16.664 1.00 90.31 651 MET A C 1
ATOM 5171 O O . MET A 1 651 ? 20.554 22.511 17.802 1.00 90.31 651 MET A O 1
ATOM 5175 N N . GLY A 1 652 ? 21.082 22.342 15.632 1.00 89.38 652 GLY A N 1
ATOM 5176 C CA . GLY A 1 652 ? 21.792 21.069 15.750 1.00 89.38 652 GLY A CA 1
ATOM 5177 C C . GLY A 1 652 ? 20.878 19.866 15.995 1.00 89.38 652 GLY A C 1
ATOM 5178 O O . GLY A 1 652 ? 21.356 18.823 16.448 1.00 89.38 652 GLY A O 1
ATOM 5179 N N . MET A 1 653 ? 19.574 19.984 15.721 1.00 87.25 653 MET A N 1
ATOM 5180 C CA . MET A 1 653 ? 18.660 18.849 15.829 1.00 87.25 653 MET A CA 1
ATOM 5181 C C . MET A 1 653 ? 18.942 17.818 14.723 1.00 87.25 653 MET A C 1
ATOM 5183 O O . MET A 1 653 ? 19.358 18.187 13.620 1.00 87.25 653 MET A O 1
ATOM 5187 N N . PRO A 1 654 ? 18.711 16.516 14.976 1.00 87.56 654 PRO A N 1
ATOM 5188 C CA . PRO A 1 654 ? 18.940 15.492 13.967 1.00 87.56 654 PRO A CA 1
ATOM 5189 C C . PRO A 1 654 ? 18.053 15.684 12.732 1.00 87.56 654 PRO A C 1
ATOM 5191 O O . PRO A 1 654 ? 16.846 15.880 12.858 1.00 87.56 654 PRO A O 1
ATOM 5194 N N . ALA A 1 655 ? 18.629 15.530 11.537 1.00 85.94 655 ALA A N 1
ATOM 5195 C CA . ALA A 1 655 ? 17.910 15.732 10.277 1.00 85.94 655 ALA A CA 1
ATOM 5196 C C . ALA A 1 655 ? 16.694 14.803 10.113 1.00 85.94 655 ALA A C 1
ATOM 5198 O O . ALA A 1 655 ? 15.734 15.168 9.445 1.00 85.94 655 ALA A O 1
ATOM 5199 N N . TRP A 1 656 ? 16.708 13.614 10.730 1.00 86.12 656 TRP A N 1
ATOM 5200 C CA . TRP A 1 656 ? 15.581 12.681 10.665 1.00 86.12 656 TRP A CA 1
ATOM 5201 C C . TRP A 1 656 ? 14.321 13.166 11.391 1.00 86.12 656 TRP A C 1
ATOM 5203 O O . TRP A 1 656 ? 13.241 12.659 11.100 1.00 86.12 656 TRP A O 1
ATOM 5213 N N . LEU A 1 657 ? 14.437 14.121 12.324 1.00 86.12 657 LEU A N 1
ATOM 5214 C CA . LEU A 1 657 ? 13.305 14.584 13.131 1.00 86.12 657 LEU A CA 1
ATOM 5215 C C . LEU A 1 657 ? 12.217 15.218 12.263 1.00 86.12 657 LEU A C 1
ATOM 5217 O O . LEU A 1 657 ? 11.040 14.985 12.490 1.00 86.12 657 LEU A O 1
ATOM 5221 N N . ALA A 1 658 ? 12.611 15.922 11.203 1.00 82.44 658 ALA A N 1
ATOM 5222 C CA . ALA A 1 658 ? 11.682 16.474 10.225 1.00 82.44 658 ALA A CA 1
ATOM 5223 C C . ALA A 1 658 ? 10.731 15.416 9.636 1.00 82.44 658 ALA A C 1
ATOM 5225 O O . ALA A 1 658 ? 9.590 15.713 9.309 1.00 82.44 658 ALA A O 1
ATOM 5226 N N . PHE A 1 659 ? 11.178 14.162 9.522 1.00 84.50 659 PHE A N 1
ATOM 5227 C CA . PHE A 1 659 ? 10.423 13.089 8.874 1.00 84.50 659 PHE A CA 1
ATOM 5228 C C . PHE A 1 659 ? 9.496 12.330 9.827 1.00 84.50 659 PHE A C 1
ATOM 5230 O O . PHE A 1 659 ? 8.758 11.465 9.358 1.00 84.50 659 PHE A O 1
ATOM 5237 N N . THR A 1 660 ? 9.507 12.634 11.131 1.00 85.44 660 THR A N 1
ATOM 5238 C CA . THR A 1 660 ? 8.479 12.120 12.052 1.00 85.44 660 THR A CA 1
ATOM 5239 C C . THR A 1 660 ? 7.143 12.826 11.837 1.00 85.44 660 THR A C 1
ATOM 5241 O O . THR A 1 660 ? 6.085 12.236 12.057 1.00 85.44 660 THR A O 1
ATOM 5244 N N . ASP A 1 661 ? 7.185 14.064 11.340 1.00 82.75 661 ASP A N 1
ATOM 5245 C CA . ASP A 1 661 ? 6.001 14.793 10.902 1.00 82.75 661 ASP A CA 1
ATOM 5246 C C . ASP A 1 661 ? 5.559 14.349 9.494 1.00 82.75 661 ASP A C 1
ATOM 5248 O O . ASP A 1 661 ? 6.408 14.005 8.665 1.00 82.75 661 ASP A O 1
ATOM 5252 N N . PRO A 1 662 ? 4.245 14.359 9.185 1.00 86.19 662 PRO A N 1
ATOM 5253 C CA . PRO A 1 662 ? 3.723 13.998 7.866 1.00 86.19 662 PRO A CA 1
ATOM 5254 C C . PRO A 1 662 ? 4.328 14.813 6.717 1.00 86.19 662 PRO A C 1
ATOM 5256 O O . PRO A 1 662 ? 4.253 16.036 6.695 1.00 86.19 662 PRO A O 1
ATOM 5259 N N . GLN A 1 663 ? 4.858 14.110 5.719 1.00 88.19 663 GLN A N 1
ATOM 5260 C CA . GLN A 1 663 ? 5.551 14.650 4.553 1.00 88.19 663 GLN A CA 1
ATOM 5261 C C . GLN A 1 663 ? 4.707 14.502 3.290 1.00 88.19 663 GLN A C 1
ATOM 5263 O O . GLN A 1 663 ? 4.263 13.393 2.982 1.00 88.19 663 GLN A O 1
ATOM 5268 N N . LYS A 1 664 ? 4.513 15.594 2.535 1.00 91.25 664 LYS A N 1
ATO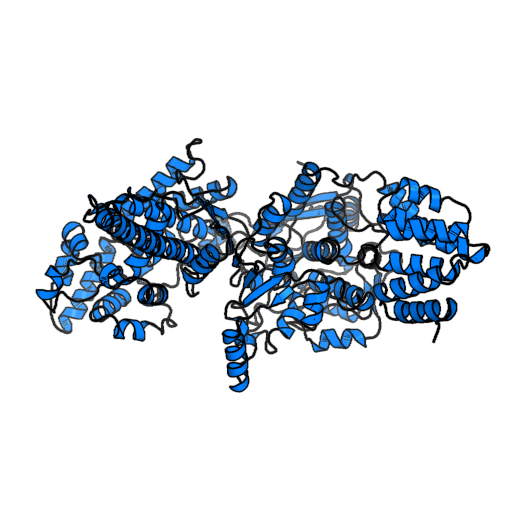M 5269 C CA . LYS A 1 664 ? 3.751 15.575 1.274 1.00 91.25 664 LYS A CA 1
ATOM 5270 C C . LYS A 1 664 ? 4.652 15.222 0.094 1.00 91.25 664 LYS A C 1
ATOM 5272 O O . LYS A 1 664 ? 5.709 15.820 -0.109 1.00 91.25 664 LYS A O 1
ATOM 5277 N N . TYR A 1 665 ? 4.196 14.289 -0.729 1.00 94.00 665 TYR A N 1
ATOM 5278 C CA . TYR A 1 665 ? 4.848 13.873 -1.964 1.00 94.00 665 TYR A CA 1
ATOM 5279 C C . TYR A 1 665 ? 3.884 13.991 -3.136 1.00 94.00 665 TYR A C 1
ATOM 5281 O O . TYR A 1 665 ? 2.737 13.560 -3.051 1.00 94.00 665 TYR A O 1
ATOM 5289 N N . ILE A 1 666 ? 4.364 14.553 -4.238 1.00 94.44 666 ILE A N 1
ATOM 5290 C CA . ILE A 1 666 ? 3.607 14.726 -5.477 1.00 94.44 666 ILE A CA 1
ATOM 5291 C C . ILE A 1 666 ? 4.293 13.988 -6.621 1.00 94.44 666 ILE A C 1
ATOM 5293 O O . ILE A 1 666 ? 5.496 13.702 -6.581 1.00 94.44 666 ILE A O 1
ATOM 5297 N N . TYR A 1 667 ? 3.514 13.721 -7.663 1.00 93.00 667 TYR A N 1
ATOM 5298 C CA . TYR A 1 667 ? 4.024 13.216 -8.925 1.00 93.00 667 TYR A CA 1
ATOM 5299 C C . TYR A 1 667 ? 4.428 14.371 -9.854 1.00 93.00 667 TYR A C 1
ATOM 5301 O O . TYR A 1 667 ? 3.641 15.270 -10.141 1.00 93.00 667 TYR A O 1
ATOM 5309 N N . SER A 1 668 ? 5.661 14.327 -10.355 1.00 90.88 668 SER A N 1
ATOM 5310 C CA . SER A 1 668 ? 6.182 15.187 -11.413 1.00 90.88 668 SER A CA 1
ATOM 5311 C C . SER A 1 668 ? 6.313 14.367 -12.698 1.00 90.88 668 SER A C 1
ATOM 5313 O O . SER A 1 668 ? 7.163 13.472 -12.748 1.00 90.88 668 SER A O 1
ATOM 5315 N N . PRO A 1 669 ? 5.549 14.677 -13.760 1.00 88.69 669 PRO A N 1
ATOM 5316 C CA . PRO A 1 669 ? 5.694 13.987 -15.035 1.00 88.69 669 PRO A CA 1
ATOM 5317 C C . PRO A 1 669 ? 7.052 14.290 -15.697 1.00 88.69 669 PRO A C 1
ATOM 5319 O O . PRO A 1 669 ? 7.653 15.343 -15.435 1.00 88.69 669 PRO A O 1
ATOM 5322 N N . PRO A 1 670 ? 7.537 13.404 -16.588 1.00 85.75 670 PRO A N 1
ATOM 5323 C CA . PRO A 1 670 ? 8.714 13.665 -17.411 1.00 85.75 670 PRO A CA 1
ATOM 5324 C C . PRO A 1 670 ? 8.566 14.953 -18.235 1.00 85.75 670 PRO A C 1
ATOM 5326 O O . PRO A 1 670 ? 7.552 15.170 -18.896 1.00 85.75 670 PRO A O 1
ATOM 5329 N N . SER A 1 671 ? 9.599 15.802 -18.239 1.00 80.19 671 SER A N 1
ATOM 5330 C CA . SER A 1 671 ? 9.607 17.047 -19.020 1.00 80.19 671 SER A CA 1
ATOM 5331 C C . SER A 1 671 ? 10.211 16.850 -20.412 1.00 80.19 671 SER A C 1
ATOM 5333 O O . SER A 1 671 ? 11.268 16.229 -20.577 1.00 80.19 671 SER A O 1
ATOM 5335 N N . LEU A 1 672 ? 9.586 17.459 -21.424 1.00 69.06 672 LEU A N 1
ATOM 5336 C CA . LEU A 1 672 ? 10.149 17.560 -22.774 1.00 69.06 672 LEU A CA 1
ATOM 5337 C C . LEU A 1 672 ? 11.502 18.288 -22.768 1.00 69.06 672 LEU A C 1
ATOM 5339 O O . LEU A 1 672 ? 12.417 17.825 -23.446 1.00 69.06 672 LEU A O 1
ATOM 5343 N N . PHE A 1 673 ? 11.646 19.315 -21.925 1.00 70.50 673 PHE A N 1
ATOM 5344 C CA . PHE A 1 673 ? 12.853 20.136 -21.743 1.00 70.50 673 PHE A CA 1
ATOM 5345 C C . PHE A 1 673 ? 13.700 19.715 -20.527 1.00 70.50 673 PHE A C 1
ATOM 5347 O O . PHE A 1 673 ? 14.522 20.485 -20.035 1.00 70.50 673 PHE A O 1
ATOM 5354 N N . GLY A 1 674 ? 13.457 18.517 -19.986 1.00 66.38 674 GLY A N 1
ATOM 5355 C CA . GLY A 1 674 ? 14.220 17.971 -18.864 1.00 66.38 674 GLY A CA 1
ATOM 5356 C C . GLY A 1 674 ? 15.648 17.552 -19.248 1.00 66.38 674 GLY A C 1
ATOM 5357 O O . GLY A 1 674 ? 15.980 17.493 -20.434 1.00 66.38 674 GLY A O 1
ATOM 5358 N N . PRO A 1 675 ? 16.497 17.225 -18.256 1.00 73.44 675 PRO A N 1
ATOM 5359 C CA . PRO A 1 675 ? 17.849 16.731 -18.505 1.00 73.44 675 PRO A CA 1
ATOM 5360 C C . PRO A 1 675 ? 17.841 15.442 -19.340 1.00 73.44 675 PRO A C 1
ATOM 5362 O O . PRO A 1 675 ? 16.880 14.669 -19.309 1.00 73.44 675 PRO A O 1
ATOM 5365 N N . ALA A 1 676 ? 18.940 15.195 -20.059 1.00 76.06 676 ALA A N 1
ATOM 5366 C CA . ALA A 1 676 ? 19.111 13.989 -20.865 1.00 76.06 676 ALA A CA 1
ATOM 5367 C C . ALA A 1 676 ? 18.953 12.710 -20.022 1.00 76.06 676 ALA A C 1
ATOM 5369 O O . ALA A 1 676 ? 19.379 12.648 -18.865 1.00 76.06 676 ALA A O 1
ATOM 5370 N N . LEU A 1 677 ? 18.342 11.683 -20.619 1.00 77.81 677 LEU A N 1
ATOM 5371 C CA . LEU A 1 677 ? 18.177 10.380 -19.983 1.00 77.81 677 LEU A CA 1
ATOM 5372 C C . LEU A 1 677 ? 19.532 9.664 -19.889 1.00 77.81 677 LEU A C 1
ATOM 5374 O O . LEU A 1 677 ? 20.219 9.471 -20.890 1.00 77.81 677 LEU A O 1
ATOM 5378 N N . ASP A 1 678 ? 19.900 9.237 -18.681 1.00 85.56 678 ASP A N 1
ATOM 5379 C CA . ASP A 1 678 ? 21.151 8.525 -18.407 1.00 85.56 678 ASP A CA 1
ATOM 5380 C C . ASP A 1 678 ? 20.935 7.004 -18.445 1.00 85.56 678 ASP A C 1
ATOM 5382 O O . ASP A 1 678 ? 20.605 6.377 -17.433 1.00 85.56 678 ASP A O 1
ATOM 5386 N N . LYS A 1 679 ? 21.132 6.399 -19.625 1.00 89.69 679 LYS A N 1
ATOM 5387 C CA . LYS A 1 679 ? 21.010 4.944 -19.831 1.00 89.69 679 LYS A CA 1
ATOM 5388 C C . LYS A 1 679 ? 21.892 4.146 -18.871 1.00 89.69 679 LYS A C 1
ATOM 5390 O O . LYS A 1 679 ? 21.443 3.150 -18.304 1.00 89.69 679 LYS A O 1
ATOM 5395 N N . ALA A 1 680 ? 23.145 4.566 -18.691 1.00 89.56 680 ALA A N 1
ATOM 5396 C CA . ALA A 1 680 ? 24.109 3.845 -17.867 1.00 89.56 680 ALA A CA 1
ATOM 5397 C C . ALA A 1 680 ? 23.733 3.921 -16.382 1.00 89.56 680 ALA A C 1
ATOM 5399 O O . ALA A 1 680 ? 23.732 2.896 -15.697 1.00 89.56 680 ALA A O 1
ATOM 5400 N N . GLY A 1 681 ? 23.355 5.107 -15.900 1.00 90.62 681 GLY A N 1
ATOM 5401 C CA . GLY A 1 681 ? 22.894 5.318 -14.530 1.00 90.62 681 GLY A CA 1
ATOM 5402 C C . GLY A 1 681 ? 21.636 4.521 -14.202 1.00 90.62 681 GLY A C 1
ATOM 5403 O O . GLY A 1 681 ? 21.611 3.831 -13.184 1.00 90.62 681 GLY A O 1
ATOM 5404 N N . VAL A 1 682 ? 20.632 4.527 -15.086 1.00 92.94 682 VAL A N 1
ATOM 5405 C CA . VAL A 1 682 ? 19.400 3.740 -14.889 1.00 92.94 682 VAL A CA 1
ATOM 5406 C C . VAL A 1 682 ? 19.680 2.242 -14.909 1.00 92.94 682 VAL A C 1
ATOM 5408 O O . VAL A 1 682 ? 19.192 1.524 -14.043 1.00 92.94 682 VAL A O 1
ATOM 5411 N N . THR A 1 683 ? 20.530 1.768 -15.821 1.00 94.19 683 THR A N 1
ATOM 5412 C CA . THR A 1 683 ? 20.949 0.357 -15.867 1.00 94.19 683 THR A CA 1
ATOM 5413 C C . THR A 1 683 ? 21.599 -0.070 -14.543 1.00 94.19 683 THR A C 1
ATOM 5415 O O . THR A 1 683 ? 21.198 -1.067 -13.941 1.00 94.19 683 THR A O 1
ATOM 5418 N N . LYS A 1 684 ? 22.564 0.712 -14.035 1.00 93.12 684 LYS A N 1
ATOM 5419 C CA . LYS A 1 684 ? 23.221 0.447 -12.742 1.00 93.12 684 LYS A CA 1
ATOM 5420 C C . LYS A 1 684 ? 22.247 0.503 -11.565 1.00 93.12 684 LYS A C 1
ATOM 5422 O O . LYS A 1 684 ? 22.356 -0.304 -10.637 1.00 93.12 684 LYS A O 1
ATOM 5427 N N . TRP A 1 685 ? 21.316 1.453 -11.585 1.00 94.88 685 TRP A N 1
ATOM 5428 C CA . TRP A 1 685 ? 20.288 1.587 -10.559 1.00 94.88 685 TRP A CA 1
ATOM 5429 C C . TRP A 1 685 ? 19.378 0.357 -10.527 1.00 94.88 685 TRP A C 1
ATOM 5431 O O . TRP A 1 685 ? 19.223 -0.241 -9.466 1.00 94.88 685 TRP A O 1
ATOM 5441 N N . LEU A 1 686 ? 18.872 -0.095 -11.677 1.00 97.19 686 LEU A N 1
ATOM 5442 C CA . LEU A 1 686 ? 18.002 -1.270 -11.755 1.00 97.19 686 LEU A CA 1
ATOM 5443 C C . LEU A 1 686 ? 18.701 -2.557 -11.304 1.00 97.19 686 LEU A C 1
ATOM 5445 O O . LEU A 1 686 ? 18.082 -3.356 -10.599 1.00 97.19 686 LEU A O 1
ATOM 5449 N N . TYR A 1 687 ? 19.987 -2.739 -11.629 1.00 96.00 687 TYR A N 1
ATOM 5450 C CA . TYR A 1 687 ? 20.789 -3.838 -11.075 1.00 96.00 687 TYR A CA 1
ATOM 5451 C C . TYR A 1 687 ? 20.968 -3.720 -9.560 1.00 96.00 687 TYR A C 1
ATOM 5453 O O . TYR A 1 687 ? 20.843 -4.705 -8.836 1.00 96.00 687 TYR A O 1
ATOM 5461 N N . SER A 1 688 ? 21.248 -2.517 -9.059 1.00 95.44 688 SER A N 1
ATOM 5462 C CA . SER A 1 688 ? 21.421 -2.288 -7.623 1.00 95.44 688 SER A CA 1
ATOM 5463 C C . SER A 1 688 ? 20.128 -2.541 -6.845 1.00 95.44 688 SER A C 1
ATOM 5465 O O . SER A 1 688 ? 20.168 -3.160 -5.783 1.00 95.44 688 SER A O 1
ATOM 5467 N N . LEU A 1 689 ? 18.989 -2.122 -7.399 1.00 96.88 689 LEU A N 1
ATOM 5468 C CA . LEU A 1 689 ? 17.668 -2.371 -6.839 1.00 96.88 689 LEU A CA 1
ATOM 5469 C C . LEU A 1 689 ? 17.296 -3.859 -6.903 1.00 96.88 689 LEU A C 1
ATOM 5471 O O . LEU A 1 689 ? 16.764 -4.381 -5.926 1.00 96.88 689 LEU A O 1
ATOM 5475 N N . PHE A 1 690 ? 17.635 -4.557 -7.996 1.00 97.62 690 PHE A N 1
ATOM 5476 C CA . PHE A 1 690 ? 17.465 -6.010 -8.100 1.00 97.62 690 PHE A CA 1
ATOM 5477 C C . PHE A 1 690 ? 18.179 -6.721 -6.950 1.00 97.62 690 PHE A C 1
ATOM 5479 O O . PHE A 1 690 ? 17.540 -7.452 -6.201 1.00 97.62 690 PHE A O 1
ATOM 5486 N N . PHE A 1 691 ? 19.475 -6.454 -6.749 1.00 95.19 691 PHE A N 1
ATOM 5487 C CA . PHE A 1 691 ? 20.235 -7.062 -5.654 1.00 95.19 691 PHE A CA 1
ATOM 5488 C C . PHE A 1 691 ? 19.646 -6.728 -4.281 1.00 95.19 691 PHE A C 1
ATOM 5490 O O . PHE A 1 691 ? 19.513 -7.617 -3.447 1.00 95.19 691 PHE A O 1
ATOM 5497 N N . LYS A 1 692 ? 19.255 -5.467 -4.051 1.00 94.56 692 LYS A N 1
ATOM 5498 C CA . LYS A 1 692 ? 18.656 -5.014 -2.786 1.00 94.56 692 LYS A CA 1
ATOM 5499 C C . LYS A 1 692 ? 17.358 -5.755 -2.448 1.00 94.56 692 LYS A C 1
ATOM 5501 O O . LYS A 1 692 ? 17.110 -6.021 -1.274 1.00 94.56 692 LYS A O 1
ATOM 5506 N N . ILE A 1 693 ? 16.543 -6.063 -3.459 1.00 95.81 693 ILE A N 1
ATOM 5507 C CA . ILE A 1 693 ? 15.253 -6.747 -3.308 1.00 95.81 693 ILE A CA 1
ATOM 5508 C C . ILE A 1 693 ? 15.430 -8.265 -3.263 1.00 95.81 693 ILE A C 1
ATOM 5510 O O . ILE A 1 693 ? 14.879 -8.901 -2.371 1.00 95.81 693 ILE A O 1
ATOM 5514 N N . ALA A 1 694 ? 16.184 -8.854 -4.194 1.00 94.75 694 ALA A N 1
ATOM 5515 C CA . ALA A 1 694 ? 16.396 -10.300 -4.288 1.00 94.75 694 ALA A CA 1
ATOM 5516 C C . ALA A 1 694 ? 17.179 -10.845 -3.084 1.00 94.75 694 ALA A C 1
ATOM 5518 O O . ALA A 1 694 ? 16.883 -11.924 -2.574 1.00 94.75 694 ALA A O 1
ATOM 5519 N N . MET A 1 695 ? 18.145 -10.059 -2.602 1.00 92.12 695 MET A N 1
ATOM 5520 C CA . MET A 1 695 ? 19.068 -10.416 -1.531 1.00 92.12 695 MET A CA 1
ATOM 5521 C C . MET A 1 695 ? 19.191 -9.253 -0.529 1.00 92.12 695 MET A C 1
ATOM 5523 O O . MET A 1 695 ? 20.170 -8.500 -0.554 1.00 92.12 695 MET A O 1
ATOM 5527 N N . PRO A 1 696 ? 18.192 -9.079 0.360 1.00 92.12 696 PRO A N 1
ATOM 5528 C CA . PRO A 1 696 ? 18.210 -8.041 1.387 1.00 92.12 696 PRO A CA 1
ATOM 5529 C C . PRO A 1 696 ? 19.476 -8.107 2.248 1.00 92.12 696 PRO A C 1
ATOM 5531 O O . PRO A 1 696 ? 20.011 -9.186 2.503 1.00 92.12 696 PRO A O 1
ATOM 5534 N N . THR A 1 697 ? 19.967 -6.959 2.705 1.00 90.19 697 THR A N 1
ATOM 5535 C CA . THR A 1 697 ? 21.155 -6.906 3.565 1.00 90.19 697 THR A CA 1
ATOM 5536 C C . THR A 1 697 ? 20.845 -7.539 4.914 1.00 90.19 697 THR A C 1
ATOM 5538 O O . THR A 1 697 ? 19.758 -7.342 5.452 1.00 90.19 697 THR A O 1
ATOM 5541 N N . MET A 1 698 ? 21.815 -8.246 5.492 1.00 88.38 698 MET A N 1
ATOM 5542 C CA . MET A 1 698 ? 21.690 -8.749 6.858 1.00 88.38 698 MET A CA 1
ATOM 5543 C C . MET A 1 698 ? 21.458 -7.622 7.873 1.00 88.38 698 MET A C 1
ATOM 5545 O O . MET A 1 698 ? 22.133 -6.593 7.840 1.00 88.38 698 MET A O 1
ATOM 5549 N N . ARG A 1 699 ? 20.515 -7.845 8.791 1.00 84.88 699 ARG A N 1
ATOM 5550 C CA . ARG A 1 699 ? 20.134 -6.974 9.910 1.00 84.88 699 ARG A CA 1
ATOM 5551 C C . ARG A 1 699 ? 19.693 -7.874 11.050 1.00 84.88 699 ARG A C 1
ATOM 5553 O O . ARG A 1 699 ? 18.708 -8.582 10.905 1.00 84.88 699 ARG A O 1
ATOM 5560 N N . ASP A 1 700 ? 20.390 -7.884 12.180 1.00 75.38 700 ASP A N 1
ATOM 5561 C CA . ASP A 1 700 ? 19.882 -8.627 13.336 1.00 75.38 700 ASP A CA 1
ATOM 5562 C C . ASP A 1 700 ? 18.734 -7.840 13.980 1.00 75.38 700 ASP A C 1
ATOM 5564 O O . ASP A 1 700 ? 18.926 -7.075 14.924 1.00 75.38 700 ASP A O 1
ATOM 5568 N N . MET A 1 701 ? 17.523 -8.033 13.454 1.00 74.81 701 MET A N 1
ATOM 5569 C CA . MET A 1 701 ? 16.326 -7.307 13.887 1.00 74.81 701 MET A CA 1
ATOM 5570 C C . MET A 1 701 ? 15.947 -7.613 15.343 1.00 74.81 701 MET A C 1
ATOM 5572 O O . MET A 1 701 ? 15.124 -6.910 15.931 1.00 74.81 701 MET A O 1
ATOM 5576 N N . MET A 1 702 ? 16.509 -8.671 15.939 1.00 70.44 702 MET A N 1
ATOM 5577 C CA . MET A 1 702 ? 16.237 -9.037 17.327 1.00 70.44 702 MET A CA 1
ATOM 5578 C C . MET A 1 702 ? 17.044 -8.183 18.290 1.00 70.44 702 MET A C 1
ATOM 5580 O O . MET A 1 702 ? 16.468 -7.621 19.222 1.00 70.44 702 MET A O 1
ATOM 5584 N N . HIS A 1 703 ? 18.349 -8.081 18.048 1.00 68.88 703 HIS A N 1
ATOM 5585 C CA . HIS A 1 703 ? 19.281 -7.426 18.962 1.00 68.88 703 HIS A CA 1
ATOM 5586 C C . HIS A 1 703 ? 19.504 -5.945 18.632 1.00 68.88 703 HIS A C 1
ATOM 5588 O O . HIS A 1 703 ? 19.790 -5.164 19.539 1.00 68.88 703 HIS A O 1
ATOM 5594 N N . ASP A 1 704 ? 19.320 -5.530 17.375 1.00 66.88 704 ASP A N 1
ATOM 5595 C CA . ASP A 1 704 ? 19.375 -4.122 16.982 1.00 66.88 704 ASP A CA 1
ATOM 5596 C C . ASP A 1 704 ? 17.983 -3.484 17.068 1.00 66.88 704 ASP A C 1
ATOM 5598 O O . ASP A 1 704 ? 17.208 -3.445 16.112 1.00 66.88 704 ASP A O 1
ATOM 5602 N N . VAL A 1 705 ? 17.644 -3.003 18.264 1.00 61.59 705 VAL A N 1
ATOM 5603 C CA . VAL A 1 705 ? 16.378 -2.299 18.527 1.00 61.59 705 VAL A CA 1
ATOM 5604 C C . VAL A 1 705 ? 16.348 -0.874 17.965 1.00 61.59 705 VAL A C 1
ATOM 5606 O O . VAL A 1 705 ? 15.284 -0.266 17.954 1.00 61.59 705 VAL A O 1
ATOM 5609 N N . ILE A 1 706 ? 17.484 -0.339 17.499 1.00 58.72 706 ILE A N 1
ATOM 5610 C CA . ILE A 1 706 ? 17.617 1.055 17.047 1.00 58.72 706 ILE A CA 1
ATOM 5611 C C . ILE A 1 706 ? 17.441 1.164 15.520 1.00 58.72 706 ILE A C 1
ATOM 5613 O O . ILE A 1 706 ? 16.980 2.196 15.033 1.00 58.72 706 ILE A O 1
ATOM 5617 N N . HIS A 1 707 ? 17.757 0.107 14.758 1.00 65.69 707 HIS A N 1
ATOM 5618 C CA . HIS A 1 707 ? 17.738 0.122 13.286 1.00 65.69 707 HIS A CA 1
ATOM 5619 C C . HIS A 1 707 ? 16.811 -0.937 12.660 1.00 65.69 707 HIS A C 1
ATOM 5621 O O . HIS A 1 707 ? 17.186 -1.589 11.682 1.00 65.69 707 HIS A O 1
ATOM 5627 N N . ARG A 1 708 ? 15.575 -1.101 13.160 1.00 75.06 708 ARG A N 1
ATOM 5628 C CA . ARG A 1 708 ? 14.612 -2.111 12.662 1.00 75.06 708 ARG A CA 1
ATOM 5629 C C . ARG A 1 708 ? 13.942 -1.741 11.330 1.00 75.06 708 ARG A C 1
ATOM 5631 O O . ARG A 1 708 ? 12.724 -1.818 11.189 1.00 75.06 708 ARG A O 1
ATOM 5638 N N . VAL A 1 709 ? 14.727 -1.349 10.332 1.00 84.62 709 VAL A N 1
ATOM 5639 C CA . VAL A 1 709 ? 14.231 -0.991 8.997 1.00 84.62 709 VAL A CA 1
ATOM 5640 C C . VAL A 1 709 ? 13.903 -2.253 8.194 1.00 84.62 709 VAL A C 1
ATOM 5642 O O . VAL A 1 709 ? 14.809 -2.986 7.779 1.00 84.62 709 VAL A O 1
ATOM 5645 N N . ASN A 1 710 ? 12.609 -2.481 7.958 1.00 84.19 710 ASN A N 1
ATOM 5646 C CA . ASN A 1 710 ? 12.086 -3.650 7.253 1.00 84.19 710 ASN A CA 1
ATOM 5647 C C . ASN A 1 710 ? 12.455 -3.654 5.757 1.00 84.19 710 ASN A C 1
ATOM 5649 O O . ASN A 1 710 ? 12.565 -2.610 5.116 1.00 84.19 710 ASN A O 1
ATOM 5653 N N . GLN A 1 711 ? 12.595 -4.854 5.180 1.00 87.50 711 GLN A N 1
ATOM 5654 C CA . GLN A 1 711 ? 12.851 -5.060 3.745 1.00 87.50 711 GLN A CA 1
ATOM 5655 C C . GLN A 1 711 ? 11.848 -6.065 3.138 1.00 87.50 711 GLN A C 1
ATOM 5657 O O . GLN A 1 711 ? 12.225 -7.169 2.729 1.00 87.50 711 GLN A O 1
ATOM 5662 N N . PRO A 1 712 ? 10.552 -5.708 3.102 1.00 91.38 712 PRO A N 1
ATOM 5663 C CA . PRO A 1 712 ? 9.466 -6.644 2.809 1.00 91.38 712 PRO A CA 1
ATOM 5664 C C . PRO A 1 712 ? 9.344 -6.992 1.321 1.00 91.38 712 PRO A C 1
ATOM 5666 O O . PRO A 1 712 ? 8.760 -8.015 0.984 1.00 91.38 712 PRO A O 1
ATOM 5669 N N . CYS A 1 713 ? 9.872 -6.162 0.420 1.00 94.62 713 CYS A N 1
ATOM 5670 C CA . CYS A 1 713 ? 9.616 -6.264 -1.016 1.00 94.62 713 CYS A CA 1
ATOM 5671 C C . CYS A 1 713 ? 10.196 -7.539 -1.647 1.00 94.62 713 CYS A C 1
ATOM 5673 O O . CYS A 1 713 ? 11.364 -7.860 -1.430 1.00 94.62 713 CYS A O 1
ATOM 5675 N N . THR A 1 714 ? 9.418 -8.218 -2.489 1.00 95.38 714 THR A N 1
ATOM 5676 C CA . THR A 1 714 ? 9.865 -9.348 -3.328 1.00 95.38 714 THR A CA 1
ATOM 5677 C C . THR A 1 714 ? 10.174 -8.897 -4.760 1.00 95.38 714 THR A C 1
ATOM 5679 O O . THR A 1 714 ? 10.014 -7.717 -5.099 1.00 95.38 714 THR A O 1
ATOM 5682 N N . LEU A 1 715 ? 10.581 -9.827 -5.635 1.00 97.06 715 LEU A N 1
ATOM 5683 C CA . LEU A 1 715 ? 10.829 -9.532 -7.052 1.00 97.06 715 LEU A CA 1
ATOM 5684 C C . LEU A 1 715 ? 9.583 -9.025 -7.798 1.00 97.06 715 LEU A C 1
ATOM 5686 O O . LEU A 1 715 ? 9.725 -8.381 -8.838 1.00 97.06 715 LEU A O 1
ATOM 5690 N N . PHE A 1 716 ? 8.386 -9.209 -7.229 1.00 95.69 716 PHE A N 1
ATOM 5691 C CA . PHE A 1 716 ? 7.158 -8.548 -7.673 1.00 95.69 716 PHE A CA 1
ATOM 5692 C C . PHE A 1 716 ? 7.344 -7.027 -7.786 1.00 95.69 716 PHE A C 1
ATOM 5694 O O . PHE A 1 716 ? 7.071 -6.434 -8.829 1.00 95.69 716 PHE A O 1
ATOM 5701 N N . HIS A 1 717 ? 7.878 -6.394 -6.736 1.00 96.12 717 HIS A N 1
ATOM 5702 C CA . HIS A 1 717 ? 8.085 -4.945 -6.704 1.00 96.12 717 HIS A CA 1
ATOM 5703 C C . HIS A 1 717 ? 9.159 -4.503 -7.697 1.00 96.12 717 HIS A C 1
ATOM 5705 O O . HIS A 1 717 ? 9.046 -3.437 -8.296 1.00 96.12 717 HIS A O 1
ATOM 5711 N N . TRP A 1 718 ? 10.185 -5.330 -7.915 1.00 97.62 718 TRP A N 1
ATOM 5712 C CA . TRP A 1 718 ? 11.209 -5.027 -8.908 1.00 97.62 718 TRP A CA 1
ATOM 5713 C C . TRP A 1 718 ? 10.621 -4.997 -10.324 1.00 97.62 718 TRP A C 1
ATOM 5715 O O . TRP A 1 718 ? 10.819 -4.015 -11.034 1.00 97.62 718 TRP A O 1
ATOM 5725 N N . ILE A 1 719 ? 9.813 -5.995 -10.708 1.00 97.06 719 ILE A N 1
ATOM 5726 C CA . ILE A 1 719 ? 9.111 -6.004 -12.005 1.00 97.06 719 ILE A CA 1
ATOM 5727 C C . ILE A 1 719 ? 8.153 -4.813 -12.116 1.00 97.06 719 ILE A C 1
ATOM 5729 O O . ILE A 1 719 ? 8.103 -4.157 -13.156 1.00 97.06 719 ILE A O 1
ATOM 5733 N N . ARG A 1 720 ? 7.445 -4.471 -11.034 1.00 95.06 720 ARG A N 1
ATOM 5734 C CA . ARG A 1 720 ? 6.591 -3.277 -10.979 1.00 95.06 720 ARG A CA 1
ATOM 5735 C C . ARG A 1 720 ? 7.355 -1.982 -11.245 1.00 95.06 720 ARG A C 1
ATOM 5737 O O . ARG A 1 720 ? 6.823 -1.133 -11.954 1.00 95.06 720 ARG A O 1
ATOM 5744 N N . VAL A 1 721 ? 8.591 -1.841 -10.759 1.00 97.69 721 VAL A N 1
ATOM 5745 C CA . VAL A 1 721 ? 9.458 -0.702 -11.114 1.00 97.69 721 VAL A CA 1
ATOM 5746 C C . VAL A 1 721 ? 9.748 -0.684 -12.606 1.00 97.69 721 VAL A C 1
ATOM 5748 O O . VAL A 1 721 ? 9.640 0.375 -13.216 1.00 97.69 721 VAL A O 1
ATOM 5751 N N . LEU A 1 722 ? 10.069 -1.832 -13.210 1.00 97.75 722 LEU A N 1
ATOM 5752 C CA . LEU A 1 722 ? 10.342 -1.913 -14.649 1.00 97.75 722 LEU A CA 1
ATOM 5753 C C . LEU A 1 722 ? 9.141 -1.463 -15.486 1.00 97.75 722 LEU A C 1
ATOM 5755 O O . LEU A 1 722 ? 9.307 -0.732 -16.459 1.00 97.75 722 LEU A O 1
ATOM 5759 N N . ILE A 1 723 ? 7.934 -1.874 -15.092 1.00 94.56 723 ILE A N 1
ATOM 5760 C CA . ILE A 1 723 ? 6.692 -1.448 -15.745 1.00 94.56 723 ILE A CA 1
ATOM 5761 C C . ILE A 1 723 ? 6.486 0.055 -15.539 1.00 94.56 723 ILE A C 1
ATOM 5763 O O . ILE A 1 723 ? 6.307 0.790 -16.509 1.00 94.56 723 ILE A O 1
ATOM 5767 N N . TYR A 1 724 ? 6.593 0.525 -14.294 1.00 95.19 724 TYR A N 1
ATOM 5768 C CA . TYR A 1 724 ? 6.395 1.925 -13.927 1.00 95.19 724 TYR A CA 1
ATOM 5769 C C . TYR A 1 724 ? 7.315 2.871 -14.706 1.00 95.19 724 TYR A C 1
ATOM 5771 O O . TYR A 1 724 ? 6.853 3.871 -15.256 1.00 95.19 724 TYR A O 1
ATOM 5779 N N . ILE A 1 725 ? 8.612 2.572 -14.814 1.00 95.38 725 ILE A N 1
ATOM 5780 C CA . ILE A 1 725 ? 9.535 3.490 -15.492 1.00 95.38 725 ILE A CA 1
ATOM 5781 C C . ILE A 1 725 ? 9.271 3.586 -17.000 1.00 95.38 725 ILE A C 1
ATOM 5783 O O . ILE A 1 725 ? 9.514 4.637 -17.589 1.00 95.38 725 ILE A O 1
ATOM 5787 N N . VAL A 1 726 ? 8.737 2.535 -17.629 1.00 94.31 726 VAL A N 1
ATOM 5788 C CA . VAL A 1 726 ? 8.375 2.559 -19.053 1.00 94.31 726 VAL A CA 1
ATOM 5789 C C . VAL A 1 726 ? 7.010 3.218 -19.255 1.00 94.31 726 VAL A C 1
ATOM 5791 O O . VAL A 1 726 ? 6.889 4.156 -20.041 1.00 94.31 726 VAL A O 1
ATOM 5794 N N . GLU A 1 727 ? 5.978 2.777 -18.533 1.00 91.19 727 GLU A N 1
ATOM 5795 C CA . GLU A 1 727 ? 4.609 3.265 -18.737 1.00 91.19 727 GLU A CA 1
ATOM 5796 C C . GLU A 1 727 ? 4.395 4.677 -18.193 1.00 91.19 727 GLU A C 1
ATOM 5798 O O . GLU A 1 727 ? 3.723 5.483 -18.839 1.00 91.19 727 GLU A O 1
ATOM 5803 N N . VAL A 1 728 ? 4.974 4.998 -17.034 1.00 91.06 728 VAL A N 1
ATOM 5804 C CA . VAL A 1 728 ? 4.744 6.264 -16.324 1.00 91.06 728 VAL A CA 1
ATOM 5805 C C . VAL A 1 728 ? 5.875 7.256 -16.588 1.00 91.06 728 VAL A C 1
ATOM 5807 O O . VAL A 1 728 ? 5.609 8.396 -16.958 1.00 91.06 728 VAL A O 1
ATOM 5810 N N . GLN A 1 729 ? 7.137 6.834 -16.458 1.00 91.31 729 GLN A N 1
ATOM 5811 C CA . GLN A 1 729 ? 8.297 7.724 -16.654 1.00 91.31 729 GLN A CA 1
ATOM 5812 C C . GLN A 1 729 ? 8.824 7.764 -18.094 1.00 91.31 729 GLN A C 1
ATOM 5814 O O . GLN A 1 729 ? 9.741 8.528 -18.392 1.00 91.31 729 GLN A O 1
ATOM 5819 N N . LYS A 1 730 ? 8.215 6.992 -19.005 1.00 91.31 730 LYS A N 1
ATOM 5820 C CA . LYS A 1 730 ? 8.505 7.000 -20.447 1.00 91.31 730 LYS A CA 1
ATOM 5821 C C . LYS A 1 730 ? 9.971 6.697 -20.782 1.00 91.31 730 LYS A C 1
ATOM 5823 O O . LYS A 1 730 ? 10.501 7.198 -21.773 1.00 91.31 730 LYS A O 1
ATOM 5828 N N . PHE A 1 731 ? 10.631 5.865 -19.973 1.00 92.94 731 PHE A N 1
ATOM 5829 C CA . PHE A 1 731 ? 11.951 5.339 -20.314 1.00 92.94 731 PHE A CA 1
ATOM 5830 C C . PHE A 1 731 ? 11.864 4.419 -21.542 1.00 92.94 731 PHE A C 1
ATOM 5832 O O . PHE A 1 731 ? 10.895 3.663 -21.661 1.00 92.94 731 PHE A O 1
ATOM 5839 N N . PRO A 1 732 ? 12.873 4.425 -22.435 1.00 93.94 732 PRO A N 1
ATOM 5840 C CA . PRO A 1 732 ? 12.868 3.578 -23.623 1.00 93.94 732 PRO A CA 1
ATOM 5841 C C . PRO A 1 732 ? 12.706 2.084 -23.266 1.00 93.94 732 PRO A C 1
ATOM 5843 O O . PRO A 1 732 ? 13.546 1.543 -22.537 1.00 93.94 732 PRO A O 1
ATOM 5846 N N . PRO A 1 733 ? 11.684 1.380 -23.799 1.00 94.25 733 PRO A N 1
ATOM 5847 C CA . PRO A 1 733 ? 11.375 -0.003 -23.415 1.00 94.25 733 PRO A CA 1
ATOM 5848 C C . PRO A 1 733 ? 12.557 -0.969 -23.562 1.00 94.25 733 PRO A C 1
ATOM 5850 O O . PRO A 1 733 ? 12.820 -1.798 -22.691 1.00 94.25 733 PRO A O 1
ATOM 5853 N N . HIS A 1 734 ? 13.320 -0.831 -24.648 1.00 93.06 734 HIS A N 1
ATOM 5854 C CA . HIS A 1 734 ? 14.473 -1.685 -24.936 1.00 93.06 734 HIS A CA 1
ATOM 5855 C C . HIS A 1 734 ? 15.630 -1.543 -23.930 1.00 93.06 734 HIS A C 1
ATOM 5857 O O . HIS A 1 734 ? 16.398 -2.488 -23.755 1.00 93.06 734 HIS A O 1
ATOM 5863 N N . TRP A 1 735 ? 15.759 -0.405 -23.234 1.00 94.50 735 TRP A N 1
ATOM 5864 C CA . TRP A 1 735 ? 16.753 -0.258 -22.162 1.00 94.50 735 TRP A CA 1
ATOM 5865 C C . TRP A 1 735 ? 16.394 -1.163 -20.985 1.00 94.50 735 TRP A C 1
ATOM 5867 O O . TRP A 1 735 ? 17.241 -1.897 -20.479 1.00 94.50 735 TRP A O 1
ATOM 5877 N N . VAL A 1 736 ? 15.118 -1.164 -20.608 1.00 96.19 736 VAL A N 1
ATOM 5878 C CA . VAL A 1 736 ? 14.586 -1.967 -19.505 1.00 96.19 736 VAL A CA 1
ATOM 5879 C C . VAL A 1 736 ? 14.613 -3.456 -19.846 1.00 96.19 736 VAL A C 1
ATOM 5881 O O . VAL A 1 736 ? 15.095 -4.254 -19.045 1.00 96.19 736 VAL A O 1
ATOM 5884 N N . GLY A 1 737 ? 14.211 -3.831 -21.065 1.00 94.31 737 GLY A N 1
ATOM 5885 C CA . GLY A 1 737 ? 14.311 -5.215 -21.540 1.00 94.31 737 GLY A CA 1
ATOM 5886 C C . GLY A 1 737 ? 15.743 -5.764 -21.473 1.00 94.31 737 GLY A C 1
ATOM 5887 O O . GLY A 1 737 ? 15.957 -6.866 -20.974 1.00 94.31 737 GLY A O 1
ATOM 5888 N N . SER A 1 738 ? 16.744 -4.958 -21.855 1.00 93.62 738 SER A N 1
ATOM 5889 C CA . SER A 1 738 ? 18.156 -5.374 -21.823 1.00 93.62 738 SER A CA 1
ATOM 5890 C C . SER A 1 738 ? 18.692 -5.670 -20.414 1.00 93.62 738 SER A C 1
ATOM 5892 O O . SER A 1 738 ? 19.530 -6.558 -20.241 1.00 93.62 738 SER A O 1
ATOM 5894 N N . VAL A 1 739 ? 18.184 -4.969 -19.393 1.00 96.38 739 VAL A N 1
ATOM 5895 C CA . VAL A 1 739 ? 18.509 -5.222 -17.979 1.00 96.38 739 VAL A CA 1
ATOM 5896 C C . VAL A 1 739 ? 17.987 -6.593 -17.560 1.00 96.38 739 VAL A C 1
ATOM 5898 O O . VAL A 1 739 ? 18.723 -7.384 -16.968 1.00 96.38 739 VAL A O 1
ATOM 5901 N N . VAL A 1 740 ? 16.737 -6.899 -17.909 1.00 96.44 740 VAL A N 1
ATOM 5902 C CA . VAL A 1 740 ? 16.112 -8.191 -17.602 1.00 96.44 740 VAL A CA 1
ATOM 5903 C C . VAL A 1 740 ? 16.823 -9.326 -18.336 1.00 96.44 740 VAL A C 1
ATOM 5905 O O . VAL A 1 740 ? 17.181 -10.316 -17.705 1.00 96.44 740 VAL A O 1
ATOM 5908 N N . ASP A 1 741 ? 17.118 -9.169 -19.630 1.00 92.88 741 ASP A N 1
ATOM 5909 C CA . ASP A 1 741 ? 17.864 -10.161 -20.421 1.00 92.88 741 ASP A CA 1
ATOM 5910 C C . ASP A 1 741 ? 19.281 -10.410 -19.868 1.00 92.88 741 ASP A C 1
ATOM 5912 O O . ASP A 1 741 ? 19.830 -11.514 -19.965 1.00 92.88 741 ASP A O 1
ATOM 5916 N N . SER A 1 742 ? 19.903 -9.389 -19.277 1.00 93.19 742 SER A N 1
ATOM 5917 C CA . SER A 1 742 ? 21.210 -9.529 -18.629 1.00 93.19 742 SER A CA 1
ATOM 5918 C C . SER A 1 742 ? 21.117 -10.331 -17.331 1.00 93.19 742 SER A C 1
ATOM 5920 O O . SER A 1 742 ? 21.994 -11.147 -17.063 1.00 93.19 742 SER A O 1
ATOM 5922 N N . ILE A 1 743 ? 20.041 -10.157 -16.558 1.00 94.56 743 ILE A N 1
ATOM 5923 C CA . ILE A 1 743 ? 19.793 -10.918 -15.326 1.00 94.56 743 ILE A CA 1
ATOM 5924 C C . ILE A 1 743 ? 19.406 -12.368 -15.635 1.00 94.56 743 ILE A C 1
ATOM 5926 O O . ILE A 1 743 ? 19.974 -13.288 -15.049 1.00 94.56 743 ILE A O 1
ATOM 5930 N N . LEU A 1 744 ? 18.497 -12.578 -16.594 1.00 92.00 744 LEU A N 1
ATOM 5931 C CA . LEU A 1 744 ? 18.031 -13.902 -17.022 1.00 92.00 744 LEU A CA 1
ATOM 5932 C C . LEU A 1 744 ? 19.177 -14.815 -17.469 1.00 92.00 744 LEU A C 1
ATOM 5934 O O . LEU A 1 744 ? 19.121 -16.022 -17.260 1.00 92.00 744 LEU A O 1
ATOM 5938 N N . ALA A 1 745 ? 20.271 -14.227 -17.967 1.00 88.56 745 ALA A N 1
ATOM 5939 C CA . ALA A 1 745 ? 21.499 -14.941 -18.307 1.00 88.56 745 ALA A CA 1
ATOM 5940 C C . ALA A 1 745 ? 22.057 -15.827 -17.176 1.00 88.56 745 ALA A C 1
ATOM 5942 O O . ALA A 1 745 ? 22.922 -16.656 -17.444 1.00 88.56 745 ALA A O 1
ATOM 5943 N N . GLY A 1 746 ? 21.667 -15.582 -15.919 1.00 88.62 746 GLY A N 1
ATOM 5944 C CA . GLY A 1 746 ? 22.188 -16.258 -14.730 1.00 88.62 746 GLY A CA 1
ATOM 5945 C C . GLY A 1 746 ? 23.585 -15.800 -14.321 1.00 88.62 746 GLY A C 1
ATOM 5946 O O . GLY A 1 746 ? 24.019 -16.094 -13.216 1.00 88.62 746 GLY A O 1
ATOM 5947 N N . SER A 1 747 ? 24.267 -15.029 -15.169 1.00 88.00 747 SER A N 1
ATOM 5948 C CA . SER A 1 747 ? 25.580 -14.449 -14.913 1.00 88.00 747 SER A CA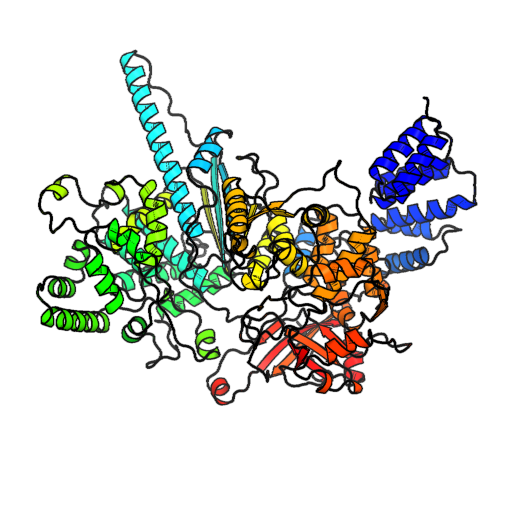 1
ATOM 5949 C C . SER A 1 747 ? 25.595 -12.974 -15.280 1.00 88.00 747 SER A C 1
ATOM 5951 O O . SER A 1 747 ? 25.528 -12.637 -16.463 1.00 88.00 747 SER A O 1
ATOM 5953 N N . LEU A 1 748 ? 25.797 -12.100 -14.296 1.00 91.06 748 LEU A N 1
ATOM 5954 C CA . LEU A 1 748 ? 25.847 -10.656 -14.512 1.00 91.06 748 LEU A CA 1
ATOM 5955 C C . LEU A 1 748 ? 27.243 -10.097 -14.231 1.00 91.06 748 LEU A C 1
ATOM 5957 O O . LEU A 1 748 ? 27.750 -10.221 -13.122 1.00 91.06 748 LEU A O 1
ATOM 5961 N N . VAL A 1 749 ? 27.848 -9.436 -15.221 1.00 90.88 749 VAL A N 1
ATOM 5962 C CA . VAL A 1 749 ? 29.103 -8.691 -15.038 1.00 90.88 749 VAL A CA 1
ATOM 5963 C C . VAL A 1 749 ? 28.778 -7.224 -14.786 1.00 90.88 749 VAL A C 1
ATOM 5965 O O . VAL A 1 749 ? 28.299 -6.528 -15.679 1.00 90.88 749 VAL A O 1
ATOM 5968 N N . THR A 1 750 ? 29.014 -6.744 -13.568 1.00 91.12 750 THR A N 1
ATOM 5969 C CA . THR A 1 750 ? 28.671 -5.372 -13.173 1.00 91.12 750 THR A CA 1
ATOM 5970 C C . THR A 1 750 ? 29.505 -4.888 -11.986 1.00 91.12 750 THR A C 1
ATOM 5972 O O . THR A 1 750 ? 30.001 -5.688 -11.197 1.00 91.12 750 THR A O 1
ATOM 5975 N N . GLY A 1 751 ? 29.669 -3.568 -11.855 1.00 88.50 751 GLY A N 1
ATOM 5976 C CA . GLY A 1 751 ? 30.242 -2.932 -10.657 1.00 88.50 751 GLY A CA 1
ATOM 5977 C C . GLY A 1 751 ? 29.244 -2.822 -9.495 1.00 88.50 751 GLY A C 1
ATOM 5978 O O . GLY A 1 751 ? 29.608 -2.414 -8.396 1.00 88.50 751 GLY A O 1
ATOM 5979 N N . CYS A 1 752 ? 27.976 -3.174 -9.729 1.00 89.25 752 CYS A N 1
ATOM 5980 C CA . CYS A 1 752 ? 26.946 -3.263 -8.697 1.00 89.25 752 CYS A CA 1
ATOM 5981 C C . CYS A 1 752 ? 27.056 -4.585 -7.912 1.00 89.25 752 CYS A C 1
ATOM 5983 O O . CYS A 1 752 ? 27.653 -5.547 -8.388 1.00 89.25 752 CYS A O 1
ATOM 5985 N N . GLY A 1 753 ? 26.439 -4.651 -6.732 1.00 88.06 753 GLY A N 1
ATOM 5986 C CA . GLY A 1 753 ? 26.346 -5.880 -5.940 1.00 88.06 753 GLY A CA 1
ATOM 5987 C C . GLY A 1 753 ? 25.332 -5.769 -4.795 1.00 88.06 753 GLY A C 1
ATOM 5988 O O . GLY A 1 753 ? 24.707 -4.708 -4.630 1.00 88.06 753 GLY A O 1
ATOM 5989 N N . PRO A 1 754 ? 25.162 -6.843 -4.003 1.00 89.56 754 PRO A N 1
ATOM 5990 C CA . PRO A 1 754 ? 24.362 -6.831 -2.781 1.00 89.56 754 PRO A CA 1
ATOM 5991 C C . PRO A 1 754 ? 24.792 -5.713 -1.836 1.00 89.56 754 PRO A C 1
ATOM 5993 O O . PRO A 1 754 ? 25.978 -5.398 -1.729 1.00 89.56 754 PRO A O 1
ATOM 5996 N N . ALA A 1 755 ? 23.821 -5.086 -1.174 1.00 89.00 755 ALA A N 1
ATOM 5997 C CA . ALA A 1 755 ? 24.124 -4.052 -0.196 1.00 89.00 755 ALA A CA 1
ATOM 5998 C C . ALA A 1 755 ? 24.729 -4.671 1.070 1.00 89.00 755 ALA A C 1
ATOM 6000 O O . ALA A 1 755 ? 24.228 -5.685 1.562 1.00 89.00 755 ALA A O 1
ATOM 6001 N N . VAL A 1 756 ? 25.786 -4.051 1.598 1.00 86.81 756 VAL A N 1
ATOM 6002 C CA . VAL A 1 756 ? 26.553 -4.558 2.756 1.00 86.81 756 VAL A CA 1
ATOM 6003 C C . VAL A 1 756 ? 26.391 -3.701 4.008 1.00 86.81 756 VAL A C 1
ATOM 6005 O O . VAL A 1 756 ? 26.827 -4.097 5.085 1.00 86.81 756 VAL A O 1
ATOM 6008 N N . THR A 1 757 ? 25.744 -2.541 3.886 1.00 88.19 757 THR A N 1
ATOM 6009 C CA . THR A 1 757 ? 25.405 -1.656 5.006 1.00 88.19 757 THR A CA 1
ATOM 6010 C C . THR A 1 757 ? 23.895 -1.610 5.269 1.00 88.19 757 THR A C 1
ATOM 6012 O O . THR A 1 757 ? 23.076 -1.730 4.353 1.00 88.19 757 THR A O 1
ATOM 6015 N N . ALA A 1 758 ? 23.515 -1.431 6.536 1.00 86.62 758 ALA A N 1
ATOM 6016 C CA . ALA A 1 758 ? 22.125 -1.388 6.985 1.00 86.62 758 ALA A CA 1
ATOM 6017 C C . ALA A 1 758 ? 21.870 -0.237 7.986 1.00 86.62 758 ALA A C 1
ATOM 6019 O O . ALA A 1 758 ? 22.511 -0.214 9.033 1.00 86.62 758 ALA A O 1
ATOM 6020 N N . PRO A 1 759 ? 20.949 0.709 7.698 1.00 88.38 759 PRO A N 1
ATOM 6021 C CA . PRO A 1 759 ? 20.394 1.017 6.373 1.00 88.38 759 PRO A CA 1
ATOM 6022 C C . PRO A 1 759 ? 21.503 1.295 5.345 1.00 88.38 759 PRO A C 1
ATOM 6024 O O . PRO A 1 759 ? 22.669 1.401 5.716 1.00 88.38 759 PRO A O 1
ATOM 6027 N N . MET A 1 760 ? 21.188 1.418 4.061 1.00 89.31 760 MET A N 1
ATOM 6028 C CA . MET A 1 760 ? 22.208 1.545 3.021 1.00 89.31 760 MET A CA 1
ATOM 6029 C C . MET A 1 760 ? 22.937 2.903 3.054 1.00 89.31 760 MET A C 1
ATOM 6031 O O . MET A 1 760 ? 22.348 3.968 2.889 1.00 89.31 760 MET A O 1
ATOM 6035 N N . HIS A 1 761 ? 24.258 2.807 3.212 1.00 88.44 761 HIS A N 1
ATOM 6036 C CA . HIS A 1 761 ? 25.348 3.742 2.925 1.00 88.44 761 HIS A CA 1
ATOM 6037 C C . HIS A 1 761 ? 25.224 4.654 1.684 1.00 88.44 761 HIS A C 1
ATOM 6039 O O . HIS A 1 761 ? 25.428 4.121 0.595 1.00 88.44 761 HIS A O 1
ATOM 6045 N N . ILE A 1 762 ? 25.035 5.984 1.738 1.00 88.31 762 ILE A N 1
ATOM 6046 C CA . ILE A 1 762 ? 25.135 6.790 0.487 1.00 88.31 762 ILE A CA 1
ATOM 6047 C C . ILE A 1 762 ? 26.526 6.663 -0.163 1.00 88.31 762 ILE A C 1
ATOM 6049 O O . ILE A 1 762 ? 26.659 6.573 -1.381 1.00 88.31 762 ILE A O 1
ATOM 6053 N N . LEU A 1 763 ? 27.577 6.593 0.658 1.00 89.00 763 LEU A N 1
ATOM 6054 C CA . LEU A 1 763 ? 28.949 6.313 0.208 1.00 89.00 763 LEU A CA 1
ATOM 6055 C C . LEU A 1 763 ? 29.102 4.925 -0.428 1.00 89.00 763 LEU A C 1
ATOM 6057 O O . LEU A 1 763 ? 29.893 4.790 -1.354 1.00 89.00 763 LEU A O 1
ATOM 6061 N N . GLU A 1 764 ? 28.339 3.922 0.020 1.00 89.50 764 GLU A N 1
ATOM 6062 C CA . GLU A 1 764 ? 28.323 2.601 -0.620 1.00 89.50 764 GLU A CA 1
ATOM 6063 C C . GLU A 1 764 ? 27.725 2.696 -2.027 1.00 89.50 764 GLU A C 1
ATOM 6065 O O . GLU A 1 764 ? 28.234 2.100 -2.967 1.00 89.50 764 GLU A O 1
ATOM 6070 N N . LEU A 1 765 ? 26.663 3.486 -2.202 1.00 87.00 765 LEU A N 1
ATOM 6071 C CA . LEU A 1 765 ? 26.078 3.706 -3.521 1.00 87.00 765 LEU A CA 1
ATOM 6072 C C . LEU A 1 765 ? 27.041 4.469 -4.442 1.00 87.00 765 LEU A C 1
ATOM 6074 O O . LEU A 1 765 ? 27.227 4.076 -5.591 1.00 87.00 765 LEU A O 1
ATOM 6078 N N . LYS A 1 766 ? 27.701 5.516 -3.929 1.00 86.44 766 LYS A N 1
ATOM 6079 C CA . LYS A 1 766 ? 28.687 6.309 -4.683 1.00 86.44 766 LYS A CA 1
ATOM 6080 C C . LYS A 1 766 ? 29.928 5.499 -5.073 1.00 86.44 766 LYS A C 1
ATOM 6082 O O . LYS A 1 766 ? 30.465 5.708 -6.156 1.00 86.44 766 LYS A O 1
ATOM 6087 N N . SER A 1 767 ? 30.383 4.562 -4.238 1.00 84.88 767 SER A N 1
ATOM 6088 C CA . SER A 1 767 ? 31.557 3.737 -4.558 1.00 84.88 767 SER A CA 1
ATOM 6089 C C . SER A 1 767 ? 31.299 2.737 -5.689 1.00 84.88 767 SER A C 1
ATOM 6091 O O . SER A 1 767 ? 32.247 2.311 -6.350 1.00 84.88 767 SER A O 1
ATOM 6093 N N . ARG A 1 768 ? 30.037 2.391 -5.986 1.00 83.12 768 ARG A N 1
ATOM 6094 C CA . ARG A 1 768 ? 29.678 1.513 -7.121 1.00 83.12 768 ARG A CA 1
ATOM 6095 C C . ARG A 1 768 ? 30.019 2.124 -8.479 1.00 83.12 768 ARG A C 1
ATOM 6097 O O . ARG A 1 768 ? 30.141 1.391 -9.459 1.00 83.12 768 ARG A O 1
ATOM 6104 N N . ASP A 1 769 ? 30.196 3.442 -8.560 1.00 77.31 769 ASP A N 1
ATOM 6105 C CA . ASP A 1 769 ? 30.606 4.094 -9.804 1.00 77.31 769 ASP A CA 1
ATOM 6106 C C . ASP A 1 769 ? 32.082 3.884 -10.143 1.00 77.31 769 ASP A C 1
ATOM 6108 O O . ASP A 1 769 ? 32.427 3.868 -11.324 1.00 77.31 769 ASP A O 1
ATOM 6112 N N . THR A 1 770 ? 32.925 3.669 -9.133 1.00 80.75 770 THR A N 1
ATOM 6113 C CA . THR A 1 770 ? 34.374 3.458 -9.278 1.00 80.75 770 THR A CA 1
ATOM 6114 C C . THR A 1 770 ? 34.813 2.024 -8.979 1.00 80.75 770 THR A C 1
ATOM 6116 O O . THR A 1 770 ? 35.983 1.691 -9.157 1.00 80.75 770 THR A O 1
ATOM 6119 N N . SER A 1 771 ? 33.891 1.169 -8.529 1.00 77.88 771 SER A N 1
ATOM 6120 C CA . SER A 1 771 ? 34.172 -0.227 -8.190 1.00 77.88 771 SER A CA 1
ATOM 6121 C C . SER A 1 771 ? 34.524 -1.060 -9.429 1.00 77.88 771 SER A C 1
ATOM 6123 O O . SER A 1 771 ? 33.929 -0.860 -10.493 1.00 77.88 771 SER A O 1
ATOM 6125 N N . PRO A 1 772 ? 35.446 -2.035 -9.304 1.00 81.19 772 PRO A N 1
ATOM 6126 C CA . PRO A 1 772 ? 35.728 -2.969 -10.384 1.00 81.19 772 PRO A CA 1
ATOM 6127 C C . PRO A 1 772 ? 34.477 -3.783 -10.719 1.00 81.19 772 PRO A C 1
ATOM 6129 O O . PRO A 1 772 ? 33.687 -4.134 -9.836 1.00 81.19 772 PRO A O 1
ATOM 6132 N N . THR A 1 773 ? 34.301 -4.103 -11.999 1.00 87.62 773 THR A N 1
ATOM 6133 C CA . THR A 1 773 ? 33.225 -4.990 -12.433 1.00 87.62 773 THR A CA 1
ATOM 6134 C C . THR A 1 773 ? 33.507 -6.417 -11.972 1.00 87.62 773 THR A C 1
ATOM 6136 O O . THR A 1 773 ? 34.610 -6.937 -12.126 1.00 87.62 773 THR A O 1
ATOM 6139 N N . ASN A 1 774 ? 32.493 -7.062 -11.402 1.00 87.62 774 ASN A N 1
ATOM 6140 C CA . ASN A 1 774 ? 32.553 -8.437 -10.923 1.00 87.62 774 ASN A CA 1
ATOM 6141 C C . ASN A 1 774 ? 31.500 -9.275 -11.644 1.00 87.62 774 ASN A C 1
ATOM 6143 O O . ASN A 1 774 ? 30.448 -8.759 -12.024 1.00 87.62 774 ASN A O 1
ATOM 6147 N N . LYS A 1 775 ? 31.788 -10.565 -11.826 1.00 90.25 775 LYS A N 1
ATOM 6148 C CA . LYS A 1 775 ? 30.824 -11.549 -12.321 1.00 90.25 775 LYS A CA 1
ATOM 6149 C C . LYS A 1 775 ? 30.029 -12.094 -11.130 1.00 90.25 775 LYS A C 1
ATOM 6151 O O . LYS A 1 775 ? 30.647 -12.538 -10.169 1.00 90.25 775 LYS A O 1
ATOM 6156 N N . TRP A 1 776 ? 28.703 -12.046 -11.208 1.00 90.94 776 TRP A N 1
ATOM 6157 C CA . TRP A 1 776 ? 27.770 -12.485 -10.168 1.00 90.94 776 TRP A CA 1
ATOM 6158 C C . TRP A 1 776 ? 26.873 -13.613 -10.675 1.00 90.94 776 TRP A C 1
ATOM 6160 O O . TRP A 1 776 ? 26.303 -13.490 -11.762 1.00 90.94 776 TRP A O 1
ATOM 6170 N N . ASP A 1 777 ? 26.701 -14.665 -9.876 1.00 90.00 777 ASP A N 1
ATOM 6171 C CA . ASP A 1 777 ? 25.722 -15.728 -10.129 1.00 90.00 777 ASP A CA 1
ATOM 6172 C C . ASP A 1 777 ? 24.317 -15.349 -9.655 1.00 90.00 777 ASP A C 1
ATOM 6174 O O . ASP A 1 777 ? 24.064 -15.191 -8.462 1.00 90.00 777 ASP A O 1
ATOM 6178 N N . LEU A 1 778 ? 23.379 -15.240 -10.588 1.00 92.38 778 LEU A N 1
ATOM 6179 C CA . LEU A 1 778 ? 21.991 -14.875 -10.312 1.00 92.38 778 LEU A CA 1
ATOM 6180 C C . LEU A 1 778 ? 21.030 -16.069 -10.336 1.00 92.38 778 LEU A C 1
ATOM 6182 O O . LEU A 1 778 ? 19.852 -15.886 -10.021 1.00 92.38 778 LEU A O 1
ATOM 6186 N N . ARG A 1 779 ? 21.513 -17.285 -10.643 1.00 90.56 779 ARG A N 1
ATOM 6187 C CA . ARG A 1 779 ? 20.704 -18.520 -10.669 1.00 90.56 779 ARG A CA 1
ATOM 6188 C C . ARG A 1 779 ? 19.870 -18.748 -9.399 1.00 90.56 779 ARG A C 1
ATOM 6190 O O . ARG A 1 779 ? 18.710 -19.127 -9.566 1.00 90.56 779 ARG A O 1
ATOM 6197 N N . PRO A 1 780 ? 20.336 -18.415 -8.172 1.00 92.38 780 PRO A N 1
ATOM 6198 C CA . PRO A 1 780 ? 19.517 -18.565 -6.967 1.00 92.38 780 PRO A CA 1
ATOM 6199 C C . PRO A 1 780 ? 18.177 -17.823 -6.981 1.00 92.38 780 PRO A C 1
ATOM 6201 O O . PRO A 1 780 ? 17.269 -18.211 -6.251 1.00 92.38 780 PRO A O 1
ATOM 6204 N N . PHE A 1 781 ? 18.042 -16.772 -7.794 1.00 94.44 781 PHE A N 1
ATOM 6205 C CA . PHE A 1 781 ? 16.855 -15.914 -7.850 1.00 94.44 781 PHE A CA 1
ATOM 6206 C C . PHE A 1 781 ? 16.032 -16.113 -9.134 1.00 94.44 781 PHE A C 1
ATOM 6208 O O . PHE A 1 781 ? 14.916 -15.601 -9.245 1.00 94.44 781 PHE A O 1
ATOM 6215 N N . LEU A 1 782 ? 16.565 -16.849 -10.119 1.00 94.00 782 LEU A N 1
ATOM 6216 C CA . LEU A 1 782 ? 15.913 -17.031 -11.417 1.00 94.00 782 LEU A CA 1
ATOM 6217 C C . LEU A 1 782 ? 14.586 -17.795 -11.354 1.00 94.00 782 LEU A C 1
ATOM 6219 O O . LEU A 1 782 ? 13.700 -17.429 -12.121 1.00 94.00 782 LEU A O 1
ATOM 6223 N N . PRO A 1 783 ? 14.388 -18.827 -10.509 1.00 94.81 783 PRO A N 1
ATOM 6224 C CA . PRO A 1 783 ? 13.103 -19.525 -10.458 1.00 94.81 783 PRO A CA 1
ATOM 6225 C C . PRO A 1 783 ? 11.926 -18.600 -10.128 1.00 94.81 783 PRO A C 1
ATOM 6227 O O . PRO A 1 783 ? 10.921 -18.635 -10.831 1.00 94.81 783 PRO A O 1
ATOM 6230 N N . GLU A 1 784 ? 12.070 -17.721 -9.130 1.00 95.62 784 GLU A N 1
ATOM 6231 C CA . GLU A 1 784 ? 11.043 -16.719 -8.806 1.00 95.62 784 GLU A CA 1
ATOM 6232 C C . GLU A 1 784 ? 10.881 -15.712 -9.952 1.00 95.62 784 GLU A C 1
ATOM 6234 O O . GLU A 1 784 ? 9.766 -15.464 -10.409 1.00 95.62 784 GLU A O 1
ATOM 6239 N N . LEU A 1 785 ? 11.992 -15.167 -10.464 1.00 96.19 785 LEU A N 1
ATOM 6240 C CA . LEU A 1 785 ? 11.956 -14.172 -11.536 1.00 96.19 785 LEU A CA 1
ATOM 6241 C C . LEU A 1 785 ? 11.252 -14.697 -12.794 1.00 96.19 785 LEU A C 1
ATOM 6243 O O . LEU A 1 785 ? 10.452 -13.982 -13.388 1.00 96.19 785 LEU A O 1
ATOM 6247 N N . ARG A 1 786 ? 11.546 -15.930 -13.212 1.00 94.69 786 ARG A N 1
ATOM 6248 C CA . ARG A 1 786 ? 11.000 -16.538 -14.431 1.00 94.69 786 ARG A CA 1
ATOM 6249 C C . ARG A 1 786 ? 9.496 -16.766 -14.337 1.00 94.69 786 ARG A C 1
ATOM 6251 O O . ARG A 1 786 ? 8.782 -16.413 -15.275 1.00 94.69 786 ARG A O 1
ATOM 6258 N N . VAL A 1 787 ? 9.016 -17.278 -13.202 1.00 94.38 787 VAL A N 1
ATOM 6259 C CA . VAL A 1 787 ? 7.577 -17.428 -12.935 1.00 94.38 787 VAL A CA 1
ATOM 6260 C C . VAL A 1 787 ? 6.887 -16.069 -12.971 1.00 94.38 787 VAL A C 1
ATOM 6262 O O . VAL A 1 787 ? 5.902 -15.899 -13.687 1.00 94.38 787 VAL A O 1
ATOM 6265 N N . LEU A 1 788 ? 7.436 -15.068 -12.275 1.00 95.06 788 LEU A N 1
ATOM 6266 C CA . LEU A 1 788 ? 6.848 -13.732 -12.278 1.00 95.06 788 LEU A CA 1
ATOM 6267 C C . LEU A 1 788 ? 6.852 -13.115 -13.685 1.00 95.06 788 LEU A C 1
ATOM 6269 O O . LEU A 1 788 ? 5.822 -12.627 -14.132 1.00 95.06 788 LEU A O 1
ATOM 6273 N N . LEU A 1 789 ? 7.956 -13.177 -14.434 1.00 93.69 789 LEU A N 1
ATOM 6274 C CA . LEU A 1 789 ? 8.002 -12.666 -15.809 1.00 93.69 789 LEU A CA 1
ATOM 6275 C C . LEU A 1 789 ? 6.976 -13.349 -16.717 1.00 93.69 789 LEU A C 1
ATOM 6277 O O . LEU A 1 789 ? 6.396 -12.679 -17.572 1.00 93.69 789 LEU A O 1
ATOM 6281 N N . ARG A 1 790 ? 6.709 -14.647 -16.516 1.00 91.00 790 ARG A N 1
ATOM 6282 C CA . ARG A 1 790 ? 5.634 -15.342 -17.226 1.00 91.00 790 ARG A CA 1
ATOM 6283 C C . ARG A 1 790 ? 4.263 -14.777 -16.853 1.00 91.00 790 ARG A C 1
ATOM 6285 O O . ARG A 1 790 ? 3.533 -14.376 -17.759 1.00 91.00 790 ARG A O 1
ATOM 6292 N N . LYS A 1 791 ? 3.946 -14.650 -15.559 1.00 90.44 791 LYS A N 1
ATOM 6293 C CA . LYS A 1 791 ? 2.664 -14.090 -15.082 1.00 90.44 791 LYS A CA 1
ATOM 6294 C C . LYS A 1 791 ? 2.442 -12.638 -15.521 1.00 90.44 791 LYS A C 1
ATOM 6296 O O . LYS A 1 791 ? 1.331 -12.266 -15.874 1.00 90.44 791 LYS A O 1
ATOM 6301 N N . PHE A 1 792 ? 3.500 -11.831 -15.561 1.00 91.06 792 PHE A N 1
ATOM 6302 C CA . PHE A 1 792 ? 3.442 -10.441 -16.018 1.00 91.06 792 PHE A CA 1
ATOM 6303 C C . PHE A 1 792 ? 3.492 -10.287 -17.545 1.00 91.06 792 PHE A C 1
ATOM 6305 O O . PHE A 1 792 ? 3.199 -9.201 -18.041 1.00 91.06 792 PHE A O 1
ATOM 6312 N N . SER A 1 793 ? 3.845 -11.332 -18.305 1.00 87.12 793 SER A N 1
ATOM 6313 C CA . SER A 1 793 ? 4.083 -11.237 -19.754 1.00 87.12 793 SER A CA 1
ATOM 6314 C C . SER A 1 793 ? 2.981 -10.537 -20.571 1.00 87.12 793 SER A C 1
ATOM 6316 O O . SER A 1 793 ? 3.358 -9.766 -21.465 1.00 87.12 793 SER A O 1
ATOM 6318 N N . PRO A 1 794 ? 1.668 -10.682 -20.268 1.00 85.19 794 PRO A N 1
ATOM 6319 C CA . PRO A 1 794 ? 0.628 -10.013 -21.050 1.00 85.19 794 PRO A CA 1
ATOM 6320 C C . PRO A 1 794 ? 0.547 -8.498 -20.799 1.00 85.19 794 PRO A C 1
ATOM 6322 O O . PRO A 1 794 ? -0.059 -7.789 -21.598 1.00 85.19 794 PRO A O 1
ATOM 6325 N N . VAL A 1 795 ? 1.169 -7.991 -19.724 1.00 86.31 795 VAL A N 1
ATOM 6326 C CA . VAL A 1 795 ? 1.171 -6.567 -19.335 1.00 86.31 795 VAL A CA 1
ATOM 6327 C C . VAL A 1 795 ? 2.569 -5.933 -19.311 1.00 86.31 795 VAL A C 1
ATOM 6329 O O . VAL A 1 795 ? 2.709 -4.779 -18.918 1.00 86.31 795 VAL A O 1
ATOM 6332 N N . LEU A 1 796 ? 3.625 -6.646 -19.731 1.00 89.94 796 LEU A N 1
ATOM 6333 C CA . LEU A 1 796 ? 4.968 -6.061 -19.822 1.00 89.94 796 LEU A CA 1
ATOM 6334 C C . LEU A 1 796 ? 5.036 -5.011 -20.953 1.00 89.94 796 LEU A C 1
ATOM 6336 O O . LEU A 1 796 ? 4.827 -5.356 -22.121 1.00 89.94 796 LEU A O 1
ATOM 6340 N N . PRO A 1 797 ? 5.429 -3.756 -20.670 1.00 91.00 797 PRO A N 1
ATOM 6341 C CA . PRO A 1 797 ? 5.492 -2.685 -21.670 1.00 91.00 797 PRO A CA 1
ATOM 6342 C C . PRO A 1 797 ? 6.781 -2.719 -22.514 1.00 91.00 797 PRO A C 1
ATOM 6344 O O . PRO A 1 797 ? 7.067 -1.795 -23.270 1.00 91.00 797 PRO A O 1
ATOM 6347 N N . PHE A 1 798 ? 7.587 -3.771 -22.377 1.00 91.56 798 PHE A N 1
ATOM 6348 C CA . PHE A 1 798 ? 8.826 -3.998 -23.113 1.00 91.56 798 PHE A CA 1
ATOM 6349 C C . PHE A 1 798 ? 8.911 -5.453 -23.575 1.00 91.56 798 PHE A C 1
ATOM 6351 O O . PHE A 1 798 ? 8.227 -6.338 -23.060 1.00 91.56 798 PHE A O 1
ATOM 6358 N N . THR A 1 799 ? 9.778 -5.703 -24.550 1.00 87.38 799 THR A N 1
ATOM 6359 C CA . THR A 1 799 ? 10.053 -7.040 -25.083 1.00 87.38 799 THR A CA 1
ATOM 6360 C C . THR A 1 799 ? 11.381 -7.568 -24.553 1.00 87.38 799 THR A C 1
ATOM 6362 O O . THR A 1 799 ? 12.298 -6.791 -24.287 1.00 87.38 799 THR A O 1
ATOM 6365 N N . LEU A 1 800 ? 11.502 -8.889 -24.458 1.00 87.88 800 LEU A N 1
ATOM 6366 C CA . LEU A 1 800 ? 12.703 -9.578 -23.982 1.00 87.88 800 LEU A CA 1
ATOM 6367 C C . LEU A 1 800 ? 13.294 -10.402 -25.120 1.00 87.88 800 LEU A C 1
ATOM 6369 O O . LEU A 1 800 ? 12.541 -10.952 -25.914 1.00 87.88 800 LEU A O 1
ATOM 6373 N N . ILE A 1 801 ? 14.613 -10.484 -25.233 1.00 79.94 801 ILE A N 1
ATOM 6374 C CA . ILE A 1 801 ? 15.289 -11.250 -26.290 1.00 79.94 801 ILE A CA 1
ATOM 6375 C C . ILE A 1 801 ? 15.609 -12.670 -25.804 1.00 79.94 801 ILE A C 1
ATOM 6377 O O . ILE A 1 801 ? 15.546 -13.621 -26.580 1.00 79.94 801 ILE A O 1
ATOM 6381 N N . LYS A 1 802 ? 15.888 -12.859 -24.507 1.00 77.44 802 LYS A N 1
ATOM 6382 C CA . LYS A 1 802 ? 16.151 -14.177 -23.900 1.00 77.44 802 LYS A CA 1
ATOM 6383 C C . LYS A 1 802 ? 14.886 -14.865 -23.390 1.00 77.44 802 LYS A C 1
ATOM 6385 O O . LYS A 1 802 ? 14.924 -15.607 -22.412 1.00 77.44 802 LYS A O 1
ATOM 6390 N N . GLN A 1 803 ? 13.761 -14.661 -24.072 1.00 68.56 803 GLN A N 1
ATOM 6391 C CA . GLN A 1 803 ? 12.478 -15.259 -23.685 1.00 68.56 803 GLN A CA 1
ATOM 6392 C C . GLN A 1 803 ? 12.492 -16.789 -23.659 1.00 68.56 803 GLN A C 1
ATOM 6394 O O . GLN A 1 803 ? 11.750 -17.366 -22.875 1.00 68.56 803 GLN A O 1
ATOM 6399 N N . ALA A 1 804 ? 13.398 -17.438 -24.398 1.00 66.88 804 ALA A N 1
ATOM 6400 C CA . ALA A 1 804 ? 13.628 -18.884 -24.325 1.00 66.88 804 ALA A CA 1
ATOM 6401 C C . ALA A 1 804 ? 13.940 -19.412 -22.918 1.00 66.88 804 ALA A C 1
ATOM 6403 O O . ALA A 1 804 ? 13.790 -20.601 -22.662 1.00 66.88 804 ALA A O 1
ATOM 6404 N N . GLN A 1 805 ? 14.368 -18.545 -22.001 1.00 80.12 805 GLN A N 1
ATOM 6405 C CA . GLN A 1 805 ? 14.636 -18.912 -20.614 1.00 80.12 805 GLN A CA 1
ATOM 6406 C C . GLN A 1 805 ? 13.392 -18.811 -19.720 1.00 80.12 805 GLN A C 1
ATOM 6408 O O . GLN A 1 805 ? 13.442 -19.269 -18.583 1.00 80.12 805 GLN A O 1
ATOM 6413 N N . ILE A 1 806 ? 12.291 -18.225 -20.200 1.00 87.06 806 ILE A N 1
ATOM 6414 C CA . ILE A 1 806 ? 11.022 -18.101 -19.475 1.00 87.06 806 ILE A CA 1
ATOM 6415 C C . ILE A 1 806 ? 10.177 -19.359 -19.743 1.00 87.06 806 ILE A C 1
ATOM 6417 O O . ILE A 1 806 ? 10.010 -19.739 -20.905 1.00 87.06 806 ILE A O 1
ATOM 6421 N N . PRO A 1 807 ? 9.634 -20.012 -18.701 1.00 88.94 807 PRO A N 1
ATOM 6422 C CA . PRO A 1 807 ? 8.827 -21.216 -18.861 1.00 88.94 807 PRO A CA 1
ATOM 6423 C C . PRO A 1 807 ? 7.486 -20.938 -19.553 1.00 88.94 807 PRO A C 1
ATOM 6425 O O . PRO A 1 807 ? 6.935 -19.837 -19.481 1.00 88.94 807 PRO A O 1
ATOM 6428 N N . THR A 1 808 ? 6.946 -21.967 -20.207 1.00 87.00 808 THR A N 1
ATOM 6429 C CA . THR A 1 808 ? 5.566 -21.982 -20.713 1.00 87.00 808 THR A CA 1
ATOM 6430 C C . THR A 1 808 ? 4.565 -22.079 -19.558 1.00 87.00 808 THR A C 1
ATOM 6432 O O . THR A 1 808 ? 4.930 -22.514 -18.465 1.00 87.00 808 THR A O 1
ATOM 6435 N N . GLU A 1 809 ? 3.299 -21.701 -19.788 1.00 86.38 809 GLU A N 1
ATOM 6436 C CA . GLU A 1 809 ? 2.271 -21.762 -18.729 1.00 86.38 809 GLU A CA 1
ATOM 6437 C C . GLU A 1 809 ? 2.090 -23.180 -18.191 1.00 86.38 809 GLU A C 1
ATOM 6439 O O . GLU A 1 809 ? 2.079 -23.375 -16.982 1.00 86.38 809 GLU A O 1
ATOM 6444 N N . ASP A 1 810 ? 2.054 -24.172 -19.084 1.00 89.88 810 ASP A N 1
ATOM 6445 C CA . ASP A 1 810 ? 1.868 -25.579 -18.716 1.00 89.88 810 ASP A CA 1
ATOM 6446 C C . ASP A 1 810 ? 3.010 -26.119 -17.843 1.00 89.88 810 ASP A C 1
ATOM 6448 O O . ASP A 1 810 ? 2.822 -27.071 -17.083 1.00 89.88 810 ASP A O 1
ATOM 6452 N N . ASN A 1 811 ? 4.199 -25.506 -17.922 1.00 93.44 811 ASN A N 1
ATOM 6453 C CA . ASN A 1 811 ? 5.337 -25.866 -17.084 1.00 93.44 811 ASN A CA 1
ATOM 6454 C C . ASN A 1 811 ? 5.302 -25.176 -15.711 1.00 93.44 811 ASN A C 1
ATOM 6456 O O . ASN A 1 811 ? 6.106 -25.521 -14.856 1.00 93.44 811 ASN A O 1
ATOM 6460 N N . ILE A 1 812 ? 4.409 -24.223 -15.443 1.00 94.50 812 ILE A N 1
ATOM 6461 C CA . ILE A 1 812 ? 4.282 -23.608 -14.114 1.00 94.50 812 ILE A CA 1
ATOM 6462 C C . ILE A 1 812 ? 3.225 -24.362 -13.308 1.00 94.50 812 ILE A C 1
ATOM 6464 O O . ILE A 1 812 ? 2.124 -24.628 -13.778 1.00 94.50 812 ILE A O 1
ATOM 6468 N N . ALA A 1 813 ? 3.557 -24.693 -12.061 1.00 95.94 813 ALA A N 1
ATOM 6469 C CA . ALA A 1 813 ? 2.630 -25.308 -11.122 1.00 95.94 813 ALA A CA 1
ATOM 6470 C C . ALA A 1 813 ? 2.665 -24.601 -9.766 1.00 95.94 813 ALA A C 1
ATOM 6472 O O . ALA A 1 813 ? 3.707 -24.092 -9.338 1.00 95.94 813 ALA A O 1
ATOM 6473 N N . LYS A 1 814 ? 1.525 -24.622 -9.069 1.00 96.12 814 LYS A N 1
ATOM 6474 C CA . LYS A 1 814 ? 1.438 -24.253 -7.658 1.00 96.12 814 LYS A CA 1
ATOM 6475 C C . LYS A 1 814 ? 1.826 -25.460 -6.803 1.00 96.12 814 LYS A C 1
ATOM 6477 O O . LYS A 1 814 ? 1.316 -26.565 -6.980 1.00 96.12 814 LYS A O 1
ATOM 6482 N N . TRP A 1 815 ? 2.733 -25.250 -5.862 1.00 97.50 815 TRP A N 1
ATOM 6483 C CA . TRP A 1 815 ? 3.282 -26.263 -4.970 1.00 97.50 815 TRP A CA 1
ATOM 6484 C C . TRP A 1 815 ? 2.914 -25.951 -3.529 1.00 97.50 815 TRP A C 1
ATOM 6486 O O . TRP A 1 815 ? 2.811 -24.786 -3.146 1.00 97.50 815 TRP A O 1
ATOM 6496 N N . ARG A 1 816 ? 2.759 -26.999 -2.717 1.00 97.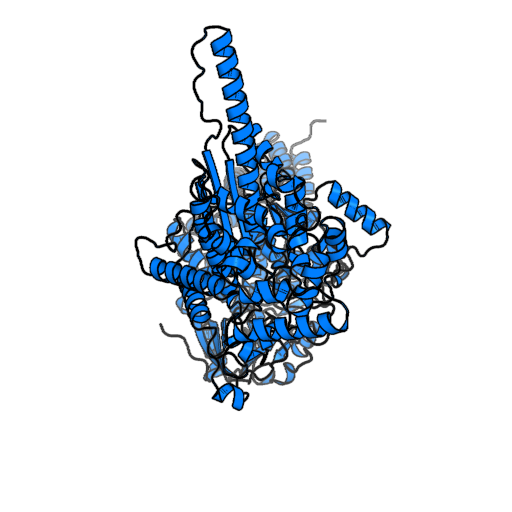56 816 ARG A N 1
ATOM 6497 C CA . ARG A 1 816 ? 2.499 -26.879 -1.284 1.00 97.56 816 ARG A CA 1
ATOM 6498 C C . ARG A 1 816 ? 3.306 -27.863 -0.453 1.00 97.56 816 ARG A C 1
ATOM 6500 O O . ARG A 1 816 ? 3.570 -29.002 -0.861 1.00 97.56 816 ARG A O 1
ATOM 6507 N N . LEU A 1 817 ? 3.632 -27.445 0.766 1.00 97.06 817 LEU A N 1
ATOM 6508 C CA . LEU A 1 817 ? 4.238 -28.308 1.773 1.00 97.06 817 LEU A CA 1
ATOM 6509 C C . LEU A 1 817 ? 3.775 -27.925 3.182 1.00 97.06 817 LEU A C 1
ATOM 6511 O O . LEU A 1 817 ? 3.811 -26.758 3.564 1.00 97.06 817 LEU A O 1
ATOM 6515 N N . GLN A 1 818 ? 3.406 -28.939 3.967 1.00 95.69 818 GLN A N 1
ATOM 6516 C CA . GLN A 1 818 ? 3.205 -28.798 5.405 1.00 95.69 818 GLN A CA 1
ATOM 6517 C C . GLN A 1 818 ? 4.562 -28.718 6.110 1.00 95.69 818 GLN A C 1
ATOM 6519 O O . GLN A 1 818 ? 5.385 -29.632 5.991 1.00 95.69 818 GLN A O 1
ATOM 6524 N N . MET A 1 819 ? 4.784 -27.650 6.867 1.00 93.88 819 MET A N 1
ATOM 6525 C CA . MET A 1 819 ? 6.050 -27.364 7.535 1.00 93.88 819 MET A CA 1
ATOM 6526 C C . MET A 1 819 ? 5.831 -27.016 9.008 1.00 93.88 819 MET A C 1
ATOM 6528 O O . MET A 1 819 ? 4.738 -26.645 9.422 1.00 93.88 819 MET A O 1
ATOM 6532 N N . GLU A 1 820 ? 6.882 -27.149 9.813 1.00 90.69 820 GLU A N 1
ATOM 6533 C CA . GLU A 1 820 ? 6.876 -26.810 11.236 1.00 90.69 820 GLU A CA 1
ATOM 6534 C C . GLU A 1 820 ? 7.949 -25.760 11.527 1.00 90.69 820 GLU A C 1
ATOM 6536 O O . GLU A 1 820 ? 9.133 -25.968 11.225 1.00 90.69 820 GLU A O 1
ATOM 6541 N N . PHE A 1 821 ? 7.529 -24.652 12.137 1.00 87.06 821 PHE A N 1
ATOM 6542 C CA . PHE A 1 821 ? 8.420 -23.591 12.599 1.00 87.06 821 PHE A CA 1
ATOM 6543 C C . PHE A 1 821 ? 9.148 -23.980 13.885 1.00 87.06 821 PHE A C 1
ATOM 6545 O O . PHE A 1 821 ? 8.546 -24.466 14.842 1.00 87.06 821 PHE A O 1
ATOM 6552 N N . THR A 1 822 ? 10.448 -23.705 13.924 1.00 84.06 822 THR A N 1
ATOM 6553 C CA . THR A 1 822 ? 11.341 -24.023 15.046 1.00 84.06 822 THR A CA 1
ATOM 6554 C C . THR A 1 822 ? 11.855 -22.785 15.782 1.00 84.06 822 THR A C 1
ATOM 6556 O O . THR A 1 822 ? 12.379 -22.924 16.883 1.00 84.06 822 THR A O 1
ATOM 6559 N N . ASP A 1 823 ? 11.715 -21.584 15.213 1.00 77.81 823 ASP A N 1
ATOM 6560 C CA . ASP A 1 823 ? 12.184 -20.323 15.804 1.00 77.81 823 ASP A CA 1
ATOM 6561 C C . ASP A 1 823 ? 11.100 -19.236 15.773 1.00 77.81 823 ASP A C 1
ATOM 6563 O O . ASP A 1 823 ? 10.549 -18.924 14.721 1.00 77.81 823 ASP A O 1
ATOM 6567 N N . TRP A 1 824 ? 10.836 -18.653 16.945 1.00 69.88 824 TRP A N 1
ATOM 6568 C CA . TRP A 1 824 ? 9.725 -17.732 17.232 1.00 69.88 824 TRP A CA 1
ATOM 6569 C C . TRP A 1 824 ? 10.177 -16.308 17.510 1.00 69.88 824 TRP A C 1
ATOM 6571 O O . TRP A 1 824 ? 9.353 -15.443 17.798 1.00 69.88 824 TRP A O 1
ATOM 6581 N N . SER A 1 825 ? 11.482 -16.056 17.445 1.00 70.19 825 SER A N 1
ATOM 6582 C CA . SER A 1 825 ? 12.040 -14.770 17.849 1.00 70.19 825 SER A CA 1
ATOM 6583 C C . SER A 1 825 ? 11.444 -13.582 17.068 1.00 70.19 825 SER A C 1
ATOM 6585 O O . SER A 1 825 ? 11.305 -12.506 17.631 1.00 70.19 825 SER A O 1
ATOM 6587 N N . ILE A 1 826 ? 10.975 -13.775 15.829 1.00 66.50 826 ILE A N 1
ATOM 6588 C CA . ILE A 1 826 ? 10.557 -12.693 14.913 1.00 66.50 826 ILE A CA 1
ATOM 6589 C C . ILE A 1 826 ? 9.183 -12.058 15.106 1.00 66.50 826 ILE A C 1
ATOM 6591 O O . ILE A 1 826 ? 8.958 -10.984 14.549 1.00 66.50 826 ILE A O 1
ATOM 6595 N N . GLY A 1 827 ? 8.265 -12.667 15.858 1.00 68.06 827 GLY A N 1
ATOM 6596 C CA . GLY A 1 827 ? 6.882 -12.177 15.922 1.00 68.06 827 GLY A CA 1
ATOM 6597 C C . GLY A 1 827 ? 6.180 -12.052 14.543 1.00 68.06 827 GLY A C 1
ATOM 6598 O O . GLY A 1 827 ? 6.712 -12.482 13.519 1.00 68.06 827 GLY A O 1
ATOM 6599 N N . PRO A 1 828 ? 4.965 -11.477 14.488 1.00 70.12 828 PRO A N 1
ATOM 6600 C CA . PRO A 1 828 ? 4.139 -11.329 13.290 1.00 70.12 828 PRO A CA 1
ATOM 6601 C C . PRO A 1 828 ? 4.511 -10.115 12.423 1.00 70.12 828 PRO A C 1
ATOM 6603 O O . PRO A 1 828 ? 4.125 -10.071 11.259 1.00 70.12 828 PRO A O 1
ATOM 6606 N N . ASN A 1 829 ? 5.272 -9.152 12.954 1.00 68.94 829 ASN A N 1
ATOM 6607 C CA . ASN A 1 829 ? 5.507 -7.850 12.308 1.00 68.94 829 ASN A CA 1
ATOM 6608 C C . ASN A 1 829 ? 6.693 -7.852 11.319 1.00 68.94 829 ASN A C 1
ATOM 6610 O O . ASN A 1 829 ? 7.028 -6.825 10.733 1.00 68.94 829 ASN A O 1
ATOM 6614 N N . GLY A 1 830 ? 7.371 -8.992 11.164 1.00 78.75 830 GLY A N 1
ATOM 6615 C CA . GLY A 1 830 ? 8.572 -9.126 10.348 1.00 78.75 830 GLY A CA 1
ATOM 6616 C C . GLY A 1 830 ? 8.330 -9.818 9.012 1.00 78.75 830 GLY A C 1
ATOM 6617 O O . GLY A 1 830 ? 8.443 -11.041 8.930 1.00 78.75 830 GLY A O 1
ATOM 6618 N N . ASN A 1 831 ? 8.061 -9.054 7.953 1.00 87.62 831 ASN A N 1
ATOM 6619 C CA . ASN A 1 831 ? 7.994 -9.544 6.570 1.00 87.62 831 ASN A CA 1
ATOM 6620 C C . ASN A 1 831 ? 9.404 -9.849 6.034 1.00 87.62 831 ASN A C 1
ATOM 6622 O O . ASN A 1 831 ? 9.993 -9.075 5.281 1.00 87.62 831 ASN A O 1
ATOM 6626 N N . MET A 1 832 ? 9.977 -10.964 6.482 1.00 89.75 832 MET A N 1
ATOM 6627 C CA . MET A 1 832 ? 11.379 -11.323 6.229 1.00 89.75 832 MET A CA 1
ATOM 6628 C C . MET A 1 832 ? 11.578 -12.804 5.898 1.00 89.75 832 MET A C 1
ATOM 6630 O O . MET A 1 832 ? 12.713 -13.275 5.847 1.00 89.75 832 MET A O 1
ATOM 6634 N N . LEU A 1 833 ? 10.497 -13.564 5.717 1.00 92.94 833 LEU A N 1
ATOM 6635 C CA . LEU A 1 833 ? 10.605 -14.980 5.402 1.00 92.94 833 LEU A CA 1
ATOM 6636 C C . LEU A 1 833 ? 10.880 -15.199 3.918 1.00 92.94 833 LEU A C 1
ATOM 6638 O O . LEU A 1 833 ? 10.392 -14.476 3.049 1.00 92.94 833 LEU A O 1
ATOM 6642 N N . SER A 1 834 ? 11.650 -16.235 3.616 1.00 94.94 834 SER A N 1
ATOM 6643 C CA . SER A 1 834 ? 11.846 -16.740 2.257 1.00 94.94 834 SER A CA 1
ATOM 6644 C C . SER A 1 834 ? 11.989 -18.258 2.292 1.00 94.94 834 SER A C 1
ATOM 6646 O O . SER A 1 834 ? 12.446 -18.825 3.288 1.00 94.94 834 SER A O 1
ATOM 6648 N N . LEU A 1 835 ? 11.594 -18.925 1.213 1.00 96.44 835 LEU A N 1
ATOM 6649 C CA . LEU A 1 835 ? 11.894 -20.336 1.016 1.00 96.44 835 LEU A CA 1
ATOM 6650 C C . LEU A 1 835 ? 13.322 -20.469 0.500 1.00 96.44 835 LEU A C 1
ATOM 6652 O O . LEU A 1 835 ? 13.714 -19.782 -0.441 1.00 96.44 835 LEU A O 1
ATOM 6656 N N . ALA A 1 836 ? 14.087 -21.364 1.113 1.00 96.25 836 ALA A N 1
ATOM 6657 C CA . ALA A 1 836 ? 15.411 -21.740 0.651 1.00 96.25 836 ALA A CA 1
ATOM 6658 C C . ALA A 1 836 ? 15.389 -23.201 0.206 1.00 96.25 836 ALA A C 1
ATOM 6660 O O . ALA A 1 836 ? 15.032 -24.081 0.994 1.00 96.25 836 ALA A O 1
ATOM 6661 N N . PHE A 1 837 ? 15.806 -23.455 -1.031 1.00 96.69 837 PHE A N 1
ATOM 6662 C CA . PHE A 1 837 ? 16.092 -24.789 -1.550 1.00 96.69 837 PHE A CA 1
ATOM 6663 C C . PHE A 1 837 ? 17.598 -24.928 -1.706 1.00 96.69 837 PHE A C 1
ATOM 6665 O O . PHE A 1 837 ? 18.274 -23.977 -2.090 1.00 96.69 837 PHE A O 1
ATOM 6672 N N . PHE A 1 838 ? 18.141 -26.095 -1.396 1.00 94.94 838 PHE A N 1
ATOM 6673 C CA . PHE A 1 838 ? 19.578 -26.319 -1.471 1.00 94.94 838 PHE A CA 1
ATOM 6674 C C . PHE A 1 838 ? 19.893 -27.782 -1.751 1.00 94.94 838 PHE A C 1
ATOM 6676 O O . PHE A 1 838 ? 19.190 -28.694 -1.291 1.00 94.94 838 PHE A O 1
ATOM 6683 N N . ARG A 1 839 ? 20.982 -27.997 -2.493 1.00 92.31 839 ARG A N 1
ATOM 6684 C CA . ARG A 1 839 ? 21.481 -29.340 -2.776 1.00 92.31 839 ARG A CA 1
ATOM 6685 C C . ARG A 1 839 ? 21.969 -30.042 -1.502 1.00 92.31 839 ARG A C 1
ATOM 6687 O O . ARG A 1 839 ? 22.342 -29.367 -0.531 1.00 92.31 839 ARG A O 1
ATOM 6694 N N . PRO A 1 840 ? 21.994 -31.387 -1.472 1.00 90.06 840 PRO A N 1
ATOM 6695 C CA . PRO A 1 840 ? 22.515 -32.143 -0.336 1.00 90.06 840 PRO A CA 1
ATOM 6696 C C . PRO A 1 840 ? 23.908 -31.701 0.138 1.00 90.06 840 PRO A C 1
ATOM 6698 O O . PRO A 1 840 ? 24.144 -31.702 1.349 1.00 90.06 840 PRO A O 1
ATOM 6701 N N . GLU A 1 841 ? 24.785 -31.280 -0.779 1.00 87.50 841 GLU A N 1
ATOM 6702 C CA . GLU A 1 841 ? 26.194 -30.947 -0.520 1.00 87.50 841 GLU A CA 1
ATOM 6703 C C . GLU A 1 841 ? 26.372 -29.608 0.207 1.00 87.50 841 GLU A C 1
ATOM 6705 O O . GLU A 1 841 ? 27.293 -29.469 1.009 1.00 87.50 841 GLU A O 1
ATOM 6710 N N . VAL A 1 842 ? 25.476 -28.635 -0.010 1.00 84.88 842 VAL A N 1
ATOM 6711 C CA . VAL A 1 842 ? 25.502 -27.343 0.708 1.00 84.88 842 VAL A CA 1
ATOM 6712 C C . VAL A 1 842 ? 25.270 -27.568 2.204 1.00 84.88 842 VAL A C 1
ATOM 6714 O O . VAL A 1 842 ? 25.907 -26.946 3.055 1.00 84.88 842 VAL A O 1
ATOM 6717 N N . GLY A 1 843 ? 24.373 -28.503 2.531 1.00 84.19 843 GLY A N 1
ATOM 6718 C CA . GLY A 1 843 ? 24.012 -28.862 3.897 1.00 84.19 843 GLY A CA 1
ATOM 6719 C C . GLY A 1 843 ? 23.276 -27.749 4.673 1.00 84.19 843 GLY A C 1
ATOM 6720 O O . GLY A 1 843 ? 23.394 -26.560 4.388 1.00 84.19 843 GLY A O 1
ATOM 6721 N N . PRO A 1 844 ? 22.515 -28.097 5.727 1.00 84.88 844 PRO A N 1
ATOM 6722 C CA . PRO A 1 844 ? 21.735 -27.115 6.487 1.00 84.88 844 PRO A CA 1
ATOM 6723 C C . PRO A 1 844 ? 22.597 -26.173 7.346 1.00 84.88 844 PRO A C 1
ATOM 6725 O O . PRO A 1 844 ? 22.125 -25.120 7.758 1.00 84.88 844 PRO A O 1
ATOM 6728 N N . LYS A 1 845 ? 23.862 -26.529 7.623 1.00 86.88 845 LYS A N 1
ATOM 6729 C CA . LYS A 1 845 ? 24.768 -25.737 8.476 1.00 86.88 845 LYS A CA 1
ATOM 6730 C C . LYS A 1 845 ? 25.142 -24.382 7.867 1.00 86.88 845 LYS A C 1
ATOM 6732 O O . LYS A 1 845 ? 25.453 -23.462 8.615 1.00 86.88 845 LYS A O 1
ATOM 6737 N N . VAL A 1 846 ? 25.104 -24.252 6.538 1.00 86.06 846 VAL A N 1
ATOM 6738 C CA . VAL A 1 846 ? 25.337 -22.976 5.835 1.00 86.06 846 VAL A CA 1
ATOM 6739 C C . VAL A 1 846 ? 24.227 -21.955 6.129 1.00 86.06 846 VAL A C 1
ATOM 6741 O O . VAL A 1 846 ? 24.460 -20.751 6.070 1.00 86.06 846 VAL A O 1
ATOM 6744 N N . TRP A 1 847 ? 23.061 -22.438 6.556 1.00 88.56 847 TRP A N 1
ATOM 6745 C CA . TRP A 1 847 ? 21.906 -21.646 6.977 1.00 88.56 847 TRP A CA 1
ATOM 6746 C C . TRP A 1 847 ? 21.778 -21.550 8.504 1.00 88.56 847 TRP A C 1
ATOM 6748 O O . TRP A 1 847 ? 20.676 -21.418 9.045 1.00 88.56 847 TRP A O 1
ATOM 6758 N N . ALA A 1 848 ? 22.894 -21.678 9.228 1.00 84.06 848 ALA A N 1
ATOM 6759 C CA . ALA A 1 848 ? 22.930 -21.372 10.652 1.00 84.06 848 ALA A CA 1
ATOM 6760 C C . ALA A 1 848 ? 22.643 -19.877 10.896 1.00 84.06 848 ALA A C 1
ATOM 6762 O O . ALA A 1 848 ? 22.769 -19.044 9.999 1.00 84.06 848 ALA A O 1
ATOM 6763 N N . LYS A 1 849 ? 22.264 -19.523 12.131 1.00 72.75 849 LYS A N 1
ATOM 6764 C CA . LYS A 1 849 ? 21.974 -18.139 12.547 1.00 72.75 849 LYS A CA 1
ATOM 6765 C C . LYS A 1 849 ? 23.248 -17.284 12.653 1.00 72.75 849 LYS A C 1
ATOM 6767 O O . LYS A 1 849 ? 23.681 -16.941 13.747 1.00 72.75 849 LYS A O 1
ATOM 6772 N N . ASN A 1 850 ? 23.883 -17.003 11.522 1.00 82.06 850 ASN A N 1
ATOM 6773 C CA . ASN A 1 850 ? 25.057 -16.132 11.392 1.00 82.06 850 ASN A CA 1
ATOM 6774 C C . ASN A 1 850 ? 25.264 -15.626 9.952 1.00 82.06 850 ASN A C 1
ATOM 6776 O O . ASN A 1 850 ? 26.318 -15.079 9.642 1.00 82.06 850 ASN A O 1
ATOM 6780 N N . GLY A 1 851 ? 24.293 -15.869 9.067 1.00 86.56 851 GLY A N 1
ATOM 6781 C CA . GLY A 1 851 ? 24.330 -15.490 7.662 1.00 86.56 851 GLY A CA 1
ATOM 6782 C C . GLY A 1 851 ? 25.532 -15.991 6.877 1.00 86.56 851 GLY A C 1
ATOM 6783 O O . GLY A 1 851 ? 25.968 -15.325 5.940 1.00 86.56 851 GLY A O 1
ATOM 6784 N N . LYS A 1 852 ? 26.060 -17.174 7.223 1.00 89.75 852 LYS A N 1
ATOM 6785 C CA . LYS A 1 852 ? 27.184 -17.775 6.496 1.00 89.75 852 LYS A CA 1
ATOM 6786 C C . LYS A 1 852 ? 26.919 -17.824 4.986 1.00 89.75 852 LYS A C 1
ATOM 6788 O O . LYS A 1 852 ? 27.774 -17.382 4.230 1.00 89.75 852 LYS A O 1
ATOM 6793 N N . TRP A 1 853 ? 25.730 -18.267 4.560 1.00 90.56 853 TRP A N 1
ATOM 6794 C CA . TRP A 1 853 ? 25.344 -18.284 3.142 1.00 90.56 853 TRP A CA 1
ATOM 6795 C C . TRP A 1 853 ? 25.524 -16.922 2.451 1.00 90.56 853 TRP A C 1
ATOM 6797 O O . TRP A 1 853 ? 26.126 -16.840 1.385 1.00 90.56 853 TRP A O 1
ATOM 6807 N N . PHE A 1 854 ? 25.031 -15.848 3.075 1.00 90.25 854 PHE A N 1
ATOM 6808 C CA . PHE A 1 854 ? 25.102 -14.488 2.534 1.00 90.25 854 PHE A CA 1
ATOM 6809 C C . PHE A 1 854 ? 26.555 -14.018 2.402 1.00 90.25 854 PHE A C 1
ATOM 6811 O O . PHE A 1 854 ? 26.950 -13.481 1.367 1.00 90.25 854 PHE A O 1
ATOM 6818 N N . MET A 1 855 ? 27.367 -14.268 3.431 1.00 90.19 855 MET A N 1
ATOM 6819 C CA . MET A 1 855 ? 28.781 -13.893 3.444 1.00 90.19 855 MET A CA 1
ATOM 6820 C C . MET A 1 855 ? 29.600 -14.675 2.414 1.00 90.19 855 MET A C 1
ATOM 6822 O O . MET A 1 855 ? 30.415 -14.077 1.711 1.00 90.19 855 MET A O 1
ATOM 6826 N N . ASP A 1 856 ? 29.369 -15.986 2.300 1.00 88.56 856 ASP A N 1
ATOM 6827 C CA . ASP A 1 856 ? 30.007 -16.832 1.289 1.00 88.56 856 ASP A CA 1
ATOM 6828 C C . ASP A 1 856 ? 29.641 -16.335 -0.115 1.00 88.56 856 ASP A C 1
ATOM 6830 O O . ASP A 1 856 ? 30.528 -16.107 -0.934 1.00 88.56 856 ASP A O 1
ATOM 6834 N N . TYR A 1 857 ? 28.356 -16.066 -0.372 1.00 88.38 857 TYR A N 1
ATOM 6835 C CA . TYR A 1 857 ? 27.891 -15.568 -1.666 1.00 88.38 857 TYR A CA 1
ATOM 6836 C C . TYR A 1 857 ? 28.569 -14.243 -2.054 1.00 88.38 857 TYR A C 1
ATOM 6838 O O . TYR A 1 857 ? 29.032 -14.098 -3.183 1.00 88.38 857 TYR A O 1
ATOM 6846 N N . ILE A 1 858 ? 28.694 -13.284 -1.127 1.00 88.38 858 ILE A N 1
ATOM 6847 C CA . ILE A 1 858 ? 29.386 -12.008 -1.390 1.00 88.38 858 ILE A CA 1
ATOM 6848 C C . ILE A 1 858 ? 30.880 -12.218 -1.650 1.00 88.38 858 ILE A C 1
ATOM 6850 O O . ILE A 1 858 ? 31.449 -11.584 -2.542 1.00 88.38 858 ILE A O 1
ATOM 6854 N N . LYS A 1 859 ? 3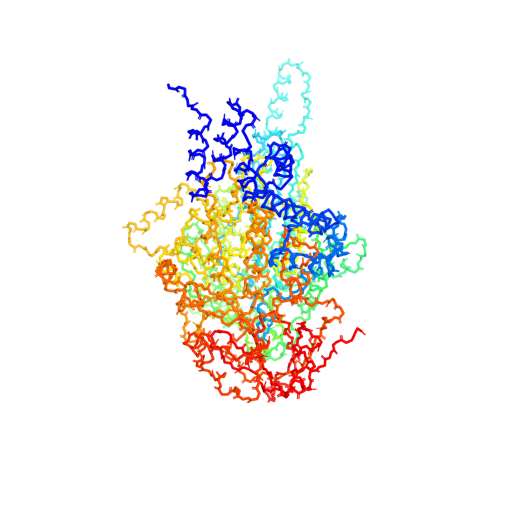1.526 -13.080 -0.858 1.00 87.19 859 LYS A N 1
ATOM 6855 C CA . LYS A 1 859 ? 32.971 -13.317 -0.926 1.00 87.19 859 LYS A CA 1
ATOM 6856 C C . LYS A 1 859 ? 33.365 -14.060 -2.198 1.00 87.19 859 LYS A C 1
ATOM 6858 O O . LYS A 1 859 ? 34.292 -13.645 -2.887 1.00 87.19 859 LYS A O 1
ATOM 6863 N N . GLU A 1 860 ? 32.674 -15.156 -2.479 1.00 81.69 860 GLU A N 1
ATOM 6864 C CA . GLU A 1 860 ? 32.953 -16.059 -3.598 1.00 81.69 860 GLU A CA 1
ATOM 6865 C C . GLU A 1 860 ? 32.355 -15.535 -4.902 1.00 81.69 860 GLU A C 1
ATOM 6867 O O . GLU A 1 860 ? 32.751 -15.969 -5.979 1.00 81.69 860 GLU A O 1
ATOM 6872 N N . ARG A 1 861 ? 31.392 -14.604 -4.814 1.00 75.50 861 ARG A N 1
ATOM 6873 C CA . ARG A 1 861 ? 30.613 -14.078 -5.951 1.00 75.50 861 ARG A CA 1
ATOM 6874 C C . ARG A 1 861 ? 29.884 -15.192 -6.721 1.00 75.50 861 ARG A C 1
ATOM 6876 O O . ARG A 1 861 ? 29.443 -14.975 -7.848 1.00 75.50 861 ARG A O 1
ATOM 6883 N N . ALA A 1 862 ? 29.759 -16.346 -6.052 1.00 62.12 862 ALA A N 1
ATOM 6884 C CA . ALA A 1 862 ? 29.292 -17.643 -6.520 1.00 62.12 862 ALA A CA 1
ATOM 6885 C C . ALA A 1 862 ? 29.937 -18.068 -7.855 1.00 62.12 862 ALA A C 1
ATOM 6887 O O . ALA A 1 862 ? 29.460 -17.763 -8.946 1.00 62.12 862 ALA A O 1
ATOM 6888 N N . GLU A 1 863 ? 31.059 -18.786 -7.753 1.00 56.06 863 GLU A N 1
ATOM 6889 C CA . GLU A 1 863 ? 31.747 -19.379 -8.901 1.00 56.06 863 GLU A CA 1
ATOM 6890 C C . GLU A 1 863 ? 30.822 -20.314 -9.704 1.00 56.06 863 GLU A C 1
ATOM 6892 O O . GLU A 1 863 ? 29.989 -21.044 -9.161 1.00 56.06 863 GLU A O 1
ATOM 6897 N N . PHE A 1 864 ? 30.971 -20.276 -11.029 1.00 60.53 864 PHE A N 1
ATOM 6898 C CA . PHE A 1 864 ? 30.190 -21.082 -11.962 1.00 60.53 864 PHE A CA 1
ATOM 6899 C C . PHE A 1 864 ? 30.831 -22.456 -12.117 1.00 60.53 864 PHE A C 1
ATOM 6901 O O . PHE A 1 864 ? 31.957 -22.551 -12.597 1.00 60.53 864 PHE A O 1
ATOM 6908 N N . GLU A 1 865 ? 30.087 -23.511 -11.804 1.00 61.81 865 GLU A N 1
ATOM 6909 C CA . GLU A 1 865 ? 30.368 -24.830 -12.367 1.00 61.81 865 GLU A CA 1
ATOM 6910 C C . GLU A 1 865 ? 29.813 -24.867 -13.798 1.00 61.81 865 GLU A C 1
ATOM 6912 O O . GLU A 1 865 ? 28.646 -24.546 -14.043 1.00 61.81 865 GLU A O 1
ATOM 6917 N N . GLU A 1 866 ? 30.677 -25.180 -14.763 1.00 54.06 866 GLU A N 1
ATOM 6918 C CA . GLU A 1 866 ? 30.312 -25.271 -16.175 1.00 54.06 866 GLU A CA 1
ATOM 6919 C C . GLU A 1 866 ? 29.300 -26.415 -16.370 1.00 54.06 866 GLU A C 1
ATOM 6921 O O . GLU A 1 866 ? 29.545 -27.546 -15.959 1.00 54.06 866 GLU A O 1
ATOM 6926 N N . GLY A 1 867 ? 28.132 -26.109 -16.946 1.00 60.84 867 GLY A N 1
ATOM 6927 C CA . GLY A 1 867 ? 27.022 -27.062 -17.100 1.00 60.84 867 GLY A CA 1
ATOM 6928 C C . GLY A 1 867 ? 25.970 -27.050 -15.980 1.00 60.84 867 GLY A C 1
ATOM 6929 O O . GLY A 1 867 ? 24.969 -27.752 -16.104 1.00 60.84 867 GLY A O 1
ATOM 6930 N N . ASP A 1 868 ? 26.139 -26.243 -14.925 1.00 72.19 868 ASP A N 1
ATOM 6931 C CA . ASP A 1 868 ? 25.110 -26.045 -13.896 1.00 72.19 868 ASP A CA 1
ATOM 6932 C C . ASP A 1 868 ? 24.117 -24.936 -14.299 1.00 72.19 868 ASP A C 1
ATOM 6934 O O . ASP A 1 868 ? 24.467 -23.763 -14.429 1.00 72.19 868 ASP A O 1
ATOM 6938 N N . ASP A 1 869 ? 22.855 -25.295 -14.495 1.00 70.19 869 ASP A N 1
ATOM 6939 C CA . ASP A 1 869 ? 21.749 -24.420 -14.903 1.00 70.19 869 ASP A CA 1
ATOM 6940 C C . ASP A 1 869 ? 20.901 -23.906 -13.722 1.00 70.19 869 ASP A C 1
ATOM 6942 O O . ASP A 1 869 ? 20.151 -22.945 -13.888 1.00 70.19 869 ASP A O 1
ATOM 6946 N N . VAL A 1 870 ? 21.038 -24.493 -12.525 1.00 73.94 870 VAL A N 1
ATOM 6947 C CA . VAL A 1 870 ? 20.203 -24.170 -11.346 1.00 73.94 870 VAL A CA 1
ATOM 6948 C C . VAL A 1 870 ? 21.001 -23.500 -10.223 1.00 73.94 870 VAL A C 1
ATOM 6950 O O . VAL A 1 870 ? 20.450 -22.710 -9.457 1.00 73.94 870 VAL A O 1
ATOM 6953 N N . GLY A 1 871 ? 22.303 -23.774 -10.122 1.00 82.75 871 GLY A N 1
ATOM 6954 C CA . GLY A 1 871 ? 23.131 -23.328 -9.004 1.00 82.75 871 GLY A CA 1
ATOM 6955 C C . GLY A 1 871 ? 23.012 -24.235 -7.770 1.00 82.75 871 GLY A C 1
ATOM 6956 O O . GLY A 1 871 ? 22.328 -25.265 -7.766 1.00 82.75 871 GLY A O 1
ATOM 6957 N N . ARG A 1 872 ? 23.696 -23.841 -6.686 1.00 86.25 872 ARG A N 1
ATOM 6958 C CA . ARG A 1 872 ? 23.796 -24.615 -5.428 1.00 86.25 872 ARG A CA 1
ATOM 6959 C C . ARG A 1 872 ? 22.597 -24.439 -4.485 1.00 86.25 872 ARG A C 1
ATOM 6961 O O . ARG A 1 872 ? 22.299 -25.337 -3.692 1.00 86.25 872 ARG A O 1
ATOM 6968 N N . SER A 1 873 ? 21.918 -23.298 -4.580 1.00 91.50 873 SER A N 1
ATOM 6969 C CA . SER A 1 873 ? 20.765 -22.932 -3.754 1.00 91.50 873 SER A CA 1
ATOM 6970 C C . SER A 1 873 ? 19.789 -22.064 -4.544 1.00 91.50 873 SER A C 1
ATOM 6972 O O . SER A 1 873 ? 20.211 -21.339 -5.437 1.00 91.50 873 SER A O 1
ATOM 6974 N N . ILE A 1 874 ? 18.514 -22.078 -4.159 1.00 94.62 874 ILE A N 1
ATOM 6975 C CA . ILE A 1 874 ? 17.464 -21.173 -4.645 1.00 94.62 874 ILE A CA 1
ATOM 6976 C C . ILE A 1 874 ? 16.875 -20.443 -3.441 1.00 94.62 874 ILE A C 1
ATOM 6978 O O . ILE A 1 874 ? 16.612 -21.071 -2.413 1.00 94.62 874 ILE A O 1
ATOM 6982 N N . ILE A 1 875 ? 16.637 -19.140 -3.580 1.00 94.38 875 ILE A N 1
ATOM 6983 C CA . ILE A 1 875 ? 15.903 -18.330 -2.605 1.00 94.38 875 ILE A CA 1
ATOM 6984 C C . ILE A 1 875 ? 14.661 -17.769 -3.286 1.00 94.38 875 ILE A C 1
ATOM 6986 O O . ILE A 1 875 ? 14.751 -17.162 -4.349 1.00 94.38 875 ILE A O 1
ATOM 6990 N N . LEU A 1 876 ? 13.512 -17.963 -2.646 1.00 95.62 876 LEU A N 1
ATOM 6991 C CA . LEU A 1 876 ? 12.218 -17.507 -3.131 1.00 95.62 876 LEU A CA 1
ATOM 6992 C C . LEU A 1 876 ? 11.542 -16.670 -2.037 1.00 95.62 876 LEU A C 1
ATOM 6994 O O . LEU A 1 876 ? 11.163 -17.181 -0.981 1.00 95.62 876 LEU A O 1
ATOM 6998 N N . GLY A 1 877 ? 11.433 -15.365 -2.278 1.00 93.50 877 GLY A N 1
ATOM 6999 C CA . GLY A 1 877 ? 10.792 -14.404 -1.382 1.00 93.50 877 GLY A CA 1
ATOM 7000 C C . GLY A 1 877 ? 9.272 -14.362 -1.535 1.00 93.50 877 GLY A C 1
ATOM 7001 O O . GLY A 1 877 ? 8.565 -14.198 -0.541 1.00 93.50 877 GLY A O 1
ATOM 7002 N N . GLY A 1 878 ? 8.768 -14.534 -2.759 1.00 91.00 878 GLY A N 1
ATOM 7003 C CA . GLY A 1 878 ? 7.339 -14.520 -3.079 1.00 91.00 878 GLY A CA 1
ATOM 7004 C C . GLY A 1 878 ? 6.613 -15.845 -2.827 1.00 91.00 878 GLY A C 1
ATOM 7005 O O . GLY A 1 878 ? 6.283 -16.549 -3.776 1.00 91.00 878 GLY A O 1
ATOM 7006 N N . PHE A 1 879 ? 6.320 -16.179 -1.567 1.00 94.56 879 PHE A N 1
ATOM 7007 C CA . PHE A 1 879 ? 5.485 -17.336 -1.204 1.00 94.56 879 PHE A CA 1
ATOM 7008 C C . PHE A 1 879 ? 4.419 -16.973 -0.168 1.00 94.56 879 PHE A C 1
ATOM 7010 O O . PHE A 1 879 ? 4.585 -16.023 0.604 1.00 94.56 879 PHE A O 1
ATOM 7017 N N . GLN A 1 880 ? 3.340 -17.753 -0.130 1.00 92.38 880 GLN A N 1
ATOM 7018 C CA . GLN A 1 880 ? 2.289 -17.636 0.875 1.00 92.38 880 GLN A CA 1
ATOM 7019 C C . GLN A 1 880 ? 2.590 -18.561 2.052 1.00 92.38 880 GLN A C 1
ATOM 7021 O O . GLN A 1 880 ? 2.831 -19.757 1.880 1.00 92.38 880 GLN A O 1
ATOM 7026 N N . TRP A 1 881 ? 2.559 -17.997 3.255 1.00 91.25 881 TRP A N 1
ATOM 7027 C CA . TRP A 1 881 ? 2.652 -18.734 4.506 1.00 91.25 881 TRP A CA 1
ATOM 7028 C C . TRP A 1 881 ? 1.335 -18.631 5.269 1.00 91.25 881 TRP A C 1
ATOM 7030 O O . TRP A 1 881 ? 0.864 -17.529 5.553 1.00 91.25 881 TRP A O 1
ATOM 7040 N N . GLN A 1 882 ? 0.765 -19.775 5.634 1.00 88.69 882 GLN A N 1
ATOM 7041 C CA . GLN A 1 882 ? -0.438 -19.849 6.457 1.00 88.69 882 GLN A CA 1
ATOM 7042 C C . GLN A 1 882 ? -0.160 -20.711 7.684 1.00 88.69 882 GLN A C 1
ATOM 7044 O O . GLN A 1 882 ? 0.059 -21.917 7.572 1.00 88.69 882 GLN A O 1
ATOM 7049 N N . LEU A 1 883 ? -0.155 -20.087 8.863 1.00 83.88 883 LEU A N 1
ATOM 7050 C CA . LEU A 1 883 ? -0.089 -20.815 10.126 1.00 83.88 883 LEU A CA 1
ATOM 7051 C C . LEU A 1 883 ? -1.446 -21.481 10.399 1.00 83.88 883 LEU A C 1
ATOM 7053 O O . LEU A 1 883 ? -2.489 -20.877 10.149 1.00 83.88 883 LEU A O 1
ATOM 7057 N N . GLU A 1 884 ? -1.446 -22.707 10.919 1.00 84.25 884 GLU A N 1
ATOM 7058 C CA . GLU A 1 884 ? -2.694 -23.353 11.336 1.00 84.25 884 GLU A CA 1
ATOM 7059 C C . GLU A 1 884 ? -3.329 -22.618 12.530 1.00 84.25 884 GLU A C 1
ATOM 7061 O O . GLU A 1 884 ? -2.623 -22.158 13.433 1.00 84.25 884 GLU A O 1
ATOM 7066 N N . LYS A 1 885 ? -4.670 -22.522 12.544 1.00 74.94 885 LYS A N 1
ATOM 7067 C CA . LYS A 1 885 ? -5.431 -21.882 13.634 1.00 74.94 885 LYS A CA 1
ATOM 7068 C C . LYS A 1 885 ? -5.108 -22.529 14.980 1.00 74.94 885 LYS A C 1
ATOM 7070 O O . LYS A 1 885 ? -5.062 -23.751 15.080 1.00 74.94 885 LYS A O 1
ATOM 7075 N N . TYR A 1 886 ? -4.952 -21.725 16.030 1.00 68.19 886 TYR A N 1
ATOM 7076 C CA . TYR A 1 886 ? -4.534 -22.200 17.351 1.00 68.19 886 TYR A CA 1
ATOM 7077 C C . TYR A 1 886 ? -5.524 -23.183 17.997 1.00 68.19 886 TYR A C 1
ATOM 7079 O O . TYR A 1 886 ? -6.688 -22.853 18.222 1.00 68.19 886 TYR A O 1
ATOM 7087 N N . SER A 1 887 ? -5.021 -24.348 18.418 1.00 66.62 887 SER A N 1
ATOM 7088 C CA . SER A 1 887 ? -5.715 -25.292 19.304 1.00 66.62 887 SER A CA 1
ATOM 7089 C C . SER A 1 887 ? -5.054 -25.342 20.688 1.00 66.62 887 SER A C 1
ATOM 7091 O O . SER A 1 887 ? -3.872 -25.011 20.842 1.00 66.62 887 SER A O 1
ATOM 7093 N N . GLU A 1 888 ? -5.796 -25.768 21.715 1.00 64.44 888 GLU A N 1
ATOM 7094 C CA . GLU A 1 888 ? -5.250 -25.934 23.075 1.00 64.44 888 GLU A CA 1
ATOM 7095 C C . GLU A 1 888 ? -4.093 -26.949 23.113 1.00 64.44 888 GLU A C 1
ATOM 7097 O O . GLU A 1 888 ? -3.069 -26.724 23.761 1.00 64.44 888 GLU A O 1
ATOM 7102 N N . GLU A 1 889 ? -4.193 -28.018 22.322 1.00 64.12 889 GLU A N 1
ATOM 7103 C CA . GLU A 1 889 ? -3.139 -29.025 22.154 1.00 64.12 889 GLU A CA 1
ATOM 7104 C C . GLU A 1 889 ? -1.857 -28.441 21.532 1.00 64.12 889 GLU A C 1
ATOM 7106 O O . GLU A 1 889 ? -0.735 -28.834 21.880 1.00 64.12 889 GLU A O 1
ATOM 7111 N N . MET A 1 890 ? -1.985 -27.460 20.631 1.00 65.44 890 MET A N 1
ATOM 7112 C CA . MET A 1 890 ? -0.833 -26.754 20.068 1.00 65.44 890 MET A CA 1
ATOM 7113 C C . MET A 1 890 ? -0.140 -25.864 21.102 1.00 65.44 890 MET A C 1
ATOM 7115 O O . MET A 1 890 ? 1.094 -25.833 21.147 1.00 65.44 890 MET A O 1
ATOM 7119 N N . LEU A 1 891 ? -0.884 -25.186 21.982 1.00 61.38 891 LEU A N 1
ATOM 7120 C CA . LEU A 1 891 ? -0.291 -24.406 23.078 1.00 61.38 891 LEU A CA 1
ATOM 7121 C C . LEU A 1 891 ? 0.547 -25.299 24.006 1.00 61.38 891 LEU A C 1
ATOM 7123 O O . LEU A 1 891 ? 1.680 -24.936 24.330 1.00 61.38 891 LEU A O 1
ATOM 7127 N N . ALA A 1 892 ? 0.049 -26.493 24.334 1.00 64.06 892 ALA A N 1
ATOM 7128 C CA . ALA A 1 892 ? 0.748 -27.459 25.180 1.00 64.06 892 ALA A CA 1
ATOM 7129 C C . ALA A 1 892 ? 1.993 -28.077 24.510 1.00 64.06 892 ALA A C 1
ATOM 7131 O O . ALA A 1 892 ? 3.033 -28.238 25.150 1.00 64.06 892 ALA A O 1
ATOM 7132 N N . SER A 1 893 ? 1.920 -28.404 23.215 1.00 65.44 893 SER A N 1
ATOM 7133 C CA . SER A 1 893 ? 2.966 -29.172 22.516 1.00 65.44 893 SER A CA 1
ATOM 7134 C C . SER A 1 893 ? 4.135 -28.348 21.962 1.00 65.44 893 SER A C 1
ATOM 7136 O O . SER A 1 893 ? 5.103 -28.931 21.474 1.00 65.44 893 SER A O 1
ATOM 7138 N N . ARG A 1 894 ? 4.058 -27.007 21.985 1.00 67.12 894 ARG A N 1
ATOM 7139 C CA . ARG A 1 894 ? 5.011 -26.077 21.326 1.00 67.12 894 ARG A CA 1
ATOM 7140 C C . ARG A 1 894 ? 5.225 -26.325 19.818 1.00 67.12 894 ARG A C 1
ATOM 7142 O O . ARG A 1 894 ? 6.057 -25.651 19.215 1.00 67.12 894 ARG A O 1
ATOM 7149 N N . LYS A 1 895 ? 4.470 -27.240 19.195 1.00 76.44 895 LYS A N 1
ATOM 7150 C CA . LYS A 1 895 ? 4.475 -27.487 17.747 1.00 76.44 895 LYS A CA 1
ATOM 7151 C C . LYS A 1 895 ? 3.693 -26.409 17.028 1.00 76.44 895 LYS A C 1
ATOM 7153 O O . LYS A 1 895 ? 2.710 -25.886 17.556 1.00 76.44 895 LYS A O 1
ATOM 7158 N N . ARG A 1 896 ? 4.167 -26.045 15.841 1.00 78.69 896 ARG A N 1
ATOM 7159 C CA . ARG A 1 896 ? 3.663 -24.884 15.108 1.00 78.69 896 ARG A CA 1
ATOM 7160 C C . ARG A 1 896 ? 3.616 -25.187 13.612 1.00 78.69 896 ARG A C 1
ATOM 7162 O O . ARG A 1 896 ? 4.515 -24.784 12.867 1.00 78.69 896 ARG A O 1
ATOM 7169 N N . PRO A 1 897 ? 2.643 -26.018 13.221 1.00 88.12 897 PRO A N 1
ATOM 7170 C CA . PRO A 1 897 ? 2.429 -26.396 11.841 1.00 88.12 897 PRO A CA 1
ATOM 7171 C C . PRO A 1 897 ? 1.866 -25.225 11.028 1.00 88.12 897 PRO A C 1
ATOM 7173 O O . PRO A 1 897 ? 1.113 -24.389 11.526 1.00 88.12 897 PRO A O 1
ATOM 7176 N N . GLY A 1 898 ? 2.239 -25.182 9.760 1.00 90.81 898 GLY A N 1
ATOM 7177 C CA . GLY A 1 898 ? 1.629 -24.315 8.769 1.00 90.81 898 GLY A CA 1
ATOM 7178 C C . GLY A 1 898 ? 1.938 -24.796 7.360 1.00 90.81 898 GLY A C 1
ATOM 7179 O O . GLY A 1 898 ? 2.748 -25.705 7.148 1.00 90.81 898 GLY A O 1
ATOM 7180 N N . VAL A 1 899 ? 1.281 -24.176 6.393 1.00 94.00 899 VAL A N 1
ATOM 7181 C CA . VAL A 1 899 ? 1.395 -24.510 4.978 1.00 94.00 899 VAL A CA 1
ATOM 7182 C C . VAL A 1 899 ? 2.169 -23.404 4.274 1.00 94.00 899 VAL A C 1
ATOM 7184 O O . VAL A 1 899 ? 1.819 -22.227 4.370 1.00 94.00 899 VAL A O 1
ATOM 7187 N N . ALA A 1 900 ? 3.217 -23.795 3.552 1.00 95.56 900 ALA A N 1
ATOM 7188 C CA . ALA A 1 900 ? 3.868 -22.938 2.571 1.00 95.56 900 ALA A CA 1
ATOM 7189 C C . ALA A 1 900 ? 3.328 -23.268 1.174 1.00 95.56 900 ALA A C 1
ATOM 7191 O O . ALA A 1 900 ? 3.324 -24.443 0.791 1.00 95.56 900 ALA A O 1
ATOM 7192 N N . GLU A 1 901 ? 2.924 -22.246 0.419 1.00 96.25 901 GLU A N 1
ATOM 7193 C CA . GLU A 1 901 ? 2.493 -22.358 -0.978 1.00 96.25 901 GLU A CA 1
ATOM 7194 C C . GLU A 1 901 ? 3.266 -21.388 -1.878 1.00 96.25 901 GLU A C 1
ATOM 7196 O O . GLU A 1 901 ? 3.465 -20.223 -1.529 1.00 96.25 901 GLU A O 1
ATOM 7201 N N . TRP A 1 902 ? 3.719 -21.861 -3.039 1.00 96.44 902 TRP A N 1
ATOM 7202 C CA . TRP A 1 902 ? 4.483 -21.066 -4.007 1.00 96.44 902 TRP A CA 1
ATOM 7203 C C . TRP A 1 902 ? 4.281 -21.590 -5.429 1.00 96.44 902 TRP A C 1
ATOM 7205 O O . TRP A 1 902 ? 3.797 -22.703 -5.621 1.00 96.44 902 TRP A O 1
ATOM 7215 N N . GLU A 1 903 ? 4.689 -20.816 -6.428 1.00 95.44 903 GLU A N 1
ATOM 7216 C CA . GLU A 1 903 ? 4.690 -21.243 -7.828 1.00 95.44 903 GLU A CA 1
ATOM 7217 C C . GLU A 1 903 ? 6.119 -21.504 -8.316 1.00 95.44 903 GLU A C 1
ATOM 7219 O O . GLU A 1 903 ? 7.053 -20.779 -7.965 1.00 95.44 903 GLU A O 1
ATOM 7224 N N . MET A 1 904 ? 6.307 -22.573 -9.093 1.00 95.62 904 MET A N 1
ATOM 7225 C CA . MET A 1 904 ? 7.603 -22.961 -9.658 1.00 95.62 904 MET A CA 1
ATOM 7226 C C . MET A 1 904 ? 7.422 -23.898 -10.858 1.00 95.62 904 MET A C 1
ATOM 7228 O O . MET A 1 904 ? 6.423 -24.610 -10.958 1.00 95.62 904 MET A O 1
ATOM 7232 N N . GLU A 1 905 ? 8.427 -23.932 -11.730 1.00 96.00 905 GLU A N 1
ATOM 7233 C CA . GLU A 1 905 ? 8.527 -24.857 -12.863 1.00 96.00 905 GLU A CA 1
ATOM 7234 C C . GLU A 1 905 ? 8.424 -26.340 -12.460 1.00 96.00 905 GLU A C 1
ATOM 7236 O O . GLU A 1 905 ? 9.091 -26.786 -11.517 1.00 96.00 905 GLU A O 1
ATOM 7241 N N . ARG A 1 906 ? 7.638 -27.122 -13.214 1.00 96.81 906 ARG A N 1
ATOM 7242 C CA . ARG A 1 906 ? 7.477 -28.575 -13.048 1.00 96.81 906 ARG A CA 1
ATOM 7243 C C . ARG A 1 906 ? 8.784 -29.299 -13.295 1.00 96.81 906 ARG A C 1
ATOM 7245 O O . ARG A 1 906 ? 9.180 -30.113 -12.463 1.00 96.81 906 ARG A O 1
ATOM 7252 N N . ASP A 1 907 ? 9.476 -28.955 -14.376 1.00 95.31 907 ASP A N 1
ATOM 7253 C CA . ASP A 1 907 ? 10.754 -29.577 -14.731 1.00 95.31 907 ASP A CA 1
ATOM 7254 C C . ASP A 1 907 ? 11.817 -29.342 -13.654 1.00 95.31 907 ASP A C 1
ATOM 7256 O O . ASP A 1 907 ? 12.504 -30.275 -13.227 1.00 95.31 907 ASP A O 1
ATOM 7260 N N . LEU A 1 908 ? 11.902 -28.109 -13.143 1.00 95.44 908 LEU A N 1
ATOM 7261 C CA . LEU A 1 908 ? 12.818 -27.768 -12.058 1.00 95.44 908 LEU A CA 1
ATOM 7262 C C . LEU A 1 908 ? 12.473 -28.536 -10.777 1.00 95.44 908 LEU A C 1
ATOM 7264 O O . LEU A 1 908 ? 13.358 -29.113 -10.145 1.00 95.44 908 LEU A O 1
ATOM 7268 N N . MET A 1 909 ? 11.193 -28.594 -10.399 1.00 97.06 909 MET A N 1
ATOM 7269 C CA . MET A 1 909 ? 10.761 -29.354 -9.225 1.00 97.06 909 MET A CA 1
ATOM 7270 C C . MET A 1 909 ? 11.040 -30.856 -9.381 1.00 97.06 909 MET A C 1
ATOM 7272 O O . MET A 1 909 ? 11.491 -31.501 -8.432 1.00 97.06 909 MET A O 1
ATOM 7276 N N . ALA A 1 910 ? 10.820 -31.426 -10.568 1.00 96.75 910 ALA A N 1
ATOM 7277 C CA . ALA A 1 910 ? 11.122 -32.823 -10.868 1.00 96.75 910 ALA A CA 1
ATOM 7278 C C . ALA A 1 910 ? 12.626 -33.114 -10.758 1.00 96.75 910 ALA A C 1
ATOM 7280 O O . ALA A 1 910 ? 13.018 -34.102 -10.128 1.00 96.75 910 ALA A O 1
ATOM 7281 N N . LYS A 1 911 ? 13.471 -32.222 -11.291 1.00 95.12 911 LYS A N 1
ATOM 7282 C CA . LYS A 1 911 ? 14.932 -32.289 -11.153 1.00 95.12 911 LYS A CA 1
ATOM 7283 C C . LYS A 1 911 ? 15.359 -32.244 -9.686 1.00 95.12 911 LYS A C 1
ATOM 7285 O O . LYS A 1 911 ? 16.059 -33.147 -9.233 1.00 95.12 911 LYS A O 1
ATOM 7290 N N . MET A 1 912 ? 14.864 -31.272 -8.919 1.00 96.12 912 MET A N 1
ATOM 7291 C CA . MET A 1 912 ? 15.167 -31.141 -7.489 1.00 96.12 912 MET A CA 1
ATOM 7292 C C . MET A 1 912 ? 14.760 -32.384 -6.684 1.00 96.12 912 MET A C 1
ATOM 7294 O O . MET A 1 912 ? 15.525 -32.853 -5.839 1.00 96.12 912 MET A O 1
ATOM 7298 N N . LYS A 1 913 ? 13.585 -32.959 -6.977 1.00 96.81 913 LYS A N 1
ATOM 7299 C CA . LYS A 1 913 ? 13.116 -34.214 -6.368 1.00 96.81 913 LYS A CA 1
ATOM 7300 C C . LYS A 1 913 ? 14.047 -35.384 -6.685 1.00 96.81 913 LYS A C 1
ATOM 7302 O O . LYS A 1 913 ? 14.389 -36.141 -5.779 1.00 96.81 913 LYS A O 1
ATOM 7307 N N . LYS A 1 914 ? 14.470 -35.520 -7.947 1.00 96.25 914 LYS A N 1
ATOM 7308 C CA . LYS A 1 914 ? 15.384 -36.577 -8.407 1.00 96.25 914 LYS A CA 1
ATOM 7309 C C . LYS A 1 914 ? 16.766 -36.467 -7.760 1.00 96.25 914 LYS A C 1
ATOM 7311 O O . LYS A 1 914 ? 17.336 -37.477 -7.365 1.00 96.25 914 LYS A O 1
ATOM 7316 N N . GLU A 1 915 ? 17.283 -35.251 -7.636 1.00 94.81 915 GLU A N 1
ATOM 7317 C CA . GLU A 1 915 ? 18.594 -34.954 -7.046 1.00 94.81 915 GLU A CA 1
ATOM 7318 C C . GLU A 1 915 ? 18.570 -34.904 -5.504 1.00 94.81 915 GLU A C 1
ATOM 7320 O O . GLU A 1 915 ? 19.593 -34.658 -4.871 1.00 94.81 915 GLU A O 1
ATOM 7325 N N . GLY A 1 916 ? 17.416 -35.138 -4.869 1.00 95.56 916 GLY A N 1
ATOM 7326 C CA . GLY A 1 916 ? 17.305 -35.190 -3.409 1.00 95.56 916 GLY A CA 1
ATOM 7327 C C . GLY A 1 916 ? 17.508 -33.837 -2.722 1.00 95.56 916 GLY A C 1
ATOM 7328 O O . GLY A 1 916 ? 18.013 -33.781 -1.597 1.00 95.56 916 GLY A O 1
ATOM 7329 N N . TRP A 1 917 ? 17.127 -32.741 -3.384 1.00 97.06 917 TRP A N 1
ATOM 7330 C CA . TRP A 1 917 ? 17.225 -31.397 -2.817 1.00 97.06 917 TRP A CA 1
ATOM 7331 C C . TRP A 1 917 ? 16.406 -31.277 -1.537 1.00 97.06 917 TRP A C 1
ATOM 7333 O O . TRP A 1 917 ? 15.354 -31.910 -1.365 1.00 97.06 917 TRP A O 1
ATOM 7343 N N . LYS A 1 918 ? 16.863 -30.390 -0.658 1.00 97.00 918 LYS A N 1
ATOM 7344 C CA . LYS A 1 918 ? 16.203 -30.063 0.602 1.00 97.00 918 LYS A CA 1
ATOM 7345 C C . LYS A 1 918 ? 15.657 -28.646 0.570 1.00 97.00 918 LYS A C 1
ATOM 7347 O O . LYS A 1 918 ? 16.138 -27.808 -0.187 1.00 97.00 918 LYS A O 1
ATOM 7352 N N . MET A 1 919 ? 14.669 -28.385 1.418 1.00 96.94 919 MET A N 1
ATOM 7353 C CA . MET A 1 919 ? 14.091 -27.058 1.583 1.00 96.94 919 MET A CA 1
ATOM 7354 C C . MET A 1 919 ? 13.739 -26.730 3.034 1.00 96.94 919 MET A C 1
ATOM 7356 O O . MET A 1 919 ? 13.512 -27.623 3.858 1.00 96.94 919 MET A O 1
ATOM 7360 N N . GLY A 1 920 ? 13.667 -25.436 3.326 1.00 95.75 920 GLY A N 1
ATOM 7361 C CA . GLY A 1 920 ? 13.237 -24.878 4.603 1.00 95.75 920 GLY A CA 1
ATOM 7362 C C . GLY A 1 920 ? 12.834 -23.411 4.457 1.00 95.75 920 GLY A C 1
ATOM 7363 O O . GLY A 1 920 ? 13.035 -22.806 3.405 1.00 95.75 920 GLY A O 1
ATOM 7364 N N . ILE A 1 921 ? 12.277 -22.838 5.518 1.00 94.69 921 ILE A N 1
ATOM 7365 C CA . ILE A 1 921 ? 12.010 -21.403 5.615 1.00 94.69 921 ILE A CA 1
ATOM 7366 C C . ILE A 1 921 ? 13.199 -20.753 6.313 1.00 94.69 921 ILE A C 1
ATOM 7368 O O . ILE A 1 921 ? 13.628 -21.208 7.378 1.00 94.69 921 ILE A O 1
ATOM 7372 N N . ILE A 1 922 ? 13.715 -19.683 5.719 1.00 93.56 922 ILE A N 1
ATOM 7373 C CA . ILE A 1 922 ? 14.755 -18.836 6.296 1.00 93.56 922 ILE A CA 1
ATOM 7374 C C . ILE A 1 922 ? 14.191 -17.460 6.641 1.00 93.56 922 ILE A C 1
ATOM 7376 O O . ILE A 1 922 ? 13.205 -17.018 6.050 1.00 93.56 922 ILE A O 1
ATOM 7380 N N . ARG A 1 923 ? 14.860 -16.758 7.554 1.00 91.38 923 ARG A N 1
ATOM 7381 C CA . ARG A 1 923 ? 14.736 -15.301 7.664 1.00 91.38 923 ARG A CA 1
ATOM 7382 C C . ARG A 1 923 ? 15.856 -14.627 6.888 1.00 91.38 923 ARG A C 1
ATOM 7384 O O . ARG A 1 923 ? 17.013 -14.992 7.078 1.00 91.38 923 ARG A O 1
ATOM 7391 N N . THR A 1 924 ? 15.546 -13.627 6.074 1.00 91.31 924 THR A N 1
ATOM 7392 C CA . THR A 1 924 ? 16.533 -12.897 5.259 1.00 91.31 924 THR A CA 1
ATOM 7393 C C . THR A 1 924 ? 17.344 -11.870 6.041 1.00 91.31 924 THR A C 1
ATOM 7395 O O . THR A 1 924 ? 18.336 -11.364 5.540 1.00 91.31 924 THR A O 1
ATOM 7398 N N . ASP A 1 925 ? 16.948 -11.543 7.264 1.00 88.31 925 ASP A N 1
ATOM 7399 C CA . ASP A 1 925 ? 17.657 -10.576 8.100 1.00 88.31 925 ASP A CA 1
ATOM 7400 C C . ASP A 1 925 ? 18.925 -11.202 8.728 1.00 88.31 925 ASP A C 1
ATOM 7402 O O . ASP A 1 925 ? 19.958 -10.551 8.855 1.00 88.31 925 ASP A O 1
ATOM 7406 N N . VAL A 1 926 ? 18.904 -12.510 9.002 1.00 89.44 926 VAL A N 1
ATOM 7407 C CA . VAL A 1 926 ? 20.065 -13.280 9.493 1.00 89.44 926 VAL A CA 1
ATOM 7408 C C . VAL A 1 926 ? 20.482 -14.438 8.576 1.00 89.44 926 VAL A C 1
ATOM 7410 O O . VAL A 1 926 ? 21.415 -15.168 8.907 1.00 89.44 926 VAL A O 1
ATOM 7413 N N . TYR A 1 927 ? 19.781 -14.637 7.453 1.00 91.69 927 TYR A N 1
ATOM 7414 C CA . TYR A 1 927 ? 19.918 -15.781 6.531 1.00 91.69 927 TYR A CA 1
ATOM 7415 C C . TYR A 1 927 ? 19.985 -17.137 7.255 1.00 91.69 927 TYR A C 1
ATOM 7417 O O . TYR A 1 927 ? 20.808 -17.997 6.943 1.00 91.69 927 TYR A O 1
ATOM 7425 N N . GLY A 1 928 ? 19.109 -17.311 8.250 1.00 92.12 928 GLY A N 1
ATOM 7426 C CA . GLY A 1 928 ? 19.066 -18.487 9.121 1.00 92.12 928 GLY A CA 1
ATOM 7427 C C . GLY A 1 928 ? 17.770 -19.283 8.977 1.00 92.12 928 GLY A C 1
ATOM 7428 O O . GLY A 1 928 ? 16.697 -18.690 8.862 1.00 92.12 928 GLY A O 1
ATOM 7429 N N . LEU A 1 929 ? 17.861 -20.618 9.019 1.00 92.56 929 LEU A N 1
ATOM 7430 C CA . LEU A 1 929 ? 16.700 -21.518 9.029 1.00 92.56 929 LEU A CA 1
ATOM 7431 C C . LEU A 1 929 ? 15.842 -21.312 10.285 1.00 92.56 929 LEU A C 1
ATOM 7433 O O . LEU A 1 929 ? 16.340 -21.337 11.412 1.00 92.56 929 LEU A O 1
ATOM 7437 N N . VAL A 1 930 ? 14.534 -21.172 10.073 1.00 90.81 930 VAL A N 1
ATOM 7438 C CA . VAL A 1 930 ? 13.513 -21.018 11.122 1.00 90.81 930 VAL A CA 1
ATOM 7439 C C . VAL A 1 930 ? 12.436 -22.098 11.086 1.00 90.81 930 VAL A C 1
ATOM 7441 O O . VAL A 1 930 ? 11.526 -22.088 11.913 1.00 90.81 930 VAL A O 1
ATOM 7444 N N . SER A 1 931 ? 12.562 -23.060 10.177 1.00 92.75 931 SER A N 1
ATOM 7445 C CA . SER A 1 931 ? 11.743 -24.267 10.127 1.00 92.75 931 SER A CA 1
ATOM 7446 C C . SER A 1 931 ? 12.598 -25.527 10.222 1.00 92.75 931 SER A C 1
ATOM 7448 O O . SER A 1 931 ? 13.817 -25.506 10.029 1.00 92.75 931 SER A O 1
ATOM 7450 N N . LYS A 1 932 ? 11.932 -26.673 10.394 1.00 93.25 932 LYS A N 1
ATOM 7451 C CA . LYS A 1 932 ? 12.537 -27.968 10.051 1.00 93.25 932 LYS A CA 1
ATOM 7452 C C . LYS A 1 932 ? 12.926 -28.006 8.566 1.00 93.25 932 LYS A C 1
ATOM 7454 O O . LYS A 1 932 ? 12.383 -27.264 7.745 1.00 93.25 932 LYS A O 1
ATOM 7459 N N . VAL A 1 933 ? 13.861 -28.894 8.235 1.00 95.38 933 VAL A N 1
ATOM 7460 C CA . VAL A 1 933 ? 14.306 -29.145 6.858 1.00 95.38 933 VAL A CA 1
ATOM 7461 C C . VAL A 1 933 ? 13.562 -30.346 6.289 1.00 95.38 933 VAL A C 1
ATOM 7463 O O . VAL A 1 933 ? 13.448 -31.386 6.941 1.00 95.38 933 VAL A O 1
ATOM 7466 N N . TYR A 1 934 ? 13.094 -30.216 5.053 1.00 96.75 934 TYR A N 1
ATOM 7467 C CA . TYR A 1 934 ? 12.296 -31.223 4.364 1.00 96.75 934 TYR A CA 1
ATOM 7468 C C . TYR A 1 934 ? 12.944 -31.623 3.042 1.00 96.75 934 TYR A C 1
ATOM 7470 O O . TYR A 1 934 ? 13.609 -30.822 2.396 1.00 96.75 934 TYR A O 1
ATOM 7478 N N . GLN A 1 935 ? 12.742 -32.875 2.640 1.00 97.00 935 GLN A N 1
ATOM 7479 C CA . GLN A 1 935 ? 13.102 -33.362 1.309 1.00 97.00 935 GLN A CA 1
ATOM 7480 C C . GLN A 1 935 ? 12.071 -32.867 0.293 1.00 97.00 935 GLN A C 1
ATOM 7482 O O . GLN A 1 935 ? 10.869 -32.984 0.547 1.00 97.00 935 GLN A O 1
ATOM 7487 N N . THR A 1 936 ? 12.519 -32.389 -0.867 1.00 96.88 936 THR A N 1
ATOM 7488 C CA . THR A 1 936 ? 11.635 -31.931 -1.958 1.00 96.88 936 THR A CA 1
ATOM 7489 C C . THR A 1 936 ? 10.696 -33.030 -2.464 1.00 96.88 936 THR A C 1
ATOM 7491 O O . THR A 1 936 ? 9.593 -32.735 -2.913 1.00 96.88 936 THR A O 1
ATOM 7494 N N . ALA A 1 937 ? 11.046 -34.310 -2.283 1.00 96.31 937 ALA A N 1
ATOM 7495 C CA . ALA A 1 937 ? 10.163 -35.451 -2.551 1.00 96.31 937 ALA A CA 1
ATOM 7496 C C . ALA A 1 937 ? 8.817 -35.400 -1.794 1.00 96.31 937 ALA A C 1
ATOM 7498 O O . ALA A 1 937 ? 7.846 -36.006 -2.235 1.00 96.31 937 ALA A O 1
ATOM 7499 N N . LYS A 1 938 ? 8.737 -34.669 -0.670 1.00 96.88 938 LYS A N 1
ATOM 7500 C CA . LYS A 1 938 ? 7.496 -34.486 0.106 1.00 96.88 938 LYS A CA 1
ATOM 7501 C C . LYS A 1 938 ? 6.587 -33.378 -0.435 1.00 96.88 938 LYS A C 1
ATOM 7503 O O . LYS A 1 938 ? 5.447 -33.274 0.014 1.00 96.88 938 LYS A O 1
ATOM 7508 N N . VAL A 1 939 ? 7.085 -32.542 -1.344 1.00 97.19 939 VAL A N 1
ATOM 7509 C CA . VAL A 1 939 ? 6.339 -31.415 -1.915 1.00 97.19 939 VAL A CA 1
ATOM 7510 C C . VAL A 1 939 ? 5.249 -31.938 -2.840 1.00 97.19 939 VAL A C 1
ATOM 7512 O O . VAL A 1 939 ? 5.516 -32.749 -3.737 1.00 97.19 939 VAL A O 1
ATOM 7515 N N . LYS A 1 940 ? 4.029 -31.445 -2.635 1.00 97.19 940 LYS A N 1
ATOM 7516 C CA . LYS A 1 940 ? 2.858 -31.810 -3.430 1.00 97.19 940 LYS A CA 1
ATOM 7517 C C . LYS A 1 940 ? 2.494 -30.675 -4.368 1.00 97.19 940 LYS A C 1
ATOM 7519 O O . LYS A 1 940 ? 2.618 -29.508 -4.010 1.00 97.19 940 LYS A O 1
ATOM 7524 N N . GLU A 1 941 ? 2.056 -31.039 -5.558 1.00 96.38 941 GLU A N 1
ATOM 7525 C CA . GLU A 1 941 ? 1.401 -30.100 -6.455 1.00 96.38 941 GLU A CA 1
ATOM 7526 C C . GLU A 1 941 ? -0.014 -29.813 -5.945 1.00 96.38 941 GLU A C 1
ATOM 7528 O O . GLU A 1 941 ? -0.663 -30.707 -5.395 1.00 96.38 941 GLU A O 1
ATOM 7533 N N . VAL A 1 942 ? -0.471 -28.572 -6.082 1.00 91.75 942 VAL A N 1
ATOM 7534 C CA . VAL A 1 942 ? -1.859 -28.189 -5.819 1.00 91.75 942 VAL A CA 1
ATOM 7535 C C . VAL A 1 942 ? -2.647 -28.442 -7.100 1.00 91.75 942 VAL A C 1
ATOM 7537 O O . VAL A 1 942 ? -2.526 -27.679 -8.051 1.00 91.75 942 VAL A O 1
ATOM 7540 N N . THR A 1 943 ? -3.404 -29.536 -7.139 1.00 80.38 943 THR A N 1
ATOM 7541 C CA . THR A 1 943 ? -4.413 -29.777 -8.179 1.00 80.38 943 THR A CA 1
ATOM 7542 C C . THR A 1 943 ? -5.709 -29.090 -7.757 1.00 80.38 943 THR A C 1
ATOM 7544 O O . THR A 1 943 ? -6.062 -29.202 -6.580 1.00 80.38 943 THR A O 1
ATOM 7547 N N . GLU A 1 944 ? -6.350 -28.368 -8.681 1.00 44.62 944 GLU A N 1
ATOM 7548 C CA . GLU A 1 944 ? -7.618 -27.645 -8.455 1.00 44.62 944 GLU A CA 1
ATOM 7549 C C . GLU A 1 944 ? -8.726 -28.508 -7.843 1.00 44.62 944 GLU A C 1
ATOM 7551 O O . GLU A 1 944 ? -8.819 -29.711 -8.196 1.00 44.62 944 GLU A O 1
#